Protein 8YP9 (pdb70)

Foldseek 3Di:
DAPQFQQVPWDAFPVGDTAGQEEAEQADQDDDVLLSLVLLLLLVVLSHQEYEEEVVRVCLLSQLVSVVVSCVVPVVDDNVSHAYEYEDEQQQLQLVSLVVRLVVSCVSNVHQAHAEYEHAELWHFHADPVGHFDADPVRATHGDVVCSVQVLNSVVSVVVCCVVVRYVFYAYEPADLVSLVNCVVNDPHRHREYEYADELLANVVVRCVSCVVPSHAYEHDCLQPDQLAFDVPRDGSQRDPLLCVLQVVVVAHSLLLSSLLVVVVPHHYHDYDSDSVCSSRNSRRDNDDPVSNVSSNVSSVVDDHGDPDFCCVRNVDGDPPDDPPD/DQLAPWDAWLVGDIDRQEEAELADPDDDPPLSLVLLLLLVVLPHQEYAEEVVRVCLLSNLVSVVVNCVVPVVDDNVSHAYEYEDEQQQLALVSLVVSLVVSCVSNVHQAHAEYEHAELWHFHADPVGHFDADPLQATHTPVVCSVQVLNSVVSVVVCCVVRNYVFYAYEPADPVRLVNCVVRDPDRHGEYEYADWLLANVVVRCVSCVVVRYAYAHECLLQVQFDPDGSVVDPQLCVLCVVVVAHSLLLSSLLVVVSPHHYHDYDSDSVCSNRNSVRDNDDPVSNVSSNCSSVVDHHDDRDFCCVRHVDGPPPD/DDADQDWDAFPVRDIAGQEEAEQADDVLDPCLSLVLLLLLVVLPHQEYEEEVVRVNLLSNLVSVVVNCVVPVVDDNVSHAYEYEDEQQQLALVSLVVRLVVSCVSNVHQAHAEYEHAELWHFHADPVGHFDADPLRATHTDPCCSVPVLSSVVSVVVCCVVVRYVFYAYEHAAPVRLVVCVVRDPDRHREYEYADELQCNVVVRCVSCVVVSHAYAHECLQPDPAAFPPPRHGSQPDPQLCVLCVVVVAHSLLLSSLLVVQSPHHYHDYDSDSVCSSRNSRRDPDDPVSNVSSNVSSVVDHHDDDDAVCPRHVDGPPDDPD

InterPro domains:
  IPR018170 Aldo/keto reductase, conserved site [PS00063] (269-284)
  IPR018170 Aldo/keto reductase, conserved site [PS00798] (46-63)
  IPR020471 Aldo-keto reductase [PIRSF000097] (6-311)
  IPR020471 Aldo-keto reductase [PR00069] (42-66)
  IPR020471 Aldo-keto reductase [PR00069] (103-121)
  IPR020471 Aldo-keto reductase [PR00069] (157-174)
  IPR020471 Aldo-keto reductase [PR00069] (191-220)
  IPR020471 Aldo-keto reductase [PR00069] (236-260)
  IPR020471 Aldo-keto reductase [PTHR11732] (9-295)
  IPR023210 NADP-dependent oxidoreductase domain [PF00248] (21-293)
  IPR036812 NAD(P)-dependent oxidoreductase domain superfamily [G3DSA:3.20.20.100] (2-318)
  IPR036812 NAD(P)-dependent oxidoreductase domain superfamily [SSF51430] (9-302)

Solvent-accessible surface area: 41257 Å² total; per-residue (Å²): 199,48,117,78,23,31,23,119,80,65,29,141,5,54,20,33,15,70,1,17,0,3,0,2,7,8,84,28,70,158,40,112,121,37,65,7,62,61,11,0,27,22,0,0,100,31,30,1,74,3,0,14,2,1,26,67,71,132,13,9,94,39,0,1,62,0,2,25,33,8,37,147,92,56,98,102,22,117,32,125,75,4,6,0,0,0,6,0,4,0,3,0,6,26,48,110,8,0,70,42,1,0,30,55,0,13,128,11,1,146,20,70,35,0,2,3,0,0,2,19,8,23,0,1,8,55,71,41,159,104,51,93,34,86,109,14,155,104,43,72,23,46,22,40,109,122,24,12,101,72,17,68,54,3,4,58,1,0,0,81,5,14,67,25,90,40,1,96,0,1,0,0,1,3,11,38,33,103,18,0,116,89,1,50,89,42,23,125,30,76,0,3,0,0,7,4,1,1,1,0,2,10,20,29,71,133,18,2,109,33,0,52,98,38,91,1,18,0,3,0,34,31,5,25,2,41,119,96,74,2,121,128,84,43,65,93,0,74,92,20,108,28,0,40,56,2,1,105,128,36,148,33,62,21,20,11,0,2,0,0,2,2,5,76,22,19,2,0,0,7,1,69,9,50,59,76,68,123,1,118,31,7,14,40,0,15,104,8,62,103,61,7,34,81,34,0,33,145,27,3,110,67,60,154,84,22,52,30,44,49,49,65,113,63,2,39,68,38,37,40,161,80,81,164,136,207,112,40,23,134,80,63,28,147,4,59,56,44,14,89,1,23,0,2,0,2,6,7,88,22,29,32,0,79,84,36,49,10,63,59,14,0,34,28,0,0,100,18,29,2,70,3,0,12,2,0,31,66,65,124,2,9,82,29,0,0,50,0,3,38,54,4,37,182,101,46,96,105,20,114,33,131,74,5,7,0,1,0,5,0,4,0,6,0,6,26,45,117,9,0,69,80,0,0,59,58,0,11,168,30,0,156,19,132,44,0,2,3,0,0,3,18,8,23,1,0,5,34,82,46,172,107,88,82,10,76,55,11,46,33,25,47,12,41,18,25,39,116,21,12,46,76,20,61,56,3,5,57,2,0,13,86,4,53,138,65,159,68,1,105,0,2,0,0,1,3,9,38,34,106,17,0,116,106,2,50,90,46,22,160,41,73,0,3,0,0,8,5,1,2,1,0,4,12,9,27,88,134,17,4,114,35,0,53,92,43,88,2,18,0,3,0,33,22,6,43,1,44,105,67,123,90,94,88,3,133,81,16,109,27,0,43,52,3,1,105,125,36,140,38,63,31,20,22,0,2,0,1,2,2,2,77,24,23,1,0,0,6,1,43,10,38,55,91,74,153,2,117,29,4,8,85,0,27,99,8,62,101,64,9,27,73,32,0,32,138,30,3,108,66,52,170,58,53,79,29,34,54,55,80,86,32,2,39,45,41,27,56,161,151,159,128,74,97,87,88,41,30,149,6,60,56,48,15,92,1,7,0,16,0,2,7,12,100,18,96,108,59,103,134,36,57,9,50,61,19,0,29,24,0,0,103,22,16,1,48,3,0,15,2,1,30,62,64,124,8,7,89,33,0,0,53,0,5,34,46,3,43,176,101,43,123,113,24,119,36,116,53,4,4,0,1,0,6,0,4,0,4,0,7,30,56,108,4,0,73,86,1,0,45,52,1,4,133,23,1,138,20,128,50,0,2,4,1,0,2,21,9,24,1,1,8,65,62,37,157,100,78,103,28,97,102,16,154,101,44,70,24,36,38,49,27,77,25,13,34,78,18,66,54,3,4,57,1,0,4,83,5,53,123,64,166,61,1,94,0,2,0,0,1,2,11,38,31,101,13,0,112,94,0,46,88,47,22,160,37,80,0,3,0,0,7,5,1,1,1,2,2,13,22,28,76,137,18,3,117,37,0,50,97,42,90,1,20,0,3,0,33,31,7,21,6,17,155,79,72,0,84,29,31,28,40,92,1,105,91,12,108,26,0,54,60,14,4,119,128,35,140,36,63,22,16,18,0,2,0,1,2,2,14,80,22,20,2,0,1,7,1,84,12,82,50,71,71,140,1,113,30,5,20,96,34,34,110,8,62,108,58,8,33,85,37,1,35,146,35,2,109,40,28,93,86,11,80,29,37,54,60,89,82,61,2,42,65,36,40,44,56,152,18,123

Radius of gyration: 33.3 Å; Cα contacts (8 Å, |Δi|>4): 1862; chains: 3; bounding box: 74×73×100 Å

Secondary structure (DSSP, 8-state):
--TT-GGG-EEE-TTS-EEESB-EE---SS--TTHHHHHHHHHHHHT--EEE--GGGT-HHHHHHHHHHHHHH-TT--GGG-EEEEEE-GGG-SHHHHHHHHHHHHHHHT-S-BSEEEES-S--B-B-TTSSBPB-TTSSB-B-HHHHH--HHHHHHHHHHHHTTSBS-EEEES--HHHHHHHHHH-SS--SEEEEE-BTTB--HHHHHHHHTTTPEEEEESTT--TT--TTT---GGG-HHHHHHHHHTT--HHHHHHHHHHHHTSEE--B-SSHHHHHHHT------HHHHHHHHHHHHTS----S---HHHHT--SS---S--/--TT-EEE-TTS-EEESB-EE-----SSTTHHHHHHHHHHHHT--EEE--GGGT-HHHHHHHHHHHHHH-TT--GGG-EEEEEE-GGG-SHHHHHHHHHHHHHHHT-S-BSEEEES-S--B-B-TTSPBPB-TTSSBPB-HHHHH--HHHHHHHHHHHHTTSBS-EEEES--HHHHHHHHHH-SSPPSEEEEE-BTTB--HHHHHHHHHTT-EEEEESTT-TT-----GGG-HHHHHHHHHTT--HHHHHHHHHHHTTSEE--B-SSHHHHHHHT------HHHHHHHHHHHHTS--------HHHHT--SS--/------EEE-TTS-EEESB-EE---S---TTHHHHHHHHHHHHT--EEE--GGGT-HHHHHHHHHHHHHH-TT--GGG-EEEEEE-GGG-SHHHHHHHHHHHHHHHT-S-BSEEEES-S--B-B-TTSSBPB-TTSSBPB-HHHHH--HHHHHHHHHHHHTTSBS-EEEES--HHHHHHHHHH-SS--SEEEEE-BTTB--HHHHHHHHHTT-EEEEESBTB-SS--TTT---GGG-HHHHHHHHHHT--HHHHHHHHHHHHTSEE--B-SSHHHHHHHT------HHHHHHHHHHHHTS--------HHHHT--TT----

Nearest PDB structures (foldseek):
  3mc5-assembly1_A  TM=9.283E-01  e=1.756E-33  Homo sapiens
  1eko-assembly1_A  TM=9.172E-01  e=5.859E-33  Sus scrofa
  4i5x-assembly1_A  TM=8.805E-01  e=1.207E-32  Homo sapiens
  1frb-assembly1_A  TM=8.893E-01  e=5.780E-32  Mus musculus
  5az0-assembly1_A  TM=8.354E-01  e=6.830E-31  Bombyx mori

Sequence (961 aa):
MMPATLANKTFKLNNGVEIPAVGFGTFAAEGQPGQTYAATKAALEAGYRHLDCAWFYQNEDEIGNAIADFLKENPSVKREDLFICTKVWNHMHAPEDVKWSLDNSLKALRLDYVDLFLVHWPIAAERTEDRQVKLGPDGKYVINHELTENPEPTWRAMEELYEAKKARAIGVSNWTIDGLKKLFAVAKVKPAVNQIEIHPYLPNEELVRFCLDNDVLPSAYSPLGSQDQVPTTGERVRDDPGLNAVANRSNMTLAQALLGWGVKRGYVVLPKSSTPSRIKSNIEVPDLSEADYQDLWKVANGRKPTRFVDMKDTFGYDLWKESQLETLANKTFKLNNGVEIPAVGFGTFAAEGQPGQTYAATKAALEAGYRHLDCAWFYQNEDEIGNAIADFLKENPSVKREDLFICTKVWNHMHAPEDVKWSLDNSLKALRLDYVDLFLVHWPIAAERTEDRQVKLGPDGKYVINHELTENPEPTWRAMEELYEAKKARAIGVSNWTIDGLKKLFAVAKVKPAVNQIEIHPYLPNEELVRFCLDNDVLPSAYSPLGSQDQGERVRDDPGLNAVANRSNMTLAQALLGWGVKRGYVVLPKSSTPSRIKSNIEVPDLSEADYQDLWKVANGRKPTRFVDMKDTFGYDLWKEATLANKTFKLNNGVEIPAVGFGTFAAEGQPGQTYAATKAALEAGYRHLDCAWFYQNEDEIGNAIADFLKENPSVKREDLFICTKVWNHMHAPEDVKWSLDNSLKALRLDYVDLFLVHWPIAAERTEDRQVKLGPDGKYVINHELTENPEPTWRAMEELYEAKKARAIGVSNWTIDGLKKLFAVAKVKPAVNQIEIHPYLPNEELVRFCLDNDVLPSAYSPLGSQDQVPTTGERVRDDPGLNAVANRSNMTLAQALLGWGVKRGYVVLPKSSTPSRIKSNIEVPDLSEADYQDLWKVANGRKPTRFVDMKDTFGYDLWKESQ

Structure (mmCIF, N/CA/C/O backbone):
data_8YP9
#
_entry.id   8YP9
#
_cell.length_a   64.617
_cell.length_b   111.449
_cell.length_c   171.840
_cell.angle_alpha   90.00
_cell.angle_beta   90.00
_cell.angle_gamma   90.00
#
_symmetry.space_group_name_H-M   'P 21 21 21'
#
loop_
_entity.id
_entity.type
_entity.pdbx_description
1 polymer 'NADP-dependent oxidoreductase domain-containing protein'
2 non-polymer 'NADP NICOTINAMIDE-ADENINE-DINUCLEOTIDE PHOSPHATE'
3 water water
#
loop_
_atom_site.group_PDB
_atom_site.id
_atom_site.type_symbol
_atom_site.label_atom_id
_atom_site.label_alt_id
_atom_site.label_comp_id
_atom_site.label_asym_id
_atom_site.label_entity_id
_atom_site.label_seq_id
_atom_site.pdbx_PDB_ins_code
_atom_site.Cartn_x
_atom_site.Cartn_y
_atom_site.Cartn_z
_atom_site.occupancy
_atom_site.B_iso_or_equiv
_atom_site.auth_seq_id
_atom_site.auth_comp_id
_atom_site.auth_asym_id
_atom_site.auth_atom_id
_atom_site.pdbx_PDB_model_num
ATOM 1 N N . MET A 1 1 ? 44.574 77.237 18.814 1.00 35.60 1 MET A N 1
ATOM 2 C CA . MET A 1 1 ? 44.192 75.994 19.468 1.00 35.05 1 MET A CA 1
ATOM 3 C C . MET A 1 1 ? 43.580 75.090 18.416 1.00 34.03 1 MET A C 1
ATOM 4 O O . MET A 1 1 ? 42.924 75.561 17.484 1.00 31.28 1 MET A O 1
ATOM 9 N N . MET A 1 2 ? 43.807 73.791 18.584 1.00 33.17 2 MET A N 1
ATOM 10 C CA . MET A 1 2 ? 43.301 72.756 17.680 1.00 33.62 2 MET A CA 1
ATOM 11 C C . MET A 1 2 ? 42.371 71.849 18.484 1.00 32.74 2 MET A C 1
ATOM 12 O O . MET A 1 2 ? 42.847 70.939 19.192 1.00 32.11 2 MET A O 1
ATOM 17 N N . PRO A 1 3 ? 41.050 72.057 18.436 1.00 32.53 3 PRO A N 1
ATOM 18 C CA . PRO A 1 3 ? 40.163 71.160 19.199 1.00 33.91 3 PRO A CA 1
ATOM 19 C C . PRO A 1 3 ? 40.410 69.691 18.882 1.00 34.19 3 PRO A C 1
ATOM 20 O O . PRO A 1 3 ? 40.410 68.850 19.790 1.00 36.38 3 PRO A O 1
ATOM 24 N N . ALA A 1 4 ? 40.675 69.369 17.621 1.00 34.77 4 ALA A N 1
ATOM 25 C CA . ALA A 1 4 ? 40.934 68.002 17.186 1.00 38.61 4 ALA A CA 1
ATOM 26 C C . ALA A 1 4 ? 42.392 67.552 17.422 1.00 36.02 4 ALA A C 1
ATOM 27 O O . ALA A 1 4 ? 42.835 66.540 16.857 1.00 38.06 4 ALA A O 1
ATOM 29 N N . THR A 1 5 ? 43.148 68.264 18.250 1.00 33.94 5 THR A N 1
ATOM 30 C CA . THR A 1 5 ? 44.551 67.925 18.418 1.00 30.25 5 THR A CA 1
ATOM 31 C C . THR A 1 5 ? 44.707 66.505 18.939 1.00 33.52 5 THR A C 1
ATOM 32 O O . THR A 1 5 ? 43.884 66.015 19.716 1.00 37.50 5 THR A O 1
ATOM 36 N N . LEU A 1 6 ? 45.780 65.844 18.515 1.00 28.06 6 LEU A N 1
ATOM 37 C CA . LEU A 1 6 ? 46.067 64.527 19.048 1.00 23.76 6 LEU A CA 1
ATOM 38 C C . LEU A 1 6 ? 46.809 64.600 20.360 1.00 24.48 6 LEU A C 1
ATOM 39 O O . LEU A 1 6 ? 47.184 63.553 20.898 1.00 24.37 6 LEU A O 1
ATOM 44 N N . ALA A 1 7 ? 47.023 65.809 20.892 1.00 25.60 7 ALA A N 1
ATOM 45 C CA . ALA A 1 7 ? 47.501 65.948 22.267 1.00 24.82 7 ALA A CA 1
ATOM 46 C C . ALA A 1 7 ? 46.577 65.280 23.278 1.00 27.61 7 ALA A C 1
ATOM 47 O O . ALA A 1 7 ? 46.995 65.068 24.423 1.00 27.91 7 ALA A O 1
ATOM 49 N N . ASN A 1 8 ? 45.340 64.948 22.903 1.00 22.99 8 ASN A N 1
ATOM 50 C CA . ASN A 1 8 ? 44.504 64.177 23.806 1.00 25.91 8 ASN A CA 1
ATOM 51 C C . ASN A 1 8 ? 44.677 62.675 23.642 1.00 28.38 8 ASN A C 1
ATOM 52 O O . ASN A 1 8 ? 43.998 61.916 24.340 1.00 33.97 8 ASN A O 1
ATOM 57 N N . LYS A 1 9 ? 45.543 62.222 22.740 1.00 25.12 9 LYS A N 1
ATOM 58 C CA . LYS A 1 9 ? 45.672 60.800 22.454 1.00 25.79 9 LYS A CA 1
ATOM 59 C C . LYS A 1 9 ? 46.714 60.142 23.355 1.00 23.27 9 LYS A C 1
ATOM 60 O O . LYS A 1 9 ? 47.758 60.726 23.654 1.00 19.91 9 LYS A O 1
ATOM 66 N N . THR A 1 10 ? 46.426 58.911 23.768 1.00 20.34 10 THR A N 1
ATOM 67 C CA . THR A 1 10 ? 47.369 58.099 24.509 1.00 22.10 10 THR A CA 1
ATOM 68 C C . THR A 1 10 ? 47.549 56.762 23.807 1.00 23.53 10 THR A C 1
ATOM 69 O O . THR A 1 10 ? 46.700 56.323 23.025 1.00 20.54 10 THR A O 1
ATOM 73 N N . PHE A 1 11 ? 48.687 56.131 24.085 1.00 19.99 11 PHE A N 1
ATOM 74 C CA . PHE A 1 11 ? 48.953 54.751 23.723 1.00 19.17 11 PHE A CA 1
ATOM 75 C C . PHE A 1 11 ? 48.950 53.908 24.997 1.00 24.28 11 PHE A C 1
ATOM 76 O O . PHE A 1 11 ? 49.157 54.419 26.103 1.00 27.60 11 PHE A O 1
ATOM 84 N N . LYS A 1 12 ? 48.723 52.608 24.851 1.00 23.85 12 LYS A N 1
ATOM 85 C CA . LYS A 1 12 ? 48.687 51.700 25.995 1.00 24.27 12 LYS A CA 1
ATOM 86 C C . LYS A 1 12 ? 49.942 50.834 25.957 1.00 24.45 12 LYS A C 1
ATOM 87 O O . LYS A 1 12 ? 50.116 50.036 25.029 1.00 24.86 12 LYS A O 1
ATOM 93 N N . LEU A 1 13 ? 50.815 51.000 26.956 1.00 23.03 13 LEU A N 1
ATOM 94 C CA . LEU A 1 13 ? 52.025 50.195 27.054 1.00 23.23 13 LEU A CA 1
ATOM 95 C C . LEU A 1 13 ? 51.673 48.754 27.407 1.00 24.52 13 LEU A C 1
ATOM 96 O O . LEU A 1 13 ? 50.591 48.457 27.910 1.00 27.27 13 LEU A O 1
ATOM 101 N N . ASN A 1 14 ? 52.613 47.849 27.136 1.00 26.22 14 ASN A N 1
ATOM 102 C CA . ASN A 1 14 ? 52.376 46.423 27.335 1.00 25.01 14 ASN A CA 1
ATOM 103 C C . ASN A 1 14 ? 52.095 46.048 28.782 1.00 25.71 14 ASN A C 1
ATOM 104 O O . ASN A 1 14 ? 51.825 44.872 29.044 1.00 28.50 14 ASN A O 1
ATOM 109 N N . ASN A 1 15 ? 52.194 46.982 29.729 1.00 25.77 15 ASN A N 1
ATOM 110 C CA . ASN A 1 15 ? 51.775 46.731 31.105 1.00 30.36 15 ASN A CA 1
ATOM 111 C C . ASN A 1 15 ? 50.519 47.514 31.466 1.00 29.01 15 ASN A C 1
ATOM 112 O O . ASN A 1 15 ? 50.197 47.647 32.648 1.00 24.80 15 ASN A O 1
ATOM 117 N N . GLY A 1 16 ? 49.821 48.062 30.480 1.00 27.04 16 GLY A N 1
ATOM 118 C CA . GLY A 1 16 ? 48.561 48.723 30.722 1.00 28.93 16 GLY A CA 1
ATOM 119 C C . GLY A 1 16 ? 48.650 50.207 30.993 1.00 28.35 16 GLY A C 1
ATOM 120 O O . GLY A 1 16 ? 47.629 50.894 30.901 1.00 32.17 16 GLY A O 1
ATOM 121 N N . VAL A 1 17 ? 49.836 50.725 31.302 1.00 24.14 17 VAL A N 1
ATOM 122 C CA . VAL A 1 17 ? 50.002 52.148 31.554 1.00 23.68 17 VAL A CA 1
ATOM 123 C C . VAL A 1 17 ? 49.766 52.932 30.274 1.00 25.74 17 VAL A C 1
ATOM 124 O O . VAL A 1 17 ? 50.170 52.517 29.179 1.00 24.76 17 VAL A O 1
ATOM 128 N N . GLU A 1 18 ? 49.108 54.073 30.410 1.00 27.08 18 GLU A N 1
ATOM 129 C CA . GLU A 1 18 ? 48.788 54.937 29.285 1.00 27.58 18 GLU A CA 1
ATOM 130 C C . GLU A 1 18 ? 49.829 56.034 29.195 1.00 24.03 18 GLU A C 1
ATOM 131 O O . GLU A 1 18 ? 50.139 56.675 30.203 1.00 23.89 18 GLU A O 1
ATOM 137 N N . ILE A 1 19 ? 50.348 56.275 27.999 1.00 20.98 19 ILE A N 1
ATOM 138 C CA . ILE A 1 19 ? 51.348 57.311 27.778 1.00 22.69 19 ILE A CA 1
ATOM 139 C C . ILE A 1 19 ? 50.784 58.310 26.776 1.00 18.62 19 ILE A C 1
ATOM 140 O O . ILE A 1 19 ? 50.293 57.903 25.723 1.00 21.08 19 ILE A O 1
ATOM 145 N N . PRO A 1 20 ? 50.787 59.607 27.079 1.00 18.45 20 PRO A N 1
ATOM 146 C CA . PRO A 1 20 ? 50.346 60.591 26.087 1.00 17.17 20 PRO A CA 1
ATOM 147 C C . PRO A 1 20 ? 51.173 60.489 24.818 1.00 20.61 20 PRO A C 1
ATOM 148 O O . PRO A 1 20 ? 52.398 60.347 24.862 1.00 20.06 20 PRO A O 1
ATOM 152 N N . ALA A 1 21 ? 50.490 60.613 23.677 1.00 18.96 21 ALA A N 1
ATOM 153 C CA . ALA A 1 21 ? 51.175 60.468 22.402 1.00 19.91 21 ALA A CA 1
ATOM 154 C C . ALA A 1 21 ? 52.170 61.593 22.148 1.00 16.91 21 ALA A C 1
ATOM 155 O O . ALA A 1 21 ? 53.133 61.391 21.404 1.00 15.48 21 ALA A O 1
ATOM 157 N N . VAL A 1 22 ? 51.952 62.785 22.706 1.00 17.10 22 VAL A N 1
ATOM 158 C CA . VAL A 1 22 ? 52.879 63.905 22.524 1.00 17.59 22 VAL A CA 1
ATOM 159 C C . VAL A 1 22 ? 53.500 64.223 23.872 1.00 20.80 22 VAL A C 1
ATOM 160 O O . VAL A 1 22 ? 52.781 64.434 24.857 1.00 21.00 22 VAL A O 1
ATOM 164 N N . GLY A 1 23 ? 54.829 64.249 23.921 1.00 17.81 23 GLY A N 1
ATOM 165 C CA . GLY A 1 23 ? 55.510 64.669 25.125 1.00 18.91 23 GLY A CA 1
ATOM 166 C C . GLY A 1 23 ? 56.411 65.854 24.853 1.00 19.71 23 GLY A C 1
ATOM 167 O O . GLY A 1 23 ? 56.802 66.094 23.704 1.00 19.46 23 GLY A O 1
ATOM 168 N N . PHE A 1 24 ? 56.770 66.595 25.893 1.00 16.07 24 PHE A N 1
ATOM 169 C CA . PHE A 1 24 ? 57.618 67.764 25.738 1.00 20.34 24 PHE A CA 1
ATOM 170 C C . PHE A 1 24 ? 59.057 67.398 26.083 1.00 20.50 24 PHE A C 1
ATOM 171 O O . PHE A 1 24 ? 59.333 66.939 27.196 1.00 20.2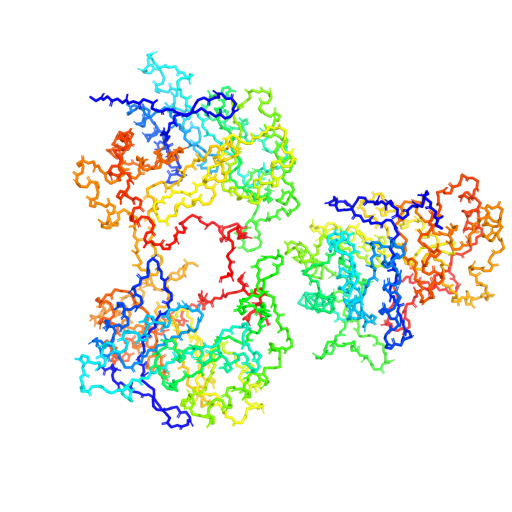6 24 PHE A O 1
ATOM 179 N N . GLY A 1 25 ? 59.965 67.585 25.127 1.00 21.93 25 GLY A N 1
ATOM 180 C CA . GLY A 1 25 ? 61.385 67.349 25.356 1.00 21.38 25 GLY A CA 1
ATOM 181 C C . GLY A 1 25 ? 62.010 68.489 26.134 1.00 23.94 25 GLY A C 1
ATOM 182 O O . GLY A 1 25 ? 61.919 69.640 25.710 1.00 24.63 25 GLY A O 1
ATOM 183 N N . THR A 1 26 ? 62.638 68.201 27.276 1.00 25.98 26 THR A N 1
ATOM 184 C CA . THR A 1 26 ? 63.155 69.241 28.161 1.00 25.45 26 THR A CA 1
ATOM 185 C C . THR A 1 26 ? 64.645 69.496 28.016 1.00 28.18 26 THR A C 1
ATOM 186 O O . THR A 1 26 ? 65.186 70.272 28.808 1.00 31.69 26 THR A O 1
ATOM 190 N N . PHE A 1 27 ? 65.325 68.878 27.044 1.00 29.23 27 PHE A N 1
ATOM 191 C CA . PHE A 1 27 ? 66.775 69.033 26.946 1.00 33.61 27 PHE A CA 1
ATOM 192 C C . PHE A 1 27 ? 67.146 70.476 26.608 1.00 41.95 27 PHE A C 1
ATOM 193 O O . PHE A 1 27 ? 66.624 71.072 25.659 1.00 42.30 27 PHE A O 1
ATOM 201 N N . ALA A 1 28 ? 68.072 71.028 27.386 1.00 45.38 28 ALA A N 1
ATOM 202 C CA . ALA A 1 28 ? 68.483 72.429 27.319 1.00 51.22 28 ALA A CA 1
ATOM 203 C C . ALA A 1 28 ? 70.005 72.520 27.310 1.00 60.76 28 ALA A C 1
ATOM 204 O O . ALA A 1 28 ? 70.623 73.225 28.113 1.00 63.69 28 ALA A O 1
ATOM 206 N N . ALA A 1 29 ? 70.631 71.776 26.397 1.00 59.89 29 ALA A N 1
ATOM 207 C CA . ALA A 1 29 ? 72.080 71.588 26.387 1.00 65.58 29 ALA A CA 1
ATOM 208 C C . ALA A 1 29 ? 72.848 72.905 26.456 1.00 71.89 29 ALA A C 1
ATOM 209 O O . ALA A 1 29 ? 74.065 72.899 26.681 1.00 75.06 29 ALA A O 1
ATOM 211 N N . GLU A 1 30 ? 72.165 74.043 26.257 1.00 72.36 30 GLU A N 1
ATOM 212 C CA . GLU A 1 30 ? 72.784 75.360 26.444 1.00 72.78 30 GLU A CA 1
ATOM 213 C C . GLU A 1 30 ? 71.918 76.243 27.354 1.00 73.12 30 GLU A C 1
ATOM 214 O O . GLU A 1 30 ? 71.111 77.053 26.871 1.00 69.26 30 GLU A O 1
ATOM 220 N N . GLY A 1 31 ? 72.105 76.080 28.674 1.00 72.38 31 GLY A N 1
ATOM 221 C CA . GLY A 1 31 ? 71.575 77.006 29.657 1.00 60.17 31 GLY A CA 1
ATOM 222 C C . GLY A 1 31 ? 70.136 77.401 29.408 1.00 64.64 31 GLY A C 1
ATOM 223 O O . GLY A 1 31 ? 69.376 76.681 28.738 1.00 64.90 31 GLY A O 1
ATOM 224 N N . GLN A 1 32 ? 69.748 78.538 29.973 1.00 61.71 32 GLN A N 1
ATOM 225 C CA . GLN A 1 32 ? 70.501 79.186 31.040 1.00 57.91 32 GLN A CA 1
ATOM 226 C C . GLN A 1 32 ? 69.878 78.705 32.354 1.00 52.82 32 GLN A C 1
ATOM 227 O O . GLN A 1 32 ? 68.920 77.919 32.339 1.00 51.99 32 GLN A O 1
ATOM 233 N N . PRO A 1 33 ? 70.401 79.174 33.481 1.00 55.97 33 PRO A N 1
ATOM 234 C CA . PRO A 1 33 ? 69.598 79.134 34.710 1.00 51.60 33 PRO A CA 1
ATOM 235 C C . PRO A 1 33 ? 68.206 79.725 34.483 1.00 48.03 33 PRO A C 1
ATOM 236 O O . PRO A 1 33 ? 68.083 80.891 34.097 1.00 46.36 33 PRO A O 1
ATOM 240 N N . GLY A 1 34 ? 67.149 78.938 34.697 1.00 43.17 34 GLY A N 1
ATOM 241 C CA . GLY A 1 34 ? 65.791 79.424 34.602 1.00 36.80 34 GLY A CA 1
ATOM 242 C C . GLY A 1 34 ? 65.082 79.115 33.300 1.00 38.13 34 GLY A C 1
ATOM 243 O O . GLY A 1 34 ? 63.845 79.193 33.255 1.00 32.91 34 GLY A O 1
ATOM 244 N N . GLN A 1 35 ? 65.821 78.746 32.248 1.00 39.35 35 GLN A N 1
ATOM 245 C CA . GLN A 1 35 ? 65.191 78.513 30.950 1.00 35.06 35 GLN A CA 1
ATOM 246 C C . GLN A 1 35 ? 64.373 77.228 30.933 1.00 29.28 35 GLN A C 1
ATOM 247 O O . GLN A 1 35 ? 63.330 77.154 30.269 1.00 25.77 35 GLN A O 1
ATOM 253 N N . THR A 1 36 ? 64.858 76.179 31.591 1.00 28.30 36 THR A N 1
ATOM 254 C CA . THR A 1 36 ? 64.083 74.946 31.652 1.00 27.36 36 THR A CA 1
ATOM 255 C C . THR A 1 36 ? 62.791 75.147 32.436 1.00 26.53 36 THR A C 1
ATOM 256 O O . THR A 1 36 ? 61.746 74.577 32.091 1.00 22.15 36 THR A O 1
ATOM 260 N N . TYR A 1 37 ? 62.844 75.940 33.504 1.00 25.66 37 TYR A N 1
ATOM 261 C CA . TYR A 1 37 ? 61.635 76.223 34.265 1.00 24.19 37 TYR A CA 1
ATOM 262 C C . TYR A 1 37 ? 60.592 76.900 33.393 1.00 23.43 37 TYR A C 1
ATOM 263 O O . TYR A 1 37 ? 59.432 76.483 33.353 1.00 21.11 37 TYR A O 1
ATOM 272 N N . ALA A 1 38 ? 60.985 77.968 32.704 1.00 23.94 38 ALA A N 1
ATOM 273 C CA . ALA A 1 38 ? 60.033 78.692 31.873 1.00 22.39 38 ALA A CA 1
ATOM 274 C C . ALA A 1 38 ? 59.469 77.795 30.778 1.00 23.28 38 ALA A C 1
ATOM 275 O O . ALA A 1 38 ? 58.252 77.784 30.533 1.00 25.02 38 ALA A O 1
ATOM 277 N N . ALA A 1 39 ? 60.329 77.015 30.119 1.00 20.27 39 ALA A N 1
ATOM 278 C CA . ALA A 1 39 ? 59.850 76.196 29.012 1.00 21.13 39 ALA A CA 1
ATOM 279 C C . ALA A 1 39 ? 58.892 75.124 29.505 1.00 21.30 39 ALA A C 1
ATOM 280 O O . ALA A 1 39 ? 57.845 74.880 28.890 1.00 19.71 39 ALA A O 1
ATOM 282 N N . THR A 1 40 ? 59.267 74.444 30.591 1.00 18.86 40 THR A N 1
ATOM 283 C CA . THR A 1 40 ? 58.423 73.397 31.150 1.00 19.17 40 THR A CA 1
ATOM 284 C C . THR A 1 40 ? 57.099 73.977 31.600 1.00 19.88 40 THR A C 1
ATOM 285 O O . THR A 1 40 ? 56.035 73.427 31.307 1.00 16.68 40 THR A O 1
ATOM 289 N N . LYS A 1 41 ? 57.149 75.108 32.296 1.00 21.23 41 LYS A N 1
ATOM 290 C CA . LYS A 1 41 ? 55.932 75.794 32.687 1.00 20.80 41 LYS A CA 1
ATOM 291 C C . LYS A 1 41 ? 55.070 76.095 31.469 1.00 21.44 41 LYS A C 1
ATOM 292 O O . LYS A 1 41 ? 53.866 75.826 31.472 1.00 19.54 41 LYS A O 1
ATOM 298 N N . ALA A 1 42 ? 55.683 76.624 30.402 1.00 20.15 42 ALA A N 1
ATOM 299 C CA . ALA A 1 42 ? 54.929 76.910 29.189 1.00 19.92 42 ALA A CA 1
ATOM 300 C C . ALA A 1 42 ? 54.301 75.645 28.621 1.00 19.66 42 ALA A C 1
ATOM 301 O O . ALA A 1 42 ? 53.152 75.666 28.173 1.00 19.45 42 ALA A O 1
ATOM 303 N N . ALA A 1 43 ? 55.042 74.537 28.598 1.00 17.74 43 ALA A N 1
ATOM 304 C CA . ALA A 1 43 ? 54.470 73.313 28.050 1.00 16.59 43 ALA A CA 1
ATOM 305 C C . ALA A 1 43 ? 53.264 72.860 28.864 1.00 19.14 43 ALA A C 1
ATOM 306 O O . ALA A 1 43 ? 52.222 72.493 28.301 1.00 20.00 43 ALA A O 1
ATOM 308 N N . LEU A 1 44 ? 53.382 72.887 30.197 1.00 16.43 44 LEU A N 1
ATOM 309 C CA . LEU A 1 44 ? 52.269 72.443 31.035 1.00 19.10 44 LEU A CA 1
ATOM 310 C C . LEU A 1 44 ? 51.042 73.309 30.799 1.00 19.32 44 LEU A C 1
ATOM 311 O O . LEU A 1 44 ? 49.939 72.792 30.605 1.00 19.45 44 LEU A O 1
ATOM 316 N N . GLU A 1 45 ? 51.229 74.627 30.752 1.00 18.48 45 GLU A N 1
ATOM 317 C CA . GLU A 1 45 ? 50.113 75.511 30.493 1.00 22.24 45 GLU A CA 1
ATOM 318 C C . GLU A 1 45 ? 49.525 75.286 29.106 1.00 22.74 45 GLU A C 1
ATOM 319 O O . GLU A 1 45 ? 48.308 75.415 28.928 1.00 21.54 45 GLU A O 1
ATOM 325 N N . ALA A 1 46 ? 50.348 74.916 28.128 1.00 19.75 46 ALA A N 1
ATOM 326 C CA . ALA A 1 46 ? 49.843 74.735 26.773 1.00 20.41 46 ALA A CA 1
ATOM 327 C C . ALA A 1 46 ? 49.057 73.444 26.596 1.00 20.13 46 ALA A C 1
ATOM 328 O O . ALA A 1 46 ? 48.469 73.241 25.534 1.00 21.86 46 ALA A O 1
ATOM 330 N N . GLY A 1 47 ? 49.038 72.564 27.591 1.00 21.11 47 GLY A N 1
ATOM 331 C CA . GLY A 1 47 ? 48.294 71.324 27.510 1.00 18.50 47 GLY A CA 1
ATOM 332 C C . GLY A 1 47 ? 49.151 70.081 27.442 1.00 19.87 47 GLY A C 1
ATOM 333 O O . GLY A 1 47 ? 48.605 68.974 27.344 1.00 18.63 47 GLY A O 1
ATOM 334 N N . TYR A 1 48 ? 50.474 70.208 27.469 1.00 19.21 48 TYR A N 1
ATOM 335 C CA . TYR A 1 48 ? 51.277 69.002 27.545 1.00 18.80 48 TYR A CA 1
ATOM 336 C C . TYR A 1 48 ? 51.020 68.323 28.883 1.00 18.84 48 TYR A C 1
ATOM 337 O O . TYR A 1 48 ? 50.936 68.980 29.930 1.00 16.06 48 TYR A O 1
ATOM 346 N N . ARG A 1 49 ? 50.902 66.999 28.842 1.00 18.92 49 ARG A N 1
ATOM 347 C CA . ARG A 1 49 ? 50.798 66.183 30.047 1.00 19.32 49 ARG A CA 1
ATOM 348 C C . ARG A 1 49 ? 51.887 65.117 30.093 1.00 19.03 49 ARG A C 1
ATOM 349 O O . ARG A 1 49 ? 51.784 64.167 30.861 1.00 21.11 49 ARG A O 1
ATOM 357 N N . HIS A 1 50 ? 52.915 65.238 29.265 1.00 19.00 50 HIS A N 1
ATOM 358 C CA . HIS A 1 50 ? 53.966 64.238 29.152 1.00 19.05 50 HIS A CA 1
ATOM 359 C C . HIS A 1 50 ? 55.254 65.038 29.114 1.00 20.93 50 HIS A C 1
ATOM 360 O O . HIS A 1 50 ? 55.406 65.913 28.261 1.00 21.83 50 HIS A O 1
ATOM 367 N N . LEU A 1 51 ? 56.141 64.812 30.068 1.00 18.71 51 LEU A N 1
ATOM 368 C CA . LEU A 1 51 ? 57.397 65.540 30.118 1.00 19.64 51 LEU A CA 1
ATOM 369 C C . LEU A 1 51 ? 58.514 64.523 30.072 1.00 19.58 51 LEU A C 1
ATOM 370 O O . LEU A 1 51 ? 58.502 63.559 30.843 1.00 18.96 51 LEU A O 1
ATOM 375 N N . ASP A 1 52 ? 59.454 64.727 29.152 1.00 20.68 52 ASP A N 1
ATOM 376 C CA . ASP A 1 52 ? 60.583 63.832 28.941 1.00 19.44 52 ASP A CA 1
ATOM 377 C C . ASP A 1 52 ? 61.839 64.489 29.494 1.00 18.08 52 ASP A C 1
ATOM 378 O O . ASP A 1 52 ? 62.175 65.609 29.099 1.00 19.61 52 ASP A O 1
ATOM 383 N N . CYS A 1 53 ? 62.525 63.804 30.410 1.00 18.36 53 CYS A N 1
ATOM 384 C CA . CYS A 1 53 ? 63.637 64.394 31.153 1.00 15.72 53 CYS A CA 1
ATOM 385 C C . CYS A 1 53 ? 64.770 63.388 31.251 1.00 18.90 53 CYS A C 1
ATOM 386 O O . CYS A 1 53 ? 64.623 62.218 30.888 1.00 19.26 53 CYS A O 1
ATOM 389 N N . ALA A 1 54 ? 65.912 63.848 31.761 1.00 17.40 54 ALA A N 1
ATOM 390 C CA . ALA A 1 54 ? 67.057 62.962 31.884 1.00 19.21 54 ALA A CA 1
ATOM 391 C C . ALA A 1 54 ? 68.039 63.535 32.881 1.00 20.18 54 ALA A C 1
ATOM 392 O O . ALA A 1 54 ? 68.275 64.745 32.913 1.00 19.73 54 ALA A O 1
ATOM 394 N N . TRP A 1 55 ? 68.632 62.644 33.669 1.00 20.33 55 TRP A N 1
ATOM 395 C CA . TRP A 1 55 ? 69.717 63.051 34.551 1.00 23.57 55 TRP A CA 1
ATOM 396 C C . TRP A 1 55 ? 70.793 63.793 33.775 1.00 21.74 55 TRP A C 1
ATOM 397 O O . TRP A 1 55 ? 71.338 64.785 34.258 1.00 24.31 55 TRP A O 1
ATOM 408 N N . PHE A 1 56 ? 71.054 63.365 32.535 1.00 23.46 56 PHE A N 1
ATOM 409 C CA . PHE A 1 56 ? 72.173 63.902 31.762 1.00 25.80 56 PHE A CA 1
ATOM 410 C C . PHE A 1 56 ? 72.080 65.413 31.584 1.00 25.40 56 PHE A C 1
ATOM 411 O O . PHE A 1 56 ? 73.104 66.105 31.571 1.00 27.55 56 PHE A O 1
ATOM 419 N N . TYR A 1 57 ? 70.878 65.948 31.424 1.00 22.22 57 TYR A N 1
ATOM 420 C CA . TYR A 1 57 ? 70.766 67.378 31.149 1.00 23.20 57 TYR A CA 1
ATOM 421 C C . TYR A 1 57 ? 70.825 68.238 32.401 1.00 23.92 57 TYR A C 1
ATOM 422 O O . TYR A 1 57 ? 70.854 69.468 32.289 1.00 24.38 57 TYR A O 1
ATOM 431 N N . GLN A 1 58 ? 70.876 67.635 33.586 1.00 23.85 58 GLN A N 1
ATOM 432 C CA . GLN A 1 58 ? 71.216 68.374 34.799 1.00 26.96 58 GLN A CA 1
ATOM 433 C C . GLN A 1 58 ? 70.263 69.549 35.030 1.00 24.42 58 GLN A C 1
ATOM 434 O O . GLN A 1 58 ? 70.661 70.595 35.557 1.00 22.63 58 GLN A O 1
ATOM 440 N N . ASN A 1 59 ? 68.992 69.396 34.638 1.00 20.75 59 ASN A N 1
ATOM 441 C CA . ASN A 1 59 ? 68.013 70.460 34.811 1.00 19.69 59 ASN A CA 1
ATOM 442 C C . ASN A 1 59 ? 66.719 69.950 35.445 1.00 21.33 59 ASN A C 1
ATOM 443 O O . ASN A 1 59 ? 65.690 70.640 35.391 1.00 21.44 59 ASN A O 1
ATOM 448 N N . GLU A 1 60 ? 66.728 68.744 36.002 1.00 18.59 60 GLU A N 1
ATOM 449 C CA . GLU A 1 60 ? 65.517 68.196 36.580 1.00 20.36 60 GLU A CA 1
ATOM 450 C C . GLU A 1 60 ? 65.042 69.019 37.763 1.00 22.65 60 GLU A C 1
ATOM 451 O O . GLU A 1 60 ? 63.861 68.974 38.096 1.00 20.58 60 GLU A O 1
ATOM 457 N N . ASP A 1 61 ? 65.944 69.751 38.417 1.00 24.01 61 ASP A N 1
ATOM 458 C CA . ASP A 1 61 ? 65.529 70.610 39.513 1.00 23.91 61 ASP A CA 1
ATOM 459 C C . ASP A 1 61 ? 64.583 71.693 39.022 1.00 24.21 61 ASP A C 1
ATOM 460 O O . ASP A 1 61 ? 63.543 71.951 39.644 1.00 23.62 61 ASP A O 1
ATOM 465 N N . GLU A 1 62 ? 64.907 72.319 37.888 1.00 22.11 62 GLU A N 1
ATOM 466 C CA . GLU A 1 62 ? 64.029 73.348 37.346 1.00 22.68 62 GLU A CA 1
ATOM 467 C C . GLU A 1 62 ? 62.699 72.749 36.909 1.00 22.23 62 GLU A C 1
ATOM 468 O O . GLU A 1 62 ? 61.639 73.364 37.075 1.00 21.12 62 GLU A O 1
ATOM 474 N N . ILE A 1 63 ? 62.737 71.543 36.354 1.00 21.14 63 ILE A N 1
ATOM 475 C CA . ILE A 1 63 ? 61.509 70.860 35.987 1.00 21.21 63 ILE A CA 1
ATOM 476 C C . ILE A 1 63 ? 60.641 70.636 37.222 1.00 23.06 63 ILE A C 1
ATOM 477 O O . ILE A 1 63 ? 59.431 70.920 37.207 1.00 21.28 63 ILE A O 1
ATOM 482 N N . GLY A 1 64 ? 61.258 70.180 38.329 1.00 21.30 64 GLY A N 1
ATOM 483 C CA . GLY A 1 64 ? 60.502 69.892 39.540 1.00 19.66 64 GLY A CA 1
ATOM 484 C C . GLY A 1 64 ? 59.741 71.101 40.041 1.00 22.05 64 GLY A C 1
ATOM 485 O O . GLY A 1 64 ? 58.553 71.011 40.372 1.00 21.48 64 GLY A O 1
ATOM 486 N N . ASN A 1 65 ? 60.410 72.256 40.080 1.00 21.88 65 ASN A N 1
ATOM 487 C CA . ASN A 1 65 ? 59.741 73.497 40.449 1.00 21.85 65 ASN A CA 1
ATOM 488 C C . ASN A 1 65 ? 58.618 73.838 39.476 1.00 25.81 65 ASN A C 1
ATOM 489 O O . ASN A 1 65 ? 57.547 74.296 39.896 1.00 26.44 65 ASN A O 1
ATOM 494 N N . ALA A 1 66 ? 58.845 73.638 38.172 1.00 21.93 66 ALA A N 1
ATOM 495 C CA . ALA A 1 66 ? 57.809 73.959 37.197 1.00 22.68 66 ALA A CA 1
ATOM 496 C C . ALA A 1 66 ? 56.566 73.110 37.420 1.00 20.10 66 ALA A C 1
ATOM 497 O O . ALA A 1 66 ? 55.447 73.623 37.396 1.00 20.19 66 ALA A O 1
ATOM 499 N N . ILE A 1 67 ? 56.742 71.810 37.648 1.00 20.90 67 ILE A N 1
ATOM 500 C CA . ILE A 1 67 ? 55.605 70.937 37.923 1.00 18.52 67 ILE A CA 1
ATOM 501 C C . ILE A 1 67 ? 54.906 71.371 39.205 1.00 23.40 67 ILE A C 1
ATOM 502 O O . ILE A 1 67 ? 53.672 71.500 39.260 1.00 21.29 67 ILE A O 1
ATOM 507 N N . ALA A 1 68 ? 55.697 71.610 40.259 1.00 22.76 68 ALA A N 1
ATOM 508 C CA . ALA A 1 68 ? 55.131 71.995 41.541 1.00 21.79 68 ALA A CA 1
ATOM 509 C C . ALA A 1 68 ? 54.397 73.320 41.441 1.00 22.96 68 ALA A C 1
ATOM 510 O O . ALA A 1 68 ? 53.313 73.475 42.007 1.00 23.62 68 ALA A O 1
ATOM 512 N N . ASP A 1 69 ? 54.979 74.300 40.747 1.00 24.32 69 ASP A N 1
ATOM 513 C CA . ASP A 1 69 ? 54.303 75.588 40.624 1.00 25.10 69 ASP A CA 1
ATOM 514 C C . ASP A 1 69 ? 53.035 75.451 39.789 1.00 24.67 69 ASP A C 1
ATOM 515 O O . ASP A 1 69 ? 51.992 76.012 40.143 1.00 24.42 69 ASP A O 1
ATOM 520 N N . PHE A 1 70 ? 53.097 74.683 38.693 1.00 22.05 70 PHE A N 1
ATOM 521 C CA . PHE A 1 70 ? 51.917 74.482 37.857 1.00 22.57 70 PHE A CA 1
ATOM 522 C C . PHE A 1 70 ? 50.796 73.839 38.653 1.00 20.89 70 PHE A C 1
ATOM 523 O O . PHE A 1 70 ? 49.640 74.260 38.568 1.00 22.32 70 PHE A O 1
ATOM 531 N N . LEU A 1 71 ? 51.124 72.814 39.439 1.00 21.42 71 LEU A N 1
ATOM 532 C CA . LEU A 1 71 ? 50.106 72.139 40.233 1.00 21.62 71 LEU A CA 1
ATOM 533 C C . LEU A 1 71 ? 49.536 73.060 41.306 1.00 25.64 71 LEU A C 1
ATOM 534 O O . LEU A 1 71 ? 48.319 73.063 41.550 1.00 24.47 71 LEU A O 1
ATOM 539 N N . LYS A 1 72 ? 50.386 73.866 41.947 1.00 23.62 72 LYS A N 1
ATOM 540 C CA . LYS A 1 72 ? 49.880 74.794 42.955 1.00 24.15 72 LYS A CA 1
ATOM 541 C C . LYS A 1 72 ? 48.932 75.812 42.333 1.00 24.62 72 LYS A C 1
ATOM 542 O O . LYS A 1 72 ? 47.904 76.159 42.927 1.00 25.71 72 LYS A O 1
ATOM 548 N N . GLU A 1 73 ? 49.256 76.292 41.128 1.00 24.76 73 GLU A N 1
ATOM 549 C CA . GLU A 1 73 ? 48.427 77.270 40.430 1.00 25.37 73 GLU A CA 1
ATOM 550 C C . GLU A 1 73 ? 47.147 76.682 39.853 1.00 23.98 73 GLU A C 1
ATOM 551 O O . GLU A 1 73 ? 46.216 77.435 39.564 1.00 25.08 73 GLU A O 1
ATOM 557 N N . ASN A 1 74 ? 47.069 75.375 39.662 1.00 23.00 74 ASN A N 1
ATOM 558 C CA . ASN A 1 74 ? 45.923 74.760 38.999 1.00 23.71 74 ASN A CA 1
ATOM 559 C C . ASN A 1 74 ? 45.443 73.591 39.843 1.00 24.02 74 ASN A C 1
ATOM 560 O O . ASN A 1 74 ? 45.708 72.421 39.525 1.00 22.40 74 ASN A O 1
ATOM 565 N N . PRO A 1 75 ? 44.699 73.877 40.912 1.00 24.08 75 PRO A N 1
ATOM 566 C CA . PRO A 1 75 ? 44.243 72.806 41.815 1.00 24.42 75 PRO A CA 1
ATOM 567 C C . PRO A 1 75 ? 43.456 71.699 41.127 1.00 26.47 75 PRO A C 1
ATOM 568 O O . PRO A 1 75 ? 43.415 70.580 41.661 1.00 25.44 75 PRO A O 1
ATOM 572 N N . SER A 1 76 ? 42.814 71.969 39.979 1.00 23.52 76 SER A N 1
ATOM 573 C CA . SER A 1 76 ? 42.068 70.916 39.302 1.00 23.10 76 SER A CA 1
ATOM 574 C C . SER A 1 76 ? 42.972 69.823 38.743 1.00 23.17 76 SER A C 1
ATOM 575 O O . SER A 1 76 ? 42.502 68.707 38.519 1.00 25.22 76 SER A O 1
ATOM 578 N N . VAL A 1 77 ? 44.243 70.105 38.490 1.00 23.99 77 VAL A N 1
ATOM 579 C CA . VAL A 1 77 ? 45.161 69.118 37.920 1.00 25.09 77 VAL A CA 1
ATOM 580 C C . VAL A 1 77 ? 45.910 68.416 39.044 1.00 25.12 77 VAL A C 1
ATOM 581 O O . VAL A 1 77 ? 46.318 69.054 40.020 1.00 25.44 77 VAL A O 1
ATOM 585 N N . LYS A 1 78 ? 46.076 67.098 38.923 1.00 24.18 78 LYS A N 1
ATOM 586 C CA . LYS A 1 78 ? 46.774 66.289 39.917 1.00 23.16 78 LYS A CA 1
ATOM 587 C C . LYS A 1 78 ? 48.065 65.728 39.326 1.00 26.44 78 LYS A C 1
ATOM 588 O O . LYS A 1 78 ? 48.114 65.377 38.145 1.00 24.35 78 LYS A O 1
ATOM 594 N N . ARG A 1 79 ? 49.102 65.601 40.160 1.00 22.41 79 ARG A N 1
ATOM 595 C CA . ARG A 1 79 ? 50.327 64.962 39.697 1.00 24.13 79 ARG A CA 1
ATOM 596 C C . ARG A 1 79 ? 50.029 63.694 38.913 1.00 21.76 79 ARG A C 1
ATOM 597 O O . ARG A 1 79 ? 50.737 63.370 37.959 1.00 21.86 79 ARG A O 1
ATOM 605 N N . GLU A 1 80 ? 48.989 62.961 39.297 1.00 21.98 80 GLU A N 1
ATOM 606 C CA . GLU A 1 80 ? 48.662 61.730 38.591 1.00 21.82 80 GLU A CA 1
ATOM 607 C C . GLU A 1 80 ? 48.221 61.977 37.163 1.00 22.81 80 GLU A C 1
ATOM 608 O O . GLU A 1 80 ? 48.118 61.016 36.393 1.00 23.57 80 GLU A O 1
ATOM 614 N N . ASP A 1 81 ? 47.891 63.223 36.812 1.00 20.45 81 ASP A N 1
ATOM 615 C CA . ASP A 1 81 ? 47.485 63.569 35.455 1.00 21.27 81 ASP A CA 1
ATOM 616 C C . ASP A 1 81 ? 48.666 63.748 34.521 1.00 21.50 81 ASP A C 1
ATOM 617 O O . ASP A 1 81 ? 48.465 63.840 33.304 1.00 21.37 81 ASP A O 1
ATOM 622 N N . LEU A 1 82 ? 49.872 63.822 35.075 1.00 20.00 82 LEU A N 1
ATOM 623 C CA . LEU A 1 82 ? 51.116 64.040 34.355 1.00 18.37 82 LEU A CA 1
ATOM 624 C C . LEU A 1 82 ? 51.824 62.715 34.131 1.00 19.26 82 LEU A C 1
ATOM 625 O O . LEU A 1 82 ? 51.719 61.791 34.938 1.00 20.61 82 LEU A O 1
ATOM 630 N N . PHE A 1 83 ? 52.528 62.625 33.007 1.00 18.29 83 PHE A N 1
ATOM 631 C CA . PHE A 1 83 ? 53.336 61.464 32.655 1.00 18.75 83 PHE A CA 1
ATOM 632 C C . PHE A 1 83 ? 54.785 61.938 32.634 1.00 17.32 83 PHE A C 1
ATOM 633 O O . PHE A 1 83 ? 55.185 62.678 31.726 1.00 18.30 83 PHE A O 1
ATOM 641 N N . ILE A 1 84 ? 55.568 61.549 33.640 1.00 19.04 84 ILE A N 1
ATOM 642 C CA . ILE A 1 84 ? 56.945 62.025 33.791 1.00 18.69 84 ILE A CA 1
ATOM 643 C C . ILE A 1 84 ? 57.912 60.889 33.487 1.00 18.46 84 ILE A C 1
ATOM 644 O O . ILE A 1 84 ? 57.844 59.814 34.102 1.00 17.68 84 ILE A O 1
ATOM 649 N N . CYS A 1 85 ? 58.838 61.144 32.571 1.00 20.30 85 CYS A N 1
ATOM 650 C CA . CYS A 1 85 ? 59.853 60.179 32.178 1.00 20.54 85 CYS A CA 1
ATOM 651 C C . CYS A 1 85 ? 61.233 60.740 32.489 1.00 22.44 85 CYS A C 1
ATOM 652 O O . CYS A 1 85 ? 61.514 61.906 32.187 1.00 23.71 85 CYS A O 1
ATOM 655 N N . THR A 1 86 ? 62.097 59.925 33.103 1.00 15.98 86 THR A N 1
ATOM 656 C CA . THR A 1 86 ? 63.511 60.277 33.196 1.00 17.21 86 THR A CA 1
ATOM 657 C C . THR A 1 86 ? 64.378 59.057 32.875 1.00 19.16 86 THR A C 1
ATOM 658 O O . THR A 1 86 ? 63.874 57.964 32.575 1.00 17.94 86 THR A O 1
ATOM 662 N N . LYS A 1 87 ? 65.701 59.268 32.912 1.00 14.34 87 LYS A N 1
ATOM 663 C CA . LYS A 1 87 ? 66.649 58.310 32.352 1.00 18.62 87 LYS A CA 1
ATOM 664 C C . LYS A 1 87 ? 67.953 58.322 33.143 1.00 18.45 87 LYS A C 1
ATOM 665 O O . LYS A 1 87 ? 68.381 59.363 33.644 1.00 20.33 87 LYS A O 1
ATOM 671 N N . VAL A 1 88 ? 68.621 57.163 33.179 1.00 17.06 88 VAL A N 1
ATOM 672 C CA . VAL A 1 88 ? 69.905 56.995 33.858 1.00 20.21 88 VAL A CA 1
ATOM 673 C C . VAL A 1 88 ? 71.017 56.994 32.813 1.00 19.77 88 VAL A C 1
ATOM 674 O O . VAL A 1 88 ? 70.897 56.351 31.759 1.00 18.92 88 VAL A O 1
ATOM 678 N N . TRP A 1 89 ? 72.095 57.726 33.090 1.00 19.75 89 TRP A N 1
ATOM 679 C CA . TRP A 1 89 ? 73.150 57.902 32.105 1.00 19.51 89 TRP A CA 1
ATOM 680 C C . TRP A 1 89 ? 74.145 56.739 32.149 1.00 19.15 89 TRP A C 1
ATOM 681 O O . TRP A 1 89 ? 74.095 55.872 33.023 1.00 20.48 89 TRP A O 1
ATOM 692 N N . ASN A 1 90 ? 75.087 56.756 31.198 1.00 20.47 90 ASN A N 1
ATOM 693 C CA . ASN A 1 90 ? 75.960 55.618 30.892 1.00 20.28 90 ASN A CA 1
ATOM 694 C C . ASN A 1 90 ? 76.933 55.265 32.026 1.00 21.79 90 ASN A C 1
ATOM 695 O O . ASN A 1 90 ? 77.344 54.102 32.152 1.00 20.26 90 ASN A O 1
ATOM 700 N N . HIS A 1 91 ? 77.357 56.244 32.825 1.00 21.33 91 HIS A N 1
ATOM 701 C CA . HIS A 1 91 ? 78.335 55.963 33.877 1.00 26.08 91 HIS A CA 1
ATOM 702 C C . HIS A 1 91 ? 77.682 55.414 35.142 1.00 26.45 91 HIS A C 1
ATOM 703 O O . HIS A 1 91 ? 78.376 55.263 36.157 1.00 25.42 91 HIS A O 1
ATOM 710 N N . MET A 1 92 ? 76.379 55.088 35.077 1.00 19.95 92 MET A N 1
ATOM 711 C CA . MET A 1 92 ? 75.574 54.708 36.233 1.00 20.40 92 MET A CA 1
ATOM 712 C C . MET A 1 92 ? 74.787 53.420 35.971 1.00 21.73 92 MET A C 1
ATOM 713 O O . MET A 1 92 ? 73.701 53.224 36.535 1.00 19.40 92 MET A O 1
ATOM 718 N N . HIS A 1 93 ? 75.330 52.528 35.126 1.00 20.08 93 HIS A N 1
ATOM 719 C CA . HIS A 1 93 ? 74.698 51.245 34.827 1.00 20.15 93 HIS A CA 1
ATOM 720 C C . HIS A 1 93 ? 74.934 50.175 35.883 1.00 24.73 93 HIS A C 1
ATOM 721 O O . HIS A 1 93 ? 74.260 49.141 35.834 1.00 26.86 93 HIS A O 1
ATOM 728 N N . ALA A 1 94 ? 75.854 50.381 36.824 1.00 24.00 94 ALA A N 1
ATOM 729 C CA . ALA A 1 94 ? 75.958 49.452 37.939 1.00 27.83 94 ALA A CA 1
ATOM 730 C C . ALA A 1 94 ? 74.644 49.446 38.725 1.00 27.25 94 ALA A C 1
ATOM 731 O O . ALA A 1 94 ? 74.017 50.504 38.897 1.00 24.39 94 ALA A O 1
ATOM 733 N N . PRO A 1 95 ? 74.204 48.281 39.222 1.00 27.61 95 PRO A N 1
ATOM 734 C CA . PRO A 1 95 ? 72.849 48.200 39.801 1.00 29.12 95 PRO A CA 1
ATOM 735 C C . PRO A 1 95 ? 72.599 49.204 40.907 1.00 25.73 95 PRO A C 1
ATOM 736 O O . PRO A 1 95 ? 71.550 49.855 40.920 1.00 25.21 95 PRO A O 1
ATOM 740 N N . GLU A 1 96 ? 73.541 49.382 41.818 1.00 24.11 96 GLU A N 1
ATOM 741 C CA . GLU A 1 96 ? 73.289 50.341 42.872 1.00 25.94 96 GLU A CA 1
ATOM 742 C C . GLU A 1 96 ? 73.271 51.768 42.322 1.00 25.47 96 GLU A C 1
ATOM 743 O O . GLU A 1 96 ? 72.518 52.616 42.825 1.00 23.72 96 GLU A O 1
ATOM 749 N N . ASP A 1 97 ? 74.036 52.036 41.256 1.00 23.30 97 ASP A N 1
ATOM 750 C CA . ASP A 1 97 ? 74.046 53.374 40.666 1.00 22.26 97 ASP A CA 1
ATOM 751 C C . ASP A 1 97 ? 72.762 53.663 39.896 1.00 25.49 97 ASP A C 1
ATOM 752 O O . ASP A 1 97 ? 72.352 54.827 39.793 1.00 25.09 97 ASP A O 1
ATOM 757 N N . VAL A 1 98 ? 72.132 52.631 39.326 1.00 24.63 98 VAL A N 1
ATOM 758 C CA . VAL A 1 98 ? 70.828 52.819 38.694 1.00 24.16 98 VAL A CA 1
ATOM 759 C C . VAL A 1 98 ? 69.818 53.300 39.731 1.00 23.52 98 VAL A C 1
ATOM 760 O O . VAL A 1 98 ? 69.095 54.278 39.513 1.00 20.85 98 VAL A O 1
ATOM 764 N N . LYS A 1 99 ? 69.783 52.645 40.895 1.00 21.95 99 LYS A N 1
ATOM 765 C CA . LYS A 1 99 ? 68.814 53.057 41.908 1.00 24.36 99 LYS A CA 1
ATOM 766 C C . LYS A 1 99 ? 69.151 54.437 42.451 1.00 24.91 99 LYS A C 1
ATOM 767 O O . LYS A 1 99 ? 68.252 55.268 42.655 1.00 26.48 99 LYS A O 1
ATOM 773 N N . TRP A 1 100 ? 70.442 54.716 42.641 1.00 22.44 100 TRP A N 1
ATOM 774 C CA . TRP A 1 100 ? 70.853 56.035 43.102 1.00 23.12 100 TRP A CA 1
ATOM 775 C C . TRP A 1 100 ? 70.405 57.117 42.129 1.00 23.20 100 TRP A C 1
ATOM 776 O O . TRP A 1 100 ? 70.000 58.208 42.543 1.00 23.64 100 TRP A O 1
ATOM 787 N N . SER A 1 101 ? 70.510 56.840 40.828 1.00 22.14 101 SER A N 1
ATOM 788 C CA . SER A 1 101 ? 70.182 57.827 39.807 1.00 25.06 101 SER A CA 1
ATOM 789 C C . SER A 1 101 ? 68.694 58.169 39.816 1.00 21.33 101 SER A C 1
ATOM 790 O O . SER A 1 101 ? 68.310 59.341 39.742 1.00 19.63 101 SER A O 1
ATOM 793 N N . LEU A 1 102 ? 67.839 57.156 39.895 1.00 21.95 102 LEU A N 1
ATOM 794 C CA . LEU A 1 102 ? 66.410 57.427 40.015 1.00 20.35 102 LEU A CA 1
ATOM 795 C C . LEU A 1 102 ? 66.105 58.168 41.316 1.00 22.02 102 LEU A C 1
ATOM 796 O O . LEU A 1 102 ? 65.374 59.163 41.326 1.00 22.49 102 LEU A O 1
ATOM 801 N N . ASP A 1 103 ? 66.688 57.721 42.429 1.00 23.36 103 ASP A N 1
ATOM 802 C CA . ASP A 1 103 ? 66.475 58.441 43.683 1.00 25.43 103 ASP A CA 1
ATOM 803 C C . ASP A 1 103 ? 66.856 59.916 43.542 1.00 23.44 103 ASP A C 1
ATOM 804 O O . ASP A 1 103 ? 66.116 60.806 43.972 1.00 23.07 103 ASP A O 1
ATOM 809 N N . ASN A 1 104 ? 67.993 60.189 42.907 1.00 22.04 104 ASN A N 1
ATOM 810 C CA . ASN A 1 104 ? 68.439 61.560 42.704 1.00 21.61 104 ASN A CA 1
ATOM 811 C C . ASN A 1 104 ? 67.474 62.329 41.809 1.00 21.33 104 ASN A C 1
ATOM 812 O O . ASN A 1 104 ? 67.101 63.467 42.109 1.00 20.05 104 ASN A O 1
ATOM 817 N N . SER A 1 105 ? 67.055 61.713 40.698 1.00 22.56 105 SER A N 1
ATOM 818 C CA . SER A 1 105 ? 66.092 62.361 39.805 1.00 25.23 105 SER A CA 1
ATOM 819 C C . SER A 1 105 ? 64.758 62.605 40.505 1.00 22.78 105 SER A C 1
ATOM 820 O O . SER A 1 105 ? 64.153 63.673 40.348 1.00 20.92 105 SER A O 1
ATOM 823 N N . LEU A 1 106 ? 64.290 61.627 41.286 1.00 21.95 106 LEU A N 1
ATOM 824 C CA . LEU A 1 106 ? 63.051 61.800 42.044 1.00 21.75 106 LEU A CA 1
ATOM 825 C C . LEU A 1 106 ? 63.146 62.972 43.011 1.00 22.94 106 LEU A C 1
ATOM 826 O O . LEU A 1 106 ? 62.182 63.727 43.191 1.00 22.90 106 LEU A O 1
ATOM 831 N N . LYS A 1 107 ? 64.295 63.120 43.667 1.00 21.48 107 LYS A N 1
ATOM 832 C CA . LYS A 1 107 ? 64.516 64.250 44.555 1.00 20.70 107 LYS A CA 1
ATOM 833 C C . LYS A 1 107 ? 64.434 65.583 43.810 1.00 20.89 107 LYS A C 1
ATOM 834 O O . LYS A 1 107 ? 63.743 66.506 44.248 1.00 22.86 107 LYS A O 1
ATOM 840 N N . ALA A 1 108 ? 65.159 65.721 42.696 1.00 22.58 108 ALA A N 1
ATOM 841 C CA . ALA A 1 108 ? 65.163 66.998 41.982 1.00 22.98 108 ALA A CA 1
ATOM 842 C C . ALA A 1 108 ? 63.787 67.329 41.418 1.00 23.30 108 ALA A C 1
ATOM 843 O O . ALA A 1 108 ? 63.371 68.496 41.422 1.00 21.48 108 ALA A O 1
ATOM 845 N N . LEU A 1 109 ? 63.084 66.322 40.891 1.00 20.04 109 LEU A N 1
ATOM 846 C CA . LEU A 1 109 ? 61.771 66.542 40.311 1.00 21.45 109 LEU A CA 1
ATOM 847 C C . LEU A 1 109 ? 60.727 66.790 41.376 1.00 21.94 109 LEU A C 1
ATOM 848 O O . LEU A 1 109 ? 59.625 67.247 41.048 1.00 22.46 109 LEU A O 1
ATOM 853 N N . ARG A 1 110 ? 61.053 66.508 42.636 1.00 21.44 110 ARG A N 1
ATOM 854 C CA . ARG A 1 110 ? 60.113 66.662 43.736 1.00 20.42 110 ARG A CA 1
ATOM 855 C C . ARG A 1 110 ? 58.944 65.690 43.563 1.00 20.88 110 ARG A C 1
ATOM 856 O O . ARG A 1 110 ? 57.788 66.034 43.784 1.00 22.61 110 ARG A O 1
ATOM 864 N N . LEU A 1 111 ? 59.245 64.463 43.151 1.00 19.73 111 LEU A N 1
ATOM 865 C CA . LEU A 1 111 ? 58.226 63.448 42.930 1.00 20.63 111 LEU A CA 1
ATOM 866 C C . LEU A 1 111 ? 58.515 62.218 43.782 1.00 23.42 111 LEU A C 1
ATOM 867 O O . LEU A 1 111 ? 59.643 62.002 44.241 1.00 23.20 111 LEU A O 1
ATOM 872 N N . ASP A 1 112 ? 57.471 61.414 43.998 1.00 22.13 112 ASP A N 1
ATOM 873 C CA . ASP A 1 112 ? 57.620 60.143 44.694 1.00 23.37 112 ASP A CA 1
ATOM 874 C C . ASP A 1 112 ? 57.859 58.986 43.747 1.00 25.29 112 ASP A C 1
ATOM 875 O O . ASP A 1 112 ? 58.339 57.931 44.186 1.00 24.22 112 ASP A O 1
ATOM 880 N N . TYR A 1 113 ? 57.490 59.148 42.479 1.00 21.48 113 TYR A N 1
ATOM 881 C CA . TYR A 1 113 ? 57.664 58.124 41.465 1.00 20.20 113 TYR A CA 1
ATOM 882 C C . TYR A 1 113 ? 57.708 58.827 40.115 1.00 20.74 113 TYR A C 1
ATOM 883 O O . TYR A 1 113 ? 57.323 59.996 39.988 1.00 19.48 113 TYR A O 1
ATOM 892 N N . VAL A 1 114 ? 58.209 58.113 39.115 1.00 16.63 114 VAL A N 1
ATOM 893 C CA . VAL A 1 114 ? 58.144 58.572 37.744 1.00 18.30 114 VAL A CA 1
ATOM 894 C C . VAL A 1 114 ? 57.262 57.607 36.982 1.00 19.04 114 VAL A C 1
ATOM 895 O O . VAL A 1 114 ? 57.100 56.435 37.341 1.00 18.98 114 VAL A O 1
ATOM 899 N N . ASP A 1 115 ? 56.690 58.118 35.898 1.00 19.91 115 ASP A N 1
ATOM 900 C CA . ASP A 1 115 ? 55.832 57.272 35.095 1.00 19.09 115 ASP A CA 1
ATOM 901 C C . ASP A 1 115 ? 56.636 56.384 34.161 1.00 17.51 115 ASP A C 1
ATOM 902 O O . ASP A 1 115 ? 56.237 55.245 33.904 1.00 19.97 115 ASP A O 1
ATOM 907 N N . LEU A 1 116 ? 57.788 56.845 33.691 1.00 15.30 116 LEU A N 1
ATOM 908 C CA . LEU A 1 116 ? 58.639 55.999 32.861 1.00 18.32 116 LEU A CA 1
ATOM 909 C C . LEU A 1 116 ? 60.107 56.215 33.212 1.00 16.62 116 LEU A C 1
ATOM 910 O O . LEU A 1 116 ? 60.573 57.358 33.291 1.00 14.62 116 LEU A O 1
ATOM 915 N N . PHE A 1 117 ? 60.843 55.121 33.397 1.00 18.72 117 PHE A N 1
ATOM 916 C CA . PHE A 1 117 ? 62.288 55.174 33.624 1.00 17.06 117 PHE A CA 1
ATOM 917 C C . PHE A 1 117 ? 63.011 54.409 32.521 1.00 18.33 117 PHE A C 1
ATOM 918 O O . PHE A 1 117 ? 62.680 53.245 32.247 1.00 19.14 117 PHE A O 1
ATOM 926 N N . LEU A 1 118 ? 63.997 55.063 31.895 1.00 16.16 118 LEU A N 1
ATOM 927 C CA . LEU A 1 118 ? 64.719 54.517 30.749 1.00 16.59 118 LEU A CA 1
ATOM 928 C C . LEU A 1 118 ? 66.220 54.428 31.008 1.00 17.67 118 LEU A C 1
ATOM 929 O O . LEU A 1 118 ? 66.823 55.331 31.604 1.00 16.62 118 LEU A O 1
ATOM 934 N N . VAL A 1 119 ? 66.821 53.342 30.529 1.00 16.74 119 VAL A N 1
ATOM 935 C CA . VAL A 1 119 ? 68.268 53.293 30.354 1.00 19.48 119 VAL A CA 1
ATOM 936 C C . VAL A 1 119 ? 68.599 54.128 29.122 1.00 18.50 119 VAL A C 1
ATOM 937 O O . VAL A 1 119 ? 68.073 53.889 28.029 1.00 18.43 119 VAL A O 1
ATOM 941 N N . HIS A 1 120 ? 69.427 55.147 29.303 1.00 17.12 120 HIS A N 1
ATOM 942 C CA . HIS A 1 120 ? 69.530 56.171 28.270 1.00 17.77 120 HIS A CA 1
ATOM 943 C C . HIS A 1 120 ? 70.276 55.669 27.025 1.00 20.11 120 HIS A C 1
ATOM 944 O O . HIS A 1 120 ? 69.920 56.034 25.895 1.00 20.45 120 HIS A O 1
ATOM 951 N N . TRP A 1 121 ? 71.316 54.856 27.208 1.00 18.84 121 TRP A N 1
ATOM 952 C CA . TRP A 1 121 ? 72.074 54.244 26.127 1.00 18.23 121 TRP A CA 1
ATOM 953 C C . TRP A 1 121 ? 72.435 52.819 26.517 1.00 21.31 121 TRP A C 1
ATOM 954 O O . TRP A 1 121 ? 72.654 52.540 27.703 1.00 20.45 121 TRP A O 1
ATOM 965 N N . PRO A 1 122 ? 72.560 51.896 25.529 1.00 21.95 122 PRO A N 1
ATOM 966 C CA . PRO A 1 122 ? 72.986 50.530 25.863 1.00 20.33 122 PRO A CA 1
ATOM 967 C C . PRO A 1 122 ? 74.485 50.451 26.032 1.00 24.40 122 PRO A C 1
ATOM 968 O O . PRO A 1 122 ? 75.101 49.468 25.608 1.00 27.36 122 PRO A O 1
ATOM 972 N N . ILE A 1 123 ? 75.066 51.460 26.687 1.00 25.02 123 ILE A N 1
ATOM 973 C CA . ILE A 1 123 ? 76.508 51.592 26.869 1.00 23.78 123 ILE A CA 1
ATOM 974 C C . ILE A 1 123 ? 76.777 51.886 28.333 1.00 24.28 123 ILE A C 1
ATOM 975 O O . ILE A 1 123 ? 76.283 52.886 28.870 1.00 25.27 123 ILE A O 1
ATOM 980 N N . ALA A 1 124 ? 77.565 51.028 28.967 1.00 25.53 124 ALA A N 1
ATOM 981 C CA . ALA A 1 124 ? 77.993 51.197 30.348 1.00 26.17 124 ALA A CA 1
ATOM 982 C C . ALA A 1 124 ? 79.419 51.734 30.380 1.00 27.89 124 ALA A C 1
ATOM 983 O O . ALA A 1 124 ? 80.311 51.173 29.735 1.00 26.17 124 ALA A O 1
ATOM 985 N N . ALA A 1 125 ? 79.625 52.807 31.144 1.00 29.24 125 ALA A N 1
ATOM 986 C CA . ALA A 1 125 ? 80.912 53.480 31.278 1.00 30.02 125 ALA A CA 1
ATOM 987 C C . ALA A 1 125 ? 81.260 53.643 32.754 1.00 28.60 125 ALA A C 1
ATOM 988 O O . ALA A 1 125 ? 80.386 53.617 33.625 1.00 28.59 125 ALA A O 1
ATOM 990 N N . GLU A 1 126 ? 82.553 53.826 33.026 1.00 32.99 126 GLU A N 1
ATOM 991 C CA . GLU A 1 126 ? 83.038 53.992 34.394 1.00 30.38 126 GLU A CA 1
ATOM 992 C C . GLU A 1 126 ? 82.676 55.361 34.957 1.00 28.44 126 GLU A C 1
ATOM 993 O O . GLU A 1 126 ? 82.538 56.347 34.231 1.00 25.62 126 GLU A O 1
ATOM 999 N N . ARG A 1 127 ? 82.574 55.431 36.275 1.00 30.59 127 ARG A N 1
ATOM 1000 C CA . ARG A 1 127 ? 82.258 56.685 36.939 1.00 31.37 127 ARG A CA 1
ATOM 1001 C C . ARG A 1 127 ? 83.340 57.065 37.947 1.00 31.45 127 ARG A C 1
ATOM 1002 O O . ARG A 1 127 ? 84.112 56.223 38.414 1.00 27.44 127 ARG A O 1
ATOM 1010 N N . THR A 1 128 ? 83.391 58.359 38.265 1.00 31.17 128 THR A N 1
ATOM 1011 C CA . THR A 1 128 ? 84.260 58.869 39.315 1.00 33.35 128 THR A CA 1
ATOM 1012 C C . THR A 1 128 ? 83.650 58.630 40.690 1.00 39.43 128 THR A C 1
ATOM 1013 O O . THR A 1 128 ? 82.471 58.277 40.840 1.00 34.94 128 THR A O 1
ATOM 1017 N N . GLU A 1 129 ? 84.471 58.880 41.710 1.00 39.94 129 GLU A N 1
ATOM 1018 C CA . GLU A 1 129 ? 84.005 58.738 43.080 1.00 40.47 129 GLU A CA 1
ATOM 1019 C C . GLU A 1 129 ? 82.765 59.578 43.323 1.00 41.19 129 GLU A C 1
ATOM 1020 O O . GLU A 1 129 ? 81.839 59.134 44.011 1.00 41.26 129 GLU A O 1
ATOM 1026 N N . ASP A 1 130 ? 82.722 60.789 42.753 1.00 38.46 130 ASP A N 1
ATOM 1027 C CA . ASP A 1 130 ? 81.594 61.697 42.918 1.00 38.04 130 ASP A CA 1
ATOM 1028 C C . ASP A 1 130 ? 80.534 61.529 41.838 1.00 36.03 130 ASP A C 1
ATOM 1029 O O . ASP A 1 130 ? 79.751 62.455 41.589 1.00 39.64 130 ASP A O 1
ATOM 1034 N N . ARG A 1 131 ? 80.460 60.363 41.210 1.00 34.62 131 ARG A N 1
ATOM 1035 C CA . ARG A 1 131 ? 79.327 60.038 40.347 1.00 33.82 131 ARG A CA 1
ATOM 1036 C C . ARG A 1 131 ? 79.238 60.982 39.145 1.00 34.90 131 ARG A C 1
ATOM 1037 O O . ARG A 1 131 ? 78.161 61.465 38.789 1.00 35.38 131 ARG A O 1
ATOM 1045 N N . GLN A 1 132 ? 80.386 61.254 38.528 1.00 34.93 132 GLN A N 1
ATOM 1046 C CA . GLN A 1 132 ? 80.500 61.912 37.232 1.00 34.01 132 GLN A CA 1
ATOM 1047 C C . GLN A 1 132 ? 81.065 60.933 36.199 1.00 32.17 132 GLN A C 1
ATOM 1048 O O . GLN A 1 132 ? 81.481 59.820 36.525 1.00 30.49 132 GLN A O 1
ATOM 1054 N N . VAL A 1 133 ? 81.056 61.336 34.927 1.00 30.53 133 VAL A N 1
ATOM 1055 C CA . VAL A 1 133 ? 81.611 60.475 33.885 1.00 28.77 133 VAL A CA 1
ATOM 1056 C C . VAL A 1 133 ? 83.137 60.499 33.967 1.00 30.46 133 VAL A C 1
ATOM 1057 O O . VAL A 1 133 ? 83.770 61.555 33.830 1.00 26.91 133 VAL A O 1
ATOM 1061 N N . LYS A 1 134 ? 83.739 59.333 34.185 1.00 28.11 134 LYS A N 1
ATOM 1062 C CA . LYS A 1 134 ? 85.193 59.231 34.190 1.00 28.84 134 LYS A CA 1
ATOM 1063 C C . LYS A 1 134 ? 85.751 59.299 32.769 1.00 31.39 134 LYS A C 1
ATOM 1064 O O . LYS A 1 134 ? 85.319 58.553 31.887 1.00 31.84 134 LYS A O 1
ATOM 1070 N N . LEU A 1 135 ? 86.725 60.177 32.550 1.00 29.68 135 LEU A N 1
ATOM 1071 C CA . LEU A 1 135 ? 87.346 60.333 31.245 1.00 30.32 135 LEU A CA 1
ATOM 1072 C C . LEU A 1 135 ? 88.669 59.589 31.190 1.00 32.81 135 LEU A C 1
ATOM 1073 O O . LEU A 1 135 ? 89.481 59.685 32.110 1.00 33.33 135 LEU A O 1
ATOM 1078 N N . GLY A 1 136 ? 88.883 58.859 30.097 1.00 34.48 136 GLY A N 1
ATOM 1079 C CA . GLY A 1 136 ? 90.129 58.169 29.875 1.00 33.04 136 GLY A CA 1
ATOM 1080 C C . GLY A 1 136 ? 91.205 59.100 29.369 1.00 33.30 136 GLY A C 1
ATOM 1081 O O . GLY A 1 136 ? 91.017 60.311 29.238 1.00 35.58 136 GLY A O 1
ATOM 1082 N N . PRO A 1 137 ? 92.374 58.522 29.080 1.00 33.96 137 PRO A N 1
ATOM 1083 C CA . PRO A 1 137 ? 93.532 59.340 28.660 1.00 35.50 137 PRO A CA 1
ATOM 1084 C C . PRO A 1 137 ? 93.347 60.073 27.341 1.00 35.84 137 PRO A C 1
ATOM 1085 O O . PRO A 1 137 ? 94.074 61.046 27.090 1.00 36.41 137 PRO A O 1
ATOM 1089 N N . ASP A 1 138 ? 92.453 59.598 26.470 1.00 36.17 138 ASP A N 1
ATOM 1090 C CA . ASP A 1 138 ? 92.079 60.253 25.221 1.00 33.66 138 ASP A CA 1
ATOM 1091 C C . ASP A 1 138 ? 90.927 61.225 25.412 1.00 37.17 138 ASP A C 1
ATOM 1092 O O . ASP A 1 138 ? 90.458 61.816 24.432 1.00 38.88 138 ASP A O 1
ATOM 1097 N N . GLY A 1 139 ? 90.437 61.363 26.642 1.00 35.70 139 GLY A N 1
ATOM 1098 C CA . GLY A 1 139 ? 89.319 62.220 26.937 1.00 32.31 139 GLY A CA 1
ATOM 1099 C C . GLY A 1 139 ? 87.956 61.638 26.643 1.00 33.30 139 GLY A C 1
ATOM 1100 O O . GLY A 1 139 ? 86.982 62.389 26.642 1.00 28.15 139 GLY A O 1
ATOM 1101 N N . LYS A 1 140 ? 87.846 60.337 26.404 1.00 32.64 140 LYS A N 1
ATOM 1102 C CA . LYS A 1 140 ? 86.581 59.715 26.055 1.00 31.65 140 LYS A CA 1
ATOM 1103 C C . LYS A 1 140 ? 86.059 58.892 27.230 1.00 34.41 140 LYS A C 1
ATOM 1104 O O . LYS A 1 140 ? 86.771 58.647 28.208 1.00 33.01 140 LYS A O 1
ATOM 1110 N N . TYR A 1 141 ? 84.795 58.471 27.143 1.00 28.52 141 TYR A N 1
ATOM 1111 C CA . TYR A 1 141 ? 84.279 57.578 28.166 1.00 29.53 141 TYR A CA 1
ATOM 1112 C C . TYR A 1 141 ? 85.173 56.344 28.274 1.00 32.94 141 TYR A C 1
ATOM 1113 O O . TYR A 1 141 ? 85.779 55.896 27.297 1.00 34.90 141 TYR A O 1
ATOM 1122 N N . VAL A 1 142 ? 85.275 55.813 29.487 1.00 32.78 142 VAL A N 1
ATOM 1123 C CA . VAL A 1 142 ? 85.965 54.557 29.762 1.00 31.36 142 VAL A CA 1
ATOM 1124 C C . VAL A 1 142 ? 84.903 53.463 29.785 1.00 31.84 142 VAL A C 1
ATOM 1125 O O . VAL A 1 142 ? 84.051 53.433 30.684 1.00 32.05 142 VAL A O 1
ATOM 1129 N N . ILE A 1 143 ? 84.938 52.560 28.809 1.00 28.64 143 ILE A N 1
ATOM 1130 C CA . ILE A 1 143 ? 83.827 51.635 28.615 1.00 30.47 143 ILE A CA 1
ATOM 1131 C C . ILE A 1 143 ? 84.018 50.416 29.505 1.00 32.15 143 ILE A C 1
ATOM 1132 O O . ILE A 1 143 ? 85.117 49.853 29.582 1.00 34.43 143 ILE A O 1
ATOM 1137 N N . ASN A 1 144 ? 82.952 50.031 30.212 1.00 31.64 144 ASN A N 1
ATOM 1138 C CA . ASN A 1 144 ? 82.890 48.775 30.958 1.00 30.92 144 ASN A CA 1
ATOM 1139 C C . ASN A 1 144 ? 82.318 47.742 30.008 1.00 33.28 144 ASN A C 1
ATOM 1140 O O . ASN A 1 144 ? 81.108 47.698 29.774 1.00 34.73 144 ASN A O 1
ATOM 1145 N N . HIS A 1 145 ? 83.181 46.899 29.461 1.00 31.56 145 HIS A N 1
ATOM 1146 C CA . HIS A 1 145 ? 82.724 46.010 28.406 1.00 35.89 145 HIS A CA 1
ATOM 1147 C C . HIS A 1 145 ? 81.864 44.879 28.949 1.00 37.15 145 HIS A C 1
ATOM 1148 O O . HIS A 1 145 ? 80.956 44.409 28.252 1.00 36.32 145 HIS A O 1
ATOM 1155 N N . GLU A 1 146 ? 82.120 44.439 30.184 1.00 36.66 146 GLU A N 1
ATOM 1156 C CA . GLU A 1 146 ? 81.306 43.372 30.757 1.00 36.33 146 GLU A CA 1
ATOM 1157 C C . GLU A 1 146 ? 79.861 43.821 30.907 1.00 36.76 146 GLU A C 1
ATOM 1158 O O . GLU A 1 146 ? 78.932 43.127 30.476 1.00 35.77 146 GLU A O 1
ATOM 1164 N N . LEU A 1 147 ? 79.661 44.999 31.502 1.00 33.81 147 LEU A N 1
ATOM 1165 C CA . LEU A 1 147 ? 78.322 45.522 31.722 1.00 32.98 147 LEU A CA 1
ATOM 1166 C C . LEU A 1 147 ? 77.674 45.987 30.418 1.00 34.01 147 LEU A C 1
ATOM 1167 O O . LEU A 1 147 ? 76.442 46.027 30.329 1.00 33.73 147 LEU A O 1
ATOM 1172 N N . THR A 1 148 ? 78.474 46.355 29.403 1.00 32.82 148 THR A N 1
ATOM 1173 C CA . THR A 1 148 ? 77.895 46.774 28.125 1.00 31.43 148 THR A CA 1
ATOM 1174 C C . THR A 1 148 ? 77.390 45.586 27.330 1.00 33.92 148 THR A C 1
ATOM 1175 O O . THR A 1 148 ? 76.336 45.662 26.692 1.00 37.20 148 THR A O 1
ATOM 1179 N N . GLU A 1 149 ? 78.157 44.501 27.309 1.00 35.12 149 GLU A N 1
ATOM 1180 C CA . GLU A 1 149 ? 77.788 43.330 26.532 1.00 38.10 149 GLU A CA 1
ATOM 1181 C C . GLU A 1 149 ? 76.780 42.447 27.247 1.00 38.17 149 GLU A C 1
ATOM 1182 O O . GLU A 1 149 ? 76.083 41.665 26.592 1.00 40.62 149 GLU A O 1
ATOM 1188 N N . ASN A 1 150 ? 76.709 42.526 28.566 1.00 35.63 150 ASN A N 1
ATOM 1189 C CA . ASN A 1 150 ? 75.784 41.721 29.353 1.00 35.98 150 ASN A CA 1
ATOM 1190 C C . ASN A 1 150 ? 75.073 42.673 30.292 1.00 35.24 150 ASN A C 1
ATOM 1191 O O . ASN A 1 150 ? 75.459 42.821 31.460 1.00 33.95 150 ASN A O 1
ATOM 1196 N N . PRO A 1 151 ? 74.038 43.357 29.802 1.00 31.73 151 PRO A N 1
ATOM 1197 C CA . PRO A 1 151 ? 73.376 44.392 30.599 1.00 31.36 151 PRO A CA 1
ATOM 1198 C C . PRO A 1 151 ? 72.414 43.846 31.641 1.00 28.66 151 PRO A C 1
ATOM 1199 O O . PRO A 1 151 ? 71.768 44.640 32.333 1.00 26.57 151 PRO A O 1
ATOM 1203 N N . GLU A 1 152 ? 72.331 42.526 31.793 1.00 26.93 152 GLU A N 1
ATOM 1204 C CA . GLU A 1 152 ? 71.364 41.940 32.716 1.00 28.98 152 GLU A CA 1
ATOM 1205 C C . GLU A 1 152 ? 71.389 42.585 34.091 1.00 29.14 152 GLU A C 1
ATOM 1206 O O . GLU A 1 152 ? 70.319 42.993 34.574 1.00 28.30 152 GLU A O 1
ATOM 1212 N N . PRO A 1 153 ? 72.543 42.753 34.747 1.00 27.53 153 PRO A N 1
ATOM 1213 C CA . PRO A 1 153 ? 72.533 43.391 36.073 1.00 27.65 153 PRO A CA 1
ATOM 1214 C C . PRO A 1 153 ? 71.859 44.747 36.066 1.00 27.17 153 PRO A C 1
ATOM 1215 O O . PRO A 1 153 ? 71.090 45.063 36.989 1.00 25.88 153 PRO A O 1
ATOM 1219 N N . THR A 1 154 ? 72.129 45.551 35.029 1.00 25.04 154 THR A N 1
ATOM 1220 C CA . THR A 1 154 ? 71.506 46.865 34.901 1.00 24.22 154 THR A CA 1
ATOM 1221 C C . THR A 1 154 ? 69.995 46.741 34.750 1.00 25.46 154 THR A C 1
ATOM 1222 O O . THR A 1 154 ? 69.237 47.528 35.330 1.00 26.49 154 THR A O 1
ATOM 1226 N N . TRP A 1 155 ? 69.529 45.765 33.970 1.00 24.69 155 TRP A N 1
ATOM 1227 C CA . TRP A 1 155 ? 68.086 45.644 33.776 1.00 25.19 155 TRP A CA 1
ATOM 1228 C C . TRP A 1 155 ? 67.393 45.116 35.033 1.00 26.00 155 TRP A C 1
ATOM 1229 O O . TRP A 1 155 ? 66.306 45.593 35.391 1.00 23.94 155 TRP A O 1
ATOM 1240 N N . ARG A 1 156 ? 68.016 44.148 35.727 1.00 28.03 156 ARG A N 1
ATOM 1241 C CA . ARG A 1 156 ? 67.479 43.687 37.008 1.00 28.63 156 ARG A CA 1
ATOM 1242 C C . ARG A 1 156 ? 67.220 44.864 37.924 1.00 26.17 156 ARG A C 1
ATOM 1243 O O . ARG A 1 156 ? 66.191 44.924 38.602 1.00 27.04 156 ARG A O 1
ATOM 1251 N N . ALA A 1 157 ? 68.155 45.815 37.956 1.00 26.13 157 ALA A N 1
ATOM 1252 C CA . ALA A 1 157 ? 67.986 46.990 38.801 1.00 25.30 157 ALA A CA 1
ATOM 1253 C C . ALA A 1 157 ? 66.765 47.810 38.377 1.00 25.28 157 ALA A C 1
ATOM 1254 O O . ALA A 1 157 ? 66.009 48.297 39.225 1.00 25.22 157 ALA A O 1
ATOM 1256 N N . MET A 1 158 ? 66.556 47.984 37.071 1.00 19.56 158 MET A N 1
ATOM 1257 C CA . MET A 1 158 ? 65.329 48.628 36.617 1.00 18.81 158 MET A CA 1
ATOM 1258 C C . MET A 1 158 ? 64.101 47.800 37.007 1.00 19.37 158 MET A C 1
ATOM 1259 O O . MET A 1 158 ? 63.076 48.352 37.437 1.00 19.02 158 MET A O 1
ATOM 1264 N N . GLU A 1 159 ? 64.184 46.472 36.883 1.00 23.66 159 GLU A N 1
ATOM 1265 C CA . GLU A 1 159 ? 63.046 45.650 37.272 1.00 23.51 159 GLU A CA 1
ATOM 1266 C C . GLU A 1 159 ? 62.708 45.844 38.746 1.00 27.20 159 GLU A C 1
ATOM 1267 O O . GLU A 1 159 ? 61.531 45.956 39.116 1.00 24.07 159 GLU A O 1
ATOM 1273 N N . GLU A 1 160 ? 63.726 45.906 39.602 1.00 25.68 160 GLU A N 1
ATOM 1274 C CA . GLU A 1 160 ? 63.455 46.091 41.022 1.00 28.08 160 GLU A CA 1
ATOM 1275 C C . GLU A 1 160 ? 62.853 47.460 41.302 1.00 24.00 160 GLU A C 1
ATOM 1276 O O . GLU A 1 160 ? 61.972 47.590 42.157 1.00 25.21 160 GLU A O 1
ATOM 1282 N N . LEU A 1 161 ? 63.315 48.499 40.611 1.00 21.59 161 LEU A N 1
ATOM 1283 C CA . LEU A 1 161 ? 62.706 49.802 40.832 1.00 23.54 161 LEU A CA 1
ATOM 1284 C C . LEU A 1 161 ? 61.237 49.777 40.436 1.00 23.97 161 LEU A C 1
ATOM 1285 O O . LEU A 1 161 ? 60.392 50.378 41.109 1.00 23.42 161 LEU A O 1
ATOM 1290 N N . TYR A 1 162 ? 60.929 49.078 39.338 1.00 24.91 162 TYR A N 1
ATOM 1291 C CA . TYR A 1 162 ? 59.566 48.945 38.833 1.00 22.88 162 TYR A CA 1
ATOM 1292 C C . TYR A 1 162 ? 58.686 48.203 39.832 1.00 24.68 162 TYR A C 1
ATOM 1293 O O . TYR A 1 162 ? 57.570 48.633 40.151 1.00 26.68 162 TYR A O 1
ATOM 1302 N N . GLU A 1 163 ? 59.188 47.097 40.363 1.00 24.62 163 GLU A N 1
ATOM 1303 C CA . GLU A 1 163 ? 58.442 46.389 41.389 1.00 30.34 163 GLU A CA 1
ATOM 1304 C C . GLU A 1 163 ? 58.332 47.194 42.681 1.00 30.25 163 GLU A C 1
ATOM 1305 O O . GLU A 1 163 ? 57.318 47.083 43.385 1.00 31.93 163 GLU A O 1
ATOM 1311 N N . ALA A 1 164 ? 59.324 48.043 42.988 1.00 26.00 164 ALA A N 1
ATOM 1312 C CA . ALA A 1 164 ? 59.202 48.972 44.117 1.00 24.53 164 ALA A CA 1
ATOM 1313 C C . ALA A 1 164 ? 58.226 50.114 43.856 1.00 25.54 164 ALA A C 1
ATOM 1314 O O . ALA A 1 164 ? 58.082 50.978 44.726 1.00 26.76 164 ALA A O 1
ATOM 1316 N N . LYS A 1 165 ? 57.579 50.154 42.689 1.00 25.55 165 LYS A N 1
ATOM 1317 C CA . LYS A 1 165 ? 56.640 51.206 42.304 1.00 22.95 165 LYS A CA 1
ATOM 1318 C C . LYS A 1 165 ? 57.285 52.577 42.249 1.00 20.36 165 LYS A C 1
ATOM 1319 O O . LYS A 1 165 ? 56.591 53.595 42.338 1.00 23.67 165 LYS A O 1
ATOM 1325 N N . LYS A 1 166 ? 58.602 52.642 42.089 1.00 21.24 166 LYS A N 1
ATOM 1326 C CA . LYS A 1 166 ? 59.245 53.928 41.877 1.00 18.54 166 LYS A CA 1
ATOM 1327 C C . LYS A 1 166 ? 59.180 54.345 40.417 1.00 19.99 166 LYS A C 1
ATOM 1328 O O . LYS A 1 166 ? 59.321 55.533 40.106 1.00 19.09 166 LYS A O 1
ATOM 1334 N N . ALA A 1 167 ? 58.967 53.387 39.522 1.00 19.17 167 ALA A N 1
ATOM 1335 C CA . ALA A 1 167 ? 58.684 53.637 38.122 1.00 20.12 167 ALA A CA 1
ATOM 1336 C C . ALA A 1 167 ? 57.438 52.846 37.749 1.00 19.08 167 ALA A C 1
ATOM 1337 O O . ALA A 1 167 ? 57.340 51.659 38.068 1.00 20.59 167 ALA A O 1
ATOM 1339 N N . ARG A 1 168 ? 56.478 53.498 37.098 1.00 18.12 168 ARG A N 1
ATOM 1340 C CA . ARG A 1 168 ? 55.279 52.782 36.663 1.00 20.26 168 ARG A CA 1
ATOM 1341 C C . ARG A 1 168 ? 55.525 51.944 35.413 1.00 22.95 168 ARG A C 1
ATOM 1342 O O . ARG A 1 168 ? 54.721 51.059 35.102 1.00 24.76 168 ARG A O 1
ATOM 1350 N N . ALA A 1 169 ? 56.621 52.199 34.708 1.00 18.39 169 ALA A N 1
ATOM 1351 C CA . ALA A 1 169 ? 57.024 51.419 33.558 1.00 20.15 169 ALA A CA 1
ATOM 1352 C C . ALA A 1 169 ? 58.519 51.630 33.381 1.00 22.10 169 ALA A C 1
ATOM 1353 O O . ALA A 1 169 ? 59.045 52.705 33.697 1.00 19.96 169 ALA A O 1
ATOM 1355 N N . ILE A 1 170 ? 59.199 50.600 32.873 1.00 18.47 170 ILE A N 1
ATOM 1356 C CA . ILE A 1 170 ? 60.617 50.711 32.563 1.00 20.85 170 ILE A CA 1
ATOM 1357 C C . ILE A 1 170 ? 60.832 50.471 31.068 1.00 22.02 170 ILE A C 1
ATOM 1358 O O . ILE A 1 170 ? 60.103 49.705 30.426 1.00 19.57 170 ILE A O 1
ATOM 1363 N N . GLY A 1 171 ? 61.825 51.169 30.509 1.00 20.65 171 GLY A N 1
ATOM 1364 C CA . GLY A 1 171 ? 62.150 51.048 29.101 1.00 18.03 171 GLY A CA 1
ATOM 1365 C C . GLY A 1 171 ? 63.602 51.323 28.757 1.00 21.29 171 GLY A C 1
ATOM 1366 O O . GLY A 1 171 ? 64.455 51.424 29.643 1.00 19.99 171 GLY A O 1
ATOM 1367 N N . VAL A 1 172 ? 63.892 51.453 27.461 1.00 21.01 172 VAL A N 1
ATOM 1368 C CA . VAL A 1 172 ? 65.240 51.668 26.966 1.00 20.04 172 VAL A CA 1
ATOM 1369 C C . VAL A 1 172 ? 65.214 52.811 25.958 1.00 20.91 172 VAL A C 1
ATOM 1370 O O . VAL A 1 172 ? 64.155 53.251 25.502 1.00 20.92 172 VAL A O 1
ATOM 1374 N N . SER A 1 173 ? 66.412 53.314 25.650 1.00 19.26 173 SER A N 1
ATOM 1375 C CA . SER A 1 173 ? 66.634 54.366 24.669 1.00 19.65 173 SER A CA 1
ATOM 1376 C C . SER A 1 173 ? 67.846 53.985 23.823 1.00 23.27 173 SER A C 1
ATOM 1377 O O . SER A 1 173 ? 68.837 53.460 24.351 1.00 23.66 173 SER A O 1
ATOM 1380 N N . ASN A 1 174 ? 67.750 54.212 22.509 1.00 19.25 174 ASN A N 1
ATOM 1381 C CA . ASN A 1 174 ? 68.826 53.931 21.554 1.00 21.73 174 ASN A CA 1
ATOM 1382 C C . ASN A 1 174 ? 69.176 52.448 21.484 1.00 22.50 174 ASN A C 1
ATOM 1383 O O . ASN A 1 174 ? 70.274 52.093 21.034 1.00 21.01 174 ASN A O 1
ATOM 1388 N N . TRP A 1 175 ? 68.264 51.573 21.905 1.00 20.47 175 TRP A N 1
ATOM 1389 C CA . TRP A 1 175 ? 68.479 50.139 21.769 1.00 22.86 175 TRP A CA 1
ATOM 1390 C C . TRP A 1 175 ? 68.291 49.718 20.317 1.00 25.74 175 TRP A C 1
ATOM 1391 O O . TRP A 1 175 ? 67.441 50.262 19.608 1.00 25.64 175 TRP A O 1
ATOM 1402 N N . THR A 1 176 ? 69.089 48.747 19.882 1.00 24.30 176 THR A N 1
ATOM 1403 C CA . THR A 1 176 ? 69.009 48.185 18.544 1.00 25.58 176 THR A CA 1
ATOM 1404 C C . THR A 1 176 ? 68.118 46.949 18.527 1.00 26.99 176 THR A C 1
ATOM 1405 O O . THR A 1 176 ? 67.715 46.430 19.565 1.00 27.99 176 THR A O 1
ATOM 1409 N N . ILE A 1 177 ? 67.827 46.456 17.320 1.00 29.73 177 ILE A N 1
ATOM 1410 C CA . ILE A 1 177 ? 67.036 45.232 17.205 1.00 29.03 177 ILE A CA 1
ATOM 1411 C C . ILE A 1 177 ? 67.734 44.081 17.914 1.00 31.78 177 ILE A C 1
ATOM 1412 O O . ILE A 1 177 ? 67.130 43.356 18.715 1.00 30.42 177 ILE A O 1
ATOM 1417 N N . ASP A 1 178 ? 69.017 43.880 17.615 1.00 33.57 178 ASP A N 1
ATOM 1418 C CA . ASP A 1 178 ? 69.733 42.793 18.266 1.00 31.24 178 ASP A CA 1
ATOM 1419 C C . ASP A 1 178 ? 69.830 43.038 19.763 1.00 30.56 178 ASP A C 1
ATOM 1420 O O . ASP A 1 178 ? 69.775 42.096 20.562 1.00 31.71 178 ASP A O 1
ATOM 1425 N N . GLY A 1 179 ? 69.984 44.301 20.163 1.00 27.49 179 GLY A N 1
ATOM 1426 C CA . GLY A 1 179 ? 70.016 44.604 21.579 1.00 26.88 179 GLY A CA 1
ATOM 1427 C C . GLY A 1 179 ? 68.726 44.205 22.267 1.00 30.26 179 GLY A C 1
ATOM 1428 O O . GLY A 1 179 ? 68.740 43.631 23.362 1.00 30.84 179 GLY A O 1
ATOM 1429 N N . LEU A 1 180 ? 67.594 44.494 21.625 1.00 26.72 180 LEU A N 1
ATOM 1430 C CA . LEU A 1 180 ? 66.313 44.083 22.172 1.00 28.21 180 LEU A CA 1
ATOM 1431 C C . LEU A 1 180 ? 66.227 42.567 22.261 1.00 29.77 180 LEU A C 1
ATOM 1432 O O . LEU A 1 180 ? 65.766 42.021 23.271 1.00 30.69 180 LEU A O 1
ATOM 1437 N N . LYS A 1 181 ? 66.690 41.860 21.229 1.00 29.80 181 LYS A N 1
ATOM 1438 C CA . LYS A 1 181 ? 66.600 40.405 21.281 1.00 30.42 181 LYS A CA 1
ATOM 1439 C C . LYS A 1 181 ? 67.373 39.871 22.474 1.00 29.50 181 LYS A C 1
ATOM 1440 O O . LYS A 1 181 ? 66.866 39.040 23.233 1.00 30.41 181 LYS A O 1
ATOM 1446 N N . LYS A 1 182 ? 68.576 40.398 22.689 1.00 30.74 182 LYS A N 1
ATOM 1447 C CA . LYS A 1 182 ? 69.383 40.011 23.835 1.00 32.22 182 LYS A CA 1
ATOM 1448 C C . LYS A 1 182 ? 68.681 40.353 25.148 1.00 30.50 182 LYS A C 1
ATOM 1449 O O . LYS A 1 182 ? 68.714 39.568 26.103 1.00 30.36 182 LYS A O 1
ATOM 1455 N N . LEU A 1 183 ? 68.042 41.520 25.227 1.00 28.54 183 LEU A N 1
ATOM 1456 C CA . LEU A 1 183 ? 67.383 41.861 26.480 1.00 28.61 183 LEU A CA 1
ATOM 1457 C C . LEU A 1 183 ? 66.184 40.961 26.732 1.00 31.86 183 LEU A C 1
ATOM 1458 O O . LEU A 1 183 ? 66.015 40.448 27.843 1.00 32.12 183 LEU A O 1
ATOM 1463 N N . PHE A 1 184 ? 65.367 40.717 25.702 1.00 33.07 184 PHE A N 1
ATOM 1464 C CA . PHE A 1 184 ? 64.194 39.865 25.876 1.00 30.98 184 PHE A CA 1
ATOM 1465 C C . PHE A 1 184 ? 64.574 38.538 26.515 1.00 32.17 184 PHE A C 1
ATOM 1466 O O . PHE A 1 184 ? 63.791 37.955 27.269 1.00 35.18 184 PHE A O 1
ATOM 1474 N N . ALA A 1 185 ? 65.767 38.030 26.208 1.00 33.73 185 ALA A N 1
ATOM 1475 C CA . ALA A 1 185 ? 66.140 36.708 26.705 1.00 34.89 185 ALA A CA 1
ATOM 1476 C C . ALA A 1 185 ? 66.365 36.729 28.207 1.00 34.47 185 ALA A C 1
ATOM 1477 O O . ALA A 1 185 ? 65.964 35.797 28.911 1.00 38.15 185 ALA A O 1
ATOM 1479 N N . VAL A 1 186 ? 66.991 37.791 28.719 1.00 33.40 186 VAL A N 1
ATOM 1480 C CA . VAL A 1 186 ? 67.309 37.873 30.137 1.00 34.93 186 VAL A CA 1
ATOM 1481 C C . VAL A 1 186 ? 66.275 38.665 30.934 1.00 36.33 186 VAL A C 1
ATOM 1482 O O . VAL A 1 186 ? 66.392 38.740 32.160 1.00 40.94 186 VAL A O 1
ATOM 1486 N N . ALA A 1 187 ? 65.268 39.247 30.292 1.00 32.41 187 ALA A N 1
ATOM 1487 C CA . ALA A 1 187 ? 64.355 40.137 30.998 1.00 33.72 187 ALA A CA 1
ATOM 1488 C C . ALA A 1 187 ? 63.169 39.372 31.570 1.00 35.31 187 ALA A C 1
ATOM 1489 O O . ALA A 1 187 ? 62.583 38.510 30.904 1.00 35.44 187 ALA A O 1
ATOM 1491 N N . LYS A 1 188 ? 62.824 39.693 32.818 1.00 32.61 188 LYS A N 1
ATOM 1492 C CA . LYS A 1 188 ? 61.558 39.267 33.410 1.00 33.18 188 LYS A CA 1
ATOM 1493 C C . LYS A 1 188 ? 60.433 40.248 33.088 1.00 28.59 188 LYS A C 1
ATOM 1494 O O . LYS A 1 188 ? 59.307 39.838 32.820 1.00 28.75 188 LYS A O 1
ATOM 1500 N N . VAL A 1 189 ? 60.734 41.538 33.082 1.00 30.82 189 VAL A N 1
ATOM 1501 C CA . VAL A 1 189 ? 59.824 42.586 32.651 1.00 28.61 189 VAL A CA 1
ATOM 1502 C C . VAL A 1 189 ? 60.328 43.081 31.303 1.00 27.37 189 VAL A C 1
ATOM 1503 O O . VAL A 1 189 ? 61.415 43.666 31.217 1.00 24.22 189 VAL A O 1
ATOM 1507 N N . LYS A 1 190 ? 59.535 42.873 30.256 1.00 26.13 190 LYS A N 1
ATOM 1508 C CA . LYS A 1 190 ? 59.912 43.353 28.934 1.00 24.93 190 LYS A CA 1
ATOM 1509 C C . LYS A 1 190 ? 59.925 44.883 28.914 1.00 24.41 190 LYS A C 1
ATOM 1510 O O . LYS A 1 190 ? 59.028 45.515 29.472 1.00 25.17 190 LYS A O 1
ATOM 1516 N N . PRO A 1 191 ? 60.919 45.513 28.286 1.00 22.10 191 PRO A N 1
ATOM 1517 C CA . PRO A 1 191 ? 60.893 46.975 28.202 1.00 22.61 191 PRO A CA 1
ATOM 1518 C C . PRO A 1 191 ? 59.605 47.424 27.539 1.00 23.56 191 PRO A C 1
ATOM 1519 O O . PRO A 1 191 ? 59.115 46.795 26.599 1.00 25.25 191 PRO A O 1
ATOM 1523 N N . ALA A 1 192 ? 59.034 48.493 28.067 1.00 22.82 192 ALA A N 1
ATOM 1524 C CA . ALA A 1 192 ? 57.763 48.981 27.561 1.00 23.91 192 ALA A CA 1
ATOM 1525 C C . ALA A 1 192 ? 57.947 49.984 26.440 1.00 24.42 192 ALA A C 1
ATOM 1526 O O . ALA A 1 192 ? 57.031 50.175 25.633 1.00 21.03 192 ALA A O 1
ATOM 1528 N N . VAL A 1 193 ? 59.112 50.617 26.376 1.00 21.48 193 VAL A N 1
ATOM 1529 C CA . VAL A 1 193 ? 59.367 51.692 25.436 1.00 20.90 193 VAL A CA 1
ATOM 1530 C C . VAL A 1 193 ? 60.813 51.605 24.989 1.00 20.75 193 VAL A C 1
ATOM 1531 O O . VAL A 1 193 ? 61.697 51.258 25.777 1.00 22.90 193 VAL A O 1
ATOM 1535 N N . ASN A 1 194 ? 61.046 51.891 23.715 1.00 22.10 194 ASN A N 1
ATOM 1536 C CA . ASN A 1 194 ? 62.379 52.129 23.171 1.00 21.59 194 ASN A CA 1
ATOM 1537 C C . ASN A 1 194 ? 62.341 53.538 22.606 1.00 21.30 194 ASN A C 1
ATOM 1538 O O . ASN A 1 194 ? 61.694 53.777 21.581 1.00 21.35 194 ASN A O 1
ATOM 1543 N N . GLN A 1 195 ? 62.989 54.476 23.285 1.00 17.74 195 GLN A N 1
ATOM 1544 C CA . GLN A 1 195 ? 63.053 55.842 22.797 1.00 18.11 195 GLN A CA 1
ATOM 1545 C C . GLN A 1 195 ? 64.257 55.975 21.860 1.00 23.55 195 GLN A C 1
ATOM 1546 O O . GLN A 1 195 ? 65.405 55.779 22.282 1.00 21.69 195 GLN A O 1
ATOM 1552 N N . ILE A 1 196 ? 63.993 56.310 20.591 1.00 20.58 196 ILE A N 1
ATOM 1553 C CA . ILE A 1 196 ? 65.016 56.370 19.550 1.00 21.48 196 ILE A CA 1
ATOM 1554 C C . ILE A 1 196 ? 64.788 57.610 18.701 1.00 20.52 196 ILE A C 1
ATOM 1555 O O . ILE A 1 196 ? 63.736 58.252 18.764 1.00 20.87 196 ILE A O 1
ATOM 1560 N N . GLU A 1 197 ? 65.798 57.933 17.894 1.00 20.24 197 GLU A N 1
ATOM 1561 C CA . GLU A 1 197 ? 65.695 59.011 16.919 1.00 20.33 197 GLU A CA 1
ATOM 1562 C C . GLU A 1 197 ? 64.771 58.564 15.787 1.00 19.47 197 GLU A C 1
ATOM 1563 O O . GLU A 1 197 ? 65.011 57.523 15.165 1.00 19.38 197 GLU A O 1
ATOM 1569 N N . ILE A 1 198 ? 63.698 59.317 15.537 1.00 17.45 198 ILE A N 1
ATOM 1570 C CA . ILE A 1 198 ? 62.789 58.997 14.431 1.00 20.08 198 ILE A CA 1
ATOM 1571 C C . ILE A 1 198 ? 62.221 60.284 13.846 1.00 19.83 198 ILE A C 1
ATOM 1572 O O . ILE A 1 198 ? 61.628 61.094 14.567 1.00 20.93 198 ILE A O 1
ATOM 1577 N N . HIS A 1 199 ? 62.397 60.469 12.537 1.00 19.68 199 HIS A N 1
ATOM 1578 C CA . HIS A 1 199 ? 61.913 61.603 11.748 1.00 21.75 199 HIS A CA 1
ATOM 1579 C C . HIS A 1 199 ? 62.008 61.262 10.257 1.00 20.53 199 HIS A C 1
ATOM 1580 O O . HIS A 1 199 ? 62.502 60.185 9.904 1.00 21.36 199 HIS A O 1
ATOM 1587 N N . PRO A 1 200 ? 61.537 62.127 9.355 1.00 21.78 200 PRO A N 1
ATOM 1588 C CA . PRO A 1 200 ? 61.593 61.798 7.913 1.00 20.88 200 PRO A CA 1
ATOM 1589 C C . PRO A 1 200 ? 63.003 61.566 7.362 1.00 21.86 200 PRO A C 1
ATOM 1590 O O . PRO A 1 200 ? 63.173 60.806 6.399 1.00 21.84 200 PRO A O 1
ATOM 1594 N N . TYR A 1 201 ? 64.020 62.205 7.915 1.00 23.94 201 TYR A N 1
ATOM 1595 C CA . TYR A 1 201 ? 65.367 61.899 7.444 1.00 25.75 201 TYR A CA 1
ATOM 1596 C C . TYR A 1 201 ? 65.943 60.648 8.093 1.00 23.92 201 TYR A C 1
ATOM 1597 O O . TYR A 1 201 ? 66.998 60.174 7.668 1.00 23.62 201 TYR A O 1
ATOM 1606 N N . LEU A 1 202 ? 65.279 60.086 9.095 1.00 23.00 202 LEU A N 1
ATOM 1607 C CA . LEU A 1 202 ? 65.720 58.830 9.704 1.00 25.42 202 LEU A CA 1
ATOM 1608 C C . LEU A 1 202 ? 64.489 58.025 10.090 1.00 22.76 202 LEU A C 1
ATOM 1609 O O . LEU A 1 202 ? 64.162 57.880 11.272 1.00 23.13 202 LEU A O 1
ATOM 1614 N N . PRO A 1 203 ? 63.784 57.465 9.100 1.00 24.34 203 PRO A N 1
ATOM 1615 C CA . PRO A 1 203 ? 62.489 56.819 9.400 1.00 25.82 203 PRO A CA 1
ATOM 1616 C C . PRO A 1 203 ? 62.609 55.651 10.361 1.00 24.45 203 PRO A C 1
ATOM 1617 O O . PRO A 1 203 ? 61.625 55.310 11.035 1.00 21.47 203 PRO A O 1
ATOM 1621 N N . ASN A 1 204 ? 63.777 55.006 10.414 1.00 23.70 204 ASN A N 1
ATOM 1622 C CA . ASN A 1 204 ? 64.031 53.948 11.381 1.00 23.10 204 ASN A CA 1
ATOM 1623 C C . ASN A 1 204 ? 62.947 52.871 11.308 1.00 27.73 204 ASN A C 1
ATOM 1624 O O . ASN A 1 204 ? 62.529 52.306 12.325 1.00 27.04 204 ASN A O 1
ATOM 1629 N N . GLU A 1 205 ? 62.492 52.576 10.084 1.00 26.27 205 GLU A N 1
ATOM 1630 C CA . GLU A 1 205 ? 61.282 51.779 9.922 1.00 26.67 205 GLU A CA 1
ATOM 1631 C C . GLU A 1 205 ? 61.485 50.339 10.388 1.00 26.98 205 GLU A C 1
ATOM 1632 O O . GLU A 1 205 ? 60.614 49.768 11.050 1.00 28.76 205 GLU A O 1
ATOM 1638 N N . GLU A 1 206 ? 62.623 49.733 10.066 1.00 28.46 206 GLU A N 1
ATOM 1639 C CA . GLU A 1 206 ? 62.834 48.346 10.468 1.00 31.31 206 GLU A CA 1
ATOM 1640 C C . GLU A 1 206 ? 62.831 48.188 11.995 1.00 31.67 206 GLU A C 1
ATOM 1641 O O . GLU A 1 206 ? 62.295 47.206 12.525 1.00 29.72 206 GLU A O 1
ATOM 1647 N N . LEU A 1 207 ? 63.439 49.130 12.720 1.00 27.05 207 LEU A N 1
ATOM 1648 C CA . LEU A 1 207 ? 63.383 49.070 14.177 1.00 27.75 207 LEU A CA 1
ATOM 1649 C C . LEU A 1 207 ? 61.990 49.411 14.689 1.00 27.52 207 LEU A C 1
ATOM 1650 O O . LEU A 1 207 ? 61.488 48.764 15.615 1.00 28.10 207 LEU A O 1
ATOM 1655 N N . VAL A 1 208 ? 61.341 50.413 14.094 1.00 26.65 208 VAL A N 1
ATOM 1656 C CA . VAL A 1 208 ? 59.991 50.763 14.525 1.00 27.28 208 VAL A CA 1
ATOM 1657 C C . VAL A 1 208 ? 59.059 49.578 14.353 1.00 28.90 208 VAL A C 1
ATOM 1658 O O . VAL A 1 208 ? 58.244 49.280 15.231 1.00 28.97 208 VAL A O 1
ATOM 1662 N N . ARG A 1 209 ? 59.162 48.896 13.209 1.00 29.66 209 ARG A N 1
ATOM 1663 C CA . ARG A 1 209 ? 58.365 47.706 12.949 1.00 31.81 209 ARG A CA 1
ATOM 1664 C C . ARG A 1 209 ? 58.665 46.607 13.960 1.00 31.90 209 ARG A C 1
ATOM 1665 O O . ARG A 1 209 ? 57.754 45.938 14.465 1.00 30.77 209 ARG A O 1
ATOM 1673 N N . PHE A 1 210 ? 59.945 46.376 14.236 1.00 30.51 210 PHE A N 1
ATOM 1674 C CA . PHE A 1 210 ? 60.292 45.286 15.135 1.00 30.68 210 PHE A CA 1
ATOM 1675 C C . PHE A 1 210 ? 59.754 45.554 16.532 1.00 28.48 210 PHE A C 1
ATOM 1676 O O . PHE A 1 210 ? 59.317 44.629 17.221 1.00 28.22 210 PHE A O 1
ATOM 1684 N N . CYS A 1 211 ? 59.809 46.811 16.978 1.00 27.17 211 CYS A N 1
ATOM 1685 C CA . CYS A 1 211 ? 59.276 47.146 18.292 1.00 26.98 211 CYS A CA 1
ATOM 1686 C C . CYS A 1 211 ? 57.772 46.908 18.341 1.00 29.57 211 CYS A C 1
ATOM 1687 O O . CYS A 1 211 ? 57.279 46.168 19.203 1.00 26.41 211 CYS A O 1
ATOM 1690 N N . LEU A 1 212 ? 57.033 47.493 17.384 1.00 28.50 212 LEU A N 1
ATOM 1691 C CA . LEU A 1 212 ? 55.580 47.320 17.348 1.00 30.41 212 LEU A CA 1
ATOM 1692 C C . LEU A 1 212 ? 55.194 45.847 17.321 1.00 30.95 212 LEU A C 1
ATOM 1693 O O . LEU A 1 212 ? 54.311 45.420 18.080 1.00 31.56 212 LEU A O 1
ATOM 1698 N N . ASP A 1 213 ? 55.863 45.048 16.475 1.00 28.40 213 ASP A N 1
ATOM 1699 C CA . ASP A 1 213 ? 55.647 43.604 16.408 1.00 31.17 213 ASP A CA 1
ATOM 1700 C C . ASP A 1 213 ? 56.072 42.885 17.683 1.00 32.81 213 ASP A C 1
ATOM 1701 O O . ASP A 1 213 ? 55.899 41.666 17.786 1.00 37.71 213 ASP A O 1
ATOM 1706 N N . ASN A 1 214 ? 56.631 43.584 18.660 1.00 32.09 214 ASN A N 1
ATOM 1707 C CA . ASN A 1 214 ? 57.105 42.899 19.851 1.00 31.67 214 ASN A CA 1
ATOM 1708 C C . ASN A 1 214 ? 56.622 43.553 21.130 1.00 30.18 214 ASN A C 1
ATOM 1709 O O . ASN A 1 214 ? 57.195 43.307 22.190 1.00 32.53 214 ASN A O 1
ATOM 1714 N N . ASP A 1 215 ? 55.581 44.371 21.073 1.00 30.46 215 ASP A N 1
ATOM 1715 C CA . ASP A 1 215 ? 54.979 44.889 22.291 1.00 33.43 215 ASP A CA 1
ATOM 1716 C C . ASP A 1 215 ? 55.819 45.955 22.967 1.00 32.14 215 ASP A C 1
ATOM 1717 O O . ASP A 1 215 ? 55.529 46.326 24.120 1.00 30.55 215 ASP A O 1
ATOM 1722 N N . VAL A 1 216 ? 56.865 46.431 22.302 1.00 29.81 216 VAL A N 1
ATOM 1723 C CA . VAL A 1 216 ? 57.641 47.588 22.728 1.00 24.20 216 VAL A CA 1
ATOM 1724 C C . VAL A 1 216 ? 57.149 48.778 21.922 1.00 24.72 216 VAL A C 1
ATOM 1725 O O . VAL A 1 216 ? 57.105 48.722 20.685 1.00 27.26 216 VAL A O 1
ATOM 1729 N N . LEU A 1 217 ? 56.754 49.842 22.604 1.00 22.27 217 LEU A N 1
ATOM 1730 C CA . LEU A 1 217 ? 56.301 51.048 21.916 1.00 21.73 217 LEU A CA 1
ATOM 1731 C C . LEU A 1 217 ? 57.475 51.991 21.664 1.00 23.74 217 LEU A C 1
ATOM 1732 O O . LEU A 1 217 ? 58.131 52.410 22.632 1.00 21.76 217 LEU A O 1
ATOM 1737 N N . PRO A 1 218 ? 57.775 52.361 20.411 1.00 22.73 218 PRO A N 1
ATOM 1738 C CA . PRO A 1 218 ? 58.785 53.406 20.184 1.00 20.59 218 PRO A CA 1
ATOM 1739 C C . PRO A 1 218 ? 58.295 54.761 20.677 1.00 18.25 218 PRO A C 1
ATOM 1740 O O . PRO A 1 218 ? 57.097 55.045 20.693 1.00 19.51 218 PRO A O 1
ATOM 1744 N N . SER A 1 219 ? 59.237 55.602 21.095 1.00 16.67 219 SER A N 1
ATOM 1745 C CA . SER A 1 219 ? 59.016 57.042 21.138 1.00 17.80 219 SER A CA 1
ATOM 1746 C C . SER A 1 219 ? 60.170 57.745 20.447 1.00 19.11 219 SER A C 1
ATOM 1747 O O . SER A 1 219 ? 61.330 57.306 20.507 1.00 18.42 219 SER A O 1
ATOM 1750 N N . ALA A 1 220 ? 59.828 58.843 19.795 1.00 18.63 220 ALA A N 1
ATOM 1751 C CA . ALA A 1 220 ? 60.720 59.523 18.878 1.00 18.80 220 ALA A CA 1
ATOM 1752 C C . ALA A 1 220 ? 61.316 60.711 19.600 1.00 19.43 220 ALA A C 1
ATOM 1753 O O . ALA A 1 220 ? 60.588 61.642 19.967 1.00 17.89 220 ALA A O 1
ATOM 1755 N N . TYR A 1 221 ? 62.629 60.681 19.808 1.00 19.14 221 TYR A N 1
ATOM 1756 C CA . TYR A 1 221 ? 63.280 61.952 20.042 1.00 19.93 221 TYR A CA 1
ATOM 1757 C C . TYR A 1 221 ? 63.719 62.528 18.704 1.00 20.81 221 TYR A C 1
ATOM 1758 O O . TYR A 1 221 ? 63.686 61.854 17.672 1.00 21.00 221 TYR A O 1
ATOM 1767 N N . SER A 1 222 ? 64.035 63.817 18.720 1.00 21.36 222 SER A N 1
ATOM 1768 C CA . SER A 1 222 ? 64.276 64.600 17.512 1.00 23.41 222 SER A CA 1
ATOM 1769 C C . SER A 1 222 ? 63.224 64.357 16.421 1.00 23.30 222 SER A C 1
ATOM 1770 O O . SER A 1 222 ? 63.566 64.204 15.249 1.00 22.51 222 SER A O 1
ATOM 1773 N N . PRO A 1 223 ? 61.932 64.342 16.778 1.00 25.08 223 PRO A N 1
ATOM 1774 C CA . PRO A 1 223 ? 60.893 64.109 15.748 1.00 19.84 223 PRO A CA 1
ATOM 1775 C C . PRO A 1 223 ? 60.855 65.177 14.665 1.00 21.94 223 PRO A C 1
ATOM 1776 O O . PRO A 1 223 ? 60.405 64.901 13.544 1.00 20.43 223 PRO A O 1
ATOM 1780 N N . LEU A 1 224 ? 61.283 66.398 14.966 1.00 22.65 224 LEU A N 1
ATOM 1781 C CA . LEU A 1 224 ? 61.389 67.426 13.938 1.00 25.43 224 LEU A CA 1
ATOM 1782 C C . LEU A 1 224 ? 62.699 67.361 13.169 1.00 27.17 224 LEU A C 1
ATOM 1783 O O . LEU A 1 224 ? 62.994 68.287 12.403 1.00 30.16 224 LEU A O 1
ATOM 1788 N N . GLY A 1 225 ? 63.540 66.364 13.430 1.00 25.50 225 GLY A N 1
ATOM 1789 C CA . GLY A 1 225 ? 64.882 66.373 12.860 1.00 31.58 225 GLY A CA 1
ATOM 1790 C C . GLY A 1 225 ? 65.532 67.552 13.546 1.00 38.40 225 GLY A C 1
ATOM 1791 O O . GLY A 1 225 ? 64.828 68.514 13.862 1.00 49.08 225 GLY A O 1
ATOM 1792 N N . SER A 1 226 ? 66.812 67.588 13.787 1.00 39.26 226 SER A N 1
ATOM 1793 C CA . SER A 1 226 ? 67.147 68.850 14.426 1.00 49.82 226 SER A CA 1
ATOM 1794 C C . SER A 1 226 ? 67.432 69.888 13.339 1.00 57.40 226 SER A C 1
ATOM 1795 O O . SER A 1 226 ? 67.542 69.565 12.148 1.00 51.72 226 SER A O 1
ATOM 1798 N N . GLN A 1 227 ? 67.535 71.152 13.759 1.00 59.33 227 GLN A N 1
ATOM 1799 C CA . GLN A 1 227 ? 68.050 72.187 12.878 1.00 58.20 227 GLN A CA 1
ATOM 1800 C C . GLN A 1 227 ? 69.540 72.025 12.660 1.00 62.98 227 GLN A C 1
ATOM 1801 O O . GLN A 1 227 ? 70.200 72.936 12.143 1.00 65.72 227 GLN A O 1
ATOM 1807 N N . ASP A 1 228 ? 70.054 70.844 13.019 1.00 63.08 228 ASP A N 1
ATOM 1808 C CA . ASP A 1 228 ? 71.473 70.514 12.989 1.00 65.07 228 ASP A CA 1
ATOM 1809 C C . ASP A 1 228 ? 72.061 70.512 11.575 1.00 63.28 228 ASP A C 1
ATOM 1810 O O . ASP A 1 228 ? 73.289 70.539 11.442 1.00 72.24 228 ASP A O 1
ATOM 1815 N N . GLN A 1 229 ? 71.240 70.528 10.516 1.00 60.60 229 GLN A N 1
ATOM 1816 C CA . GLN A 1 229 ? 71.829 70.751 9.190 1.00 62.81 229 GLN A CA 1
ATOM 1817 C C . GLN A 1 229 ? 72.730 69.645 8.637 1.00 57.36 229 GLN A C 1
ATOM 1818 O O . GLN A 1 229 ? 73.934 69.668 8.887 1.00 66.19 229 GLN A O 1
ATOM 1824 N N . VAL A 1 230 ? 72.156 68.652 7.957 1.00 56.81 230 VAL A N 1
ATOM 1825 C CA . VAL A 1 230 ? 72.820 67.438 7.461 1.00 51.09 230 VAL A CA 1
ATOM 1826 C C . VAL A 1 230 ? 74.278 67.698 7.083 1.00 60.03 230 VAL A C 1
ATOM 1827 O O . VAL A 1 230 ? 74.560 68.558 6.231 1.00 54.05 230 VAL A O 1
ATOM 1831 N N . PRO A 1 231 ? 75.232 66.958 7.676 1.00 57.34 231 PRO A N 1
ATOM 1832 C CA . PRO A 1 231 ? 76.646 67.374 7.578 1.00 55.84 231 PRO A CA 1
ATOM 1833 C C . PRO A 1 231 ? 77.282 67.118 6.223 1.00 57.58 231 PRO A C 1
ATOM 1834 O O . PRO A 1 231 ? 78.124 67.916 5.785 1.00 56.05 231 PRO A O 1
ATOM 1838 N N . THR A 1 232 ? 76.923 66.024 5.542 1.00 58.98 232 THR A N 1
ATOM 1839 C CA . THR A 1 232 ? 77.517 65.741 4.235 1.00 55.80 232 THR A CA 1
ATOM 1840 C C . THR A 1 232 ? 76.851 66.492 3.099 1.00 53.03 232 THR A C 1
ATOM 1841 O O . THR A 1 232 ? 77.376 66.476 1.989 1.00 55.17 232 THR A O 1
ATOM 1845 N N . THR A 1 233 ? 75.706 67.117 3.324 1.00 55.21 233 THR A N 1
ATOM 1846 C CA . THR A 1 233 ? 75.014 67.823 2.254 1.00 59.65 233 THR A CA 1
ATOM 1847 C C . THR A 1 233 ? 74.655 69.264 2.593 1.00 60.47 233 THR A C 1
ATOM 1848 O O . THR A 1 233 ? 74.414 70.045 1.666 1.00 61.83 233 THR A 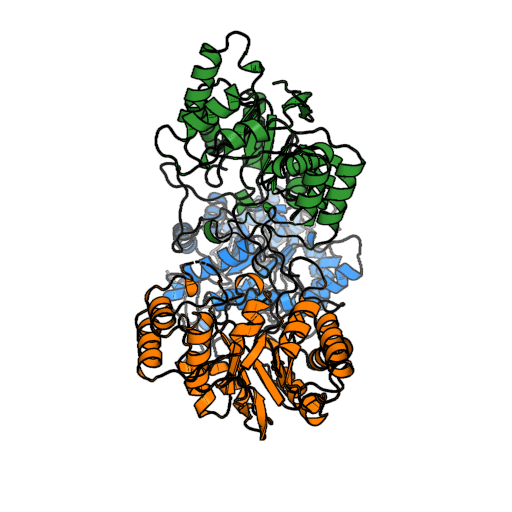O 1
ATOM 1852 N N . GLY A 1 234 ? 74.629 69.647 3.868 1.00 60.18 234 GLY A N 1
ATOM 1853 C CA . GLY A 1 234 ? 74.244 70.999 4.249 1.00 58.52 234 GLY A CA 1
ATOM 1854 C C . GLY A 1 234 ? 72.801 71.340 3.945 1.00 58.77 234 GLY A C 1
ATOM 1855 O O . GLY A 1 234 ? 72.521 72.424 3.421 1.00 65.47 234 GLY A O 1
ATOM 1856 N N . GLU A 1 235 ? 71.876 70.435 4.248 1.00 55.56 235 GLU A N 1
ATOM 1857 C CA . GLU A 1 235 ? 70.450 70.690 4.092 1.00 56.81 235 GLU A CA 1
ATOM 1858 C C . GLU A 1 235 ? 69.748 70.466 5.419 1.00 55.45 235 GLU A C 1
ATOM 1859 O O . GLU A 1 235 ? 70.138 69.585 6.192 1.00 54.88 235 GLU A O 1
ATOM 1865 N N . ARG A 1 236 ? 68.714 71.260 5.683 1.00 48.55 236 ARG A N 1
ATOM 1866 C CA . ARG A 1 236 ? 67.966 71.135 6.926 1.00 50.20 236 ARG A CA 1
ATOM 1867 C C . ARG A 1 236 ? 66.633 70.441 6.674 1.00 44.25 236 ARG A C 1
ATOM 1868 O O . ARG A 1 236 ? 65.970 70.692 5.659 1.00 42.33 236 ARG A O 1
ATOM 1876 N N . VAL A 1 237 ? 66.230 69.593 7.624 1.00 38.14 237 VAL A N 1
ATOM 1877 C CA . VAL A 1 237 ? 64.936 68.932 7.521 1.00 36.01 237 VAL A CA 1
ATOM 1878 C C . VAL A 1 237 ? 63.830 69.963 7.339 1.00 39.49 237 VAL A C 1
ATOM 1879 O O . VAL A 1 237 ? 62.926 69.788 6.518 1.00 30.55 237 VAL A O 1
ATOM 1883 N N . ARG A 1 238 ? 63.900 71.063 8.075 1.00 39.54 238 ARG A N 1
ATOM 1884 C CA . ARG A 1 238 ? 62.840 72.053 8.028 1.00 40.06 238 ARG A CA 1
ATOM 1885 C C . ARG A 1 238 ? 62.923 72.946 6.795 1.00 37.58 238 ARG A C 1
ATOM 1886 O O . ARG A 1 238 ? 62.028 73.772 6.581 1.00 36.83 238 ARG A O 1
ATOM 1894 N N . ASP A 1 239 ? 63.956 72.797 5.975 1.00 37.45 239 ASP A N 1
ATOM 1895 C CA . ASP A 1 239 ? 64.005 73.442 4.669 1.00 38.70 239 ASP A CA 1
ATOM 1896 C C . ASP A 1 239 ? 63.560 72.529 3.528 1.00 30.73 239 ASP A C 1
ATOM 1897 O O . ASP A 1 239 ? 63.514 72.974 2.382 1.00 30.20 239 ASP A O 1
ATOM 1902 N N . ASP A 1 240 ? 63.230 71.281 3.809 1.00 28.24 240 ASP A N 1
ATOM 1903 C CA . ASP A 1 240 ? 62.969 70.322 2.758 1.00 28.29 240 ASP A CA 1
ATOM 1904 C C . ASP A 1 240 ? 61.719 70.719 1.976 1.00 27.69 240 ASP A C 1
ATOM 1905 O O . ASP A 1 240 ? 60.635 70.862 2.578 1.00 24.93 240 ASP A O 1
ATOM 1910 N N . PRO A 1 241 ? 61.820 70.921 0.653 1.00 28.13 241 PRO A N 1
ATOM 1911 C CA . PRO A 1 241 ? 60.649 71.410 -0.099 1.00 26.98 241 PRO A CA 1
ATOM 1912 C C . PRO A 1 241 ? 59.477 70.442 -0.092 1.00 25.05 241 PRO A C 1
ATOM 1913 O O . PRO A 1 241 ? 58.324 70.860 0.100 1.00 23.31 241 PRO A O 1
ATOM 1917 N N . GLY A 1 242 ? 59.744 69.145 -0.257 1.00 25.41 242 GLY A N 1
ATOM 1918 C CA . GLY A 1 242 ? 58.667 68.171 -0.205 1.00 23.77 242 GLY A CA 1
ATOM 1919 C C . GLY A 1 242 ? 57.909 68.213 1.110 1.00 21.75 242 GLY A C 1
ATOM 1920 O O . GLY A 1 242 ? 56.676 68.229 1.125 1.00 20.67 242 GLY A O 1
ATOM 1921 N N . LEU A 1 243 ? 58.636 68.237 2.238 1.00 21.95 243 LEU A N 1
ATOM 1922 C CA . LEU A 1 243 ? 57.971 68.350 3.535 1.00 20.20 243 LEU A CA 1
ATOM 1923 C C . LEU A 1 243 ? 57.201 69.654 3.638 1.00 20.18 243 LEU A C 1
ATOM 1924 O O . LEU A 1 243 ? 56.045 69.664 4.075 1.00 18.07 243 LEU A O 1
ATOM 1929 N N . ASN A 1 244 ? 57.797 70.764 3.196 1.00 20.47 244 ASN A N 1
ATOM 1930 C CA . ASN A 1 244 ? 57.075 72.026 3.317 1.00 19.66 244 ASN A CA 1
ATOM 1931 C C . ASN A 1 244 ? 55.838 72.057 2.425 1.00 21.03 244 ASN A C 1
ATOM 1932 O O . ASN A 1 244 ? 54.857 72.724 2.768 1.00 19.19 244 ASN A O 1
ATOM 1937 N N . ALA A 1 245 ? 55.855 71.341 1.293 1.00 20.03 245 ALA A N 1
ATOM 1938 C CA . ALA A 1 245 ? 54.722 71.402 0.376 1.00 18.61 245 ALA A CA 1
ATOM 1939 C C . ALA A 1 245 ? 53.487 70.783 1.004 1.00 20.09 245 ALA A C 1
ATOM 1940 O O . ALA A 1 245 ? 52.402 71.368 0.953 1.00 19.65 245 ALA A O 1
ATOM 1942 N N . VAL A 1 246 ? 53.649 69.616 1.642 1.00 22.24 246 VAL A N 1
ATOM 1943 C CA . VAL A 1 246 ? 52.552 68.978 2.370 1.00 17.94 246 VAL A CA 1
ATOM 1944 C C . VAL A 1 246 ? 52.005 69.900 3.456 1.00 19.22 246 VAL A C 1
ATOM 1945 O O . VAL A 1 246 ? 50.789 70.007 3.635 1.00 19.71 246 VAL A O 1
ATOM 1949 N N . ALA A 1 247 ? 52.885 70.546 4.232 1.00 19.62 247 ALA A N 1
ATOM 1950 C CA . ALA A 1 247 ? 52.388 71.422 5.298 1.00 17.65 247 ALA A CA 1
ATOM 1951 C C . ALA A 1 247 ? 51.639 72.611 4.712 1.00 19.88 247 ALA A C 1
ATOM 1952 O O . ALA A 1 247 ? 50.528 72.938 5.144 1.00 19.47 247 ALA A O 1
ATOM 1954 N N . ASN A 1 248 ? 52.230 73.263 3.708 1.00 19.69 248 ASN A N 1
ATOM 1955 C CA . ASN A 1 248 ? 51.609 74.450 3.129 1.00 20.07 248 ASN A CA 1
ATOM 1956 C C . ASN A 1 248 ? 50.267 74.132 2.479 1.00 21.37 248 ASN A C 1
ATOM 1957 O O . ASN A 1 248 ? 49.299 74.882 2.646 1.00 21.32 248 ASN A O 1
ATOM 1962 N N . ARG A 1 249 ? 50.174 73.022 1.753 1.00 20.06 249 ARG A N 1
ATOM 1963 C CA . ARG A 1 249 ? 48.913 72.755 1.080 1.00 22.20 249 ARG A CA 1
ATOM 1964 C C . ARG A 1 249 ? 47.780 72.518 2.074 1.00 21.04 249 ARG A C 1
ATOM 1965 O O . ARG A 1 249 ? 46.617 72.659 1.699 1.00 20.51 249 ARG A O 1
ATOM 1973 N N . SER A 1 250 ? 48.088 72.220 3.341 1.00 20.65 250 SER A N 1
ATOM 1974 C CA . SER A 1 250 ? 47.078 71.896 4.347 1.00 19.66 250 SER A CA 1
ATOM 1975 C C . SER A 1 250 ? 46.989 72.921 5.467 1.00 20.72 250 SER A C 1
ATOM 1976 O O . SER A 1 250 ? 46.419 72.619 6.520 1.00 21.03 250 SER A O 1
ATOM 1979 N N . ASN A 1 251 ? 47.579 74.097 5.296 1.00 20.22 251 ASN A N 1
ATOM 1980 C CA . ASN A 1 251 ? 47.468 75.167 6.282 1.00 22.35 251 ASN A CA 1
ATOM 1981 C C . ASN A 1 251 ? 47.820 74.675 7.696 1.00 19.82 251 ASN A C 1
ATOM 1982 O O . ASN A 1 251 ? 47.079 74.870 8.660 1.00 22.66 251 ASN A O 1
ATOM 1987 N N . MET A 1 252 ? 48.983 74.034 7.806 1.00 16.62 252 MET A N 1
ATOM 1988 C CA . MET A 1 252 ? 49.569 73.567 9.062 1.00 16.93 252 MET A CA 1
ATOM 1989 C C . MET A 1 252 ? 51.066 73.889 9.037 1.00 16.48 252 MET A C 1
ATOM 1990 O O . MET A 1 252 ? 51.633 74.185 7.978 1.00 19.02 252 MET A O 1
ATOM 1995 N N . THR A 1 253 ? 51.699 73.947 10.202 1.00 17.83 253 THR A N 1
ATOM 1996 C CA . THR A 1 253 ? 53.138 74.190 10.177 1.00 16.95 253 THR A CA 1
ATOM 1997 C C . THR A 1 253 ? 53.892 72.932 9.781 1.00 15.64 253 THR A C 1
ATOM 1998 O O . THR A 1 253 ? 53.376 71.812 9.880 1.00 13.29 253 THR A O 1
ATOM 2002 N N . LEU A 1 254 ? 55.159 73.132 9.380 1.00 17.43 254 LEU A N 1
ATOM 2003 C CA . LEU A 1 254 ? 56.028 72.010 9.034 1.00 16.30 254 LEU A CA 1
ATOM 2004 C C . LEU A 1 254 ? 56.179 71.069 10.218 1.00 15.75 254 LEU A C 1
ATOM 2005 O O . LEU A 1 254 ? 56.003 69.851 10.088 1.00 15.79 254 LEU A O 1
ATOM 2010 N N . ALA A 1 255 ? 56.463 71.633 11.395 1.00 15.52 255 ALA A N 1
ATOM 2011 C CA . ALA A 1 255 ? 56.574 70.852 12.630 1.00 17.26 255 ALA A CA 1
ATOM 2012 C C . ALA A 1 255 ? 55.311 70.036 12.917 1.00 14.83 255 ALA A C 1
ATOM 2013 O O . ALA A 1 255 ? 55.387 68.846 13.246 1.00 14.79 255 ALA A O 1
ATOM 2015 N N . GLN A 1 256 ? 54.136 70.647 12.778 1.00 15.07 256 GLN A N 1
ATOM 2016 C CA . GLN A 1 256 ? 52.907 69.896 13.027 1.00 16.74 256 GLN A CA 1
ATOM 2017 C C . GLN A 1 256 ? 52.762 68.733 12.053 1.00 15.56 256 GLN A C 1
ATOM 2018 O O . GLN A 1 256 ? 52.354 67.633 12.441 1.00 16.35 256 GLN A O 1
ATOM 2024 N N . ALA A 1 257 ? 53.108 68.946 10.785 1.00 15.90 257 ALA A N 1
ATOM 2025 C CA . ALA A 1 257 ? 53.049 67.839 9.831 1.00 16.35 257 ALA A CA 1
ATOM 2026 C C . ALA A 1 257 ? 54.011 66.715 10.227 1.00 16.15 257 ALA A C 1
ATOM 2027 O O . ALA A 1 257 ? 53.644 65.532 10.180 1.00 16.41 257 ALA A O 1
ATOM 2029 N N . LEU A 1 258 ? 55.236 67.063 10.656 1.00 16.37 258 LEU A N 1
ATOM 2030 C CA . LEU A 1 258 ? 56.183 66.034 11.081 1.00 15.68 258 LEU A CA 1
ATOM 2031 C C . LEU A 1 258 ? 55.698 65.316 12.333 1.00 16.49 258 LEU A C 1
ATOM 2032 O O . LEU A 1 258 ? 55.807 64.088 12.432 1.00 16.33 258 LEU A O 1
ATOM 2037 N N . LEU A 1 259 ? 55.166 66.054 13.308 1.00 16.09 259 LEU A N 1
ATOM 2038 C CA . LEU A 1 259 ? 54.661 65.383 14.502 1.00 15.55 259 LEU A CA 1
ATOM 2039 C C . LEU A 1 259 ? 53.441 64.520 14.170 1.00 17.36 259 LEU A C 1
ATOM 2040 O O . LEU A 1 259 ? 53.299 63.406 14.696 1.00 17.51 259 LEU A O 1
ATOM 2045 N N . GLY A 1 260 ? 52.550 65.014 13.298 1.00 17.00 260 GLY A N 1
ATOM 2046 C CA . GLY A 1 260 ? 51.392 64.220 12.913 1.00 16.22 260 GLY A CA 1
ATOM 2047 C C . GLY A 1 260 ? 51.781 62.955 12.172 1.00 16.64 260 GLY A C 1
ATOM 2048 O O . GLY A 1 260 ? 51.142 61.910 12.317 1.00 17.59 260 GLY A O 1
ATOM 2049 N N . TRP A 1 261 ? 52.833 63.037 11.360 1.00 17.04 261 TRP A N 1
ATOM 2050 C CA . TRP A 1 261 ? 53.356 61.854 10.686 1.00 19.64 261 TRP A CA 1
ATOM 2051 C C . TRP A 1 261 ? 53.786 60.798 11.701 1.00 17.91 261 TRP A C 1
ATOM 2052 O O . TRP A 1 261 ? 53.450 59.615 11.570 1.00 18.47 261 TRP A O 1
ATOM 2063 N N . GLY A 1 262 ? 54.510 61.215 12.741 1.00 17.97 262 GLY A N 1
ATOM 2064 C CA . GLY A 1 262 ? 55.000 60.249 13.709 1.00 18.30 262 GLY A CA 1
ATOM 2065 C C . GLY A 1 262 ? 53.883 59.550 14.465 1.00 18.49 262 GLY A C 1
ATOM 2066 O O . GLY A 1 262 ? 53.858 58.316 14.565 1.00 16.98 262 GLY A O 1
ATOM 2067 N N . VAL A 1 263 ? 52.938 60.325 15.004 1.00 16.62 263 VAL A N 1
ATOM 2068 C CA . VAL A 1 263 ? 51.845 59.693 15.736 1.00 19.99 263 VAL A CA 1
ATOM 2069 C C . VAL A 1 263 ? 51.051 58.782 14.810 1.00 21.56 263 VAL A C 1
ATOM 2070 O O . VAL A 1 263 ? 50.625 57.691 15.207 1.00 22.05 263 VAL A O 1
ATOM 2074 N N . LYS A 1 264 ? 50.860 59.197 13.556 1.00 20.76 264 LYS A N 1
ATOM 2075 C CA . LYS A 1 264 ? 50.119 58.355 12.628 1.00 19.60 264 LYS A CA 1
ATOM 2076 C C . LYS A 1 264 ? 50.830 57.025 12.393 1.00 21.40 264 LYS A C 1
ATOM 2077 O O . LYS A 1 264 ? 50.178 55.991 12.213 1.00 21.82 264 LYS A O 1
ATOM 2083 N N . ARG A 1 265 ? 52.166 57.019 12.391 1.00 21.30 265 ARG A N 1
ATOM 2084 C CA . ARG A 1 265 ? 52.847 55.731 12.276 1.00 20.82 265 ARG A CA 1
ATOM 2085 C C . ARG A 1 265 ? 52.583 54.834 13.484 1.00 23.91 265 ARG A C 1
ATOM 2086 O O . ARG A 1 265 ? 52.823 53.620 13.406 1.00 23.45 265 ARG A O 1
ATOM 2094 N N . GLY A 1 266 ? 52.125 55.416 14.602 1.00 22.00 266 GLY A N 1
ATOM 2095 C CA . GLY A 1 266 ? 51.813 54.698 15.825 1.00 18.96 266 GLY A CA 1
ATOM 2096 C C . GLY A 1 266 ? 52.812 54.777 16.972 1.00 20.49 266 GLY A C 1
ATOM 2097 O O . GLY A 1 266 ? 52.940 53.787 17.702 1.00 22.50 266 GLY A O 1
ATOM 2098 N N . TYR A 1 267 ? 53.512 55.906 17.167 1.00 17.53 267 TYR A N 1
ATOM 2099 C CA . TYR A 1 267 ? 54.488 56.036 18.256 1.00 19.68 267 TYR A CA 1
ATOM 2100 C C . TYR A 1 267 ? 54.449 57.443 18.835 1.00 18.39 267 TYR A C 1
ATOM 2101 O O . TYR A 1 267 ? 53.856 58.367 18.271 1.00 18.06 267 TYR A O 1
ATOM 2110 N N . VAL A 1 268 ? 55.084 57.569 20.002 1.00 18.81 268 VAL A N 1
ATOM 2111 C CA . VAL A 1 268 ? 55.129 58.819 20.740 1.00 17.71 268 VAL A CA 1
ATOM 2112 C C . VAL A 1 268 ? 56.114 59.757 20.072 1.00 18.36 268 VAL A C 1
ATOM 2113 O O . VAL A 1 268 ? 57.100 59.330 19.460 1.00 18.43 268 VAL A O 1
ATOM 2117 N N . VAL A 1 269 ? 55.866 61.050 20.196 1.00 18.16 269 VAL A N 1
ATOM 2118 C CA . VAL A 1 269 ? 56.742 62.046 19.598 1.00 19.63 269 VAL A CA 1
ATOM 2119 C C . VAL A 1 269 ? 57.104 63.043 20.682 1.00 17.82 269 VAL A C 1
ATOM 2120 O O . VAL A 1 269 ? 56.248 63.431 21.476 1.00 16.45 269 VAL A O 1
ATOM 2124 N N . LEU A 1 270 ? 58.362 63.454 20.730 1.00 15.39 270 LEU A N 1
ATOM 2125 C CA . LEU A 1 270 ? 58.856 64.274 21.832 1.00 17.86 270 LEU A CA 1
ATOM 2126 C C . LEU A 1 270 ? 59.506 65.535 21.291 1.00 18.18 270 LEU A C 1
ATOM 2127 O O . LEU A 1 270 ? 60.729 65.702 21.366 1.00 19.34 270 LEU A O 1
ATOM 2132 N N . PRO A 1 271 ? 58.716 66.453 20.746 1.00 18.32 271 PRO A N 1
ATOM 2133 C CA . PRO A 1 271 ? 59.291 67.723 20.284 1.00 20.07 271 PRO A CA 1
ATOM 2134 C C . PRO A 1 271 ? 59.859 68.531 21.441 1.00 21.13 271 PRO A C 1
ATOM 2135 O O . PRO A 1 271 ? 59.234 68.661 22.496 1.00 18.99 271 PRO A O 1
ATOM 2139 N N . LYS A 1 272 ? 61.021 69.133 21.209 1.00 21.46 272 LYS A N 1
ATOM 2140 C CA . LYS A 1 272 ? 61.652 70.051 22.150 1.00 22.25 272 LYS A CA 1
ATOM 2141 C C . LYS A 1 272 ? 61.638 71.477 21.607 1.00 25.25 272 LYS A C 1
ATOM 2142 O O . LYS A 1 272 ? 61.911 71.700 20.425 1.00 24.61 272 LYS A O 1
ATOM 2148 N N . SER A 1 273 ? 61.329 72.445 22.473 1.00 24.15 273 SER A N 1
ATOM 2149 C CA . SER A 1 273 ? 61.614 73.840 22.155 1.00 23.04 273 SER A CA 1
ATOM 2150 C C . SER A 1 273 ? 61.807 74.639 23.438 1.00 25.08 273 SER A C 1
ATOM 2151 O O . SER A 1 273 ? 61.350 74.247 24.513 1.00 23.30 273 SER A O 1
ATOM 2154 N N . SER A 1 274 ? 62.519 75.754 23.309 1.00 27.26 274 SER A N 1
ATOM 2155 C CA . SER A 1 274 ? 62.682 76.742 24.371 1.00 27.83 274 SER A CA 1
ATOM 2156 C C . SER A 1 274 ? 61.823 77.964 24.135 1.00 26.12 274 SER A C 1
ATOM 2157 O O . SER A 1 274 ? 61.750 78.837 25.008 1.00 26.68 274 SER A O 1
ATOM 2160 N N . THR A 1 275 ? 61.249 78.064 22.942 1.00 21.89 275 THR A N 1
ATOM 2161 C CA . THR A 1 275 ? 60.540 79.239 22.490 1.00 24.05 275 THR A CA 1
ATOM 2162 C C . THR A 1 275 ? 59.059 79.063 22.791 1.00 23.23 275 THR A C 1
ATOM 2163 O O . THR A 1 275 ? 58.459 78.082 22.324 1.00 21.34 275 THR A O 1
ATOM 2167 N N . PRO A 1 276 ? 58.444 79.956 23.579 1.00 22.86 276 PRO A N 1
ATOM 2168 C CA . PRO A 1 276 ? 57.000 79.816 23.877 1.00 21.92 276 PRO A CA 1
ATOM 2169 C C . PRO A 1 276 ? 56.139 79.592 22.647 1.00 21.28 276 PRO A C 1
ATOM 2170 O O . PRO A 1 276 ? 55.353 78.641 22.610 1.00 18.97 276 PRO A O 1
ATOM 2174 N N . SER A 1 277 ? 56.294 80.433 21.618 1.00 22.90 277 SER A N 1
ATOM 2175 C CA . SER A 1 277 ? 55.488 80.281 20.411 1.00 21.18 277 SER A CA 1
ATOM 2176 C C . SER A 1 277 ? 55.574 78.860 19.871 1.00 20.03 277 SER A C 1
ATOM 2177 O O . SER A 1 277 ? 54.561 78.286 19.463 1.00 19.24 277 SER A O 1
ATOM 2180 N N . ARG A 1 278 ? 56.763 78.253 19.910 1.00 20.60 278 ARG A N 1
ATOM 2181 C CA . ARG A 1 278 ? 56.902 76.902 19.373 1.00 21.53 278 ARG A CA 1
ATOM 2182 C C . ARG A 1 278 ? 56.388 75.855 20.341 1.00 18.05 278 ARG A C 1
ATOM 2183 O O . ARG A 1 278 ? 55.773 74.869 19.920 1.00 17.48 278 ARG A O 1
ATOM 2191 N N . ILE A 1 279 ? 56.618 76.046 21.636 1.00 19.09 279 ILE A N 1
ATOM 2192 C CA . ILE A 1 279 ? 56.026 75.138 22.611 1.00 19.17 279 ILE A CA 1
ATOM 2193 C C . ILE A 1 279 ? 54.514 75.049 22.395 1.00 17.79 279 ILE A C 1
ATOM 2194 O O . ILE A 1 279 ? 53.964 73.956 22.221 1.00 16.56 279 ILE A O 1
ATOM 2199 N N . LYS A 1 280 ? 53.835 76.205 22.331 1.00 17.30 280 LYS A N 1
ATOM 2200 C CA . LYS A 1 280 ? 52.384 76.231 22.119 1.00 18.17 280 LYS A CA 1
ATOM 2201 C C . LYS A 1 280 ? 51.996 75.554 20.816 1.00 21.77 280 LYS A C 1
ATOM 2202 O O . LYS A 1 280 ? 51.027 74.788 20.764 1.00 21.55 280 LYS A O 1
ATOM 2208 N N . SER A 1 281 ? 52.707 75.881 19.732 1.00 19.36 281 SER A N 1
ATOM 2209 C CA . SER A 1 281 ? 52.295 75.412 18.413 1.00 19.32 281 SER A CA 1
ATOM 2210 C C . SER A 1 281 ? 52.432 73.900 18.287 1.00 18.62 281 SER A C 1
ATOM 2211 O O . SER A 1 281 ? 51.567 73.237 17.695 1.00 18.81 281 SER A O 1
ATOM 2214 N N . ASN A 1 282 ? 53.494 73.339 18.867 1.00 17.44 282 ASN A N 1
ATOM 2215 C CA . ASN A 1 282 ? 53.800 71.921 18.725 1.00 19.05 282 ASN A CA 1
ATOM 2216 C C . ASN A 1 282 ? 52.824 71.025 19.474 1.00 19.76 282 ASN A C 1
ATOM 2217 O O . ASN A 1 282 ? 52.861 69.814 19.275 1.00 23.48 282 ASN A O 1
ATOM 2222 N N . ILE A 1 283 ? 52.004 71.557 20.385 1.00 18.63 283 ILE A N 1
ATOM 2223 C CA . ILE A 1 283 ? 51.016 70.692 21.037 1.00 21.66 283 ILE A CA 1
ATOM 2224 C C . ILE A 1 283 ? 49.806 70.478 20.136 1.00 22.37 283 ILE A C 1
ATOM 2225 O O . ILE A 1 283 ? 48.981 69.599 20.407 1.00 21.75 283 ILE A O 1
ATOM 2230 N N . GLU A 1 284 ? 49.712 71.226 19.036 1.00 21.93 284 GLU A N 1
ATOM 2231 C CA . GLU A 1 284 ? 48.577 71.162 18.112 1.00 22.43 284 GLU A CA 1
ATOM 2232 C C . GLU A 1 284 ? 48.930 70.184 16.994 1.00 22.79 284 GLU A C 1
ATOM 2233 O O . GLU A 1 284 ? 49.340 70.569 15.897 1.00 23.92 284 GLU A O 1
ATOM 2239 N N . VAL A 1 285 ? 48.777 68.896 17.276 1.00 21.27 285 VAL A N 1
ATOM 2240 C CA . VAL A 1 285 ? 49.189 67.838 16.354 1.00 23.04 285 VAL A CA 1
ATOM 2241 C C . VAL A 1 285 ? 47.983 67.397 15.539 1.00 24.13 285 VAL A C 1
ATOM 2242 O O . VAL A 1 285 ? 47.024 66.857 16.112 1.00 25.89 285 VAL A O 1
ATOM 2246 N N . PRO A 1 286 ? 47.989 67.562 14.220 1.00 23.92 286 PRO A N 1
ATOM 2247 C CA . PRO A 1 286 ? 46.822 67.191 13.419 1.00 22.96 286 PRO A CA 1
ATOM 2248 C C . PRO A 1 286 ? 46.762 65.694 13.138 1.00 24.74 286 PRO A C 1
ATOM 2249 O O . PRO A 1 286 ? 47.758 64.972 13.203 1.00 22.87 286 PRO A O 1
ATOM 2253 N N . ASP A 1 287 ? 45.546 65.232 12.853 1.00 23.88 287 ASP A N 1
ATOM 2254 C CA . ASP A 1 287 ? 45.306 63.876 12.362 1.00 24.84 287 ASP A CA 1
ATOM 2255 C C . ASP A 1 287 ? 45.405 63.925 10.843 1.00 21.85 287 ASP A C 1
ATOM 2256 O O . ASP A 1 287 ? 44.484 64.387 10.171 1.00 21.65 287 ASP A O 1
ATOM 2261 N N . LEU A 1 288 ? 46.519 63.450 10.292 1.00 23.35 288 LEU A N 1
ATOM 2262 C CA . LEU A 1 288 ? 46.846 63.732 8.896 1.00 20.86 288 LEU A CA 1
ATOM 2263 C C . LEU A 1 288 ? 45.916 63.002 7.945 1.00 22.00 288 LEU A C 1
ATOM 2264 O O . LEU A 1 288 ? 45.554 61.847 8.174 1.00 23.36 288 LEU A O 1
ATOM 2269 N N . SER A 1 289 ? 45.568 63.664 6.844 1.00 20.88 289 SER A N 1
ATOM 2270 C CA . SER A 1 289 ? 44.889 62.963 5.767 1.00 22.88 289 SER A CA 1
ATOM 2271 C C . SER A 1 289 ? 45.799 61.896 5.166 1.00 24.88 289 SER A C 1
ATOM 2272 O O . SER A 1 289 ? 47.023 61.891 5.356 1.00 25.79 289 SER A O 1
ATOM 2275 N N . GLU A 1 290 ? 45.171 60.985 4.424 1.00 24.98 290 GLU A N 1
ATOM 2276 C CA . GLU A 1 290 ? 45.895 59.908 3.751 1.00 28.71 290 GLU A CA 1
ATOM 2277 C C . GLU A 1 290 ? 46.891 60.445 2.717 1.00 27.46 290 GLU A C 1
ATOM 2278 O O . GLU A 1 290 ? 48.002 59.915 2.582 1.00 27.14 290 GLU A O 1
ATOM 2284 N N . ALA A 1 291 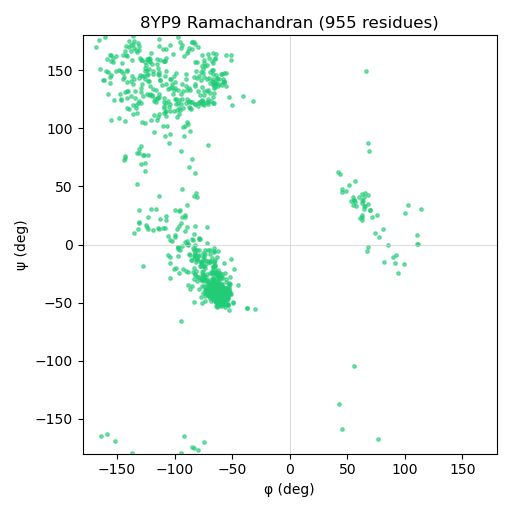? 46.506 61.482 1.964 1.00 25.27 291 ALA A N 1
ATOM 2285 C CA . ALA A 1 291 ? 47.412 62.045 0.965 1.00 26.54 291 ALA A CA 1
ATOM 2286 C C . ALA A 1 291 ? 48.616 62.714 1.619 1.00 27.92 291 ALA A C 1
ATOM 2287 O O . ALA A 1 291 ? 49.750 62.559 1.146 1.00 27.51 291 ALA A O 1
ATOM 2289 N N . ASP A 1 292 ? 48.390 63.479 2.693 1.00 25.23 292 ASP A N 1
ATOM 2290 C CA . ASP A 1 292 ? 49.498 64.129 3.387 1.00 24.11 292 ASP A CA 1
ATOM 2291 C C . ASP A 1 292 ? 50.448 63.093 3.972 1.00 24.94 292 ASP A C 1
ATOM 2292 O O . ASP A 1 292 ? 51.675 63.192 3.831 1.00 25.32 292 ASP A O 1
ATOM 2297 N N . TYR A 1 293 ? 49.887 62.080 4.622 1.00 22.23 293 TYR A N 1
ATOM 2298 C CA . TYR A 1 293 ? 50.697 61.040 5.232 1.00 25.11 293 TYR A CA 1
ATOM 2299 C C . TYR A 1 293 ? 51.578 60.359 4.188 1.00 27.47 293 TYR A C 1
ATOM 2300 O O . TYR A 1 293 ? 52.788 60.165 4.395 1.00 23.01 293 TYR A O 1
ATOM 2309 N N . GLN A 1 294 ? 50.975 59.984 3.055 1.00 27.68 294 GLN A N 1
ATOM 2310 C CA . GLN A 1 294 ? 51.713 59.279 2.011 1.00 29.41 294 GLN A CA 1
ATOM 2311 C C . GLN A 1 294 ? 52.794 60.159 1.403 1.00 27.69 294 GLN A C 1
ATOM 2312 O O . GLN A 1 294 ? 53.909 59.693 1.152 1.00 25.30 294 GLN A O 1
ATOM 2318 N N . ASP A 1 295 ? 52.488 61.436 1.165 1.00 27.20 295 ASP A N 1
ATOM 2319 C CA . ASP A 1 295 ? 53.471 62.309 0.538 1.00 28.03 295 ASP A CA 1
ATOM 2320 C C . ASP A 1 295 ? 54.659 62.566 1.464 1.00 27.66 295 ASP A C 1
ATOM 2321 O O . ASP A 1 295 ? 55.803 62.645 0.998 1.00 22.66 295 ASP A O 1
ATOM 2326 N N . LEU A 1 296 ? 54.429 62.676 2.780 1.00 25.13 296 LEU A N 1
ATOM 2327 C CA . LEU A 1 296 ? 55.582 62.777 3.673 1.00 22.96 296 LEU A CA 1
ATOM 2328 C C . LEU A 1 296 ? 56.422 61.516 3.583 1.00 23.72 296 LEU A C 1
ATOM 2329 O O . LEU A 1 296 ? 57.654 61.579 3.512 1.00 22.90 296 LEU A O 1
ATOM 2334 N N . TRP A 1 297 ? 55.766 60.360 3.530 1.00 23.74 297 TRP A N 1
ATOM 2335 C CA . TRP A 1 297 ? 56.501 59.116 3.358 1.00 24.25 297 TRP A CA 1
ATOM 2336 C C . TRP A 1 297 ? 57.325 59.131 2.078 1.00 27.11 297 TRP A C 1
ATOM 2337 O O . TRP A 1 297 ? 58.449 58.618 2.059 1.00 26.28 297 TRP A O 1
ATOM 2348 N N . LYS A 1 298 ? 56.791 59.732 1.004 1.00 26.69 298 LYS A N 1
ATOM 2349 C CA . LYS A 1 298 ? 57.543 59.831 -0.245 1.00 25.25 298 LYS A CA 1
ATOM 2350 C C . LYS A 1 298 ? 58.850 60.569 -0.036 1.00 26.14 298 LYS A C 1
ATOM 2351 O O . LYS A 1 298 ? 59.890 60.160 -0.563 1.00 27.28 298 LYS A O 1
ATOM 2357 N N . VAL A 1 299 ? 58.824 61.666 0.721 1.00 26.10 299 VAL A N 1
ATOM 2358 C CA . VAL A 1 299 ? 60.074 62.353 1.025 1.00 26.78 299 VAL A CA 1
ATOM 2359 C C . VAL A 1 299 ? 61.007 61.420 1.779 1.00 26.53 299 VAL A C 1
ATOM 2360 O O . VAL A 1 299 ? 62.147 61.192 1.370 1.00 27.25 299 VAL A O 1
ATOM 2364 N N . ALA A 1 300 ? 60.513 60.810 2.852 1.00 25.15 300 ALA A N 1
ATOM 2365 C CA . ALA A 1 300 ? 61.377 59.934 3.630 1.00 24.59 300 ALA A CA 1
ATOM 2366 C C . ALA A 1 300 ? 61.946 58.818 2.769 1.00 26.51 300 ALA A C 1
ATOM 2367 O O . ALA A 1 300 ? 63.130 58.492 2.878 1.00 29.57 300 ALA A O 1
ATOM 2369 N N . ASN A 1 301 ? 61.132 58.228 1.896 1.00 25.72 301 ASN A N 1
ATOM 2370 C CA . ASN A 1 301 ? 61.604 57.091 1.115 1.00 26.26 301 ASN A CA 1
ATOM 2371 C C . ASN A 1 301 ? 62.476 57.490 -0.068 1.00 29.10 301 ASN A C 1
ATOM 2372 O O . ASN A 1 301 ? 63.059 56.610 -0.709 1.00 28.82 301 ASN A O 1
ATOM 2377 N N . GLY A 1 302 ? 62.571 58.777 -0.388 1.00 29.97 302 GLY A N 1
ATOM 2378 C CA . GLY A 1 302 ? 63.301 59.188 -1.569 1.00 29.71 302 GLY A CA 1
ATOM 2379 C C . GLY A 1 302 ? 64.734 59.602 -1.284 1.00 37.18 302 GLY A C 1
ATOM 2380 O O . GLY A 1 302 ? 65.375 60.245 -2.126 1.00 37.12 302 GLY A O 1
ATOM 2381 N N . ARG A 1 303 ? 65.258 59.241 -0.111 1.00 35.12 303 ARG A N 1
ATOM 2382 C CA . ARG A 1 303 ? 66.586 59.698 0.266 1.00 33.01 303 ARG A CA 1
ATOM 2383 C C . ARG A 1 303 ? 67.270 58.690 1.181 1.00 36.51 303 ARG A C 1
ATOM 2384 O O . ARG A 1 303 ? 66.633 57.820 1.785 1.00 35.96 303 ARG A O 1
ATOM 2392 N N . LYS A 1 304 ? 68.591 58.844 1.270 1.00 38.10 304 LYS A N 1
ATOM 2393 C CA . LYS A 1 304 ? 69.480 58.081 2.142 1.00 39.18 304 LYS A CA 1
ATOM 2394 C C . LYS A 1 304 ? 69.324 58.542 3.591 1.00 34.21 304 LYS A C 1
ATOM 2395 O O . LYS A 1 304 ? 69.338 59.746 3.856 1.00 34.85 304 LYS A O 1
ATOM 2401 N N . PRO A 1 305 ? 69.176 57.620 4.546 1.00 35.53 305 PRO A N 1
ATOM 2402 C CA . PRO A 1 305 ? 68.964 58.015 5.951 1.00 33.69 305 PRO A CA 1
ATOM 2403 C C . PRO A 1 305 ? 70.149 58.768 6.534 1.00 36.02 305 PRO A C 1
ATOM 2404 O O . PRO A 1 305 ? 71.310 58.474 6.239 1.00 36.22 305 PRO A O 1
ATOM 2408 N N . THR A 1 306 ? 69.851 59.723 7.414 1.00 30.93 306 THR A N 1
ATOM 2409 C CA . THR A 1 306 ? 70.904 60.523 8.036 1.00 31.44 306 THR A CA 1
ATOM 2410 C C . THR A 1 306 ? 70.595 60.655 9.527 1.00 31.75 306 THR A C 1
ATOM 2411 O O . THR A 1 306 ? 69.616 61.304 9.914 1.00 30.45 306 THR A O 1
ATOM 2415 N N . ARG A 1 307 ? 71.442 60.033 10.350 1.00 30.29 307 ARG A N 1
ATOM 2416 C CA . ARG A 1 307 ? 71.321 60.020 11.803 1.00 26.74 307 ARG A CA 1
ATOM 2417 C C . ARG A 1 307 ? 71.994 61.262 12.367 1.00 24.34 307 ARG A C 1
ATOM 2418 O O . ARG A 1 307 ? 73.199 61.426 12.217 1.00 27.09 307 ARG A O 1
ATOM 2426 N N . PHE A 1 308 ? 71.224 62.133 13.012 1.00 27.70 308 PHE A N 1
ATOM 2427 C CA . PHE A 1 308 ? 71.799 63.344 13.590 1.00 28.87 308 PHE A CA 1
ATOM 2428 C C . PHE A 1 308 ? 72.432 63.135 14.962 1.00 27.53 308 PHE A C 1
ATOM 2429 O O . PHE A 1 308 ? 73.306 63.917 15.339 1.00 28.00 308 PHE A O 1
ATOM 2437 N N . VAL A 1 309 ? 72.013 62.134 15.737 1.00 24.65 309 VAL A N 1
ATOM 2438 C CA . VAL A 1 309 ? 72.512 61.954 17.102 1.00 26.07 309 VAL A CA 1
ATOM 2439 C C . VAL A 1 309 ? 73.382 60.703 17.127 1.00 27.77 309 VAL A C 1
ATOM 2440 O O . VAL A 1 309 ? 72.880 59.572 17.192 1.00 26.40 309 VAL A O 1
ATOM 2444 N N . ASP A 1 310 ? 74.698 60.905 17.118 1.00 28.99 310 ASP A N 1
ATOM 2445 C CA . ASP A 1 310 ? 75.658 59.811 17.191 1.00 29.14 310 ASP A CA 1
ATOM 2446 C C . ASP A 1 310 ? 76.831 60.298 18.040 1.00 31.65 310 ASP A C 1
ATOM 2447 O O . ASP A 1 310 ? 77.620 61.134 17.590 1.00 33.44 310 ASP A O 1
ATOM 2452 N N . MET A 1 311 ? 76.936 59.807 19.275 1.00 30.76 311 MET A N 1
ATOM 2453 C CA . MET A 1 311 ? 77.921 60.316 20.223 1.00 30.74 311 MET A CA 1
ATOM 2454 C C . MET A 1 311 ? 79.203 59.485 20.217 1.00 31.16 311 MET A C 1
ATOM 2455 O O . MET A 1 311 ? 80.028 59.614 21.125 1.00 32.07 311 MET A O 1
ATOM 2460 N N . LYS A 1 312 ? 79.408 58.707 19.155 1.00 30.47 312 LYS A N 1
ATOM 2461 C CA . LYS A 1 312 ? 80.629 57.966 18.869 1.00 32.26 312 LYS A CA 1
ATOM 2462 C C . LYS A 1 312 ? 81.872 58.652 19.407 1.00 34.20 312 LYS A C 1
ATOM 2463 O O . LYS A 1 312 ? 82.639 58.063 20.176 1.00 35.66 312 LYS A O 1
ATOM 2469 N N . ASP A 1 313 ? 82.080 59.906 19.020 1.00 35.41 313 ASP A N 1
ATOM 2470 C CA . ASP A 1 313 ? 83.355 60.536 19.330 1.00 36.86 313 ASP A CA 1
ATOM 2471 C C . ASP A 1 313 ? 83.480 60.866 20.809 1.00 34.28 313 ASP A C 1
ATOM 2472 O O . ASP A 1 313 ? 84.592 60.919 21.339 1.00 35.34 313 ASP A O 1
ATOM 2477 N N . THR A 1 314 ? 82.362 61.098 21.485 1.00 33.96 314 THR A N 1
ATOM 2478 C CA . THR A 1 314 ? 82.382 61.358 22.915 1.00 30.24 314 THR A CA 1
ATOM 2479 C C . THR A 1 314 ? 82.572 60.064 23.691 1.00 30.17 314 THR A C 1
ATOM 2480 O O . THR A 1 314 ? 83.393 59.984 24.610 1.00 33.04 314 THR A O 1
ATOM 2484 N N . PHE A 1 315 ? 81.834 59.030 23.307 1.00 31.79 315 PHE A N 1
ATOM 2485 C CA . PHE A 1 315 ? 81.842 57.791 24.066 1.00 28.57 315 PHE A CA 1
ATOM 2486 C C . PHE A 1 315 ? 83.120 57.003 23.841 1.00 30.49 315 PHE A C 1
ATOM 2487 O O . PHE A 1 315 ? 83.510 56.203 24.703 1.00 27.99 315 PHE A O 1
ATOM 2495 N N . GLY A 1 316 ? 83.771 57.182 22.695 1.00 31.56 316 GLY A N 1
ATOM 2496 C CA . GLY A 1 316 ? 84.790 56.211 22.335 1.00 28.83 316 GLY A CA 1
ATOM 2497 C C . GLY A 1 316 ? 84.189 54.828 22.208 1.00 29.95 316 GLY A C 1
ATOM 2498 O O . GLY A 1 316 ? 84.783 53.841 22.662 1.00 30.65 316 GLY A O 1
ATOM 2499 N N . TYR A 1 317 ? 82.998 54.747 21.614 1.00 32.58 317 TYR A N 1
ATOM 2500 C CA . TYR A 1 317 ? 82.257 53.505 21.422 1.00 31.93 317 TYR A CA 1
ATOM 2501 C C . TYR A 1 317 ? 81.275 53.712 20.278 1.00 28.75 317 TYR A C 1
ATOM 2502 O O . TYR A 1 317 ? 80.519 54.682 20.290 1.00 25.53 317 TYR A O 1
ATOM 2511 N N . ASP A 1 318 ? 81.274 52.794 19.314 1.00 31.39 318 ASP A N 1
ATOM 2512 C CA . ASP A 1 318 ? 80.525 52.938 18.063 1.00 32.23 318 ASP A CA 1
ATOM 2513 C C . ASP A 1 318 ? 79.338 51.967 18.080 1.00 32.63 318 ASP A C 1
ATOM 2514 O O . ASP A 1 318 ? 79.463 50.805 17.688 1.00 30.85 318 ASP A O 1
ATOM 2519 N N . LEU A 1 319 ? 78.175 52.460 18.531 1.00 28.89 319 LEU A N 1
ATOM 2520 C CA . LEU A 1 319 ? 76.993 51.609 18.614 1.00 28.05 319 LEU A CA 1
ATOM 2521 C C . LEU A 1 319 ? 76.480 51.218 17.228 1.00 28.92 319 LEU A C 1
ATOM 2522 O O . LEU A 1 319 ? 76.209 50.041 16.962 1.00 29.24 319 LEU A O 1
ATOM 2527 N N . TRP A 1 320 ? 76.332 52.179 16.326 1.00 28.78 320 TRP A N 1
ATOM 2528 C CA . TRP A 1 320 ? 75.627 51.898 15.084 1.00 31.16 320 TRP A CA 1
ATOM 2529 C C . TRP A 1 320 ? 76.536 51.519 13.914 1.00 36.95 320 TRP A C 1
ATOM 2530 O O . TRP A 1 320 ? 76.017 51.142 12.858 1.00 36.46 320 TRP A O 1
ATOM 2541 N N . LYS A 1 321 ? 77.860 51.571 14.080 1.00 39.49 321 LYS A N 1
ATOM 2542 C CA . LYS A 1 321 ? 78.829 51.149 13.055 1.00 37.40 321 LYS A CA 1
ATOM 2543 C C . LYS A 1 321 ? 78.423 51.650 11.666 1.00 40.72 321 LYS A C 1
ATOM 2544 O O . LYS A 1 321 ? 78.170 50.880 10.739 1.00 43.49 321 LYS A O 1
ATOM 2550 N N . GLU A 1 322 ? 78.344 52.973 11.542 1.00 44.21 322 GLU A N 1
ATOM 2551 C CA . GLU A 1 322 ? 78.023 53.637 10.283 1.00 42.04 322 GLU A CA 1
ATOM 2552 C C . GLU A 1 322 ? 79.234 54.416 9.779 1.00 45.81 322 GLU A C 1
ATOM 2553 O O . GLU A 1 322 ? 79.981 55.006 10.569 1.00 49.10 322 GLU A O 1
ATOM 2559 N N . SER A 1 323 ? 79.435 54.400 8.465 1.00 43.66 323 SER A N 1
ATOM 2560 C CA . SER A 1 323 ? 80.636 54.956 7.859 1.00 43.48 323 SER A CA 1
ATOM 2561 C C . SER A 1 323 ? 80.261 55.779 6.632 1.00 48.02 323 SER A C 1
ATOM 2562 O O . SER A 1 323 ? 79.104 55.802 6.194 1.00 51.23 323 SER A O 1
ATOM 2565 N N . GLN A 1 324 ? 81.264 56.472 6.086 1.00 46.22 324 GLN A N 1
ATOM 2566 C CA . GLN A 1 324 ? 81.065 57.246 4.863 1.00 43.79 324 GLN A CA 1
ATOM 2567 C C . GLN A 1 324 ? 80.692 56.333 3.698 1.00 48.20 324 GLN A C 1
ATOM 2568 O O . GLN A 1 324 ? 79.699 56.566 2.988 1.00 45.78 324 GLN A O 1
ATOM 2574 N N . LEU A 1 325 ? 81.483 55.278 3.494 1.00 48.05 325 LEU A N 1
ATOM 2575 C CA . LEU A 1 325 ? 81.275 54.300 2.435 1.00 47.82 325 LEU A CA 1
ATOM 2576 C C . LEU A 1 325 ? 80.426 53.138 2.959 1.00 53.17 325 LEU A C 1
ATOM 2577 O O . LEU A 1 325 ? 79.767 53.235 4.003 1.00 52.68 325 LEU A O 1
ATOM 2582 N N . GLU A 1 326 ? 80.417 52.028 2.218 1.00 56.15 326 GLU A N 1
ATOM 2583 C CA . GLU A 1 326 ? 79.906 50.762 2.749 1.00 62.43 326 GLU A CA 1
ATOM 2584 C C . GLU A 1 326 ? 78.378 50.741 2.776 1.00 57.29 326 GLU A C 1
ATOM 2585 O O . GLU A 1 326 ? 77.728 51.787 2.725 1.00 60.96 326 GLU A O 1
ATOM 2591 N N . THR B 1 5 ? 81.137 39.094 90.742 1.00 41.88 5 THR B N 1
ATOM 2592 C CA . THR B 1 5 ? 80.098 39.666 89.876 1.00 42.25 5 THR B CA 1
ATOM 2593 C C . THR B 1 5 ? 80.512 41.050 89.352 1.00 39.56 5 THR B C 1
ATOM 2594 O O . THR B 1 5 ? 81.116 41.857 90.061 1.00 42.24 5 THR B O 1
ATOM 2598 N N . LEU B 1 6 ? 80.176 41.332 88.098 1.00 37.77 6 LEU B N 1
ATOM 2599 C CA . LEU B 1 6 ? 80.546 42.595 87.477 1.00 38.35 6 LEU B CA 1
ATOM 2600 C C . LEU B 1 6 ? 79.350 43.531 87.305 1.00 41.76 6 LEU B C 1
ATOM 2601 O O . LEU B 1 6 ? 79.381 44.426 86.454 1.00 39.11 6 LEU B O 1
ATOM 2606 N N . ALA B 1 7 ? 78.301 43.354 88.128 1.00 39.22 7 ALA B N 1
ATOM 2607 C CA . ALA B 1 7 ? 77.121 44.219 88.048 1.00 37.59 7 ALA B CA 1
ATOM 2608 C C . ALA B 1 7 ? 77.477 45.700 88.175 1.00 44.39 7 ALA B C 1
ATOM 2609 O O . ALA B 1 7 ? 76.804 46.553 87.574 1.00 43.24 7 ALA B O 1
ATOM 2611 N N . ASN B 1 8 ? 78.520 46.027 88.949 1.00 42.02 8 ASN B N 1
ATOM 2612 C CA . ASN B 1 8 ? 78.919 47.404 89.211 1.00 37.05 8 ASN B CA 1
ATOM 2613 C C . ASN B 1 8 ? 80.152 47.847 88.428 1.00 36.98 8 ASN B C 1
ATOM 2614 O O . ASN B 1 8 ? 80.595 48.989 88.588 1.00 36.64 8 ASN B O 1
ATOM 2619 N N . LYS B 1 9 ? 80.678 46.996 87.551 1.00 34.67 9 LYS B N 1
ATOM 2620 C CA . LYS B 1 9 ? 81.828 47.371 86.740 1.00 35.07 9 LYS B CA 1
ATOM 2621 C C . LYS B 1 9 ? 81.496 48.541 85.820 1.00 33.11 9 LYS B C 1
ATOM 2622 O O . LYS B 1 9 ? 80.388 48.636 85.284 1.00 31.69 9 LYS B O 1
ATOM 2628 N N . THR B 1 10 ? 82.467 49.435 85.628 1.00 30.75 10 THR B N 1
ATOM 2629 C CA . THR B 1 10 ? 82.326 50.542 84.689 1.00 28.26 10 THR B CA 1
ATOM 2630 C C . THR B 1 10 ? 83.535 50.574 83.763 1.00 31.72 10 THR B C 1
ATOM 2631 O O . THR B 1 10 ? 84.585 50.002 84.064 1.00 31.53 10 THR B O 1
ATOM 2635 N N . PHE B 1 11 ? 83.352 51.226 82.612 1.00 30.15 11 PHE B N 1
ATOM 2636 C CA . PHE B 1 11 ? 84.392 51.572 81.653 1.00 25.58 11 PHE B CA 1
ATOM 2637 C C . PHE B 1 11 ? 84.560 53.083 81.621 1.00 26.70 11 PHE B C 1
ATOM 2638 O O . PHE B 1 11 ? 83.653 53.841 81.980 1.00 26.34 11 PHE B O 1
ATOM 2646 N N . LYS B 1 12 ? 85.716 53.525 81.146 1.00 24.93 12 LYS B N 1
ATOM 2647 C CA . LYS B 1 12 ? 86.012 54.946 81.081 1.00 28.66 12 LYS B CA 1
ATOM 2648 C C . LYS B 1 12 ? 86.009 55.362 79.616 1.00 26.96 12 LYS B C 1
ATOM 2649 O O . LYS B 1 12 ? 86.812 54.863 78.817 1.00 27.17 12 LYS B O 1
ATOM 2655 N N . LEU B 1 13 ? 85.094 56.258 79.263 1.00 25.68 13 LEU B N 1
ATOM 2656 C CA . LEU B 1 13 ? 85.024 56.743 77.899 1.00 24.33 13 LEU B CA 1
ATOM 2657 C C . LEU B 1 13 ? 86.215 57.644 77.602 1.00 25.34 13 LEU B C 1
ATOM 2658 O O . LEU B 1 13 ? 86.895 58.130 78.510 1.00 25.19 13 LEU B O 1
ATOM 2663 N N . ASN B 1 14 ? 86.451 57.878 76.306 1.00 24.80 14 ASN B N 1
ATOM 2664 C CA . ASN B 1 14 ? 87.628 58.596 75.839 1.00 22.62 14 ASN B CA 1
ATOM 2665 C C . ASN B 1 14 ? 87.649 60.058 76.269 1.00 25.09 14 ASN B C 1
ATOM 2666 O O . ASN B 1 14 ? 88.648 60.741 76.018 1.00 25.54 14 ASN B O 1
ATOM 2671 N N . ASN B 1 15 ? 86.588 60.558 76.904 1.00 25.57 15 ASN B N 1
ATOM 2672 C CA . ASN B 1 15 ? 86.575 61.903 77.464 1.00 24.89 15 ASN B CA 1
ATOM 2673 C C . ASN B 1 15 ? 86.493 61.889 78.986 1.00 25.56 15 ASN B C 1
ATOM 2674 O O . ASN B 1 15 ? 86.213 62.929 79.591 1.00 27.80 15 ASN B O 1
ATOM 2679 N N . GLY B 1 16 ? 86.711 60.737 79.622 1.00 23.81 16 GLY B N 1
ATOM 2680 C CA . GLY B 1 16 ? 86.692 60.652 81.068 1.00 24.28 16 GLY B CA 1
ATOM 2681 C C . GLY B 1 16 ? 85.360 60.289 81.690 1.00 27.35 16 GLY B C 1
ATOM 2682 O O . GLY B 1 16 ? 85.315 60.023 82.894 1.00 27.92 16 GLY B O 1
ATOM 2683 N N . VAL B 1 17 ? 84.276 60.253 80.919 1.00 25.37 17 VAL B N 1
ATOM 2684 C CA . VAL B 1 17 ? 82.989 59.861 81.476 1.00 26.03 17 VAL B CA 1
ATOM 2685 C C . VAL B 1 17 ? 82.999 58.360 81.751 1.00 26.61 17 VAL B C 1
ATOM 2686 O O . VAL B 1 17 ? 83.411 57.555 80.905 1.00 26.83 17 VAL B O 1
ATOM 2690 N N . GLU B 1 18 ? 82.564 57.975 82.945 1.00 28.01 18 GLU B N 1
ATOM 2691 C CA . GLU B 1 18 ? 82.441 56.569 83.292 1.00 28.79 18 GLU B CA 1
ATOM 2692 C C . GLU B 1 18 ? 81.058 56.040 82.923 1.00 28.39 18 GLU B C 1
ATOM 2693 O O . GLU B 1 18 ? 80.037 56.653 83.249 1.00 30.91 18 GLU B O 1
ATOM 2699 N N . ILE B 1 19 ? 81.024 54.878 82.276 1.00 26.36 19 ILE B N 1
ATOM 2700 C CA . ILE B 1 19 ? 79.761 54.251 81.886 1.00 26.39 19 ILE B CA 1
ATOM 2701 C C . ILE B 1 19 ? 79.632 52.859 82.500 1.00 25.25 19 ILE B C 1
ATOM 2702 O O . ILE B 1 19 ? 80.556 52.040 82.372 1.00 26.68 19 ILE B O 1
ATOM 2707 N N . PRO B 1 20 ? 78.515 52.540 83.164 1.00 26.49 20 PRO B N 1
ATOM 2708 C CA . PRO B 1 20 ? 78.339 51.176 83.684 1.00 25.58 20 PRO B CA 1
ATOM 2709 C C . PRO B 1 20 ? 78.393 50.135 82.573 1.00 22.92 20 PRO B C 1
ATOM 2710 O O . PRO B 1 20 ? 77.803 50.300 81.503 1.00 21.82 20 PRO B O 1
ATOM 2714 N N . ALA B 1 21 ? 79.087 49.037 82.859 1.00 23.16 21 ALA B N 1
ATOM 2715 C CA . ALA B 1 21 ? 79.219 47.942 81.911 1.00 21.00 21 ALA B CA 1
ATOM 2716 C C . ALA B 1 21 ? 77.896 47.259 81.607 1.00 21.86 21 ALA B C 1
ATOM 2717 O O . ALA B 1 21 ? 77.767 46.633 80.552 1.00 22.39 21 ALA B O 1
ATOM 2719 N N . VAL B 1 22 ? 76.925 47.313 82.512 1.00 22.20 22 VAL B N 1
ATOM 2720 C CA . VAL B 1 22 ? 75.634 46.694 82.266 1.00 23.19 22 VAL B CA 1
ATOM 2721 C C . VAL B 1 22 ? 74.592 47.786 82.266 1.00 23.15 22 VAL B C 1
ATOM 2722 O O . VAL B 1 22 ? 74.485 48.549 83.236 1.00 25.07 22 VAL B O 1
ATOM 2726 N N . GLY B 1 23 ? 73.819 47.853 81.184 1.00 23.70 23 GLY B N 1
ATOM 2727 C CA . GLY B 1 23 ? 72.721 48.789 81.073 1.00 23.96 23 GLY B CA 1
ATOM 2728 C C . GLY B 1 23 ? 71.403 48.095 80.818 1.00 25.33 23 GLY B C 1
ATOM 2729 O O . GLY B 1 23 ? 71.382 46.946 80.371 1.00 26.11 23 GLY B O 1
ATOM 2730 N N . PHE B 1 24 ? 70.293 48.772 81.089 1.00 25.79 24 PHE B N 1
ATOM 2731 C CA . PHE B 1 24 ? 68.982 48.214 80.811 1.00 27.27 24 PHE B CA 1
ATOM 2732 C C . PHE B 1 24 ? 68.485 48.738 79.466 1.00 27.86 24 PHE B C 1
ATOM 2733 O O . PHE B 1 24 ? 68.379 49.953 79.272 1.00 27.43 24 PHE B O 1
ATOM 2741 N N . GLY B 1 25 ? 68.192 47.824 78.544 1.00 29.00 25 GLY B N 1
ATOM 2742 C CA . GLY B 1 25 ? 67.576 48.191 77.283 1.00 30.00 25 GLY B CA 1
ATOM 2743 C C . GLY B 1 25 ? 66.078 48.409 77.412 1.00 31.40 25 GLY B C 1
ATOM 2744 O O . GLY B 1 25 ? 65.343 47.491 77.777 1.00 32.58 25 GLY B O 1
ATOM 2745 N N . THR B 1 26 ? 65.604 49.616 77.104 1.00 33.07 26 THR B N 1
ATOM 2746 C CA . THR B 1 26 ? 64.206 49.974 77.308 1.00 33.98 26 THR B CA 1
ATOM 2747 C C . THR B 1 26 ? 63.340 49.759 76.083 1.00 37.68 26 THR B C 1
ATOM 2748 O O . THR B 1 26 ? 62.129 49.969 76.167 1.00 44.72 26 THR B O 1
ATOM 2752 N N . PHE B 1 27 ? 63.912 49.305 74.972 1.00 41.28 27 PHE B N 1
ATOM 2753 C CA . PHE B 1 27 ? 63.221 49.336 73.680 1.00 44.58 27 PHE B CA 1
ATOM 2754 C C . PHE B 1 27 ? 61.854 48.630 73.715 1.00 50.76 27 PHE B C 1
ATOM 2755 O O . PHE B 1 27 ? 61.565 47.805 74.590 1.00 54.32 27 PHE B O 1
ATOM 2763 N N . ALA B 1 28 ? 61.034 48.937 72.690 1.00 55.05 28 ALA B N 1
ATOM 2764 C CA . ALA B 1 28 ? 59.799 48.230 72.345 1.00 63.22 28 ALA B CA 1
ATOM 2765 C C . ALA B 1 28 ? 58.629 48.363 73.311 1.00 71.96 28 ALA B C 1
ATOM 2766 O O . ALA B 1 28 ? 58.429 47.489 74.160 1.00 78.92 28 ALA B O 1
ATOM 2768 N N . ALA B 1 29 ? 57.887 49.469 73.238 1.00 71.10 29 ALA B N 1
ATOM 2769 C CA . ALA B 1 29 ? 56.625 49.532 73.974 1.00 70.82 29 ALA B CA 1
ATOM 2770 C C . ALA B 1 29 ? 55.551 48.626 73.366 1.00 72.98 29 ALA B C 1
ATOM 2771 O O . ALA B 1 29 ? 54.710 49.075 72.579 1.00 70.54 29 ALA B O 1
ATOM 2773 N N . GLU B 1 30 ? 55.556 47.352 73.752 1.00 73.36 30 GLU B N 1
ATOM 2774 C CA . GLU B 1 30 ? 54.660 46.346 73.190 1.00 75.62 30 GLU B CA 1
ATOM 2775 C C . GLU B 1 30 ? 53.236 46.507 73.717 1.00 75.45 30 GLU B C 1
ATOM 2776 O O . GLU B 1 30 ? 52.868 47.504 74.348 1.00 70.76 30 GLU B O 1
ATOM 2782 N N . GLY B 1 31 ? 52.410 45.504 73.414 1.00 72.72 31 GLY B N 1
ATOM 2783 C CA . GLY B 1 31 ? 51.318 45.132 74.282 1.00 63.24 31 GLY B CA 1
ATOM 2784 C C . GLY B 1 31 ? 50.384 46.279 74.572 1.00 59.29 31 GLY B C 1
ATOM 2785 O O . GLY B 1 31 ? 49.550 46.641 73.733 1.00 61.55 31 GLY B O 1
ATOM 2786 N N . GLN B 1 32 ? 50.506 46.813 75.783 1.00 62.63 32 GLN B N 1
ATOM 2787 C CA . GLN B 1 32 ? 49.753 47.973 76.233 1.00 66.50 32 GLN B CA 1
ATOM 2788 C C . GLN B 1 32 ? 50.704 48.989 76.843 1.00 62.85 32 GLN B C 1
ATOM 2789 O O . GLN B 1 32 ? 51.856 48.673 77.171 1.00 64.53 32 GLN B O 1
ATOM 2795 N N . PRO B 1 33 ? 50.279 50.226 76.947 1.00 61.95 33 PRO B N 1
ATOM 2796 C CA . PRO B 1 33 ? 50.999 51.210 77.736 1.00 61.55 33 PRO B CA 1
ATOM 2797 C C . PRO B 1 33 ? 51.285 50.689 79.145 1.00 55.04 33 PRO B C 1
ATOM 2798 O O . PRO B 1 33 ? 50.660 49.709 79.578 1.00 55.66 33 PRO B O 1
ATOM 2802 N N . GLY B 1 34 ? 52.220 51.344 79.822 1.00 48.68 34 GLY B N 1
ATOM 2803 C CA . GLY B 1 34 ? 52.575 51.047 81.193 1.00 47.46 34 GLY B CA 1
ATOM 2804 C C . GLY B 1 34 ? 53.734 50.088 81.364 1.00 45.84 34 GLY B C 1
ATOM 2805 O O . GLY B 1 34 ? 54.412 50.129 82.399 1.00 44.25 34 GLY B O 1
ATOM 2806 N N . GLN B 1 35 ? 53.990 49.239 80.367 1.00 43.23 35 GLN B N 1
ATOM 2807 C CA . GLN B 1 35 ? 55.005 48.207 80.519 1.00 39.67 35 GLN B CA 1
ATOM 2808 C C . GLN B 1 35 ? 56.415 48.787 80.549 1.00 33.20 35 GLN B C 1
ATOM 2809 O O . GLN B 1 35 ? 57.275 48.249 81.248 1.00 29.99 35 GLN B O 1
ATOM 2815 N N . THR B 1 36 ? 56.681 49.866 79.808 1.00 33.44 36 THR B N 1
ATOM 2816 C CA . THR B 1 36 ? 57.996 50.500 79.891 1.00 30.11 36 THR B CA 1
ATOM 2817 C C . THR B 1 36 ? 58.212 51.113 81.273 1.00 29.49 36 THR B C 1
ATOM 2818 O O . THR B 1 36 ? 59.275 50.938 81.885 1.00 24.65 36 THR B O 1
ATOM 2822 N N . TYR B 1 37 ? 57.195 51.787 81.808 1.00 31.33 37 TYR B N 1
ATOM 2823 C CA . TYR B 1 37 ? 57.276 52.262 83.186 1.00 29.42 37 TYR B CA 1
ATOM 2824 C C . TYR B 1 37 ? 57.558 51.106 84.144 1.00 29.67 37 TYR B C 1
ATOM 2825 O O . TYR B 1 37 ? 58.502 51.153 84.946 1.00 26.84 37 TYR B O 1
ATOM 2834 N N . ALA B 1 38 ? 56.773 50.037 84.050 1.00 29.73 38 ALA B N 1
ATOM 2835 C CA . ALA B 1 38 ? 56.984 48.906 84.945 1.00 26.70 38 ALA B CA 1
ATOM 2836 C C . ALA B 1 38 ? 58.404 48.337 84.807 1.00 27.42 38 ALA B C 1
ATOM 2837 O O . ALA B 1 38 ? 59.078 48.069 85.812 1.00 24.87 38 ALA B O 1
ATOM 2839 N N . ALA B 1 39 ? 58.887 48.153 83.573 1.00 25.81 39 ALA B N 1
ATOM 2840 C CA . ALA B 1 39 ? 60.203 47.536 83.403 1.00 26.68 39 ALA B CA 1
ATOM 2841 C C . ALA B 1 39 ? 61.297 48.436 83.956 1.00 25.02 39 ALA B C 1
ATOM 2842 O O . ALA B 1 39 ? 62.187 47.981 84.682 1.00 24.89 39 ALA B O 1
ATOM 2844 N N . THR B 1 40 ? 61.257 49.716 83.597 1.00 26.21 40 THR B N 1
ATOM 2845 C CA . THR B 1 40 ? 62.330 50.620 83.975 1.00 23.78 40 THR B CA 1
ATOM 2846 C C . THR B 1 40 ? 62.406 50.743 85.483 1.00 28.27 40 THR B C 1
ATOM 2847 O O . THR B 1 40 ? 63.492 50.682 86.076 1.00 27.08 40 THR B O 1
ATOM 2851 N N . LYS B 1 41 ? 61.249 50.912 86.118 1.00 28.33 41 LYS B N 1
ATOM 2852 C CA . LYS B 1 41 ? 61.199 50.944 87.570 1.00 25.89 41 LYS B CA 1
ATOM 2853 C C . LYS B 1 41 ? 61.786 49.662 88.145 1.00 27.33 41 LYS B C 1
ATOM 2854 O O . LYS B 1 41 ? 62.665 49.695 89.019 1.00 25.71 41 LYS B O 1
ATOM 2860 N N . ALA B 1 42 ? 61.348 48.515 87.627 1.00 23.79 42 ALA B N 1
ATOM 2861 C CA . ALA B 1 42 ? 61.889 47.262 88.124 1.00 23.55 42 ALA B CA 1
ATOM 2862 C C . ALA B 1 42 ? 63.401 47.219 87.937 1.00 26.20 42 ALA B C 1
ATOM 2863 O O . ALA B 1 42 ? 64.128 46.761 88.828 1.00 23.93 42 ALA B O 1
ATOM 2865 N N . ALA B 1 43 ? 63.893 47.703 86.787 1.00 23.60 43 ALA B N 1
ATOM 2866 C CA . ALA B 1 43 ? 65.328 47.664 86.511 1.00 23.62 43 ALA B CA 1
ATOM 2867 C C . ALA B 1 43 ? 66.099 48.517 87.510 1.00 24.74 43 ALA B C 1
ATOM 2868 O O . ALA B 1 43 ? 67.124 48.082 88.055 1.00 22.29 43 ALA B O 1
ATOM 2870 N N . LEU B 1 44 ? 65.617 49.744 87.755 1.00 23.31 44 LEU B N 1
ATOM 2871 C CA . LEU B 1 44 ? 66.258 50.628 88.725 1.00 25.16 44 LEU B CA 1
ATOM 2872 C C . LEU B 1 44 ? 66.277 49.997 90.110 1.00 25.45 44 LEU B C 1
ATOM 2873 O O . LEU B 1 44 ? 67.305 50.018 90.800 1.00 26.01 44 LEU B O 1
ATOM 2878 N N . GLU B 1 45 ? 65.145 49.434 90.532 1.00 25.38 45 GLU B N 1
ATOM 2879 C CA . GLU B 1 45 ? 65.065 48.776 91.829 1.00 26.52 45 GLU B CA 1
ATOM 2880 C C . GLU B 1 45 ? 65.953 47.546 91.886 1.00 25.50 45 GLU B C 1
ATOM 2881 O O . GLU B 1 45 ? 66.500 47.230 92.946 1.00 27.19 45 GLU B O 1
ATOM 2887 N N . ALA B 1 46 ? 66.125 46.852 90.761 1.00 25.95 46 ALA B N 1
ATOM 2888 C CA . ALA B 1 46 ? 67.048 45.729 90.732 1.00 29.02 46 ALA B CA 1
ATOM 2889 C C . ALA B 1 46 ? 68.498 46.166 90.839 1.00 26.49 46 ALA B C 1
ATOM 2890 O O . ALA B 1 46 ? 69.357 45.311 91.045 1.00 28.84 46 ALA B O 1
ATOM 2892 N N . GLY B 1 47 ? 68.795 47.454 90.665 1.00 24.95 47 GLY B N 1
ATOM 2893 C CA . GLY B 1 47 ? 70.148 47.953 90.771 1.00 23.92 47 GLY B CA 1
ATOM 2894 C C . GLY B 1 47 ? 70.793 48.408 89.475 1.00 26.14 47 GLY B C 1
ATOM 2895 O O . GLY B 1 47 ? 71.961 48.819 89.514 1.00 24.29 47 GLY B O 1
ATOM 2896 N N . TYR B 1 48 ? 70.109 48.346 88.326 1.00 24.22 48 TYR B N 1
ATOM 2897 C CA . TYR B 1 48 ? 70.691 48.931 87.118 1.00 22.21 48 TYR B CA 1
ATOM 2898 C C . TYR B 1 48 ? 70.859 50.424 87.341 1.00 23.44 48 TYR B C 1
ATOM 2899 O O . TYR B 1 48 ? 69.966 51.085 87.877 1.00 24.70 48 TYR B O 1
ATOM 2908 N N . ARG B 1 49 ? 72.005 50.962 86.941 1.00 22.64 49 ARG B N 1
ATOM 2909 C CA . ARG B 1 49 ? 72.238 52.399 87.029 1.00 25.52 49 ARG B CA 1
ATOM 2910 C C . ARG B 1 49 ? 72.483 52.987 85.644 1.00 25.30 49 ARG B C 1
ATOM 2911 O O . ARG B 1 49 ? 72.906 54.144 85.511 1.00 24.18 49 ARG B O 1
ATOM 2919 N N . HIS B 1 50 ? 72.197 52.213 84.613 1.00 22.20 50 HIS B N 1
ATOM 2920 C CA . HIS B 1 50 ? 72.408 52.615 83.239 1.00 22.66 50 HIS B CA 1
ATOM 2921 C C . HIS B 1 50 ? 71.139 52.265 82.464 1.00 21.90 50 HIS B C 1
ATOM 2922 O O . HIS B 1 50 ? 70.755 51.091 82.403 1.00 21.19 50 HIS B O 1
ATOM 2929 N N . LEU B 1 51 ? 70.470 53.282 81.908 1.00 19.16 51 LEU B N 1
ATOM 2930 C CA . LEU B 1 51 ? 69.260 53.102 81.110 1.00 21.19 51 LEU B CA 1
ATOM 2931 C C . LEU B 1 51 ? 69.512 53.526 79.669 1.00 22.53 51 LEU B C 1
ATOM 2932 O O . LEU B 1 51 ? 69.936 54.657 79.405 1.00 22.61 51 LEU B O 1
ATOM 2937 N N . ASP B 1 52 ? 69.226 52.627 78.742 1.00 23.00 52 ASP B N 1
ATOM 2938 C CA . ASP B 1 52 ? 69.409 52.861 77.318 1.00 22.09 52 ASP B CA 1
ATOM 2939 C C . ASP B 1 52 ? 68.046 53.091 76.676 1.00 23.68 52 ASP B C 1
ATOM 2940 O O . ASP B 1 52 ? 67.189 52.200 76.697 1.00 25.38 52 ASP B O 1
ATOM 2945 N N . CYS B 1 53 ? 67.853 54.277 76.097 1.00 22.88 53 CYS B N 1
ATOM 2946 C CA . CYS B 1 53 ? 66.564 54.721 75.574 1.00 23.23 53 CYS B CA 1
ATOM 2947 C C . CYS B 1 53 ? 66.737 55.252 74.155 1.00 23.61 53 CYS B C 1
ATOM 2948 O O . CYS B 1 53 ? 67.856 55.440 73.671 1.00 22.45 53 CYS B O 1
ATOM 2951 N N . ALA B 1 54 ? 65.614 55.518 73.486 1.00 26.53 54 ALA B N 1
ATOM 2952 C CA . ALA B 1 54 ? 65.656 56.083 72.142 1.00 25.27 54 ALA B CA 1
ATOM 2953 C C . ALA B 1 54 ? 64.360 56.824 71.846 1.00 27.65 54 ALA B C 1
ATOM 2954 O O . ALA B 1 54 ? 63.266 56.345 72.160 1.00 23.90 54 ALA B O 1
ATOM 2956 N N . TRP B 1 55 ? 64.504 57.980 71.201 1.00 27.27 55 TRP B N 1
ATOM 2957 C CA . TRP B 1 55 ? 63.348 58.707 70.710 1.00 24.68 55 TRP B CA 1
ATOM 2958 C C . TRP B 1 55 ? 62.466 57.809 69.852 1.00 27.71 55 TRP B C 1
ATOM 2959 O O . TRP B 1 55 ? 61.235 57.943 69.862 1.00 27.04 55 TRP B O 1
ATOM 2970 N N . PHE B 1 56 ? 63.071 56.865 69.129 1.00 26.81 56 PHE B N 1
ATOM 2971 C CA . PHE B 1 56 ? 62.304 56.092 68.159 1.00 27.04 56 PHE B CA 1
ATOM 2972 C C . PHE B 1 56 ? 61.184 55.302 68.830 1.00 27.85 56 PHE B C 1
ATOM 2973 O O . PHE B 1 56 ? 60.100 55.150 68.265 1.00 26.87 56 PHE B O 1
ATOM 2981 N N . TYR B 1 57 ? 61.420 54.791 70.029 1.00 29.14 57 TYR B N 1
ATOM 2982 C CA . TYR B 1 57 ? 60.442 53.904 70.636 1.00 28.26 57 TYR B CA 1
ATOM 2983 C C . TYR B 1 57 ? 59.285 54.649 71.277 1.00 28.32 57 TYR B C 1
ATOM 2984 O O . TYR B 1 57 ? 58.344 54.004 71.745 1.00 25.55 57 TYR B O 1
ATOM 2993 N N . GLN B 1 58 ? 59.330 55.979 71.303 1.00 29.14 58 GLN B N 1
ATOM 2994 C CA . GLN B 1 58 ? 58.196 56.798 71.729 1.00 30.24 58 GLN B CA 1
ATOM 2995 C C . GLN B 1 58 ? 57.697 56.420 73.116 1.00 28.76 58 GLN B C 1
ATOM 2996 O O . GLN B 1 58 ? 56.496 56.482 73.381 1.00 31.78 58 GLN B O 1
ATOM 3002 N N . ASN B 1 59 ? 58.603 56.019 74.005 1.00 28.94 59 ASN B N 1
ATOM 3003 C CA . ASN B 1 59 ? 58.246 55.598 75.353 1.00 27.13 59 ASN B CA 1
ATOM 3004 C C . ASN B 1 59 ? 59.108 56.289 76.407 1.00 27.17 59 ASN B C 1
ATOM 3005 O O . ASN B 1 59 ? 59.188 55.815 77.547 1.00 27.11 59 ASN B O 1
ATOM 3010 N N . GLU B 1 60 ? 59.743 57.409 76.057 1.00 25.63 60 GLU B N 1
ATOM 3011 C CA . GLU B 1 60 ? 60.595 58.103 77.012 1.00 27.23 60 GLU B CA 1
ATOM 3012 C C . GLU B 1 60 ? 59.796 58.844 78.076 1.00 28.54 60 GLU B C 1
ATOM 3013 O O . GLU B 1 60 ? 60.348 59.177 79.130 1.00 28.28 60 GLU B O 1
ATOM 3019 N N . ASP B 1 61 ? 58.513 59.111 77.850 1.00 27.63 61 ASP B N 1
ATOM 3020 C CA . ASP B 1 61 ? 57.745 59.712 78.936 1.00 31.14 61 ASP B CA 1
ATOM 3021 C C . ASP B 1 61 ? 57.537 58.721 80.085 1.00 30.19 61 ASP B C 1
ATOM 3022 O O . ASP B 1 61 ? 57.645 59.096 81.262 1.00 28.98 61 ASP B O 1
ATOM 3027 N N . GLU B 1 62 ? 57.252 57.451 79.762 1.00 28.31 62 GLU B N 1
ATOM 3028 C CA . GLU B 1 62 ? 57.143 56.416 80.790 1.00 27.81 62 GLU B CA 1
ATOM 3029 C C . GLU B 1 62 ? 58.473 56.203 81.501 1.00 29.57 62 GLU B C 1
ATOM 3030 O O . GLU B 1 62 ? 58.503 55.964 82.716 1.00 28.52 62 GLU B O 1
ATOM 3036 N N . ILE B 1 63 ? 59.579 56.234 80.747 1.00 24.10 63 ILE B N 1
ATOM 3037 C CA . ILE B 1 63 ? 60.898 56.107 81.354 1.00 27.85 63 ILE B CA 1
ATOM 3038 C C . ILE B 1 63 ? 61.128 57.242 82.345 1.00 27.50 63 ILE B C 1
ATOM 3039 O O . ILE B 1 63 ? 61.569 57.010 83.477 1.00 26.23 63 ILE B O 1
ATOM 3044 N N . GLY B 1 64 ? 60.789 58.475 81.951 1.00 25.47 64 GLY B N 1
ATOM 3045 C CA . GLY B 1 64 ? 60.982 59.609 82.835 1.00 25.85 64 GLY B CA 1
ATOM 3046 C C . GLY B 1 64 ? 60.207 59.479 84.134 1.00 28.97 64 GLY B C 1
ATOM 3047 O O . GLY B 1 64 ? 60.745 59.734 85.214 1.00 29.87 64 GLY B O 1
ATOM 3048 N N . ASN B 1 65 ? 58.938 59.062 84.046 1.00 27.38 65 ASN B N 1
ATOM 3049 C CA . ASN B 1 65 ? 58.129 58.825 85.240 1.00 30.06 65 ASN B CA 1
ATOM 3050 C C . ASN B 1 65 ? 58.745 57.752 86.128 1.00 28.62 65 ASN B C 1
ATOM 3051 O O . ASN B 1 65 ? 58.750 57.877 87.356 1.00 29.48 65 ASN B O 1
ATOM 3056 N N . ALA B 1 66 ? 59.232 56.667 85.529 1.00 27.06 66 ALA B N 1
ATOM 3057 C CA . ALA B 1 66 ? 59.898 55.646 86.321 1.00 26.77 66 ALA B CA 1
ATOM 3058 C C . ALA B 1 66 ? 61.103 56.228 87.055 1.00 30.03 66 ALA B C 1
ATOM 3059 O O . ALA B 1 66 ? 61.259 56.027 88.265 1.00 30.68 66 ALA B O 1
ATOM 3061 N N . ILE B 1 67 ? 61.952 56.983 86.354 1.00 26.08 67 ILE B N 1
ATOM 3062 C CA . ILE B 1 67 ? 63.117 57.560 87.024 1.00 28.66 67 ILE B CA 1
ATOM 3063 C C . ILE B 1 67 ? 62.672 58.480 88.152 1.00 28.26 67 ILE B C 1
ATOM 3064 O O . ILE B 1 67 ? 63.186 58.416 89.275 1.00 28.48 67 ILE B O 1
ATOM 3069 N N . ALA B 1 68 ? 61.715 59.360 87.865 1.00 25.86 68 ALA B N 1
ATOM 3070 C CA . ALA B 1 68 ? 61.291 60.311 88.878 1.00 28.66 68 ALA B CA 1
ATOM 3071 C C . ALA B 1 68 ? 60.746 59.576 90.095 1.00 30.81 68 ALA B C 1
ATOM 3072 O O . ALA B 1 68 ? 61.095 59.888 91.243 1.00 31.31 68 ALA B O 1
ATOM 3074 N N . ASP B 1 69 ? 59.923 58.559 89.859 1.00 29.41 69 ASP B N 1
ATOM 3075 C CA . ASP B 1 69 ? 59.332 57.832 90.973 1.00 32.86 69 ASP B CA 1
ATOM 3076 C C . ASP B 1 69 ? 60.380 57.069 91.759 1.00 32.88 69 ASP B C 1
ATOM 3077 O O . ASP B 1 69 ? 60.314 57.003 92.991 1.00 32.08 69 ASP B O 1
ATOM 3082 N N . PHE B 1 70 ? 61.332 56.455 91.061 1.00 30.74 70 PHE B N 1
ATOM 3083 C CA . PHE B 1 70 ? 62.398 55.760 91.761 1.00 30.60 70 PHE B CA 1
ATOM 3084 C C . PHE B 1 70 ? 63.232 56.728 92.588 1.00 31.11 70 PHE B C 1
ATOM 3085 O O . PHE B 1 70 ? 63.592 56.431 93.731 1.00 30.32 70 PHE B O 1
ATOM 3093 N N . LEU B 1 71 ? 63.565 57.888 92.022 1.00 30.45 71 LEU B N 1
ATOM 3094 C CA . LEU B 1 71 ? 64.441 58.794 92.748 1.00 30.17 71 LEU B CA 1
ATOM 3095 C C . LEU B 1 71 ? 63.733 59.356 93.973 1.00 34.89 71 LEU B C 1
ATOM 3096 O O . LEU B 1 71 ? 64.340 59.465 95.049 1.00 32.41 71 LEU B O 1
ATOM 3101 N N . LYS B 1 72 ? 62.440 59.682 93.856 1.00 35.50 72 LYS B N 1
ATOM 3102 C CA . LYS B 1 72 ? 61.747 60.181 95.040 1.00 32.89 72 LYS B CA 1
ATOM 3103 C C . LYS B 1 72 ? 61.608 59.098 96.097 1.00 34.61 72 LYS B C 1
ATOM 3104 O O . LYS B 1 72 ? 61.686 59.385 97.295 1.00 38.91 72 LYS B O 1
ATOM 3110 N N . GLU B 1 73 ? 61.442 57.850 95.682 1.00 34.54 73 GLU B N 1
ATOM 3111 C CA . GLU B 1 73 ? 61.302 56.771 96.647 1.00 34.11 73 GLU B CA 1
ATOM 3112 C C . GLU B 1 73 ? 62.626 56.259 97.187 1.00 35.72 73 GLU B C 1
ATOM 3113 O O . GLU B 1 73 ? 62.609 55.442 98.108 1.00 36.99 73 GLU B O 1
ATOM 3119 N N . ASN B 1 74 ? 63.763 56.664 96.621 1.00 40.20 74 ASN B N 1
ATOM 3120 C CA . ASN B 1 74 ? 65.084 56.203 97.066 1.00 39.17 74 ASN B CA 1
ATOM 3121 C C . ASN B 1 74 ? 66.001 57.410 97.218 1.00 37.71 74 ASN B C 1
ATOM 3122 O O . ASN B 1 74 ? 66.856 57.679 96.360 1.00 41.21 74 ASN B O 1
ATOM 3127 N N . PRO B 1 75 ? 65.866 58.146 98.316 1.00 39.73 75 PRO B N 1
ATOM 3128 C CA . PRO B 1 75 ? 66.661 59.371 98.472 1.00 39.49 75 PRO B CA 1
ATOM 3129 C C . PRO B 1 75 ? 68.162 59.142 98.340 1.00 42.90 75 PRO B C 1
ATOM 3130 O O . PRO B 1 75 ? 68.879 60.057 97.910 1.00 47.34 75 PRO B O 1
ATOM 3134 N N . SER B 1 76 ? 68.671 57.956 98.694 1.00 38.94 76 SER B N 1
ATOM 3135 C CA . SER B 1 76 ? 70.115 57.748 98.655 1.00 40.44 76 SER B CA 1
ATOM 3136 C C . SER B 1 76 ? 70.680 57.799 97.235 1.00 41.84 76 SER B C 1
ATOM 3137 O O . SER B 1 76 ? 71.884 58.023 97.076 1.00 41.78 76 SER B O 1
ATOM 3140 N N . VAL B 1 77 ? 69.850 57.630 96.206 1.00 38.13 77 VAL B N 1
ATOM 3141 C CA . VAL B 1 77 ? 70.292 57.692 94.814 1.00 35.83 77 VAL B CA 1
ATOM 3142 C C . VAL B 1 77 ? 69.943 59.059 94.237 1.00 37.36 77 VAL B C 1
ATOM 3143 O O . VAL B 1 77 ? 68.832 59.564 94.435 1.00 39.89 77 VAL B O 1
ATOM 3147 N N . LYS B 1 78 ? 70.900 59.678 93.558 1.00 35.53 78 LYS B N 1
ATOM 3148 C CA . LYS B 1 78 ? 70.698 60.955 92.892 1.00 31.97 78 LYS B CA 1
ATOM 3149 C C . LYS B 1 78 ? 70.713 60.738 91.393 1.00 31.79 78 LYS B C 1
ATOM 3150 O O . LYS B 1 78 ? 71.100 59.675 90.901 1.00 31.17 78 LYS B O 1
ATOM 3156 N N . ARG B 1 79 ? 70.292 61.771 90.665 1.00 31.76 79 ARG B N 1
ATOM 3157 C CA . ARG B 1 79 ? 70.335 61.694 89.212 1.00 30.93 79 ARG B CA 1
ATOM 3158 C C . ARG B 1 79 ? 71.758 61.460 88.720 1.00 33.10 79 ARG B C 1
ATOM 3159 O O . ARG B 1 79 ? 71.971 60.728 87.746 1.00 29.23 79 ARG B O 1
ATOM 3167 N N . GLU B 1 80 ? 72.746 62.032 89.411 1.00 33.23 80 GLU B N 1
ATOM 3168 C CA . GLU B 1 80 ? 74.151 61.838 89.070 1.00 34.50 80 GLU B CA 1
ATOM 3169 C C . GLU B 1 80 ? 74.610 60.402 89.273 1.00 34.23 80 GLU B C 1
ATOM 3170 O O . GLU B 1 80 ? 75.677 60.034 88.774 1.00 31.68 80 GLU B O 1
ATOM 3176 N N . ASP B 1 81 ? 73.838 59.591 89.994 1.00 32.73 81 ASP B N 1
ATOM 3177 C CA . ASP B 1 81 ? 74.125 58.168 90.109 1.00 31.79 81 ASP B CA 1
ATOM 3178 C C . ASP B 1 81 ? 73.588 57.352 88.941 1.00 31.36 81 ASP B C 1
ATOM 3179 O O . ASP B 1 81 ? 73.925 56.166 88.839 1.00 28.36 81 ASP B O 1
ATOM 3184 N N . LEU B 1 82 ? 72.772 57.949 88.064 1.00 28.43 82 LEU B N 1
ATOM 3185 C CA . LEU B 1 82 ? 72.221 57.261 86.899 1.00 29.29 82 LEU B CA 1
ATOM 3186 C C . LEU B 1 82 ? 72.957 57.659 85.624 1.00 26.59 82 LEU B C 1
ATOM 3187 O O . LEU B 1 82 ? 73.322 58.823 85.444 1.00 29.59 82 LEU B O 1
ATOM 3192 N N . PHE B 1 83 ? 73.151 56.693 84.730 1.00 24.32 83 PHE B N 1
ATOM 3193 C CA . PHE B 1 83 ? 73.696 56.947 83.397 1.00 24.14 83 PHE B CA 1
ATOM 3194 C C . PHE B 1 83 ? 72.585 56.752 82.355 1.00 25.16 83 PHE B C 1
ATOM 3195 O O . PHE B 1 83 ? 72.117 55.627 82.133 1.00 22.53 83 PHE B O 1
ATOM 3203 N N . ILE B 1 84 ? 72.179 57.840 81.704 1.00 22.38 84 ILE B N 1
ATOM 3204 C CA . ILE B 1 84 ? 71.026 57.847 80.808 1.00 25.06 84 ILE B CA 1
ATOM 3205 C C . ILE B 1 84 ? 71.500 58.085 79.384 1.00 25.57 84 ILE B C 1
ATOM 3206 O O . ILE B 1 84 ? 72.177 59.084 79.111 1.00 25.66 84 ILE B O 1
ATOM 3211 N N . CYS B 1 85 ? 71.092 57.205 78.472 1.00 21.82 85 CYS B N 1
ATOM 3212 C CA . CYS B 1 85 ? 71.404 57.326 77.057 1.00 22.13 85 CYS B CA 1
ATOM 3213 C C . CYS B 1 85 ? 70.122 57.401 76.234 1.00 23.60 85 CYS B C 1
ATOM 3214 O O . CYS B 1 85 ? 69.169 56.654 76.485 1.00 25.10 85 CYS B O 1
ATOM 3217 N N . THR B 1 86 ? 70.085 58.317 75.263 1.00 21.53 86 THR B N 1
ATOM 3218 C CA . THR B 1 86 ? 69.019 58.347 74.264 1.00 22.08 86 THR B CA 1
ATOM 3219 C C . THR B 1 86 ? 69.640 58.664 72.907 1.00 22.73 86 THR B C 1
ATOM 3220 O O . THR B 1 86 ? 70.847 58.919 72.794 1.00 22.51 86 THR B O 1
ATOM 3224 N N . LYS B 1 87 ? 68.814 58.624 71.864 1.00 21.24 87 LYS B N 1
ATOM 3225 C CA . LYS B 1 87 ? 69.327 58.632 70.501 1.00 24.46 87 LYS B CA 1
ATOM 3226 C C . LYS B 1 87 ? 68.372 59.399 69.601 1.00 22.46 87 LYS B C 1
ATOM 3227 O O . LYS B 1 87 ? 67.185 59.525 69.896 1.00 24.27 87 LYS B O 1
ATOM 3233 N N . VAL B 1 88 ? 68.905 59.910 68.492 1.00 22.67 88 VAL B N 1
ATOM 3234 C CA . VAL B 1 88 ? 68.131 60.661 67.505 1.00 24.23 88 VAL B CA 1
ATOM 3235 C C . VAL B 1 88 ? 67.884 59.763 66.300 1.00 23.25 88 VAL B C 1
ATOM 3236 O O . VAL B 1 88 ? 68.801 59.074 65.835 1.00 23.72 88 VAL B O 1
ATOM 3240 N N . TRP B 1 89 ? 66.640 59.750 65.811 1.00 24.18 89 TRP B N 1
ATOM 3241 C CA . TRP B 1 89 ? 66.227 58.816 64.766 1.00 24.22 89 TRP B CA 1
ATOM 3242 C C . TRP B 1 89 ? 66.566 59.367 63.373 1.00 22.84 89 TRP B C 1
ATOM 3243 O O . TRP B 1 89 ? 66.888 60.546 63.199 1.00 24.59 89 TRP B O 1
ATOM 3254 N N . ASN B 1 90 ? 66.451 58.491 62.364 1.00 23.25 90 ASN B N 1
ATOM 3255 C CA . ASN B 1 90 ? 67.047 58.729 61.044 1.00 23.59 90 ASN B CA 1
ATOM 3256 C C . ASN B 1 90 ? 66.475 59.943 60.314 1.00 26.92 90 ASN B C 1
ATOM 3257 O O . ASN B 1 90 ? 67.142 60.498 59.427 1.00 26.07 90 ASN B O 1
ATOM 3262 N N . HIS B 1 91 ? 65.239 60.343 60.610 1.00 25.56 91 HIS B N 1
ATOM 3263 C CA . HIS B 1 91 ? 64.640 61.420 59.833 1.00 25.98 91 HIS B CA 1
ATOM 3264 C C . HIS B 1 91 ? 64.945 62.781 60.412 1.00 26.39 91 HIS B C 1
ATOM 3265 O O . HIS B 1 91 ? 64.458 63.792 59.893 1.00 27.51 91 HIS B O 1
ATOM 3272 N N . MET B 1 92 ? 65.747 62.823 61.470 1.00 24.05 92 MET B N 1
ATOM 3273 C CA . MET B 1 92 ? 66.037 64.044 62.201 1.00 23.07 92 MET B CA 1
ATOM 3274 C C . MET B 1 92 ? 67.538 64.348 62.193 1.00 24.30 92 MET B C 1
ATOM 3275 O O . MET B 1 92 ? 68.054 64.962 63.121 1.00 23.42 92 MET B O 1
ATOM 3280 N N . HIS B 1 93 ? 68.251 63.953 61.130 1.00 25.11 93 HIS B N 1
ATOM 3281 C CA . HIS B 1 93 ? 69.686 64.212 61.064 1.00 24.76 93 HIS B CA 1
ATOM 3282 C C . HIS B 1 93 ? 70.034 65.644 60.700 1.00 26.92 93 HIS B C 1
ATOM 3283 O O . HIS B 1 93 ? 71.195 66.027 60.870 1.00 27.48 93 HIS B O 1
ATOM 3290 N N . ALA B 1 94 ? 69.086 66.432 60.198 1.00 27.75 94 ALA B N 1
ATOM 3291 C CA . ALA B 1 94 ? 69.389 67.819 59.885 1.00 28.93 94 ALA B CA 1
ATOM 3292 C C . ALA B 1 94 ? 69.764 68.554 61.170 1.00 33.71 94 ALA B C 1
ATOM 3293 O O . ALA B 1 94 ? 69.174 68.295 62.231 1.00 33.28 94 ALA B O 1
ATOM 3295 N N . PRO B 1 95 ? 70.740 69.465 61.117 1.00 36.22 95 PRO B N 1
ATOM 3296 C CA . PRO B 1 95 ? 71.349 69.968 62.363 1.00 31.55 95 PRO B CA 1
ATOM 3297 C C . PRO B 1 95 ? 70.352 70.501 63.389 1.00 34.41 95 PRO B C 1
ATOM 3298 O O . PRO B 1 95 ? 70.489 70.241 64.590 1.00 31.60 95 PRO B O 1
ATOM 3302 N N . GLU B 1 96 ? 69.341 71.236 62.935 1.00 37.06 96 GLU B N 1
ATOM 3303 C CA . GLU B 1 96 ? 68.311 71.776 63.814 1.00 31.44 96 GLU B CA 1
ATOM 3304 C C . GLU B 1 96 ? 67.400 70.680 64.339 1.00 31.76 96 GLU B C 1
ATOM 3305 O O . GLU B 1 96 ? 66.896 70.773 65.469 1.00 34.18 96 GLU B O 1
ATOM 3311 N N . ASP B 1 97 ? 67.180 69.637 63.537 1.00 30.19 97 ASP B N 1
ATOM 3312 C CA . ASP B 1 97 ? 66.345 68.527 63.974 1.00 28.73 97 ASP B CA 1
ATOM 3313 C C . ASP B 1 97 ? 67.044 67.683 65.033 1.00 31.42 97 ASP B C 1
ATOM 3314 O O . ASP B 1 97 ? 66.380 67.141 65.933 1.00 27.68 97 ASP B O 1
ATOM 3319 N N . VAL B 1 98 ? 68.377 67.561 64.936 1.00 31.50 98 VAL B N 1
ATOM 3320 C CA . VAL B 1 98 ? 69.155 66.879 65.971 1.00 28.28 98 VAL B CA 1
ATOM 3321 C C . VAL B 1 98 ? 68.911 67.535 67.319 1.00 25.52 98 VAL B C 1
ATOM 3322 O O . VAL B 1 98 ? 68.635 66.865 68.318 1.00 23.18 98 VAL B O 1
ATOM 3326 N N . LYS B 1 99 ? 69.045 68.859 67.370 1.00 26.74 99 LYS B N 1
ATOM 3327 C CA . LYS B 1 99 ? 68.871 69.564 68.630 1.00 28.36 99 LYS B CA 1
ATOM 3328 C C . LYS B 1 99 ? 67.428 69.480 69.092 1.00 29.39 99 LYS B C 1
ATOM 3329 O O . LYS B 1 99 ? 67.165 69.328 70.288 1.00 28.99 99 LYS B O 1
ATOM 3335 N N . TRP B 1 100 ? 66.478 69.537 68.152 1.00 30.13 100 TRP B N 1
ATOM 3336 C CA . TRP B 1 100 ? 65.079 69.340 68.519 1.00 29.72 100 TRP B CA 1
ATOM 3337 C C . TRP B 1 100 ? 64.893 67.986 69.183 1.00 26.79 100 TRP B C 1
ATOM 3338 O O . TRP B 1 100 ? 64.297 67.885 70.257 1.00 28.39 100 TRP B O 1
ATOM 3349 N N . SER B 1 101 ? 65.443 66.940 68.575 1.00 26.37 101 SER B N 1
ATOM 3350 C CA . SER B 1 101 ? 65.231 65.590 69.075 1.00 24.64 101 SER B CA 1
ATOM 3351 C C . SER B 1 101 ? 65.708 65.451 70.519 1.00 26.82 101 SER B C 1
ATOM 3352 O O . SER B 1 101 ? 64.984 64.929 71.376 1.00 26.11 101 SER B O 1
ATOM 3355 N N . LEU B 1 102 ? 66.920 65.931 70.820 1.00 27.59 102 LEU B N 1
ATOM 3356 C CA . LEU B 1 102 ? 67.428 65.820 72.185 1.00 25.67 102 LEU B CA 1
ATOM 3357 C C . LEU B 1 102 ? 66.541 66.584 73.160 1.00 25.14 102 LEU B C 1
ATOM 3358 O O . LEU B 1 102 ? 66.202 66.086 74.238 1.00 28.27 102 LEU B O 1
ATOM 3363 N N . ASP B 1 103 ? 66.164 67.807 72.803 1.00 26.38 103 ASP B N 1
ATOM 3364 C CA . ASP B 1 103 ? 65.322 68.596 73.694 1.00 30.93 103 ASP B CA 1
ATOM 3365 C C . ASP B 1 103 ? 63.963 67.931 73.901 1.00 29.95 103 ASP B C 1
ATOM 3366 O O . ASP B 1 103 ? 63.449 67.880 75.027 1.00 29.51 103 ASP B O 1
ATOM 3371 N N . ASN B 1 104 ? 63.396 67.363 72.837 1.00 26.83 104 ASN B N 1
ATOM 3372 C CA . ASN B 1 104 ? 62.179 66.577 72.981 1.00 26.41 104 ASN B CA 1
ATOM 3373 C C . ASN B 1 104 ? 62.388 65.421 73.954 1.00 26.98 104 ASN B C 1
ATOM 3374 O O . ASN B 1 104 ? 61.581 65.210 74.866 1.00 30.28 104 ASN B O 1
ATOM 3379 N N . SER B 1 105 ? 63.483 64.674 73.792 1.00 26.75 105 SER B N 1
ATOM 3380 C CA . SER B 1 105 ? 63.762 63.552 74.685 1.00 27.34 105 SER B CA 1
ATOM 3381 C C . SER B 1 105 ? 63.914 64.018 76.132 1.00 28.81 105 SER B C 1
ATOM 3382 O O . SER B 1 105 ? 63.366 63.405 77.055 1.00 28.23 105 SER B O 1
ATOM 3385 N N . LEU B 1 106 ? 64.675 65.097 76.348 1.00 26.65 106 LEU B N 1
ATOM 3386 C CA . LEU B 1 106 ? 64.907 65.576 77.704 1.00 26.01 106 LEU B CA 1
ATOM 3387 C C . LEU B 1 106 ? 63.593 65.972 78.354 1.00 30.38 106 LEU B C 1
ATOM 3388 O O . LEU B 1 106 ? 63.338 65.653 79.523 1.00 30.21 106 LEU B O 1
ATOM 3393 N N . LYS B 1 107 ? 62.740 66.660 77.598 1.00 28.99 107 LYS B N 1
ATOM 3394 C CA . LYS B 1 107 ? 61.408 66.996 78.077 1.00 31.19 107 LYS B CA 1
ATOM 3395 C C . LYS B 1 107 ? 60.668 65.744 78.545 1.00 31.88 107 LYS B C 1
ATOM 3396 O O . LYS B 1 107 ? 60.173 65.683 79.676 1.00 31.02 107 LYS B O 1
ATOM 3402 N N . ALA B 1 108 ? 60.608 64.719 77.693 1.00 30.50 108 ALA B N 1
ATOM 3403 C CA . ALA B 1 108 ? 59.945 63.478 78.079 1.00 28.11 108 ALA B CA 1
ATOM 3404 C C . ALA B 1 108 ? 60.640 62.823 79.262 1.00 29.43 108 ALA B C 1
ATOM 3405 O O . ALA B 1 108 ? 59.983 62.304 80.173 1.00 28.64 108 ALA B O 1
ATOM 3407 N N . LEU B 1 109 ? 61.973 62.802 79.244 1.00 27.03 109 LEU B N 1
ATOM 3408 C CA . LEU B 1 109 ? 62.712 62.151 80.309 1.00 28.75 109 LEU B CA 1
ATOM 3409 C C . LEU B 1 109 ? 62.668 62.947 81.606 1.00 27.60 109 LEU B C 1
ATOM 3410 O O . LEU B 1 109 ? 62.965 62.396 82.668 1.00 28.87 109 LEU B O 1
ATOM 3415 N N . ARG B 1 110 ? 62.305 64.222 81.549 1.00 26.06 110 ARG B N 1
ATOM 3416 C CA . ARG B 1 110 ? 62.340 65.086 82.726 1.00 30.79 110 ARG B CA 1
ATOM 3417 C C . ARG B 1 110 ? 63.766 65.265 83.248 1.00 31.16 110 ARG B C 1
ATOM 3418 O O . ARG B 1 110 ? 63.986 65.322 84.457 1.00 32.04 110 ARG B O 1
ATOM 3426 N N . LEU B 1 111 ? 64.737 65.357 82.334 1.00 29.32 111 LEU B N 1
ATOM 3427 C CA . LEU B 1 111 ? 66.139 65.544 82.673 1.00 28.96 111 LEU B CA 1
ATOM 3428 C C . LEU B 1 111 ? 66.641 66.853 82.089 1.00 29.64 111 LEU B C 1
ATOM 3429 O O . LEU B 1 111 ? 66.152 67.308 81.051 1.00 31.07 111 LEU B O 1
ATOM 3434 N N . ASP B 1 112 ? 67.610 67.469 82.776 1.00 27.47 112 ASP B N 1
ATOM 3435 C CA . ASP B 1 112 ? 68.320 68.607 82.199 1.00 29.46 112 ASP B CA 1
ATOM 3436 C C . ASP B 1 112 ? 69.343 68.178 81.159 1.00 30.02 112 ASP B C 1
ATOM 3437 O O . ASP B 1 112 ? 69.732 68.978 80.302 1.00 29.34 112 ASP B O 1
ATOM 3442 N N . TYR B 1 113 ? 69.817 66.945 81.242 1.00 25.61 113 TYR B N 1
ATOM 3443 C CA . TYR B 1 113 ? 70.867 66.497 80.351 1.00 28.26 113 TYR B CA 1
ATOM 3444 C C . TYR B 1 113 ? 70.818 64.986 80.313 1.00 26.23 113 TYR B C 1
ATOM 3445 O O . TYR B 1 113 ? 70.298 64.342 81.226 1.00 23.42 113 TYR B O 1
ATOM 3454 N N . VAL B 1 114 ? 71.398 64.430 79.262 1.00 24.57 114 VAL B N 1
ATOM 3455 C CA . VAL B 1 114 ? 71.620 63.000 79.184 1.00 23.46 114 VAL B CA 1
ATOM 3456 C C . VAL B 1 114 ? 73.108 62.752 79.374 1.00 27.14 114 VAL B C 1
ATOM 3457 O O . VAL B 1 114 ? 73.944 63.652 79.234 1.00 27.94 114 VAL B O 1
ATOM 3461 N N . ASP B 1 115 ? 73.441 61.521 79.736 1.00 25.89 115 ASP B N 1
ATOM 3462 C CA . ASP B 1 115 ? 74.849 61.214 79.876 1.00 26.62 115 ASP B CA 1
ATOM 3463 C C . ASP B 1 115 ? 75.458 60.823 78.539 1.00 24.78 115 ASP B C 1
ATOM 3464 O O . ASP B 1 115 ? 76.608 61.176 78.263 1.00 23.61 115 ASP B O 1
ATOM 3469 N N . LEU B 1 116 ? 74.696 60.134 77.692 1.00 22.35 116 LEU B N 1
ATOM 3470 C CA . LEU B 1 116 ? 75.160 59.704 76.378 1.00 22.21 116 LEU B CA 1
ATOM 3471 C C . LEU B 1 116 ? 74.078 60.000 75.352 1.00 24.05 116 LEU B C 1
ATOM 3472 O O . LEU B 1 116 ? 72.902 59.702 75.582 1.00 22.76 116 LEU B O 1
ATOM 3477 N N . PHE B 1 117 ? 74.476 60.609 74.240 1.00 21.93 117 PHE B N 1
ATOM 3478 C CA . PHE B 1 117 ? 73.598 60.893 73.116 1.00 21.35 117 PHE B CA 1
ATOM 3479 C C . PHE B 1 117 ? 74.246 60.328 71.855 1.00 21.22 117 PHE B C 1
ATOM 3480 O O . PHE B 1 117 ? 75.419 60.605 71.579 1.00 20.90 117 PHE B O 1
ATOM 3488 N N . LEU B 1 118 ? 73.485 59.532 71.108 1.00 20.12 118 LEU B N 1
ATOM 3489 C CA . LEU B 1 118 ? 73.984 58.759 69.977 1.00 20.63 118 LEU B CA 1
ATOM 3490 C C . LEU B 1 118 ? 73.172 59.048 68.720 1.00 23.17 118 LEU B C 1
ATOM 3491 O O . LEU B 1 118 ? 71.962 59.321 68.787 1.00 23.49 118 LEU B O 1
ATOM 3496 N N . VAL B 1 119 ? 73.839 58.948 67.569 1.00 19.58 119 VAL B N 1
ATOM 3497 C CA . VAL B 1 119 ? 73.136 58.882 66.292 1.00 19.40 119 VAL B CA 1
ATOM 3498 C C . VAL B 1 119 ? 72.709 57.432 66.089 1.00 20.44 119 VAL B C 1
ATOM 3499 O O . VAL B 1 119 ? 73.543 56.519 66.092 1.00 18.10 119 VAL B O 1
ATOM 3503 N N . HIS B 1 120 ? 71.400 57.210 65.958 1.00 17.58 120 HIS B N 1
ATOM 3504 C CA . HIS B 1 120 ? 70.889 55.846 66.030 1.00 17.56 120 HIS B CA 1
ATOM 3505 C C . HIS B 1 120 ? 71.348 55.009 64.837 1.00 18.23 120 HIS B C 1
ATOM 3506 O O . HIS B 1 120 ? 71.610 53.807 64.977 1.00 16.89 120 HIS B O 1
ATOM 3513 N N . TRP B 1 121 ? 71.443 55.615 63.654 1.00 19.04 121 TRP B N 1
ATOM 3514 C CA . TRP B 1 121 ? 71.853 54.928 62.437 1.00 19.01 121 TRP B CA 1
ATOM 3515 C C . TRP B 1 121 ? 72.629 55.903 61.571 1.00 19.44 121 TRP B C 1
ATOM 3516 O O . TRP B 1 121 ? 72.367 57.110 61.613 1.00 19.98 121 TRP B O 1
ATOM 3527 N N . PRO B 1 122 ? 73.594 55.418 60.781 1.00 20.88 122 PRO B N 1
ATOM 3528 C CA . PRO B 1 122 ? 74.286 56.310 59.847 1.00 21.43 122 PRO B CA 1
ATOM 3529 C C . PRO B 1 122 ? 73.502 56.478 58.548 1.00 22.26 122 PRO B C 1
ATOM 3530 O O . PRO B 1 122 ? 74.072 56.515 57.452 1.00 25.15 122 PRO B O 1
ATOM 3534 N N . ILE B 1 123 ? 72.185 56.627 58.680 1.00 23.29 123 ILE B N 1
ATOM 3535 C CA . ILE B 1 123 ? 71.246 56.673 57.560 1.00 21.49 123 ILE B CA 1
ATOM 3536 C C . ILE B 1 123 ? 70.320 57.854 57.795 1.00 23.38 123 ILE B C 1
ATOM 3537 O O . ILE B 1 123 ? 69.526 57.847 58.744 1.00 25.57 123 ILE B O 1
ATOM 3542 N N . ALA B 1 124 ? 70.415 58.863 56.947 1.00 24.60 124 ALA B N 1
ATOM 3543 C CA . ALA B 1 124 ? 69.547 60.019 57.050 1.00 22.60 124 ALA B CA 1
ATOM 3544 C C . ALA B 1 124 ? 68.360 59.813 56.123 1.00 25.06 124 ALA B C 1
ATOM 3545 O O . ALA B 1 124 ? 68.536 59.474 54.946 1.00 25.30 124 ALA B O 1
ATOM 3547 N N . ALA B 1 125 ? 67.153 59.994 56.667 1.00 24.58 125 ALA B N 1
ATOM 3548 C CA . ALA B 1 125 ? 65.923 59.895 55.903 1.00 24.47 125 ALA B CA 1
ATOM 3549 C C . ALA B 1 125 ? 65.249 61.251 55.863 1.00 26.02 125 ALA B C 1
ATOM 3550 O O . ALA B 1 125 ? 65.408 62.067 56.777 1.00 25.77 125 ALA B O 1
ATOM 3552 N N . GLU B 1 126 ? 64.487 61.475 54.797 1.00 26.84 126 GLU B N 1
ATOM 3553 C CA . GLU B 1 126 ? 63.624 62.645 54.720 1.00 28.36 126 GLU B CA 1
ATOM 3554 C C . GLU B 1 126 ? 62.502 62.575 55.756 1.00 27.81 126 GLU B C 1
ATOM 3555 O O . GLU B 1 126 ? 62.017 61.498 56.122 1.00 27.12 126 GLU B O 1
ATOM 3561 N N . ARG B 1 127 ? 62.069 63.745 56.206 1.00 28.50 127 ARG B N 1
ATOM 3562 C CA . ARG B 1 127 ? 60.994 63.843 57.176 1.00 32.36 127 ARG B CA 1
ATOM 3563 C C . ARG B 1 127 ? 59.841 64.667 56.617 1.00 32.00 127 ARG B C 1
ATOM 3564 O O . ARG B 1 127 ? 60.008 65.485 55.705 1.00 31.58 127 ARG B O 1
ATOM 3572 N N . THR B 1 128 ? 58.659 64.436 57.175 1.00 31.41 128 THR B N 1
ATOM 3573 C CA . THR B 1 128 ? 57.503 65.248 56.832 1.00 36.11 128 THR B CA 1
ATOM 3574 C C . THR B 1 128 ? 57.460 66.516 57.672 1.00 38.48 128 THR B C 1
ATOM 3575 O O . THR B 1 128 ? 58.225 66.705 58.624 1.00 37.40 128 THR B O 1
ATOM 3579 N N . GLU B 1 129 ? 56.496 67.368 57.325 1.00 42.62 129 GLU B N 1
ATOM 3580 C CA . GLU B 1 129 ? 56.320 68.642 58.009 1.00 43.84 129 GLU B CA 1
ATOM 3581 C C . GLU B 1 129 ? 56.122 68.452 59.510 1.00 42.38 129 GLU B C 1
ATOM 3582 O O . GLU B 1 129 ? 56.609 69.257 60.312 1.00 46.44 129 GLU B O 1
ATOM 3588 N N . ASP B 1 130 ? 55.409 67.399 59.916 1.00 38.24 130 ASP B N 1
ATOM 3589 C CA . ASP B 1 130 ? 55.117 67.175 61.328 1.00 38.82 130 ASP B CA 1
ATOM 3590 C C . ASP B 1 130 ? 56.053 66.152 61.963 1.00 41.30 130 ASP B C 1
ATOM 3591 O O . ASP B 1 130 ? 55.666 65.444 62.901 1.00 40.42 130 ASP B O 1
ATOM 3596 N N . ARG B 1 131 ? 57.282 66.064 61.460 1.00 38.18 131 ARG B N 1
ATOM 3597 C CA . ARG B 1 131 ? 58.342 65.301 62.105 1.00 37.24 131 ARG B CA 1
ATOM 3598 C C . ARG B 1 131 ? 58.051 63.799 62.144 1.00 35.44 131 ARG B C 1
ATOM 3599 O O . ARG B 1 131 ? 58.481 63.100 63.059 1.00 35.27 131 ARG B O 1
ATOM 3607 N N . GLN B 1 132 ? 57.368 63.286 61.128 1.00 35.33 132 GLN B N 1
ATOM 3608 C CA . GLN B 1 132 ? 57.358 61.856 60.852 1.00 35.33 132 GLN B CA 1
ATOM 3609 C C . GLN B 1 132 ? 58.299 61.515 59.705 1.00 33.96 132 GLN B C 1
ATOM 3610 O O . GLN B 1 132 ? 58.712 62.381 58.934 1.00 34.24 132 GLN B O 1
ATOM 3616 N N . VAL B 1 133 ? 58.616 60.225 59.586 1.00 34.10 133 VAL B N 1
ATOM 3617 C CA . VAL B 1 133 ? 59.448 59.755 58.485 1.00 31.05 133 VAL B CA 1
ATOM 3618 C C . VAL B 1 133 ? 58.655 59.815 57.186 1.00 33.99 133 VAL B C 1
ATOM 3619 O O . VAL B 1 133 ? 57.499 59.373 57.124 1.00 33.95 133 VAL B O 1
ATOM 3623 N N . LYS B 1 134 ? 59.265 60.370 56.141 1.00 29.35 134 LYS B N 1
ATOM 3624 C CA . LYS B 1 134 ? 58.643 60.353 54.829 1.00 29.91 134 LYS B CA 1
ATOM 3625 C C . LYS B 1 134 ? 58.794 58.963 54.217 1.00 29.82 134 LYS B C 1
ATOM 3626 O O . LYS B 1 134 ? 59.869 58.357 54.288 1.00 28.59 134 LYS B O 1
ATOM 3632 N N . LEU B 1 135 ? 57.714 58.454 53.626 1.00 27.57 135 LEU B N 1
ATOM 3633 C CA . LEU B 1 135 ? 57.693 57.125 53.032 1.00 28.76 135 LEU B CA 1
ATOM 3634 C C . LEU B 1 135 ? 57.502 57.209 51.522 1.00 27.58 135 LEU B C 1
ATOM 3635 O O . LEU B 1 135 ? 56.840 58.110 51.011 1.00 27.81 135 LEU B O 1
ATOM 3640 N N . GLY B 1 136 ? 58.109 56.270 50.807 1.00 28.99 136 GLY B N 1
ATOM 3641 C CA . GLY B 1 136 ? 58.025 56.247 49.371 1.00 24.36 136 GLY B CA 1
ATOM 3642 C C . GLY B 1 136 ? 56.940 55.300 48.909 1.00 27.05 136 GLY B C 1
ATOM 3643 O O . GLY B 1 136 ? 56.289 54.626 49.709 1.00 27.56 136 GLY B O 1
ATOM 3644 N N . PRO B 1 137 ? 56.746 55.210 47.591 1.00 24.67 137 PRO B N 1
ATOM 3645 C CA . PRO B 1 137 ? 55.679 54.353 47.055 1.00 25.10 137 PRO B CA 1
ATOM 3646 C C . PRO B 1 137 ? 55.864 52.879 47.358 1.00 24.60 137 PRO B C 1
ATOM 3647 O O . PRO B 1 137 ? 54.950 52.095 47.082 1.00 24.95 137 PRO B O 1
ATOM 3651 N N . ASP B 1 138 ? 57.014 52.461 47.863 1.00 23.92 138 ASP B N 1
ATOM 3652 C CA . ASP B 1 138 ? 57.180 51.085 48.298 1.00 24.47 138 ASP B CA 1
ATOM 3653 C C . ASP B 1 138 ? 56.840 50.904 49.767 1.00 24.69 138 ASP B C 1
ATOM 3654 O O . ASP B 1 138 ? 56.987 49.799 50.297 1.00 25.93 138 ASP B O 1
ATOM 3659 N N . GLY B 1 139 ? 56.403 51.959 50.436 1.00 22.76 139 GLY B N 1
ATOM 3660 C CA . GLY B 1 139 ? 56.223 51.891 51.860 1.00 22.24 139 GLY B CA 1
ATOM 3661 C C . GLY B 1 139 ? 57.491 51.981 52.680 1.00 29.83 139 GLY B C 1
ATOM 3662 O O . GLY B 1 139 ? 57.416 51.829 53.902 1.00 29.03 139 GLY B O 1
ATOM 3663 N N . LYS B 1 140 ? 58.648 52.246 52.073 1.00 28.67 140 LYS B N 1
ATOM 3664 C CA . LYS B 1 140 ? 59.891 52.333 52.831 1.00 28.32 140 LYS B CA 1
ATOM 3665 C C . LYS B 1 140 ? 60.319 53.783 53.006 1.00 28.08 140 LYS B C 1
ATOM 3666 O O . LYS B 1 140 ? 59.750 54.703 52.410 1.00 27.47 140 LYS B O 1
ATOM 3672 N N . TYR B 1 141 ? 61.347 53.968 53.836 1.00 26.44 141 TYR B N 1
ATOM 3673 C CA . TYR B 1 141 ? 61.905 55.292 54.073 1.00 25.88 141 TYR B CA 1
ATOM 3674 C C . TYR B 1 141 ? 62.388 55.902 52.768 1.00 27.08 141 TYR B C 1
ATOM 3675 O O . TYR B 1 141 ? 62.862 55.201 51.871 1.00 28.61 141 TYR B O 1
ATOM 3684 N N . VAL B 1 142 ? 62.271 57.220 52.662 1.00 27.77 142 VAL B N 1
ATOM 3685 C CA . VAL B 1 142 ? 62.903 57.953 51.571 1.00 29.62 142 VAL B CA 1
ATOM 3686 C C . VAL B 1 142 ? 64.271 58.407 52.057 1.00 27.95 142 VAL B C 1
ATOM 3687 O O . VAL B 1 142 ? 64.371 59.178 53.018 1.00 28.57 142 VAL B O 1
ATOM 3691 N N . ILE B 1 143 ? 65.324 57.932 51.400 1.00 27.66 143 ILE B N 1
ATOM 3692 C CA . ILE B 1 143 ? 66.677 58.189 51.870 1.00 26.28 143 ILE B CA 1
ATOM 3693 C C . ILE B 1 143 ? 67.115 59.585 51.460 1.00 27.93 143 ILE B C 1
ATOM 3694 O O . ILE B 1 143 ? 66.947 59.989 50.305 1.00 30.29 143 ILE B O 1
ATOM 3699 N N . ASN B 1 144 ? 67.660 60.330 52.419 1.00 27.56 144 ASN B N 1
ATOM 3700 C CA . ASN B 1 144 ? 68.340 61.593 52.152 1.00 27.34 144 ASN B CA 1
ATOM 3701 C C . ASN B 1 144 ? 69.791 61.242 51.831 1.00 28.51 144 ASN B C 1
ATOM 3702 O O . ASN B 1 144 ? 70.600 61.009 52.726 1.00 28.08 144 ASN B O 1
ATOM 3707 N N . HIS B 1 145 ? 70.125 61.159 50.552 1.00 27.49 145 HIS B N 1
ATOM 3708 C CA . HIS B 1 145 ? 71.451 60.658 50.213 1.00 29.04 145 HIS B CA 1
ATOM 3709 C C . HIS B 1 145 ? 72.543 61.643 50.587 1.00 27.91 145 HIS B C 1
ATOM 3710 O O . HIS B 1 145 ? 73.629 61.224 50.990 1.00 27.85 145 HIS B O 1
ATOM 3717 N N . GLU B 1 146 ? 72.277 62.944 50.491 1.00 27.73 146 GLU B N 1
ATOM 3718 C CA . GLU B 1 146 ? 73.302 63.921 50.844 1.00 31.09 146 GLU B CA 1
ATOM 3719 C C . GLU B 1 146 ? 73.685 63.823 52.328 1.00 30.92 146 GLU B C 1
ATOM 3720 O O . GLU B 1 146 ? 74.856 63.622 52.674 1.00 30.74 146 GLU B O 1
ATOM 3726 N N . LEU B 1 147 ? 72.695 63.902 53.218 1.00 28.20 147 LEU B N 1
ATOM 3727 C CA . LEU B 1 147 ? 72.976 63.855 54.645 1.00 28.55 147 LEU B CA 1
ATOM 3728 C C . LEU B 1 147 ? 73.509 62.491 55.062 1.00 27.75 147 LEU B C 1
ATOM 3729 O O . LEU B 1 147 ? 74.323 62.400 55.993 1.00 26.25 147 LEU B O 1
ATOM 3734 N N . THR B 1 148 ? 73.077 61.427 54.380 1.00 24.65 148 THR B N 1
ATOM 3735 C CA . THR B 1 148 ? 73.646 60.105 54.617 1.00 24.94 148 THR B CA 1
ATOM 3736 C C . THR B 1 148 ? 75.125 60.052 54.229 1.00 30.08 148 THR B C 1
ATOM 3737 O O . THR B 1 148 ? 75.950 59.510 54.969 1.00 29.02 148 THR B O 1
ATOM 3741 N N . GLU B 1 149 ? 75.476 60.556 53.044 1.00 26.16 149 GLU B N 1
ATOM 3742 C CA . GLU B 1 149 ? 76.843 60.356 52.573 1.00 31.41 149 GLU B CA 1
ATOM 3743 C C . GLU B 1 149 ? 77.826 61.328 53.213 1.00 31.00 149 GLU B C 1
ATOM 3744 O O . GLU B 1 149 ? 79.014 61.007 53.321 1.00 30.81 149 GLU B O 1
ATOM 3750 N N . ASN B 1 150 ? 77.362 62.515 53.618 1.00 30.45 150 ASN B N 1
ATOM 3751 C CA . ASN B 1 150 ? 78.210 63.558 54.197 1.00 30.19 150 ASN B CA 1
ATOM 3752 C C . ASN B 1 150 ? 77.612 63.968 55.530 1.00 29.92 150 ASN B C 1
ATOM 3753 O O . ASN B 1 150 ? 76.976 65.026 55.645 1.00 30.26 150 ASN B O 1
ATOM 3758 N N . PRO B 1 151 ? 77.794 63.154 56.567 1.00 26.51 151 PRO B N 1
ATOM 3759 C CA . PRO B 1 151 ? 77.086 63.403 57.830 1.00 29.97 151 PRO B CA 1
ATOM 3760 C C . PRO B 1 151 ? 77.699 64.512 58.667 1.00 29.82 151 PRO B C 1
ATOM 3761 O O . PRO B 1 151 ? 77.216 64.762 59.777 1.00 29.06 151 PRO B O 1
ATOM 3765 N N . GLU B 1 152 ? 78.725 65.196 58.167 1.00 27.20 152 GLU B N 1
ATOM 3766 C CA . GLU B 1 152 ? 79.407 66.189 58.988 1.00 31.62 152 GLU B CA 1
ATOM 3767 C C . GLU B 1 152 ? 78.458 67.217 59.594 1.00 31.14 152 GLU B C 1
ATOM 3768 O O . GLU B 1 152 ? 78.657 67.579 60.767 1.00 30.94 152 GLU B O 1
ATOM 3774 N N . PRO B 1 153 ? 77.436 67.723 58.891 1.00 31.43 153 PRO B N 1
ATOM 3775 C CA . PRO B 1 153 ? 76.469 68.606 59.577 1.00 28.66 153 PRO B CA 1
ATOM 3776 C C . PRO B 1 153 ? 75.812 67.947 60.780 1.00 29.12 153 PRO B C 1
ATOM 3777 O O . PRO B 1 153 ? 75.649 68.589 61.828 1.00 28.81 153 PRO B O 1
ATOM 3781 N N . THR B 1 154 ? 75.447 66.668 60.661 1.00 27.69 154 THR B N 1
ATOM 3782 C CA . THR B 1 154 ? 74.806 65.974 61.769 1.00 24.60 154 THR B CA 1
ATOM 3783 C C . THR B 1 154 ? 75.739 65.903 62.974 1.00 29.19 154 THR B C 1
ATOM 3784 O O . THR B 1 154 ? 75.340 66.219 64.101 1.00 31.87 154 THR B O 1
ATOM 3788 N N . TRP B 1 155 ? 77.003 65.526 62.751 1.00 28.38 155 TRP B N 1
ATOM 3789 C CA . TRP B 1 155 ? 77.939 65.409 63.869 1.00 28.16 155 TRP B CA 1
ATOM 3790 C C . TRP B 1 155 ? 78.254 66.772 64.482 1.00 30.36 155 TRP B C 1
ATOM 3791 O O . TRP B 1 155 ? 78.381 66.894 65.710 1.00 27.51 155 TRP B O 1
ATOM 3802 N N . ARG B 1 156 ? 78.373 67.813 63.649 1.00 29.44 156 ARG B N 1
ATOM 3803 C CA . ARG B 1 156 ? 78.566 69.156 64.191 1.00 31.86 156 ARG B CA 1
ATOM 3804 C C . ARG B 1 156 ? 77.480 69.501 65.199 1.00 34.45 156 ARG B C 1
ATOM 3805 O O . ARG B 1 156 ? 77.784 70.002 66.289 1.00 33.90 156 ARG B O 1
ATOM 3813 N N . ALA B 1 157 ? 76.207 69.229 64.857 1.00 28.76 157 ALA B N 1
ATOM 3814 C CA . ALA B 1 157 ? 75.114 69.437 65.808 1.00 31.50 157 ALA B CA 1
ATOM 3815 C C . ALA B 1 157 ? 75.335 68.636 67.088 1.00 29.77 157 ALA B C 1
ATOM 3816 O O . ALA B 1 157 ? 75.099 69.135 68.195 1.00 29.19 157 ALA B O 1
ATOM 3818 N N . MET B 1 158 ? 75.758 67.377 66.951 1.00 24.65 158 MET B N 1
ATOM 3819 C CA . MET B 1 158 ? 76.074 66.566 68.118 1.00 24.21 158 MET B CA 1
ATOM 3820 C C . MET B 1 158 ? 77.163 67.248 68.945 1.00 26.71 158 MET B C 1
ATOM 3821 O O . MET B 1 158 ? 77.044 67.404 70.171 1.00 25.26 158 MET B O 1
ATOM 3826 N N . GLU B 1 159 ? 78.228 67.685 68.276 1.00 30.09 159 GLU B N 1
ATOM 3827 C CA . GLU B 1 159 ? 79.308 68.368 68.976 1.00 32.21 159 GLU B CA 1
ATOM 3828 C C . GLU B 1 159 ? 78.808 69.620 69.689 1.00 32.06 159 GLU B C 1
ATOM 3829 O O . GLU B 1 159 ? 79.295 69.954 70.772 1.00 34.07 159 GLU B O 1
ATOM 3835 N N . GLU B 1 160 ? 77.826 70.312 69.117 1.00 33.48 160 GLU B N 1
ATOM 3836 C CA . GLU B 1 160 ? 77.356 71.548 69.737 1.00 37.31 160 GLU B CA 1
ATOM 3837 C C . GLU B 1 160 ? 76.528 71.266 70.982 1.00 34.46 160 GLU B C 1
ATOM 3838 O O . GLU B 1 160 ? 76.640 71.987 71.981 1.00 36.73 160 GLU B O 1
ATOM 3844 N N . LEU B 1 161 ? 75.690 70.227 70.943 1.00 31.99 161 LEU B N 1
ATOM 3845 C CA . LEU B 1 161 ? 74.958 69.833 72.142 1.00 35.47 161 LEU B CA 1
ATOM 3846 C C . LEU B 1 161 ? 75.911 69.395 73.240 1.00 34.89 161 LEU B C 1
ATOM 3847 O O . LEU B 1 161 ? 75.592 69.513 74.427 1.00 35.38 161 LEU B O 1
ATOM 3852 N N . TYR B 1 162 ? 77.057 68.836 72.852 1.00 33.36 162 TYR B N 1
ATOM 3853 C CA . TYR B 1 162 ? 78.081 68.451 73.812 1.00 32.72 162 TYR B CA 1
ATOM 3854 C C . TYR B 1 162 ? 78.653 69.687 74.493 1.00 33.97 162 TYR B C 1
ATOM 3855 O O . TYR B 1 162 ? 78.744 69.750 75.722 1.00 36.79 162 TYR B O 1
ATOM 3864 N N . GLU B 1 163 ? 78.978 70.713 73.714 1.00 32.86 163 GLU B N 1
ATOM 3865 C CA . GLU B 1 163 ? 79.506 71.921 74.326 1.00 38.33 163 GLU B CA 1
ATOM 3866 C C . GLU B 1 163 ? 78.463 72.605 75.205 1.00 39.80 163 GLU B C 1
ATOM 3867 O O . GLU B 1 163 ? 78.804 73.160 76.255 1.00 39.16 163 GLU B O 1
ATOM 3873 N N . ALA B 1 164 ? 77.188 72.574 74.806 1.00 40.40 164 ALA B N 1
ATOM 3874 C CA . ALA B 1 164 ? 76.126 73.150 75.633 1.00 36.20 164 ALA B CA 1
ATOM 3875 C C . ALA B 1 164 ? 75.853 72.330 76.872 1.00 37.59 164 ALA B C 1
ATOM 3876 O O . ALA B 1 164 ? 75.028 72.732 77.696 1.00 40.35 164 ALA B O 1
ATOM 3878 N N . LYS B 1 165 ? 76.502 71.180 77.004 1.00 36.34 165 LYS B N 1
ATOM 3879 C CA . LYS B 1 165 ? 76.343 70.327 78.168 1.00 38.54 165 LYS B CA 1
ATOM 3880 C C . LYS B 1 165 ? 74.923 69.783 78.276 1.00 33.69 165 LYS B C 1
ATOM 3881 O O . LYS B 1 165 ? 74.412 69.534 79.365 1.00 36.22 165 LYS B O 1
ATOM 3887 N N . LYS B 1 166 ? 74.265 69.587 77.154 1.00 33.98 166 LYS B N 1
ATOM 3888 C CA . LYS B 1 166 ? 73.029 68.831 77.206 1.00 34.85 166 LYS B CA 1
ATOM 3889 C C . LYS B 1 166 ? 73.273 67.329 77.145 1.00 31.78 166 LYS B C 1
ATOM 3890 O O . LYS B 1 166 ? 72.355 66.553 77.451 1.00 27.97 166 LYS B O 1
ATOM 3896 N N . ALA B 1 167 ? 74.494 66.911 76.793 1.00 30.83 167 ALA B N 1
ATOM 3897 C CA . ALA B 1 167 ? 74.907 65.512 76.842 1.00 29.68 167 ALA B CA 1
ATOM 3898 C C . ALA B 1 167 ? 76.359 65.447 77.294 1.00 29.59 167 ALA B C 1
ATOM 3899 O O . ALA B 1 167 ? 77.196 66.183 76.764 1.00 30.50 167 ALA B O 1
ATOM 3901 N N . ARG B 1 168 ? 76.654 64.585 78.281 1.00 26.97 168 ARG B N 1
ATOM 3902 C CA . ARG B 1 168 ? 78.015 64.466 78.805 1.00 31.10 168 ARG B CA 1
ATOM 3903 C C . ARG B 1 168 ? 78.931 63.681 77.877 1.00 31.79 168 ARG B C 1
ATOM 3904 O O . ARG B 1 168 ? 80.154 63.730 78.057 1.00 27.46 168 ARG B O 1
ATOM 3912 N N . ALA B 1 169 ? 78.357 62.953 76.911 1.00 26.22 169 ALA B N 1
ATOM 3913 C CA . ALA B 1 169 ? 79.116 62.220 75.907 1.00 23.45 169 ALA B CA 1
ATOM 3914 C C . ALA B 1 169 ? 78.248 62.006 74.672 1.00 25.83 169 ALA B C 1
ATOM 3915 O O . ALA B 1 169 ? 77.039 61.765 74.789 1.00 23.86 169 ALA B O 1
ATOM 3917 N N . ILE B 1 170 ? 78.879 62.062 73.494 1.00 20.42 170 ILE B N 1
ATOM 3918 C CA . ILE B 1 170 ? 78.186 61.861 72.231 1.00 20.64 170 ILE B CA 1
ATOM 3919 C C . ILE B 1 170 ? 78.859 60.725 71.480 1.00 20.49 170 ILE B C 1
ATOM 3920 O O . ILE B 1 170 ? 80.072 60.517 71.570 1.00 20.03 170 ILE B O 1
ATOM 3925 N N . GLY B 1 171 ? 78.056 59.980 70.746 1.00 20.12 171 GLY B N 1
ATOM 3926 C CA . GLY B 1 171 ? 78.558 58.827 70.046 1.00 18.60 171 GLY B CA 1
ATOM 3927 C C . GLY B 1 171 ? 77.645 58.446 68.917 1.00 20.68 171 GLY B C 1
ATOM 3928 O O . GLY B 1 171 ? 76.795 59.227 68.471 1.00 19.63 171 GLY B O 1
ATOM 3929 N N . VAL B 1 172 ? 77.819 57.214 68.451 1.00 18.81 172 VAL B N 1
ATOM 3930 C CA . VAL B 1 172 ? 77.114 56.748 67.272 1.00 18.32 172 VAL B CA 1
ATOM 3931 C C . VAL B 1 172 ? 76.574 55.355 67.563 1.00 19.13 172 VAL B C 1
ATOM 3932 O O . VAL B 1 172 ? 76.905 54.721 68.572 1.00 18.61 172 VAL B O 1
ATOM 3936 N N . SER B 1 173 ? 75.718 54.891 66.664 1.00 17.67 173 SER B N 1
ATOM 3937 C CA . SER B 1 173 ? 75.154 53.557 66.751 1.00 17.18 173 SER B CA 1
ATOM 3938 C C . SER B 1 173 ? 75.060 52.973 65.348 1.00 18.37 173 SER B C 1
ATOM 3939 O O . SER B 1 173 ? 74.743 53.686 64.387 1.00 18.96 173 SER B O 1
ATOM 3942 N N . ASN B 1 174 ? 75.381 51.684 65.233 1.00 17.13 174 ASN B N 1
ATOM 3943 C CA . ASN B 1 174 ? 75.406 50.973 63.959 1.00 18.29 174 ASN B CA 1
ATOM 3944 C C . ASN B 1 174 ? 76.435 51.540 62.981 1.00 19.29 174 ASN B C 1
ATOM 3945 O O . ASN B 1 174 ? 76.283 51.376 61.769 1.00 20.10 174 ASN B O 1
ATOM 3950 N N . TRP B 1 175 ? 77.481 52.211 63.461 1.00 19.89 175 TRP B N 1
ATOM 3951 C CA . TRP B 1 175 ? 78.490 52.752 62.560 1.00 19.44 175 TRP B CA 1
ATOM 3952 C C . TRP B 1 175 ? 79.428 51.638 62.112 1.00 20.43 175 TRP B C 1
ATOM 3953 O O . TRP B 1 175 ? 79.698 50.699 62.862 1.00 22.73 175 TRP B O 1
ATOM 3964 N N . THR B 1 176 ? 79.891 51.726 60.867 1.00 19.90 176 THR B N 1
ATOM 3965 C CA . THR B 1 176 ? 80.842 50.770 60.309 1.00 23.30 176 THR B CA 1
ATOM 3966 C C . THR B 1 176 ? 82.276 51.285 60.475 1.00 21.81 176 THR B C 1
ATOM 3967 O O . THR B 1 176 ? 82.507 52.453 60.799 1.00 21.35 176 THR B O 1
ATOM 3971 N N . ILE B 1 177 ? 83.255 50.409 60.206 1.00 19.64 177 ILE B N 1
ATOM 3972 C CA . ILE B 1 177 ? 84.652 50.848 60.257 1.00 22.15 177 ILE B CA 1
ATOM 3973 C C . ILE B 1 177 ? 84.878 52.006 59.288 1.00 24.53 177 ILE B C 1
ATOM 3974 O O . ILE B 1 177 ? 85.459 53.034 59.652 1.00 25.47 177 ILE B O 1
ATOM 3979 N N . ASP B 1 178 ? 84.400 51.870 58.045 1.00 22.94 178 ASP B N 1
ATOM 3980 C CA . ASP B 1 178 ? 84.593 52.947 57.080 1.00 22.88 178 ASP B CA 1
ATOM 3981 C C . ASP B 1 178 ? 83.857 54.201 57.497 1.00 22.73 178 ASP B C 1
ATOM 3982 O O . ASP B 1 178 ? 84.334 55.310 57.241 1.00 25.31 178 ASP B O 1
ATOM 3987 N N . GLY B 1 179 ? 82.653 54.052 58.065 1.00 22.83 179 GLY B N 1
ATOM 3988 C CA . GLY B 1 179 ? 81.950 55.211 58.590 1.00 21.32 179 GLY B CA 1
ATOM 3989 C C . GLY B 1 179 ? 82.730 55.896 59.695 1.00 23.60 179 GLY B C 1
ATOM 3990 O O . GLY B 1 179 ? 82.834 57.127 59.730 1.00 23.86 179 GLY B O 1
ATOM 3991 N N . LEU B 1 180 ? 83.306 55.107 60.606 1.00 21.55 180 LEU B N 1
ATOM 3992 C CA . LEU B 1 180 ? 84.112 55.696 61.670 1.00 25.24 180 LEU B CA 1
ATOM 3993 C C . LEU B 1 180 ? 85.329 56.410 61.091 1.00 26.44 180 LEU B C 1
ATOM 3994 O O . LEU B 1 180 ? 85.651 57.538 61.493 1.00 25.84 180 LEU B O 1
ATOM 3999 N N . LYS B 1 181 ? 85.998 55.790 60.117 1.00 24.81 181 LYS B N 1
ATOM 4000 C CA . LYS B 1 181 ? 87.157 56.445 59.518 1.00 29.69 181 LYS B CA 1
ATOM 4001 C C . LYS B 1 181 ? 86.751 57.774 58.895 1.00 28.27 181 LYS B C 1
ATOM 4002 O O . LYS B 1 181 ? 87.480 58.765 58.991 1.00 30.91 181 LYS B O 1
ATOM 4008 N N . LYS B 1 182 ? 85.581 57.812 58.263 1.00 27.68 182 LYS B N 1
ATOM 4009 C CA . LYS B 1 182 ? 85.104 59.049 57.659 1.00 30.75 182 LYS B CA 1
ATOM 4010 C C . LYS B 1 182 ? 84.718 60.069 58.725 1.00 29.38 182 LYS B C 1
ATOM 4011 O O . LYS B 1 182 ? 84.968 61.270 58.565 1.00 33.27 182 LYS B O 1
ATOM 4017 N N . LEU B 1 183 ? 84.114 59.610 59.820 1.00 26.43 183 LEU B N 1
ATOM 4018 C CA . LEU B 1 183 ? 83.748 60.516 60.908 1.00 30.22 183 LEU B CA 1
ATOM 4019 C C . LEU B 1 183 ? 84.976 61.106 61.604 1.00 31.22 183 LEU B C 1
ATOM 4020 O O . LEU B 1 183 ? 85.022 62.316 61.864 1.00 33.92 183 LEU B O 1
ATOM 4025 N N . PHE B 1 184 ? 85.983 60.277 61.908 1.00 27.32 184 PHE B N 1
ATOM 4026 C CA . PHE B 1 184 ? 87.196 60.783 62.559 1.00 30.22 184 PHE B CA 1
ATOM 4027 C C . PHE B 1 184 ? 87.789 61.974 61.813 1.00 34.16 184 PHE B C 1
ATOM 4028 O O . PHE B 1 184 ? 88.230 62.953 62.431 1.00 33.09 184 PHE B O 1
ATOM 4036 N N . ALA B 1 185 ? 87.822 61.904 60.478 1.00 35.12 185 ALA B N 1
ATOM 4037 C CA . ALA B 1 185 ? 88.456 62.961 59.698 1.00 36.30 185 ALA B CA 1
ATOM 4038 C C . ALA B 1 185 ? 87.799 64.313 59.959 1.00 39.26 185 ALA B C 1
ATOM 4039 O O . ALA B 1 185 ? 88.489 65.328 60.098 1.00 45.03 185 ALA B O 1
ATOM 4041 N N . VAL B 1 186 ? 86.470 64.353 60.048 1.00 39.11 186 VAL B N 1
ATOM 4042 C CA . VAL B 1 186 ? 85.785 65.635 60.184 1.00 41.46 186 VAL B CA 1
ATOM 4043 C C . VAL B 1 186 ? 85.435 66.000 61.620 1.00 39.49 186 VAL B C 1
ATOM 4044 O O . VAL B 1 186 ? 85.034 67.148 61.864 1.00 43.41 186 VAL B O 1
ATOM 4048 N N . ALA B 1 187 ? 85.582 65.092 62.577 1.00 35.87 187 ALA B N 1
ATOM 4049 C CA . ALA B 1 187 ? 85.129 65.382 63.930 1.00 35.38 187 ALA B CA 1
ATOM 4050 C C . ALA B 1 187 ? 86.149 66.199 64.723 1.00 38.64 187 ALA B C 1
ATOM 4051 O O . ALA B 1 187 ? 87.358 65.945 64.674 1.00 40.10 187 ALA B O 1
ATOM 4053 N N . LYS B 1 188 ? 85.647 67.205 65.446 1.00 36.04 188 LYS B N 1
ATOM 4054 C CA . LYS B 1 188 ? 86.418 67.788 66.538 1.00 33.54 188 LYS B CA 1
ATOM 4055 C C . LYS B 1 188 ? 86.392 66.874 67.765 1.00 34.01 188 LYS B C 1
ATOM 4056 O O . LYS B 1 188 ? 87.441 66.544 68.329 1.00 37.97 188 LYS B O 1
ATOM 4062 N N . VAL B 1 189 ? 85.208 66.441 68.184 1.00 31.17 189 VAL B N 1
ATOM 4063 C CA . VAL B 1 189 ? 85.050 65.521 69.306 1.00 31.24 189 VAL B CA 1
ATOM 4064 C C . VAL B 1 189 ? 84.896 64.112 68.745 1.00 29.95 189 VAL B C 1
ATOM 4065 O O . VAL B 1 189 ? 83.935 63.825 68.018 1.00 30.43 189 VAL B O 1
ATOM 4069 N N . LYS B 1 190 ? 85.847 63.236 69.048 1.00 25.83 190 LYS B N 1
ATOM 4070 C CA . LYS B 1 190 ? 85.712 61.854 68.608 1.00 26.41 190 LYS B CA 1
ATOM 4071 C C . LYS B 1 190 ? 84.526 61.184 69.305 1.00 27.95 190 LYS B C 1
ATOM 4072 O O . LYS B 1 190 ? 84.372 61.305 70.525 1.00 28.81 190 LYS B O 1
ATOM 4078 N N . PRO B 1 191 ? 83.693 60.447 68.572 1.00 25.63 191 PRO B N 1
ATOM 4079 C CA . PRO B 1 191 ? 82.575 59.746 69.216 1.00 23.66 191 PRO B CA 1
ATOM 4080 C C . PRO B 1 191 ? 83.084 58.813 70.304 1.00 23.90 191 PRO B C 1
ATOM 4081 O O . PRO B 1 191 ? 84.110 58.150 70.145 1.00 25.53 191 PRO B O 1
ATOM 4085 N N . ALA B 1 192 ? 82.359 58.769 71.418 1.00 22.34 192 ALA B N 1
ATOM 4086 C CA . ALA B 1 192 ? 82.814 58.028 72.586 1.00 20.54 192 ALA B CA 1
ATOM 4087 C C . ALA B 1 192 ? 82.383 56.571 72.585 1.00 20.86 192 ALA B C 1
ATOM 4088 O O . ALA B 1 192 ? 83.019 55.750 73.262 1.00 20.73 192 ALA B O 1
ATOM 4090 N N . VAL B 1 193 ? 81.307 56.246 71.863 1.00 19.03 193 VAL B N 1
ATOM 4091 C CA . VAL B 1 193 ? 80.676 54.936 71.887 1.00 16.95 193 VAL B CA 1
ATOM 4092 C C . VAL B 1 193 ? 80.157 54.642 70.489 1.00 18.31 193 VAL B C 1
ATOM 4093 O O . VAL B 1 193 ? 79.742 55.547 69.757 1.00 17.11 193 VAL B O 1
ATOM 4097 N N . ASN B 1 194 ? 80.171 53.365 70.118 1.00 16.85 194 ASN B N 1
ATOM 4098 C CA . ASN B 1 194 ? 79.492 52.882 68.919 1.00 16.38 194 ASN B CA 1
ATOM 4099 C C . ASN B 1 194 ? 78.635 51.707 69.367 1.00 19.01 194 ASN B C 1
ATOM 4100 O O . ASN B 1 194 ? 79.166 50.622 69.629 1.00 18.79 194 ASN B O 1
ATOM 4105 N N . GLN B 1 195 ? 77.320 51.925 69.458 1.00 15.45 195 GLN B N 1
ATOM 4106 C CA . GLN B 1 195 ? 76.388 50.890 69.900 1.00 17.89 195 GLN B CA 1
ATOM 4107 C C . GLN B 1 195 ? 75.978 50.036 68.700 1.00 19.19 195 GLN B C 1
ATOM 4108 O O . GLN B 1 195 ? 75.437 50.549 67.712 1.00 18.63 195 GLN B O 1
ATOM 4114 N N . ILE B 1 196 ? 76.218 48.732 68.796 1.00 17.44 196 ILE B N 1
ATOM 4115 C CA . ILE B 1 196 ? 76.041 47.817 67.678 1.00 17.19 196 ILE B CA 1
ATOM 4116 C C . ILE B 1 196 ? 75.535 46.499 68.231 1.00 20.24 196 ILE B C 1
ATOM 4117 O O . ILE B 1 196 ? 75.641 46.215 69.428 1.00 20.92 196 ILE B O 1
ATOM 4122 N N . GLU B 1 197 ? 74.995 45.684 67.338 1.00 18.49 197 GLU B N 1
ATOM 4123 C CA . GLU B 1 197 ? 74.609 44.332 67.704 1.00 19.81 197 GLU B CA 1
ATOM 4124 C C . GLU B 1 197 ? 75.872 43.501 67.928 1.00 19.81 197 GLU B C 1
ATOM 4125 O O . GLU B 1 197 ? 76.726 43.416 67.033 1.00 18.19 197 GLU B O 1
ATOM 4131 N N . ILE B 1 198 ? 76.014 42.918 69.127 1.00 18.01 198 ILE B N 1
ATOM 4132 C CA . ILE B 1 198 ? 77.121 42.009 69.430 1.00 18.51 198 ILE B CA 1
ATOM 4133 C C . ILE B 1 198 ? 76.623 40.856 70.288 1.00 19.19 198 ILE B C 1
ATOM 4134 O O . ILE B 1 198 ? 76.063 41.077 71.368 1.00 20.45 198 ILE B O 1
ATOM 4139 N N . HIS B 1 199 ? 76.879 39.628 69.843 1.00 17.97 199 HIS B N 1
ATOM 4140 C CA . HIS B 1 199 ? 76.555 38.451 70.638 1.00 17.59 199 HIS B CA 1
ATOM 4141 C C . HIS B 1 199 ? 77.232 37.259 69.984 1.00 18.82 199 HIS B C 1
ATOM 4142 O O . HIS B 1 199 ? 77.732 37.380 68.860 1.00 20.28 199 HIS B O 1
ATOM 4149 N N . PRO B 1 200 ? 77.262 36.096 70.631 1.00 19.33 200 PRO B N 1
ATOM 4150 C CA . PRO B 1 200 ? 77.968 34.948 70.032 1.00 19.07 200 PRO B CA 1
ATOM 4151 C C . PRO B 1 200 ? 77.566 34.620 68.592 1.00 19.43 200 PRO B C 1
ATOM 4152 O O . PRO B 1 200 ? 78.385 34.052 67.857 1.00 19.86 200 PRO B O 1
ATOM 4156 N N . TYR B 1 201 ? 76.345 34.923 68.159 1.00 18.05 201 TYR B N 1
ATOM 4157 C CA . TYR B 1 201 ? 75.996 34.577 66.786 1.00 20.85 201 TYR B CA 1
ATOM 4158 C C . TYR B 1 201 ? 76.399 35.663 65.797 1.00 19.84 201 TYR B C 1
ATOM 4159 O O . TYR B 1 201 ? 76.318 35.443 64.586 1.00 21.60 201 TYR B O 1
ATOM 4168 N N . LEU B 1 202 ? 76.826 36.816 66.301 1.00 19.46 202 LEU B N 1
ATOM 4169 C CA . LEU B 1 202 ? 77.376 37.906 65.499 1.00 18.97 202 LEU B CA 1
ATOM 4170 C C . LEU B 1 202 ? 78.497 38.544 66.312 1.00 18.04 202 LEU B C 1
ATOM 4171 O O . LEU B 1 202 ? 78.323 39.604 66.926 1.00 18.54 202 LEU B O 1
ATOM 4176 N N . PRO B 1 203 ? 79.661 37.904 66.379 1.00 17.87 203 PRO B N 1
ATOM 4177 C CA . PRO B 1 203 ? 80.722 38.451 67.243 1.00 16.58 203 PRO B CA 1
ATOM 4178 C C . PRO B 1 203 ? 81.205 39.832 66.824 1.00 16.82 203 PRO B C 1
ATOM 4179 O O . PRO B 1 203 ? 81.715 40.574 67.673 1.00 18.69 203 PRO B O 1
ATOM 4183 N N . ASN B 1 204 ? 81.054 40.216 65.551 1.00 18.12 204 ASN B N 1
ATOM 4184 C CA . ASN B 1 204 ? 81.419 41.563 65.105 1.00 17.80 204 ASN B CA 1
ATOM 4185 C C . ASN B 1 204 ? 82.865 41.873 65.470 1.00 17.85 204 ASN B C 1
ATOM 4186 O O . ASN B 1 204 ? 83.190 42.978 65.904 1.00 17.54 204 ASN B O 1
ATOM 4191 N N . GLU B 1 205 ? 83.739 40.881 65.289 1.00 17.12 205 GLU B N 1
ATOM 4192 C CA . GLU B 1 205 ? 85.084 40.965 65.848 1.00 18.44 205 GLU B CA 1
ATOM 4193 C C . GLU B 1 205 ? 85.872 42.119 65.251 1.00 22.21 205 GLU B C 1
ATOM 4194 O O . GLU B 1 205 ? 86.551 42.852 65.977 1.00 21.95 205 GLU B O 1
ATOM 4200 N N . GLU B 1 206 ? 85.820 42.288 63.924 1.00 19.99 206 GLU B N 1
ATOM 4201 C CA . GLU B 1 206 ? 86.692 43.279 63.312 1.00 22.69 206 GLU B CA 1
ATOM 4202 C C . GLU B 1 206 ? 86.341 44.678 63.786 1.00 22.75 206 GLU B C 1
ATOM 4203 O O . GLU B 1 206 ? 87.235 45.500 64.030 1.00 22.79 206 GLU B O 1
ATOM 4209 N N . LEU B 1 207 ? 85.039 44.968 63.904 1.00 19.17 207 LEU B N 1
ATOM 4210 C CA . LEU B 1 207 ? 84.578 46.298 64.289 1.00 18.29 207 LEU B CA 1
ATOM 4211 C C . LEU B 1 207 ? 84.826 46.564 65.766 1.00 19.92 207 LEU B C 1
ATOM 4212 O O . LEU B 1 207 ? 85.212 47.672 66.149 1.00 21.49 207 LEU B O 1
ATOM 4217 N N . VAL B 1 208 ? 84.573 45.569 66.615 1.00 19.36 208 VAL B N 1
ATOM 4218 C CA . VAL B 1 208 ? 84.895 45.710 68.028 1.00 20.61 208 VAL B CA 1
ATOM 4219 C C . VAL B 1 208 ? 86.379 46.018 68.198 1.00 21.45 208 VAL B C 1
ATOM 4220 O O . VAL B 1 208 ? 86.751 47.011 68.835 1.00 19.20 208 VAL B O 1
ATOM 4224 N N . ARG B 1 209 ? 87.242 45.215 67.557 1.00 21.41 209 ARG B N 1
ATOM 4225 C CA . ARG B 1 209 ? 88.681 45.450 67.639 1.00 21.91 209 ARG B CA 1
ATOM 4226 C C . ARG B 1 209 ? 89.019 46.858 67.180 1.00 22.19 209 ARG B C 1
ATOM 4227 O O . ARG B 1 209 ? 89.779 47.576 6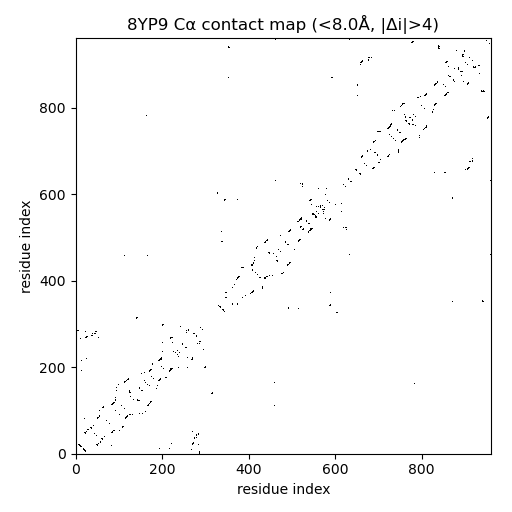7.843 1.00 22.26 209 ARG B O 1
ATOM 4235 N N . PHE B 1 210 ? 88.435 47.283 66.059 1.00 20.73 210 PHE B N 1
ATOM 4236 C CA . PHE B 1 210 ? 88.774 48.592 65.519 1.00 21.97 210 PHE B CA 1
ATOM 4237 C C . PHE B 1 210 ? 88.367 49.709 66.476 1.00 20.44 210 PHE B C 1
ATOM 4238 O O . PHE B 1 210 ? 89.114 50.676 66.665 1.00 21.83 210 PHE B O 1
ATOM 4246 N N . CYS B 1 211 ? 87.173 49.610 67.063 1.00 17.66 211 CYS B N 1
ATOM 4247 C CA . CYS B 1 211 ? 86.733 50.603 68.040 1.00 19.43 211 CYS B CA 1
ATOM 4248 C C . CYS B 1 211 ? 87.653 50.617 69.256 1.00 20.25 211 CYS B C 1
ATOM 4249 O O . CYS B 1 211 ? 88.057 51.677 69.744 1.00 21.33 211 CYS B O 1
ATOM 4252 N N . LEU B 1 212 ? 87.974 49.441 69.778 1.00 18.60 212 LEU B N 1
ATOM 4253 C CA . LEU B 1 212 ? 88.800 49.391 70.967 1.00 19.76 212 LEU B CA 1
ATOM 4254 C C . LEU B 1 212 ? 90.181 49.961 70.674 1.00 24.19 212 LEU B C 1
ATOM 4255 O O . LEU B 1 212 ? 90.750 50.692 71.497 1.00 21.90 212 LEU B O 1
ATOM 4260 N N . ASP B 1 213 ? 90.711 49.710 69.475 1.00 23.89 213 ASP B N 1
ATOM 4261 C CA . ASP B 1 213 ? 92.001 50.322 69.172 1.00 24.21 213 ASP B CA 1
ATOM 4262 C C . ASP B 1 213 ? 91.895 51.811 68.888 1.00 23.17 213 ASP B C 1
ATOM 4263 O O . ASP B 1 213 ? 92.922 52.473 68.807 1.00 25.53 213 ASP B O 1
ATOM 4268 N N . ASN B 1 214 ? 90.701 52.376 68.741 1.00 24.48 214 ASN B N 1
ATOM 4269 C CA . ASN B 1 214 ? 90.629 53.768 68.316 1.00 26.95 214 ASN B CA 1
ATOM 4270 C C . ASN B 1 214 ? 89.864 54.644 69.292 1.00 26.20 214 ASN B C 1
ATOM 4271 O O . ASN B 1 214 ? 89.343 55.691 68.895 1.00 27.03 214 ASN B O 1
ATOM 4276 N N . ASP B 1 215 ? 89.789 54.241 70.558 1.00 27.49 215 ASP B N 1
ATOM 4277 C CA . ASP B 1 215 ? 89.207 55.066 71.614 1.00 26.82 215 ASP B CA 1
ATOM 4278 C C . ASP B 1 215 ? 87.704 55.230 71.479 1.00 25.34 215 ASP B C 1
ATOM 4279 O O . ASP B 1 215 ? 87.145 56.263 71.867 1.00 23.64 215 ASP B O 1
ATOM 4284 N N . VAL B 1 216 ? 87.050 54.226 70.914 1.00 21.71 216 VAL B N 1
ATOM 4285 C CA . VAL B 1 216 ? 85.601 54.178 70.827 1.00 21.23 216 VAL B CA 1
ATOM 4286 C C . VAL B 1 216 ? 85.171 52.954 71.614 1.00 20.24 216 VAL B C 1
ATOM 4287 O O . VAL B 1 216 ? 85.648 51.843 71.360 1.00 20.29 216 VAL B O 1
ATOM 4291 N N . LEU B 1 217 ? 84.325 53.148 72.592 1.00 19.59 217 LEU B N 1
ATOM 4292 C CA . LEU B 1 217 ? 83.891 52.009 73.371 1.00 18.62 217 LEU B CA 1
ATOM 4293 C C . LEU B 1 217 ? 82.724 51.346 72.645 1.00 20.81 217 LEU B C 1
ATOM 4294 O O . LEU B 1 217 ? 81.734 52.024 72.337 1.00 20.83 217 LEU B O 1
ATOM 4299 N N . PRO B 1 218 ? 82.818 50.066 72.300 1.00 20.06 218 PRO B N 1
ATOM 4300 C CA . PRO B 1 218 ? 81.640 49.365 71.773 1.00 19.97 218 PRO B CA 1
ATOM 4301 C C . PRO B 1 218 ? 80.597 49.176 72.858 1.00 20.10 218 PRO B C 1
ATOM 4302 O O . PRO B 1 218 ? 80.901 49.046 74.046 1.00 21.14 218 PRO B O 1
ATOM 4306 N N . SER B 1 219 ? 79.353 49.183 72.431 1.00 20.65 219 SER B N 1
ATOM 4307 C CA . SER B 1 219 ? 78.222 48.937 73.299 1.00 20.07 219 SER B CA 1
ATOM 4308 C C . SER B 1 219 ? 77.316 47.965 72.559 1.00 21.46 219 SER B C 1
ATOM 4309 O O . SER B 1 219 ? 76.980 48.199 71.392 1.00 22.15 219 SER B O 1
ATOM 4312 N N . ALA B 1 220 ? 76.977 46.852 73.205 1.00 21.33 220 ALA B N 1
ATOM 4313 C C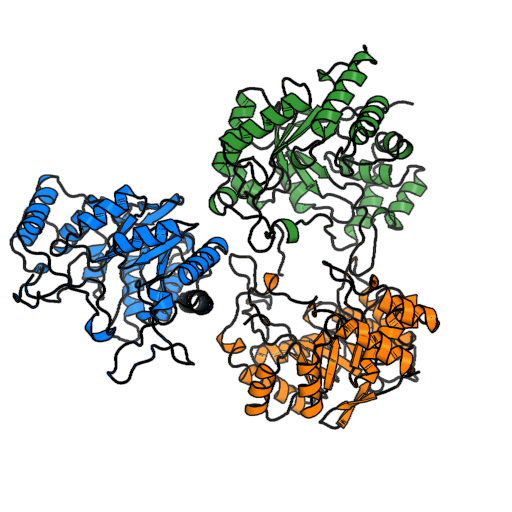A . ALA B 1 220 ? 76.312 45.739 72.539 1.00 20.41 220 ALA B CA 1
ATOM 4314 C C . ALA B 1 220 ? 74.823 45.822 72.804 1.00 20.38 220 ALA B C 1
ATOM 4315 O O . ALA B 1 220 ? 74.374 45.583 73.925 1.00 22.71 220 ALA B O 1
ATOM 4317 N N . TYR B 1 221 ? 74.055 46.141 71.774 1.00 21.06 221 TYR B N 1
ATOM 4318 C CA . TYR B 1 221 ? 72.629 45.901 71.876 1.00 21.94 221 TYR B CA 1
ATOM 4319 C C . TYR B 1 221 ? 72.336 44.478 71.396 1.00 22.58 221 TYR B C 1
ATOM 4320 O O . TYR B 1 221 ? 73.198 43.804 70.826 1.00 22.28 221 TYR B O 1
ATOM 4329 N N . SER B 1 222 ? 71.127 43.997 71.687 1.00 25.48 222 SER B N 1
ATOM 4330 C CA . SER B 1 222 ? 70.762 42.602 71.479 1.00 25.37 222 SER B CA 1
ATOM 4331 C C . SER B 1 222 ? 71.853 41.646 71.976 1.00 24.98 222 SER B C 1
ATOM 4332 O O . SER B 1 222 ? 72.238 40.718 71.265 1.00 22.73 222 SER B O 1
ATOM 4335 N N . PRO B 1 223 ? 72.371 41.848 73.199 1.00 24.00 223 PRO B N 1
ATOM 4336 C CA . PRO B 1 223 ? 73.462 40.980 73.683 1.00 22.36 223 PRO B CA 1
ATOM 4337 C C . PRO B 1 223 ? 73.044 39.545 73.899 1.00 21.88 223 PRO B C 1
ATOM 4338 O O . PRO B 1 223 ? 73.902 38.657 73.984 1.00 20.15 223 PRO B O 1
ATOM 4342 N N . LEU B 1 224 ? 71.761 39.282 74.035 1.00 23.24 224 LEU B N 1
ATOM 4343 C CA . LEU B 1 224 ? 71.297 37.917 74.179 1.00 26.01 224 LEU B CA 1
ATOM 4344 C C . LEU B 1 224 ? 70.798 37.350 72.864 1.00 29.56 224 LEU B C 1
ATOM 4345 O O . LEU B 1 224 ? 70.126 36.313 72.870 1.00 35.36 224 LEU B O 1
ATOM 4350 N N . GLY B 1 225 ? 71.095 38.014 71.740 1.00 25.48 225 GLY B N 1
ATOM 4351 C CA . GLY B 1 225 ? 70.647 37.574 70.434 1.00 29.64 225 GLY B CA 1
ATOM 4352 C C . GLY B 1 225 ? 69.261 38.033 70.039 1.00 33.84 225 GLY B C 1
ATOM 4353 O O . GLY B 1 225 ? 68.798 37.673 68.949 1.00 42.12 225 GLY B O 1
ATOM 4354 N N . SER B 1 226 ? 68.569 38.778 70.903 1.00 39.73 226 SER B N 1
ATOM 4355 C CA . SER B 1 226 ? 67.287 39.432 70.608 1.00 47.25 226 SER B CA 1
ATOM 4356 C C . SER B 1 226 ? 66.133 38.464 70.381 1.00 49.92 226 SER B C 1
ATOM 4357 O O . SER B 1 226 ? 64.989 38.901 70.225 1.00 59.91 226 SER B O 1
ATOM 4360 N N . GLN B 1 227 ? 66.416 37.165 70.355 1.00 50.75 227 GLN B N 1
ATOM 4361 C CA . GLN B 1 227 ? 65.464 36.143 69.907 1.00 59.47 227 GLN B CA 1
ATOM 4362 C C . GLN B 1 227 ? 64.699 36.593 68.650 1.00 65.81 227 GLN B C 1
ATOM 4363 O O . GLN B 1 227 ? 63.469 36.728 68.643 1.00 64.81 227 GLN B O 1
ATOM 4369 N N . ASP B 1 228 ? 65.460 36.804 67.562 1.00 61.75 228 ASP B N 1
ATOM 4370 C CA . ASP B 1 228 ? 64.919 37.256 66.274 1.00 63.53 228 ASP B CA 1
ATOM 4371 C C . ASP B 1 228 ? 65.106 36.156 65.222 1.00 67.91 228 ASP B C 1
ATOM 4372 O O . ASP B 1 228 ? 66.233 35.890 64.782 1.00 61.18 228 ASP B O 1
ATOM 4377 N N . GLN B 1 229 ? 63.996 35.536 64.806 1.00 72.20 229 GLN B N 1
ATOM 4378 C CA . GLN B 1 229 ? 63.996 34.363 63.916 1.00 71.57 229 GLN B CA 1
ATOM 4379 C C . GLN B 1 229 ? 65.071 33.352 64.306 1.00 66.14 229 GLN B C 1
ATOM 4380 O O . GLN B 1 229 ? 66.198 33.415 63.816 1.00 65.36 229 GLN B O 1
ATOM 4386 N N . GLY B 1 234 ? 67.645 31.425 60.264 1.00 66.64 234 GLY B N 1
ATOM 4387 C CA . GLY B 1 234 ? 66.479 31.373 61.130 1.00 65.76 234 GLY B CA 1
ATOM 4388 C C . GLY B 1 234 ? 66.636 30.489 62.360 1.00 60.93 234 GLY B C 1
ATOM 4389 O O . GLY B 1 234 ? 65.679 29.847 62.809 1.00 64.37 234 GLY B O 1
ATOM 4390 N N . GLU B 1 235 ? 67.842 30.437 62.913 1.00 54.13 235 GLU B N 1
ATOM 4391 C CA . GLU B 1 235 ? 68.072 29.733 64.164 1.00 46.00 235 GLU B CA 1
ATOM 4392 C C . GLU B 1 235 ? 68.304 30.747 65.277 1.00 42.19 235 GLU B C 1
ATOM 4393 O O . GLU B 1 235 ? 68.814 31.845 65.037 1.00 43.11 235 GLU B O 1
ATOM 4399 N N . ARG B 1 236 ? 67.913 30.378 66.497 1.00 40.73 236 ARG B N 1
ATOM 4400 C CA . ARG B 1 236 ? 68.005 31.268 67.647 1.00 38.88 236 ARG B CA 1
ATOM 4401 C C . ARG B 1 236 ? 69.213 30.955 68.514 1.00 30.79 236 ARG B C 1
ATOM 4402 O O . ARG B 1 236 ? 69.588 29.796 68.710 1.00 29.35 236 ARG B O 1
ATOM 4410 N N . VAL B 1 237 ? 69.785 32.015 69.073 1.00 28.19 237 VAL B N 1
ATOM 4411 C CA . VAL B 1 237 ? 70.898 31.852 69.992 1.00 28.44 237 VAL B CA 1
ATOM 4412 C C . VAL B 1 237 ? 70.519 30.920 71.139 1.00 31.10 237 VAL B C 1
ATOM 4413 O O . VAL B 1 237 ? 71.314 30.069 71.551 1.00 26.16 237 VAL B O 1
ATOM 4417 N N . ARG B 1 238 ? 69.300 31.063 71.672 1.00 31.83 238 ARG B N 1
ATOM 4418 C CA . ARG B 1 238 ? 68.870 30.268 72.817 1.00 30.09 238 ARG B CA 1
ATOM 4419 C C . ARG B 1 238 ? 68.753 28.785 72.497 1.00 30.59 238 ARG B C 1
ATOM 4420 O O . ARG B 1 238 ? 68.730 27.968 73.422 1.00 30.32 238 ARG B O 1
ATOM 4428 N N . ASP B 1 239 ? 68.652 28.412 71.232 1.00 29.14 239 ASP B N 1
ATOM 4429 C CA . ASP B 1 239 ? 68.573 27.002 70.896 1.00 29.39 239 ASP B CA 1
ATOM 4430 C C . ASP B 1 239 ? 69.939 26.342 70.807 1.00 28.21 239 ASP B C 1
ATOM 4431 O O . ASP B 1 239 ? 70.000 25.136 70.539 1.00 28.83 239 ASP B O 1
ATOM 4436 N N . ASP B 1 240 ? 71.028 27.098 70.972 1.00 26.73 240 ASP B N 1
ATOM 4437 C CA . ASP B 1 240 ? 72.368 26.542 70.726 1.00 25.93 240 ASP B CA 1
ATOM 4438 C C . ASP B 1 240 ? 72.718 25.544 71.819 1.00 25.12 240 ASP B C 1
ATOM 4439 O O . ASP B 1 240 ? 72.692 25.901 73.001 1.00 24.15 240 ASP B O 1
ATOM 4444 N N . PRO B 1 241 ? 72.999 24.287 71.490 1.00 20.32 241 PRO B N 1
ATOM 4445 C CA . PRO B 1 241 ? 73.229 23.318 72.562 1.00 20.58 241 PRO B CA 1
ATOM 4446 C C . PRO B 1 241 ? 74.557 23.553 73.265 1.00 21.99 241 PRO B C 1
ATOM 4447 O O . PRO B 1 241 ? 74.656 23.322 74.481 1.00 20.77 241 PRO B O 1
ATOM 4451 N N . GLY B 1 242 ? 75.558 24.068 72.546 1.00 19.64 242 GLY B N 1
ATOM 4452 C CA . GLY B 1 242 ? 76.843 24.352 73.166 1.00 20.35 242 GLY B CA 1
ATOM 4453 C C . GLY B 1 242 ? 76.798 25.521 74.130 1.00 19.97 242 GLY B C 1
ATOM 4454 O O . GLY B 1 242 ? 77.354 25.446 75.226 1.00 20.16 242 GLY B O 1
ATOM 4455 N N . LEU B 1 243 ? 76.133 26.614 73.743 1.00 20.06 243 LEU B N 1
ATOM 4456 C CA . LEU B 1 243 ? 75.967 27.731 74.669 1.00 21.03 243 LEU B CA 1
ATOM 4457 C C . LEU B 1 243 ? 75.188 27.306 75.912 1.00 22.90 243 LEU B C 1
ATOM 4458 O O . LEU B 1 243 ? 75.568 27.639 77.042 1.00 22.30 243 LEU B O 1
ATOM 4463 N N . ASN B 1 244 ? 74.097 26.564 75.730 1.00 19.36 244 ASN B N 1
ATOM 4464 C CA . ASN B 1 244 ? 73.315 26.176 76.902 1.00 20.19 244 ASN B CA 1
ATOM 4465 C C . ASN B 1 244 ? 74.092 25.216 77.792 1.00 21.46 244 ASN B C 1
ATOM 4466 O O . ASN B 1 244 ? 73.883 25.196 79.011 1.00 21.42 244 ASN B O 1
ATOM 4471 N N . ALA B 1 245 ? 74.980 24.405 77.208 1.00 20.33 245 ALA B N 1
ATOM 4472 C CA . ALA B 1 245 ? 75.736 23.461 78.022 1.00 20.26 245 ALA B CA 1
ATOM 4473 C C . ALA B 1 245 ? 76.711 24.188 78.936 1.00 21.24 245 ALA B C 1
ATOM 4474 O O . ALA B 1 245 ? 76.884 23.803 80.102 1.00 21.06 245 ALA B O 1
ATOM 4476 N N . VAL B 1 246 ? 77.347 25.246 78.431 1.00 20.34 246 VAL B N 1
ATOM 4477 C CA . VAL B 1 246 ? 78.243 26.027 79.275 1.00 22.08 246 VAL B CA 1
ATOM 4478 C C . VAL B 1 246 ? 77.465 26.673 80.418 1.00 23.44 246 VAL B C 1
ATOM 4479 O O . VAL B 1 246 ? 77.909 26.660 81.574 1.00 23.93 246 VAL B O 1
ATOM 4483 N N . ALA B 1 247 ? 76.302 27.258 80.115 1.00 22.21 247 ALA B N 1
ATOM 4484 C CA . ALA B 1 247 ? 75.461 27.834 81.160 1.00 20.53 247 ALA B CA 1
ATOM 4485 C C . ALA B 1 247 ? 75.061 26.782 82.182 1.00 21.67 247 ALA B C 1
ATOM 4486 O O . ALA B 1 247 ? 75.204 26.995 83.391 1.00 21.37 247 ALA B O 1
ATOM 4488 N N . ASN B 1 248 ? 74.556 25.636 81.722 1.00 20.39 248 ASN B N 1
ATOM 4489 C CA . ASN B 1 248 ? 74.126 24.611 82.670 1.00 21.85 248 ASN B CA 1
ATOM 4490 C C . ASN B 1 248 ? 75.296 24.110 83.520 1.00 21.94 248 ASN B C 1
ATOM 4491 O O . ASN B 1 248 ? 75.167 23.938 84.738 1.00 21.19 248 ASN B O 1
ATOM 4496 N N . ARG B 1 249 ? 76.444 23.846 82.890 1.00 20.49 249 ARG B N 1
ATOM 4497 C CA . ARG B 1 249 ? 77.540 23.218 83.621 1.00 22.71 249 ARG B CA 1
ATOM 4498 C C . ARG B 1 249 ? 78.035 24.115 84.748 1.00 22.73 249 ARG B C 1
ATOM 4499 O O . ARG B 1 249 ? 78.590 23.623 85.738 1.00 21.65 249 ARG B O 1
ATOM 4507 N N . SER B 1 250 ? 77.855 25.423 84.611 1.00 20.05 250 SER B N 1
ATOM 4508 C CA . SER B 1 250 ? 78.312 26.374 85.604 1.00 21.31 250 SER B CA 1
ATOM 4509 C C . SER B 1 250 ? 77.173 26.995 86.393 1.00 22.76 250 SER B C 1
ATOM 4510 O O . SER B 1 250 ? 77.395 28.000 87.069 1.00 23.94 250 SER B O 1
ATOM 4513 N N . ASN B 1 251 ? 75.964 26.431 86.323 1.00 22.20 251 ASN B N 1
ATOM 4514 C CA . ASN B 1 251 ? 74.862 26.838 87.195 1.00 22.70 251 ASN B CA 1
ATOM 4515 C C . ASN B 1 251 ? 74.585 28.337 87.071 1.00 22.52 251 ASN B C 1
ATOM 4516 O O . ASN B 1 251 ? 74.592 29.096 88.040 1.00 24.45 251 ASN B O 1
ATOM 4521 N N . MET B 1 252 ? 74.356 28.762 85.839 1.00 22.34 252 MET B N 1
ATOM 4522 C CA . MET B 1 252 ? 74.001 30.146 85.558 1.00 20.56 252 MET B CA 1
ATOM 4523 C C . MET B 1 252 ? 72.961 30.109 84.444 1.00 19.69 252 MET B C 1
ATOM 4524 O O . MET B 1 252 ? 72.748 29.067 83.817 1.00 21.08 252 MET B O 1
ATOM 4529 N N . THR B 1 253 ? 72.235 31.210 84.257 1.00 20.71 253 THR B N 1
ATOM 4530 C CA . THR B 1 253 ? 71.329 31.246 83.114 1.00 22.18 253 THR B CA 1
ATOM 4531 C C . THR B 1 253 ? 72.127 31.444 81.825 1.00 22.80 253 THR B C 1
ATOM 4532 O O . THR B 1 253 ? 73.263 31.927 81.830 1.00 19.97 253 THR B O 1
ATOM 4536 N N . LEU B 1 254 ? 71.510 31.065 80.707 1.00 23.43 254 LEU B N 1
ATOM 4537 C CA . LEU B 1 254 ? 72.091 31.349 79.400 1.00 20.88 254 LEU B CA 1
ATOM 4538 C C . LEU B 1 254 ? 72.383 32.843 79.250 1.00 22.62 254 LEU B C 1
ATOM 4539 O O . LEU B 1 254 ? 73.487 33.239 78.854 1.00 21.49 254 LEU B O 1
ATOM 4544 N N . ALA B 1 255 ? 71.417 33.691 79.613 1.00 23.51 255 ALA B N 1
ATOM 4545 C CA . ALA B 1 255 ? 71.627 35.135 79.524 1.00 23.12 255 ALA B CA 1
ATOM 4546 C C . ALA B 1 255 ? 72.885 35.559 80.278 1.00 23.98 255 ALA B C 1
ATOM 4547 O O . ALA B 1 255 ? 73.718 36.319 79.757 1.00 22.72 255 ALA B O 1
ATOM 4549 N N . GLN B 1 256 ? 73.055 35.050 81.502 1.00 22.00 256 GLN B N 1
ATOM 4550 C CA . GLN B 1 256 ? 74.221 35.433 82.293 1.00 21.64 256 GLN B CA 1
ATOM 4551 C C . GLN B 1 256 ? 75.514 35.016 81.603 1.00 20.57 256 GLN B C 1
ATOM 4552 O O . GLN B 1 256 ? 76.495 35.770 81.589 1.00 18.87 256 GLN B O 1
ATOM 4558 N N . ALA B 1 257 ? 75.542 33.821 81.021 1.00 21.11 257 ALA B N 1
ATOM 4559 C CA . ALA B 1 257 ? 76.745 33.414 80.308 1.00 21.03 257 ALA B CA 1
ATOM 4560 C C . ALA B 1 257 ? 77.042 34.371 79.152 1.00 21.42 257 ALA B C 1
ATOM 4561 O O . ALA B 1 257 ? 78.186 34.817 78.968 1.00 19.34 257 ALA B O 1
ATOM 4563 N N . LEU B 1 258 ? 76.023 34.705 78.363 1.00 18.95 258 LEU B N 1
ATOM 4564 C CA . LEU B 1 258 ? 76.248 35.604 77.238 1.00 19.52 258 LEU B CA 1
ATOM 4565 C C . LEU B 1 258 ? 76.659 36.992 77.707 1.00 19.62 258 LEU B C 1
ATOM 4566 O O . LEU B 1 258 ? 77.527 37.625 77.093 1.00 19.60 258 LEU B O 1
ATOM 4571 N N . LEU B 1 259 ? 76.020 37.510 78.757 1.00 16.65 259 LEU B N 1
ATOM 4572 C CA . LEU B 1 259 ? 76.394 38.841 79.225 1.00 17.37 259 LEU B CA 1
ATOM 4573 C C . LEU B 1 259 ? 77.824 38.850 79.765 1.00 18.68 259 LEU B C 1
ATOM 4574 O O . LEU B 1 259 ? 78.598 39.773 79.485 1.00 17.50 259 LEU B O 1
ATOM 4579 N N . GLY B 1 260 ? 78.204 37.813 80.520 1.00 19.60 260 GLY B N 1
ATOM 4580 C CA . GLY B 1 260 ? 79.578 37.715 80.980 1.00 17.26 260 GLY B CA 1
ATOM 4581 C C . GLY B 1 260 ? 80.574 37.611 79.842 1.00 21.64 260 GLY B C 1
ATOM 4582 O O . GLY B 1 260 ? 81.697 38.108 79.948 1.00 20.63 260 GLY B O 1
ATOM 4583 N N . TRP B 1 261 ? 80.183 36.957 78.744 1.00 19.91 261 TRP B N 1
ATOM 4584 C CA . TRP B 1 261 ? 81.064 36.833 77.587 1.00 18.11 261 TRP B CA 1
ATOM 4585 C C . TRP B 1 261 ? 81.324 38.200 76.957 1.00 18.20 261 TRP B C 1
ATOM 4586 O O . TRP B 1 261 ? 82.463 38.537 76.612 1.00 19.23 261 TRP B O 1
ATOM 4597 N N . GLY B 1 262 ? 80.284 39.018 76.827 1.00 19.58 262 GLY B N 1
ATOM 4598 C CA . GLY B 1 262 ? 80.467 40.327 76.225 1.00 18.84 262 GLY B CA 1
ATOM 4599 C C . GLY B 1 262 ? 81.328 41.244 77.069 1.00 19.53 262 GLY B C 1
ATOM 4600 O O . GLY B 1 262 ? 82.247 41.892 76.556 1.00 18.98 262 GLY B O 1
ATOM 4601 N N . VAL B 1 263 ? 81.074 41.283 78.382 1.00 18.53 263 VAL B N 1
ATOM 4602 C CA . VAL B 1 263 ? 81.823 42.199 79.233 1.00 17.59 263 VAL B CA 1
ATOM 4603 C C . VAL B 1 263 ? 83.302 41.843 79.213 1.00 20.26 263 VAL B C 1
ATOM 4604 O O . VAL B 1 263 ? 84.160 42.719 79.061 1.00 19.90 263 VAL B O 1
ATOM 4608 N N . LYS B 1 264 ? 83.618 40.548 79.303 1.00 20.77 264 LYS B N 1
ATOM 4609 C CA . LYS B 1 264 ? 85.008 40.106 79.282 1.00 17.68 264 LYS B CA 1
ATOM 4610 C C . LYS B 1 264 ? 85.699 40.497 77.974 1.00 21.37 264 LYS B C 1
ATOM 4611 O O . LYS B 1 264 ? 86.921 40.681 77.948 1.00 17.04 264 LYS B O 1
ATOM 4617 N N . ARG B 1 265 ? 84.941 40.639 76.876 1.00 19.33 265 ARG B N 1
ATOM 4618 C CA . ARG B 1 265 ? 85.553 41.144 75.647 1.00 18.71 265 ARG B CA 1
ATOM 4619 C C . ARG B 1 265 ? 85.846 42.631 75.733 1.00 18.31 265 ARG B C 1
ATOM 4620 O O . ARG B 1 265 ? 86.459 43.186 74.818 1.00 20.83 265 ARG B O 1
ATOM 4628 N N . GLY B 1 266 ? 85.385 43.291 76.778 1.00 18.62 266 GLY B N 1
ATOM 4629 C CA . GLY B 1 266 ? 85.759 44.648 77.046 1.00 17.45 266 GLY B CA 1
ATOM 4630 C C . GLY B 1 266 ? 84.777 45.709 76.634 1.00 19.24 266 GLY B C 1
ATOM 4631 O O . GLY B 1 266 ? 85.206 46.837 76.382 1.00 20.58 266 GLY B O 1
ATOM 4632 N N . TYR B 1 267 ? 83.476 45.401 76.567 1.00 19.27 267 TYR B N 1
ATOM 4633 C CA . TYR B 1 267 ? 82.504 46.389 76.118 1.00 19.90 267 TYR B CA 1
ATOM 4634 C C . TYR B 1 267 ? 81.233 46.330 76.959 1.00 20.74 267 TYR B C 1
ATOM 4635 O O . TYR B 1 267 ? 81.025 45.419 77.765 1.00 18.37 267 TYR B O 1
ATOM 4644 N N . VAL B 1 268 ? 80.381 47.337 76.754 1.00 19.76 268 VAL B N 1
ATOM 4645 C CA . VAL B 1 268 ? 79.096 47.451 77.438 1.00 19.83 268 VAL B CA 1
ATOM 4646 C C . VAL B 1 268 ? 78.092 46.469 76.841 1.00 19.37 268 VAL B C 1
ATOM 4647 O O . VAL B 1 268 ? 78.124 46.152 75.643 1.00 19.71 268 VAL B O 1
ATOM 4651 N N . VAL B 1 269 ? 77.193 45.973 77.686 1.00 17.69 269 VAL B N 1
ATOM 4652 C CA . VAL B 1 269 ? 76.076 45.147 77.244 1.00 19.84 269 VAL B CA 1
ATOM 4653 C C . VAL B 1 269 ? 74.772 45.751 77.763 1.00 20.82 269 VAL B C 1
ATOM 4654 O O . VAL B 1 269 ? 74.713 46.270 78.885 1.00 16.68 269 VAL B O 1
ATOM 4658 N N . LEU B 1 270 ? 73.733 45.682 76.929 1.00 20.46 270 LEU B N 1
ATOM 4659 C CA . LEU B 1 270 ? 72.467 46.385 77.138 1.00 24.68 270 LEU B CA 1
ATOM 4660 C C . LEU B 1 270 ? 71.312 45.399 77.009 1.00 25.97 270 LEU B C 1
ATOM 4661 O O . LEU B 1 270 ? 70.544 45.444 76.038 1.00 24.66 270 LEU B O 1
ATOM 4666 N N . PRO B 1 271 ? 71.170 44.479 77.961 1.00 23.09 271 PRO B N 1
ATOM 4667 C CA . PRO B 1 271 ? 70.116 43.462 77.838 1.00 25.24 271 PRO B CA 1
ATOM 4668 C C . PRO B 1 271 ? 68.716 44.031 78.065 1.00 26.25 271 PRO B C 1
ATOM 4669 O O . PRO B 1 271 ? 68.495 44.908 78.906 1.00 24.74 271 PRO B O 1
ATOM 4673 N N . LYS B 1 272 ? 67.766 43.529 77.288 1.00 29.38 272 LYS B N 1
ATOM 4674 C CA . LYS B 1 272 ? 66.373 43.908 77.430 1.00 31.66 272 LYS B CA 1
ATOM 4675 C C . LYS B 1 272 ? 65.594 42.755 78.032 1.00 31.07 272 LYS B C 1
ATOM 4676 O O . LYS B 1 272 ? 65.898 41.584 77.797 1.00 31.14 272 LYS B O 1
ATOM 4682 N N . SER B 1 273 ? 64.612 43.103 78.851 1.00 35.88 273 SER B N 1
ATOM 4683 C CA . SER B 1 273 ? 63.684 42.112 79.367 1.00 37.27 273 SER B CA 1
ATOM 4684 C C . SER B 1 273 ? 62.431 42.826 79.834 1.00 36.52 273 SER B C 1
ATOM 4685 O O . SER B 1 273 ? 62.486 43.981 80.262 1.00 34.46 273 SER B O 1
ATOM 4688 N N . SER B 1 274 ? 61.304 42.124 79.733 1.00 36.54 274 SER B N 1
ATOM 4689 C CA . SER B 1 274 ? 60.040 42.571 80.301 1.00 38.02 274 SER B CA 1
ATOM 4690 C C . SER B 1 274 ? 59.682 41.831 81.579 1.00 37.91 274 SER B C 1
ATOM 4691 O O . SER B 1 274 ? 58.783 42.267 82.301 1.00 38.65 274 SER B O 1
ATOM 4694 N N . THR B 1 275 ? 60.337 40.709 81.841 1.00 34.71 275 THR B N 1
ATOM 4695 C CA . THR B 1 275 ? 59.997 39.849 82.957 1.00 31.33 275 THR B CA 1
ATOM 4696 C C . THR B 1 275 ? 60.768 40.289 84.195 1.00 32.48 275 THR B C 1
ATOM 4697 O O . THR B 1 275 ? 62.000 40.398 84.137 1.00 32.12 275 THR B O 1
ATOM 4701 N N . PRO B 1 276 ? 60.101 40.566 85.315 1.00 30.84 276 PRO B N 1
ATOM 4702 C CA . PRO B 1 276 ? 60.835 41.036 86.498 1.00 30.05 276 PRO B CA 1
ATOM 4703 C C . PRO B 1 276 ? 61.889 40.061 86.997 1.00 30.08 276 PRO B C 1
ATOM 4704 O O . PRO B 1 276 ? 62.923 40.498 87.521 1.00 31.07 276 PRO B O 1
ATOM 4708 N N . SER B 1 277 ? 61.658 38.754 86.884 1.00 27.00 277 SER B N 1
ATOM 4709 C CA . SER B 1 277 ? 62.696 37.810 87.282 1.00 30.69 277 SER B CA 1
ATOM 4710 C C . SER B 1 277 ? 63.907 37.896 86.361 1.00 30.53 277 SER B C 1
ATOM 4711 O O . SER B 1 277 ? 65.054 37.783 86.812 1.00 31.18 277 SER B O 1
ATOM 4714 N N . ARG B 1 278 ? 63.682 38.067 85.064 1.00 31.72 278 ARG B N 1
ATOM 4715 C CA . ARG B 1 278 ? 64.837 38.142 84.187 1.00 30.53 278 ARG B CA 1
ATOM 4716 C C . ARG B 1 278 ? 65.520 39.492 84.303 1.00 30.75 278 ARG B C 1
ATOM 4717 O O . ARG B 1 278 ? 66.754 39.569 84.239 1.00 29.65 278 ARG B O 1
ATOM 4725 N N . ILE B 1 279 ? 64.750 40.565 84.499 1.00 29.35 279 ILE B N 1
ATOM 4726 C CA . ILE B 1 279 ? 65.380 41.851 84.786 1.00 29.24 279 ILE B CA 1
ATOM 4727 C C . ILE B 1 279 ? 66.314 41.685 85.974 1.00 30.46 279 ILE B C 1
ATOM 4728 O O . ILE B 1 279 ? 67.492 42.067 85.933 1.00 30.94 279 ILE B O 1
ATOM 4733 N N . LYS B 1 280 ? 65.801 41.036 87.019 1.00 29.93 280 LYS B N 1
ATOM 4734 C CA . LYS B 1 280 ? 66.553 40.756 88.232 1.00 32.07 280 LYS B CA 1
ATOM 4735 C C . LYS B 1 280 ? 67.834 39.989 87.930 1.00 28.90 280 LYS B C 1
ATOM 4736 O O . LYS B 1 280 ? 68.923 40.382 88.358 1.00 26.91 280 LYS B O 1
ATOM 4742 N N . SER B 1 281 ? 67.713 38.861 87.227 1.00 25.43 281 SER B N 1
ATOM 4743 C CA . SER B 1 281 ? 68.861 37.980 87.082 1.00 26.60 281 SER B CA 1
ATOM 4744 C C . SER B 1 281 ? 69.865 38.498 86.052 1.00 28.97 281 SER B C 1
ATOM 4745 O O . SER B 1 281 ? 71.068 38.253 86.194 1.00 27.51 281 SER B O 1
ATOM 4748 N N . ASN B 1 282 ? 69.408 39.232 85.038 1.00 24.10 282 ASN B N 1
ATOM 4749 C CA . ASN B 1 282 ? 70.332 39.722 84.026 1.00 25.70 282 ASN B CA 1
ATOM 4750 C C . ASN B 1 282 ? 71.369 40.669 84.604 1.00 27.26 282 ASN B C 1
ATOM 4751 O O . ASN B 1 282 ? 72.468 40.795 84.051 1.00 25.72 282 ASN B O 1
ATOM 4756 N N . ILE B 1 283 ? 71.047 41.364 85.695 1.00 27.46 283 ILE B N 1
ATOM 4757 C CA . ILE B 1 283 ? 72.026 42.285 86.263 1.00 27.48 283 ILE B CA 1
ATOM 4758 C C . ILE B 1 283 ? 73.144 41.556 86.994 1.00 28.73 283 ILE B C 1
ATOM 4759 O O . ILE B 1 283 ? 74.182 42.159 87.277 1.00 32.20 283 ILE B O 1
ATOM 4764 N N . GLU B 1 284 ? 72.986 40.265 87.269 1.00 27.97 284 GLU B N 1
ATOM 4765 C CA . GLU B 1 284 ? 74.018 39.500 87.973 1.00 28.31 284 GLU B CA 1
ATOM 4766 C C . GLU B 1 284 ? 75.038 38.938 86.977 1.00 27.64 284 GLU B C 1
ATOM 4767 O O . GLU B 1 284 ? 75.172 37.733 86.781 1.00 26.82 284 GLU B O 1
ATOM 4773 N N . VAL B 1 285 ? 75.786 39.836 86.347 1.00 27.39 285 VAL B N 1
ATOM 4774 C CA . VAL B 1 285 ? 76.692 39.389 85.287 1.00 26.41 285 VAL B CA 1
ATOM 4775 C C . VAL B 1 285 ? 77.915 38.713 85.902 1.00 27.68 285 VAL B C 1
ATOM 4776 O O . VAL B 1 285 ? 78.625 39.318 86.716 1.00 29.92 285 VAL B O 1
ATOM 4780 N N . PRO B 1 286 ? 78.207 37.474 85.537 1.00 25.50 286 PRO B N 1
ATOM 4781 C CA . PRO B 1 286 ? 79.308 36.752 86.178 1.00 27.53 286 PRO B CA 1
ATOM 4782 C C . PRO B 1 286 ? 80.681 37.099 85.598 1.00 26.87 286 PRO B C 1
ATOM 4783 O O . PRO B 1 286 ? 80.831 37.585 84.473 1.00 23.63 286 PRO B O 1
ATOM 4787 N N . ASP B 1 287 ? 81.696 36.856 86.421 1.00 28.85 287 ASP B N 1
ATOM 4788 C CA . ASP B 1 287 ? 83.097 36.950 86.011 1.00 29.17 287 ASP B CA 1
ATOM 4789 C C . ASP B 1 287 ? 83.496 35.552 85.552 1.00 27.82 287 ASP B C 1
ATOM 4790 O O . ASP B 1 287 ? 83.866 34.692 86.357 1.00 29.68 287 ASP B O 1
ATOM 4795 N N . LEU B 1 288 ? 83.376 35.313 84.245 1.00 25.20 288 LEU B N 1
ATOM 4796 C CA . LEU B 1 288 ? 83.443 33.959 83.707 1.00 23.31 288 LEU B CA 1
ATOM 4797 C C . LEU B 1 288 ? 84.826 33.359 83.903 1.00 25.36 288 LEU B C 1
ATOM 4798 O O . LEU B 1 288 ? 85.847 34.040 83.745 1.00 27.51 288 LEU B O 1
ATOM 4803 N N . SER B 1 289 ? 84.862 32.075 84.246 1.00 23.25 289 SER B N 1
ATOM 4804 C CA . SER B 1 289 ? 86.138 31.389 84.226 1.00 22.74 289 SER B CA 1
ATOM 4805 C C . SER B 1 289 ? 86.650 31.326 82.792 1.00 25.11 289 SER B C 1
ATOM 4806 O O . SER B 1 289 ? 85.896 31.475 81.821 1.00 24.84 289 SER B O 1
ATOM 4809 N N . GLU B 1 290 ? 87.953 31.105 82.662 1.00 25.01 290 GLU B N 1
ATOM 4810 C CA . GLU B 1 290 ? 88.548 31.069 81.332 1.00 25.57 290 GLU B CA 1
ATOM 4811 C C . GLU B 1 290 ? 87.967 29.917 80.512 1.00 23.03 290 GLU B C 1
ATOM 4812 O O . GLU B 1 290 ? 87.763 30.047 79.301 1.00 23.64 290 GLU B O 1
ATOM 4818 N N . ALA B 1 291 ? 87.697 28.782 81.159 1.00 19.56 291 ALA B N 1
ATOM 4819 C CA . ALA B 1 291 ? 87.151 27.634 80.447 1.00 20.32 291 ALA B CA 1
ATOM 4820 C C . ALA B 1 291 ? 85.750 27.911 79.906 1.00 21.83 291 ALA B C 1
ATOM 4821 O O . ALA B 1 291 ? 85.430 27.525 78.776 1.00 23.80 291 ALA B O 1
ATOM 4823 N N . ASP B 1 292 ? 84.883 28.527 80.712 1.00 19.52 292 ASP B N 1
ATOM 4824 C CA . ASP B 1 292 ? 83.551 28.870 80.223 1.00 21.96 292 ASP B CA 1
ATOM 4825 C C . ASP B 1 292 ? 83.637 29.889 79.098 1.00 22.30 292 ASP B C 1
ATOM 4826 O O . ASP B 1 292 ? 82.915 29.793 78.099 1.00 22.83 292 ASP B O 1
ATOM 4831 N N . TYR B 1 293 ? 84.511 30.882 79.257 1.00 20.13 293 TYR B N 1
ATOM 4832 C CA . TYR B 1 293 ? 84.645 31.942 78.269 1.00 22.01 293 TYR B CA 1
ATOM 4833 C C . TYR B 1 293 ? 85.129 31.393 76.922 1.00 22.08 293 TYR B C 1
ATOM 4834 O O . TYR B 1 293 ? 84.584 31.733 75.861 1.00 17.70 293 TYR B O 1
ATOM 4843 N N . GLN B 1 294 ? 86.152 30.532 76.949 1.00 20.90 294 GLN B N 1
ATOM 4844 C CA . GLN B 1 294 ? 86.677 29.971 75.709 1.00 22.04 294 GLN B CA 1
ATOM 4845 C C . GLN B 1 294 ? 85.685 29.000 75.075 1.00 20.78 294 GLN B C 1
ATOM 4846 O O . GLN B 1 294 ? 85.592 28.923 73.848 1.00 19.53 294 GLN B O 1
ATOM 4852 N N . ASP B 1 295 ? 84.941 28.246 75.892 1.00 20.15 295 ASP B N 1
ATOM 4853 C CA . ASP B 1 295 ? 83.976 27.301 75.333 1.00 22.52 295 ASP B CA 1
ATOM 4854 C C . ASP B 1 295 ? 82.794 28.033 74.701 1.00 21.78 295 ASP B C 1
ATOM 4855 O O . ASP B 1 295 ? 82.233 27.561 73.701 1.00 23.35 295 ASP B O 1
ATOM 4860 N N . LEU B 1 296 ? 82.418 29.191 75.247 1.00 20.16 296 LEU B N 1
ATOM 4861 C CA . LEU B 1 296 ? 81.469 30.050 74.552 1.00 19.87 296 LEU B CA 1
ATOM 4862 C C . LEU B 1 296 ? 82.052 30.527 73.226 1.00 20.10 296 LEU B C 1
ATOM 4863 O O . LEU B 1 296 ? 81.353 30.553 72.204 1.00 17.31 296 LEU B O 1
ATOM 4868 N N . TRP B 1 297 ? 83.346 30.877 73.216 1.00 19.19 297 TRP B N 1
ATOM 4869 C CA . TRP B 1 297 ? 83.986 31.364 71.986 1.00 19.54 297 TRP B CA 1
ATOM 4870 C C . TRP B 1 297 ? 84.069 30.295 70.907 1.00 19.26 297 TRP B C 1
ATOM 4871 O O . TRP B 1 297 ? 83.997 30.623 69.722 1.00 19.89 297 TRP B O 1
ATOM 4882 N N . LYS B 1 298 ? 84.255 29.028 71.281 1.00 18.55 298 LYS B N 1
ATOM 4883 C CA . LYS B 1 298 ? 84.314 27.985 70.268 1.00 18.37 298 LYS B CA 1
ATOM 4884 C C . LYS B 1 298 ? 83.028 27.954 69.459 1.00 20.79 298 LYS B C 1
ATOM 4885 O O . LYS B 1 298 ? 83.057 27.767 68.234 1.00 22.49 298 LYS B O 1
ATOM 4891 N N . VAL B 1 299 ? 81.888 28.131 70.128 1.00 20.02 299 VAL B N 1
ATOM 4892 C CA . VAL B 1 299 ? 80.605 28.157 69.435 1.00 19.03 299 VAL B CA 1
ATOM 4893 C C . VAL B 1 299 ? 80.564 29.318 68.460 1.00 19.18 299 VAL B C 1
ATOM 4894 O O . VAL B 1 299 ? 80.309 29.140 67.267 1.00 18.84 299 VAL B O 1
ATOM 4898 N N . ALA B 1 300 ? 80.864 30.520 68.951 1.00 17.47 300 ALA B N 1
ATOM 4899 C CA . ALA B 1 300 ? 80.837 31.694 68.099 1.00 17.74 300 ALA B CA 1
ATOM 4900 C C . ALA B 1 300 ? 81.784 31.532 66.918 1.00 21.47 300 ALA B C 1
ATOM 4901 O O . ALA B 1 300 ? 81.417 31.840 65.777 1.00 21.02 300 ALA B O 1
ATOM 4903 N N . ASN B 1 301 ? 82.992 31.009 67.158 1.00 18.21 301 ASN B N 1
ATOM 4904 C CA . ASN B 1 301 ? 83.950 30.861 66.070 1.00 19.91 301 ASN B CA 1
ATOM 4905 C C . ASN B 1 301 ? 83.732 29.612 65.238 1.00 19.78 301 ASN B C 1
ATOM 4906 O O . ASN B 1 301 ? 84.386 29.469 64.212 1.00 23.03 301 ASN B O 1
ATOM 4911 N N . GLY B 1 302 ? 82.838 28.716 65.631 1.00 19.03 302 GLY B N 1
ATOM 4912 C CA . GLY B 1 302 ? 82.630 27.521 64.839 1.00 20.70 302 GLY B CA 1
ATOM 4913 C C . GLY B 1 302 ? 81.577 27.636 63.742 1.00 22.22 302 GLY B C 1
ATOM 4914 O O . GLY B 1 302 ? 81.130 26.620 63.208 1.00 22.92 302 GLY B O 1
ATOM 4915 N N . ARG B 1 303 ? 81.173 28.851 63.389 1.00 19.07 303 ARG B N 1
ATOM 4916 C CA . ARG B 1 303 ? 80.022 29.033 62.522 1.00 22.33 303 ARG B CA 1
ATOM 4917 C C . ARG B 1 303 ? 80.168 30.353 61.779 1.00 23.51 303 ARG B C 1
ATOM 4918 O O . ARG B 1 303 ? 80.909 31.242 62.197 1.00 22.84 303 ARG B O 1
ATOM 4926 N N . LYS B 1 304 ? 79.438 30.483 60.686 1.00 24.77 304 LYS B N 1
ATOM 4927 C CA . LYS B 1 304 ? 79.384 31.781 60.035 1.00 24.64 304 LYS B CA 1
ATOM 4928 C C . LYS B 1 304 ? 78.454 32.714 60.812 1.00 27.25 304 LYS B C 1
ATOM 4929 O O . LYS B 1 304 ? 77.416 32.271 61.321 1.00 22.92 304 LYS B O 1
ATOM 4935 N N . PRO B 1 305 ? 78.800 33.997 60.939 1.00 26.75 305 PRO B N 1
ATOM 4936 C CA . PRO B 1 305 ? 77.937 34.909 61.700 1.00 24.61 305 PRO B CA 1
ATOM 4937 C C . PRO B 1 305 ? 76.612 35.119 61.002 1.00 24.33 305 PRO B C 1
ATOM 4938 O O . PRO B 1 305 ? 76.476 34.930 59.795 1.00 26.70 305 PRO B O 1
ATOM 4942 N N . THR B 1 306 ? 75.612 35.486 61.787 1.00 24.55 306 THR B N 1
ATOM 4943 C CA . THR B 1 306 ? 74.279 35.740 61.259 1.00 23.84 306 THR B CA 1
ATOM 4944 C C . THR B 1 306 ? 73.744 36.959 61.980 1.00 22.65 306 THR B C 1
ATOM 4945 O O . THR B 1 306 ? 73.598 36.930 63.202 1.00 25.80 306 THR B O 1
ATOM 4949 N N . ARG B 1 307 ? 73.499 38.030 61.240 1.00 22.60 307 ARG B N 1
ATOM 4950 C CA . ARG B 1 307 ? 73.002 39.270 61.819 1.00 23.10 307 ARG B CA 1
ATOM 4951 C C . ARG B 1 307 ? 71.484 39.215 62.009 1.00 25.21 307 ARG B C 1
ATOM 4952 O O . ARG B 1 307 ? 70.754 38.726 61.140 1.00 29.09 307 ARG B O 1
ATOM 4960 N N . PHE B 1 308 ? 71.003 39.714 63.149 1.00 22.65 308 PHE B N 1
ATOM 4961 C CA . PHE B 1 308 ? 69.567 39.682 63.441 1.00 28.40 308 PHE B CA 1
ATOM 4962 C C . PHE B 1 308 ? 68.869 41.028 63.277 1.00 27.09 308 PHE B C 1
ATOM 4963 O O . PHE B 1 308 ? 67.674 41.056 62.984 1.00 31.56 308 PHE B O 1
ATOM 4971 N N . VAL B 1 309 ? 69.555 42.139 63.474 1.00 24.19 309 VAL B N 1
ATOM 4972 C CA . VAL B 1 309 ? 68.940 43.454 63.390 1.00 23.57 309 VAL B CA 1
ATOM 4973 C C . VAL B 1 309 ? 69.425 44.073 62.091 1.00 26.33 309 VAL B C 1
ATOM 4974 O O . VAL B 1 309 ? 70.564 44.538 61.969 1.00 24.01 309 VAL B O 1
ATOM 4978 N N . ASP B 1 310 ? 68.563 44.041 61.092 1.00 26.75 310 ASP B N 1
ATOM 4979 C CA . ASP B 1 310 ? 68.893 44.625 59.806 1.00 27.16 310 ASP B CA 1
ATOM 4980 C C . ASP B 1 310 ? 67.582 45.138 59.237 1.00 28.80 310 ASP B C 1
ATOM 4981 O O . ASP B 1 310 ? 66.695 44.360 58.877 1.00 30.10 310 ASP B O 1
ATOM 4986 N N . MET B 1 311 ? 67.448 46.452 59.207 1.00 26.55 311 MET B N 1
ATOM 4987 C CA . MET B 1 311 ? 66.199 47.081 58.842 1.00 27.47 311 MET B CA 1
ATOM 4988 C C . MET B 1 311 ? 66.171 47.486 57.371 1.00 30.29 311 MET B C 1
ATOM 4989 O O . MET B 1 311 ? 65.453 48.418 56.991 1.00 31.41 311 MET B O 1
ATOM 4994 N N . LYS B 1 312 ? 66.912 46.755 56.530 1.00 27.89 312 LYS B N 1
ATOM 4995 C CA . LYS B 1 312 ? 66.854 46.918 55.077 1.00 35.28 312 LYS B CA 1
ATOM 4996 C C . LYS B 1 312 ? 65.445 47.206 54.575 1.00 33.32 312 LYS B C 1
ATOM 4997 O O . LYS B 1 312 ? 65.196 48.196 53.876 1.00 31.04 312 LYS B O 1
ATOM 5003 N N . ASP B 1 313 ? 64.510 46.327 54.937 1.00 33.96 313 ASP B N 1
ATOM 5004 C CA . ASP B 1 313 ? 63.187 46.328 54.334 1.00 34.41 313 ASP B CA 1
ATOM 5005 C C . ASP B 1 313 ? 62.310 47.456 54.848 1.00 30.82 313 ASP B C 1
ATOM 5006 O O . ASP B 1 313 ? 61.350 47.838 54.173 1.00 35.39 313 ASP B O 1
ATOM 5011 N N . THR B 1 314 ? 62.648 48.036 55.984 1.00 30.06 314 THR B N 1
ATOM 5012 C CA . THR B 1 314 ? 62.017 49.274 56.405 1.00 29.48 314 THR B CA 1
ATOM 5013 C C . THR B 1 314 ? 62.678 50.494 55.765 1.00 29.69 314 THR B C 1
ATOM 5014 O O . THR B 1 314 ? 61.989 51.357 55.211 1.00 29.32 314 THR B O 1
ATOM 5018 N N . PHE B 1 315 ? 64.018 50.572 55.837 1.00 29.66 315 PHE B N 1
ATOM 5019 C CA . PHE B 1 315 ? 64.758 51.748 55.378 1.00 29.42 315 PHE B CA 1
ATOM 5020 C C . PHE B 1 315 ? 64.840 51.846 53.866 1.00 30.09 315 PHE B C 1
ATOM 5021 O O . PHE B 1 315 ? 65.008 52.950 53.338 1.00 30.86 315 PHE B O 1
ATOM 5029 N N . GLY B 1 316 ? 64.797 50.722 53.159 1.00 31.30 316 GLY B N 1
ATOM 5030 C CA . GLY B 1 316 ? 65.144 50.758 51.743 1.00 33.60 316 GLY B CA 1
ATOM 5031 C C . GLY B 1 316 ? 66.581 51.173 51.512 1.00 33.59 316 GLY B C 1
ATOM 5032 O O . GLY B 1 316 ? 66.876 51.895 50.550 1.00 38.99 316 GLY B O 1
ATOM 5033 N N . TYR B 1 317 ? 67.478 50.752 52.399 1.00 31.85 317 TYR B N 1
ATOM 5034 C CA . TYR B 1 317 ? 68.897 51.071 52.346 1.00 31.75 317 TYR B CA 1
ATOM 5035 C C . TYR B 1 317 ? 69.631 49.872 52.922 1.00 30.65 317 TYR B C 1
ATOM 5036 O O . TYR B 1 317 ? 69.266 49.385 53.995 1.00 30.68 317 TYR B O 1
ATOM 5045 N N . ASP B 1 318 ? 70.628 49.370 52.213 1.00 32.27 318 ASP B N 1
ATOM 5046 C CA . ASP B 1 318 ? 71.323 48.164 52.645 1.00 34.63 318 ASP B CA 1
ATOM 5047 C C . ASP B 1 318 ? 72.673 48.570 53.231 1.00 35.51 318 ASP B C 1
ATOM 5048 O O . ASP B 1 318 ? 73.648 48.738 52.495 1.00 38.54 318 ASP B O 1
ATOM 5053 N N . LEU B 1 319 ? 72.726 48.719 54.566 1.00 32.60 319 LEU B N 1
ATOM 5054 C CA . LEU B 1 319 ? 73.938 49.219 55.230 1.00 32.77 319 LEU B CA 1
ATOM 5055 C C . LEU B 1 319 ? 75.099 48.237 55.136 1.00 30.72 319 LEU B C 1
ATOM 5056 O O . LEU B 1 319 ? 76.247 48.652 54.955 1.00 32.61 319 LEU B O 1
ATOM 5061 N N . TRP B 1 320 ? 74.842 46.941 55.280 1.00 31.18 320 TRP B N 1
ATOM 5062 C CA . TRP B 1 320 ? 75.939 46.007 55.481 1.00 32.31 320 TRP B CA 1
ATOM 5063 C C . TRP B 1 320 ? 76.278 45.156 54.271 1.00 40.47 320 TRP B C 1
ATOM 5064 O O . TRP B 1 320 ? 77.316 44.489 54.276 1.00 40.71 320 TRP B O 1
ATOM 5075 N N . LYS B 1 321 ? 75.477 45.176 53.229 1.00 45.20 321 LYS B N 1
ATOM 5076 C CA . LYS B 1 321 ? 75.827 44.417 52.047 1.00 47.78 321 LYS B CA 1
ATOM 5077 C C . LYS B 1 321 ? 76.123 45.371 50.896 1.00 52.87 321 LYS B C 1
ATOM 5078 O O . LYS B 1 321 ? 75.699 45.161 49.762 1.00 63.70 321 LYS B O 1
ATOM 5084 N N . GLU B 1 322 ? 76.832 46.459 51.191 1.00 54.65 322 GLU B N 1
ATOM 5085 C CA . GLU B 1 322 ? 77.301 47.392 50.157 1.00 63.85 322 GLU B CA 1
ATOM 5086 C C . GLU B 1 322 ? 78.839 47.420 50.053 1.00 69.56 322 GLU B C 1
ATOM 5087 O O . GLU B 1 322 ? 79.448 46.736 49.214 1.00 73.88 322 GLU B O 1
ATOM 5093 N N . ALA C 1 4 ? 23.185 17.359 74.745 1.00 28.24 4 ALA C N 1
ATOM 5094 C CA . ALA C 1 4 ? 24.162 17.955 73.817 1.00 38.22 4 ALA C CA 1
ATOM 5095 C C . ALA C 1 4 ? 23.451 18.529 72.601 1.00 39.68 4 ALA C C 1
ATOM 5096 O O . ALA C 1 4 ? 23.029 17.781 71.698 1.00 35.49 4 ALA C O 1
ATOM 5098 N N . THR C 1 5 ? 23.336 19.856 72.579 1.00 37.07 5 THR C N 1
ATOM 5099 C CA . THR C 1 5 ? 22.455 20.552 71.653 1.00 33.76 5 THR C CA 1
ATOM 5100 C C . THR C 1 5 ? 23.172 21.769 71.092 1.00 31.62 5 THR C C 1
ATOM 5101 O O . THR C 1 5 ? 23.960 22.406 71.795 1.00 32.55 5 THR C O 1
ATOM 5105 N N . LEU C 1 6 ? 22.913 22.083 69.828 1.00 30.48 6 LEU C N 1
ATOM 5106 C CA . LEU C 1 6 ? 23.640 23.144 69.143 1.00 31.63 6 LEU C CA 1
ATOM 5107 C C . LEU C 1 6 ? 22.686 24.030 68.371 1.00 31.94 6 LEU C C 1
ATOM 5108 O O . LEU C 1 6 ? 21.716 23.550 67.778 1.00 34.45 6 LEU C O 1
ATOM 5113 N N . ALA C 1 7 ? 22.977 25.322 68.366 1.00 30.97 7 ALA C N 1
ATOM 5114 C CA . ALA C 1 7 ? 22.308 26.248 67.464 1.00 33.98 7 ALA C CA 1
ATOM 5115 C C . ALA C 1 7 ? 23.167 26.445 66.225 1.00 34.08 7 ALA C C 1
ATOM 5116 O O . ALA C 1 7 ? 24.331 26.841 66.328 1.00 35.72 7 ALA C O 1
ATOM 5118 N N . ASN C 1 8 ? 22.609 26.193 65.052 1.00 33.35 8 ASN C N 1
ATOM 5119 C CA . ASN C 1 8 ? 23.399 26.457 63.854 1.00 27.80 8 ASN C CA 1
ATOM 5120 C C . ASN C 1 8 ? 23.253 27.930 63.462 1.00 24.49 8 ASN C C 1
ATOM 5121 O O . ASN C 1 8 ? 22.579 28.284 62.502 1.00 23.39 8 ASN C O 1
ATOM 5126 N N . LYS C 1 9 ? 23.894 28.813 64.223 1.00 22.78 9 LYS C N 1
ATOM 5127 C CA . LYS C 1 9 ? 23.759 30.221 63.872 1.00 22.28 9 LYS C CA 1
ATOM 5128 C C . LYS C 1 9 ? 24.436 30.483 62.531 1.00 22.94 9 LYS C C 1
ATOM 5129 O O . LYS C 1 9 ? 25.533 29.982 62.274 1.00 24.54 9 LYS C O 1
ATOM 5135 N N . THR C 1 10 ? 23.775 31.266 61.667 1.00 20.59 10 THR C N 1
ATOM 5136 C CA . THR C 1 10 ? 24.242 31.499 60.304 1.00 21.49 10 THR C CA 1
ATOM 5137 C C . THR C 1 10 ? 24.239 32.989 59.993 1.00 22.44 10 THR C C 1
ATOM 5138 O O . THR C 1 10 ? 23.690 33.803 60.740 1.00 21.59 10 THR C O 1
ATOM 5142 N N . PHE C 1 11 ? 24.896 33.325 58.879 1.00 20.76 11 PHE C N 1
ATOM 5143 C CA . PHE C 1 11 ? 24.940 34.658 58.290 1.00 21.22 11 PHE C CA 1
ATOM 5144 C C . PHE C 1 11 ? 24.456 34.573 56.846 1.00 22.43 11 PHE C C 1
ATOM 5145 O O . PHE C 1 11 ? 24.469 33.510 56.219 1.00 24.25 11 PHE C O 1
ATOM 5153 N N . LYS C 1 12 ? 24.038 35.699 56.305 1.00 22.13 12 LYS C N 1
ATOM 5154 C CA . LYS C 1 12 ? 23.503 35.734 54.953 1.00 26.95 12 LYS C CA 1
ATOM 5155 C C . LYS C 1 12 ? 24.476 36.535 54.106 1.00 24.70 12 LYS C C 1
ATOM 5156 O O . LYS C 1 12 ? 24.640 37.740 54.311 1.00 23.65 12 LYS C O 1
ATOM 5162 N N . LEU C 1 13 ? 25.133 35.863 53.171 1.00 26.34 13 LEU C N 1
ATOM 5163 C CA . LEU C 1 13 ? 26.073 36.546 52.295 1.00 24.72 13 LEU C CA 1
ATOM 5164 C C . LEU C 1 13 ? 25.337 37.527 51.388 1.00 26.85 13 LEU C C 1
ATOM 5165 O O . LEU C 1 13 ? 24.115 37.467 51.223 1.00 29.48 13 LEU C O 1
ATOM 5170 N N . ASN C 1 14 ? 26.106 38.432 50.781 1.00 27.01 14 ASN C N 1
ATOM 5171 C CA . ASN C 1 14 ? 25.543 39.478 49.940 1.00 27.30 14 ASN C CA 1
ATOM 5172 C C . ASN C 1 14 ? 24.892 38.931 48.673 1.00 27.83 14 ASN C C 1
ATOM 5173 O O . ASN C 1 14 ? 24.284 39.709 47.935 1.00 29.40 14 ASN C O 1
ATOM 5178 N N . ASN C 1 15 ? 25.002 37.630 48.396 1.00 26.36 15 ASN C N 1
ATOM 5179 C CA . ASN C 1 15 ? 24.262 36.988 47.315 1.00 27.37 15 ASN C CA 1
ATOM 5180 C C . ASN C 1 15 ? 23.219 36.009 47.841 1.00 29.51 15 ASN C C 1
ATOM 5181 O O . ASN C 1 15 ? 22.857 35.062 47.134 1.00 30.84 15 ASN C O 1
ATOM 5186 N N . GLY C 1 16 ? 22.791 36.164 49.095 1.00 27.19 16 GLY C N 1
ATOM 5187 C CA . GLY C 1 16 ? 21.777 35.308 49.660 1.00 25.38 16 GLY C CA 1
ATOM 5188 C C . GLY C 1 16 ? 22.265 33.980 50.188 1.00 25.88 16 GLY C C 1
ATOM 5189 O O . GLY C 1 16 ? 21.524 33.324 50.922 1.00 30.28 16 GLY C O 1
ATOM 5190 N N . VAL C 1 17 ? 23.482 33.549 49.850 1.00 26.82 17 VAL C N 1
ATOM 5191 C CA . VAL C 1 17 ? 23.993 32.288 50.386 1.00 27.02 17 VAL C CA 1
ATOM 5192 C C . VAL C 1 17 ? 24.161 32.388 51.901 1.00 28.14 17 VAL C C 1
ATOM 5193 O O . VAL C 1 17 ? 24.664 33.388 52.438 1.00 24.29 17 VAL C O 1
ATOM 5197 N N . GLU C 1 18 ? 23.768 31.330 52.600 1.00 25.27 18 GLU C N 1
ATOM 5198 C CA . GLU C 1 18 ? 23.881 31.312 54.043 1.00 26.77 18 GLU C CA 1
ATOM 5199 C C . GLU C 1 18 ? 25.080 30.488 54.469 1.00 22.38 18 GLU C C 1
ATOM 5200 O O . GLU C 1 18 ? 25.366 29.435 53.890 1.00 23.34 18 GLU C O 1
ATOM 5206 N N . ILE C 1 19 ? 25.807 31.009 55.458 1.00 20.51 19 ILE C N 1
ATOM 5207 C CA . ILE C 1 19 ? 27.105 30.488 55.841 1.00 20.11 19 ILE C CA 1
ATOM 5208 C C . ILE C 1 19 ? 27.124 30.290 57.355 1.00 19.78 19 ILE C C 1
ATOM 5209 O O . ILE C 1 19 ? 26.836 31.232 58.100 1.00 19.90 19 ILE C O 1
ATOM 5214 N N . PRO C 1 20 ? 27.399 29.093 57.859 1.00 19.52 20 PRO C N 1
ATOM 5215 C CA . PRO C 1 20 ? 27.441 28.907 59.323 1.00 22.02 20 PRO C CA 1
ATOM 5216 C C . PRO C 1 20 ? 28.450 29.844 59.975 1.00 19.42 20 PRO C C 1
ATOM 5217 O O . PRO C 1 20 ? 29.521 30.105 59.426 1.00 20.61 20 PRO C O 1
ATOM 5221 N N . ALA C 1 21 ? 28.089 30.385 61.147 1.00 19.56 21 ALA C N 1
ATOM 5222 C CA . ALA C 1 21 ? 28.978 31.338 61.805 1.00 19.81 21 ALA C CA 1
ATOM 5223 C C . ALA C 1 21 ? 30.260 30.682 62.293 1.00 19.81 21 ALA C C 1
ATOM 5224 O O . ALA C 1 21 ? 31.281 31.363 62.450 1.00 20.14 21 ALA C O 1
ATOM 5226 N N . VAL C 1 22 ? 30.225 29.379 62.545 1.00 19.60 22 VAL C N 1
ATOM 5227 C CA . VAL C 1 22 ? 31.364 28.636 63.059 1.00 19.75 22 VAL C CA 1
ATOM 5228 C C . VAL C 1 22 ? 31.758 27.612 62.006 1.00 19.60 22 VAL C C 1
ATOM 5229 O O . VAL C 1 22 ? 30.934 26.787 61.588 1.00 19.35 22 VAL C O 1
ATOM 5233 N N . GLY C 1 23 ? 33.008 27.673 61.568 1.00 19.90 23 GLY C N 1
ATOM 5234 C CA . GLY C 1 23 ? 33.552 26.691 60.655 1.00 19.99 23 GLY C CA 1
ATOM 5235 C C . GLY C 1 23 ? 34.798 26.089 61.273 1.00 21.46 23 GLY C C 1
ATOM 5236 O O . GLY C 1 23 ? 35.500 26.741 62.052 1.00 22.25 23 GLY C O 1
ATOM 5237 N N . PHE C 1 24 ? 35.062 24.833 60.927 1.00 20.64 24 PHE C N 1
ATOM 5238 C CA . PHE C 1 24 ? 36.203 24.105 61.452 1.00 23.41 24 PHE C CA 1
ATOM 5239 C C . PHE C 1 24 ? 37.433 24.359 60.578 1.00 23.65 24 PHE C C 1
ATOM 5240 O O . PHE C 1 24 ? 37.406 24.115 59.369 1.00 23.71 24 PHE C O 1
ATOM 5248 N N . GLY C 1 25 ? 38.507 24.842 61.184 1.00 23.26 25 GLY C N 1
ATOM 5249 C CA . GLY C 1 25 ? 39.741 25.014 60.433 1.00 28.20 25 GLY C CA 1
ATOM 5250 C C . GLY C 1 25 ? 40.474 23.708 60.194 1.00 28.30 25 GLY C C 1
ATOM 5251 O O . GLY C 1 25 ? 40.852 23.032 61.156 1.00 30.13 25 GLY C O 1
ATOM 5252 N N . THR C 1 26 ? 40.708 23.341 58.935 1.00 25.79 26 THR C N 1
ATOM 5253 C CA . THR C 1 26 ? 41.242 22.023 58.623 1.00 29.55 26 THR C CA 1
ATOM 5254 C C . THR C 1 26 ? 42.746 22.007 58.359 1.00 34.28 26 THR C C 1
ATOM 5255 O O . THR C 1 26 ? 43.274 20.965 57.960 1.00 34.93 26 THR C O 1
ATOM 5259 N N . PHE C 1 27 ? 43.457 23.107 58.583 1.00 35.01 27 PHE C N 1
ATOM 5260 C CA . PHE C 1 27 ? 44.842 23.171 58.123 1.00 41.97 27 PHE C CA 1
ATOM 5261 C C . PHE C 1 27 ? 45.757 22.226 58.916 1.00 44.67 27 PHE C C 1
ATOM 5262 O O . PHE C 1 27 ? 45.699 22.164 60.148 1.00 46.54 27 PHE C O 1
ATOM 5270 N N . ALA C 1 28 ? 46.541 21.425 58.176 1.00 52.70 28 ALA C N 1
ATOM 5271 C CA . ALA C 1 28 ? 47.778 20.766 58.622 1.00 61.91 28 ALA C CA 1
ATOM 5272 C C . ALA C 1 28 ? 48.811 20.967 57.507 1.00 61.41 28 ALA C C 1
ATOM 5273 O O . ALA C 1 28 ? 48.473 21.455 56.423 1.00 61.18 28 ALA C O 1
ATOM 5275 N N . ALA C 1 29 ? 50.062 20.547 57.705 1.00 68.79 29 ALA C N 1
ATOM 5276 C CA . ALA C 1 29 ? 50.732 19.562 58.551 1.00 77.63 29 ALA C CA 1
ATOM 5277 C C . ALA C 1 29 ? 50.418 19.617 60.049 1.00 77.53 29 ALA C C 1
ATOM 5278 O O . ALA C 1 29 ? 49.922 20.617 60.585 1.00 70.93 29 ALA C O 1
ATOM 5280 N N . GLU C 1 30 ? 50.679 18.481 60.694 1.00 75.37 30 GLU C N 1
ATOM 5281 C CA . GLU C 1 30 ? 51.223 17.333 59.946 1.00 73.60 30 GLU C CA 1
ATOM 5282 C C . GLU C 1 30 ? 50.189 16.688 59.003 1.00 71.45 30 GLU C C 1
ATOM 5283 O O . GLU C 1 30 ? 49.073 16.313 59.415 1.00 67.79 30 GLU C O 1
ATOM 5289 N N . GLY C 1 31 ? 50.571 16.597 57.725 1.00 68.83 31 GLY C N 1
ATOM 5290 C CA . GLY C 1 31 ? 49.735 15.988 56.708 1.00 65.16 31 GLY C CA 1
ATOM 5291 C C . GLY C 1 31 ? 50.063 14.522 56.522 1.00 64.16 31 GLY C C 1
ATOM 5292 O O . GLY C 1 31 ? 50.269 14.059 55.391 1.00 61.76 31 GLY C O 1
ATOM 5293 N N . GLN C 1 32 ? 50.152 13.785 57.654 1.00 58.58 32 GLN C N 1
ATOM 5294 C CA . GLN C 1 32 ? 50.328 12.346 57.632 1.00 52.47 32 GLN C CA 1
ATOM 5295 C C . GLN C 1 32 ? 49.002 11.657 57.310 1.00 47.00 32 GLN C C 1
ATOM 5296 O O . GLN C 1 32 ? 47.925 12.166 57.645 1.00 44.09 32 GLN C O 1
ATOM 5302 N N . PRO C 1 33 ? 49.057 10.510 56.640 1.00 44.85 33 PRO C N 1
ATOM 5303 C CA . PRO C 1 33 ? 47.820 9.831 56.237 1.00 42.70 33 PRO C CA 1
ATOM 5304 C C . PRO C 1 33 ? 46.890 9.631 57.426 1.00 41.35 33 PRO C C 1
ATOM 5305 O O . PRO C 1 33 ? 47.293 9.109 58.466 1.00 40.34 33 PRO C O 1
ATOM 5309 N N . GLY C 1 34 ? 45.640 10.079 57.270 1.00 37.34 34 GLY C N 1
ATOM 5310 C CA . GLY C 1 34 ? 44.589 9.884 58.252 1.00 39.29 34 GLY C CA 1
ATOM 5311 C C . GLY C 1 34 ? 44.454 10.963 59.317 1.00 37.29 34 GLY C C 1
ATOM 5312 O O . GLY C 1 34 ? 43.465 10.959 60.064 1.00 32.70 34 GLY C O 1
ATOM 5313 N N . GLN C 1 35 ? 45.411 11.883 59.419 1.00 37.94 35 GLN C N 1
ATOM 5314 C CA . GLN C 1 35 ? 45.322 12.900 60.458 1.00 37.53 35 GLN C CA 1
ATOM 5315 C C . GLN C 1 35 ? 44.209 13.893 60.162 1.00 33.53 35 GLN C C 1
ATOM 5316 O O . GLN C 1 35 ? 43.465 14.294 61.066 1.00 29.97 35 GLN C O 1
ATOM 5322 N N . THR C 1 36 ? 44.113 14.328 58.906 1.00 34.12 36 THR C N 1
ATOM 5323 C CA . THR C 1 36 ? 43.064 15.254 58.520 1.00 30.72 36 THR C CA 1
ATOM 5324 C C . THR C 1 36 ? 41.707 14.564 58.567 1.00 29.35 36 THR C C 1
ATOM 5325 O O . THR C 1 36 ? 40.716 15.152 59.007 1.00 27.07 36 THR C O 1
ATOM 5329 N N . TYR C 1 37 ? 41.660 13.298 58.153 1.00 29.91 37 TYR C N 1
ATOM 5330 C CA . TYR C 1 37 ? 40.421 12.537 58.210 1.00 30.82 37 TYR C CA 1
ATOM 5331 C C . TYR C 1 37 ? 39.876 12.479 59.632 1.00 28.43 37 TYR C C 1
ATOM 5332 O O . TYR C 1 37 ? 38.684 12.704 59.862 1.00 29.18 37 TYR C O 1
ATOM 5341 N N . ALA C 1 38 ? 40.739 12.168 60.598 1.00 28.47 38 ALA C N 1
ATOM 5342 C CA . ALA C 1 38 ? 40.309 12.040 61.987 1.00 28.10 38 ALA C CA 1
ATOM 5343 C C . ALA C 1 38 ? 39.716 13.343 62.515 1.00 26.90 38 ALA C C 1
ATOM 5344 O O . ALA C 1 38 ? 38.660 13.343 63.155 1.00 26.10 38 ALA C O 1
ATOM 5346 N N . ALA C 1 39 ? 40.392 14.466 62.277 1.00 26.91 39 ALA C N 1
ATOM 5347 C CA . ALA C 1 39 ? 39.880 15.723 62.808 1.00 25.95 39 ALA C CA 1
ATOM 5348 C C . ALA C 1 39 ? 38.630 16.173 62.057 1.00 24.75 39 ALA C C 1
ATOM 5349 O O . ALA C 1 39 ? 37.659 16.617 62.677 1.00 25.09 39 ALA C O 1
ATOM 5351 N N . THR C 1 40 ? 38.624 16.061 60.724 1.00 25.09 40 THR C N 1
ATOM 5352 C CA . THR C 1 40 ? 37.453 16.487 59.956 1.00 24.92 40 THR C CA 1
ATOM 5353 C C . THR C 1 40 ? 36.209 15.689 60.343 1.00 26.26 40 THR C C 1
ATOM 5354 O O . THR C 1 40 ? 35.121 16.253 60.523 1.00 23.84 40 THR C O 1
ATOM 5358 N N . LYS C 1 41 ? 36.347 14.363 60.418 1.00 24.10 41 LYS C N 1
ATOM 5359 C CA . LYS C 1 41 ? 35.220 13.507 60.749 1.00 23.88 41 LYS C CA 1
ATOM 5360 C C . LYS C 1 41 ? 34.734 13.785 62.164 1.00 27.32 41 LYS C C 1
ATOM 5361 O O . LYS C 1 41 ? 33.526 13.830 62.421 1.00 25.97 41 LYS C O 1
ATOM 5367 N N . ALA C 1 42 ? 35.669 13.997 63.092 1.00 26.42 42 ALA C N 1
ATOM 5368 C CA . ALA C 1 42 ? 35.300 14.324 64.462 1.00 25.95 42 ALA C CA 1
ATOM 5369 C C . ALA C 1 42 ? 34.567 15.657 64.533 1.00 24.79 42 ALA C C 1
ATOM 5370 O O . ALA C 1 42 ? 33.632 15.816 65.328 1.00 26.34 42 ALA C O 1
ATOM 5372 N N . ALA C 1 43 ? 34.992 16.636 63.729 1.00 22.46 43 ALA C N 1
ATOM 5373 C CA . ALA C 1 43 ? 34.297 17.923 63.697 1.00 22.48 43 ALA C CA 1
ATOM 5374 C C . ALA C 1 43 ? 32.867 17.761 63.188 1.00 23.44 43 ALA C C 1
ATOM 5375 O O . ALA C 1 43 ? 31.911 18.247 63.810 1.00 21.35 43 ALA C O 1
ATOM 5377 N N . LEU C 1 44 ? 32.700 17.053 62.067 1.00 21.55 44 LEU C N 1
ATOM 5378 C CA . LEU C 1 44 ? 31.359 16.816 61.540 1.00 24.31 44 LEU C CA 1
ATOM 5379 C C . LEU C 1 44 ? 30.476 16.109 62.566 1.00 24.75 44 LEU C C 1
ATOM 5380 O O . LEU C 1 44 ? 29.314 16.483 62.757 1.00 23.92 44 LEU C O 1
ATOM 5385 N N . GLU C 1 45 ? 31.005 15.075 63.228 1.00 24.84 45 GLU C N 1
ATOM 5386 C CA . GLU C 1 45 ? 30.205 14.351 64.209 1.00 27.83 45 GLU C CA 1
ATOM 5387 C C . GLU C 1 45 ? 29.923 15.199 65.437 1.00 26.53 45 GLU C C 1
ATOM 5388 O O . GLU C 1 45 ? 28.931 14.960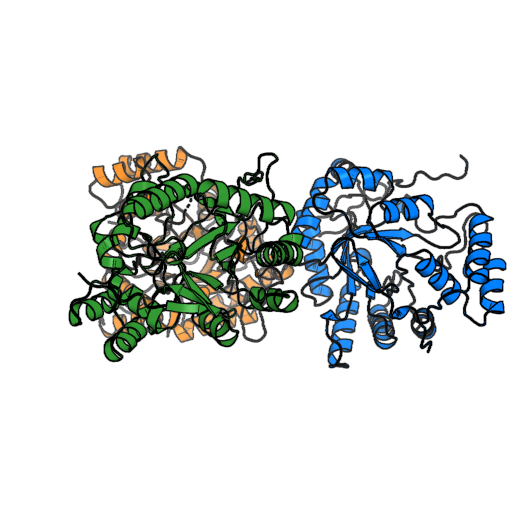 66.132 1.00 29.50 45 GLU C O 1
ATOM 5394 N N . ALA C 1 46 ? 30.769 16.194 65.712 1.00 23.73 46 ALA C N 1
ATOM 5395 C CA . ALA C 1 46 ? 30.487 17.123 66.79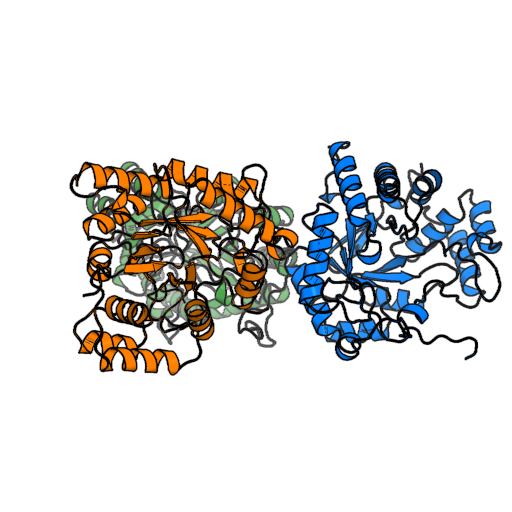0 1.00 23.23 46 ALA C CA 1
ATOM 5396 C C . ALA C 1 46 ? 29.431 18.162 66.421 1.00 21.58 46 ALA C C 1
ATOM 5397 O O . ALA C 1 46 ? 28.903 18.833 67.315 1.00 21.07 46 ALA C O 1
ATOM 5399 N N . GLY C 1 47 ? 29.108 18.327 65.141 1.00 21.80 47 GLY C N 1
ATOM 5400 C CA . GLY C 1 47 ? 28.075 19.259 64.738 1.00 20.65 47 GLY C CA 1
ATOM 5401 C C . GLY C 1 47 ? 28.531 20.494 63.995 1.00 20.39 47 GLY C C 1
ATOM 5402 O O . GLY C 1 47 ? 27.717 21.409 63.791 1.00 19.78 47 GLY C O 1
ATOM 5403 N N . TYR C 1 48 ? 29.804 20.564 63.609 1.00 19.81 48 TYR C N 1
ATOM 5404 C CA . TYR C 1 48 ? 30.247 21.561 62.648 1.00 19.60 48 TYR C CA 1
ATOM 5405 C C . TYR C 1 48 ? 29.562 21.309 61.314 1.00 19.51 48 TYR C C 1
ATOM 5406 O O . TYR C 1 48 ? 29.421 20.165 60.879 1.00 19.73 48 TYR C O 1
ATOM 5415 N N . ARG C 1 49 ? 29.134 22.383 60.657 1.00 19.32 49 ARG C N 1
ATOM 5416 C CA . ARG C 1 49 ? 28.514 22.281 59.339 1.00 22.22 49 ARG C CA 1
ATOM 5417 C C . ARG C 1 49 ? 29.257 23.129 58.321 1.00 20.29 49 ARG C C 1
ATOM 5418 O O . ARG C 1 49 ? 28.745 23.387 57.231 1.00 22.39 49 ARG C O 1
ATOM 5426 N N . HIS C 1 50 ? 30.452 23.578 58.667 1.00 19.46 50 HIS C N 1
ATOM 5427 C CA . HIS C 1 50 ? 31.217 24.485 57.829 1.00 20.46 50 HIS C CA 1
ATOM 5428 C C . HIS C 1 50 ? 32.671 24.047 57.924 1.00 20.38 50 HIS C C 1
ATOM 5429 O O . HIS C 1 50 ? 33.225 24.021 59.023 1.00 20.04 50 HIS C O 1
ATOM 5436 N N . LEU C 1 51 ? 33.267 23.634 56.806 1.00 20.44 51 LEU C N 1
ATOM 5437 C CA . LEU C 1 51 ? 34.669 23.214 56.785 1.00 23.43 51 LEU C CA 1
ATOM 5438 C C . LEU C 1 51 ? 35.482 24.189 55.948 1.00 22.26 51 LEU C C 1
ATOM 5439 O O . LEU C 1 51 ? 35.099 24.504 54.817 1.00 22.21 51 LEU C O 1
ATOM 5444 N N . ASP C 1 52 ? 36.595 24.675 56.510 1.00 22.94 52 ASP C N 1
ATOM 5445 C CA . ASP C 1 52 ? 37.468 25.635 55.842 1.00 22.60 52 ASP C CA 1
ATOM 5446 C C . ASP C 1 52 ? 38.723 24.929 55.344 1.00 28.09 52 ASP C C 1
ATOM 5447 O O . ASP C 1 52 ? 39.485 24.367 56.135 1.00 27.83 52 ASP C O 1
ATOM 5452 N N . CYS C 1 53 ? 38.956 24.993 54.042 1.00 25.14 53 CYS C N 1
ATOM 5453 C CA . CYS C 1 53 ? 39.966 24.174 53.405 1.00 28.16 53 CYS C CA 1
ATOM 5454 C C . CYS C 1 53 ? 40.832 25.051 52.511 1.00 27.79 53 CYS C C 1
ATOM 5455 O O . CYS C 1 53 ? 40.582 26.247 52.337 1.00 26.72 53 CYS C O 1
ATOM 5458 N N . ALA C 1 54 ? 41.890 24.460 51.973 1.00 29.15 54 ALA C N 1
ATOM 5459 C CA . ALA C 1 54 ? 42.740 25.209 51.058 1.00 32.62 54 ALA C CA 1
ATOM 5460 C C . ALA C 1 54 ? 43.566 24.221 50.262 1.00 31.10 54 ALA C C 1
ATOM 5461 O O . ALA C 1 54 ? 43.992 23.193 50.791 1.00 30.23 54 ALA C O 1
ATOM 5463 N N . TRP C 1 55 ? 43.764 24.530 48.981 1.00 33.54 55 TRP C N 1
ATOM 5464 C CA . TRP C 1 55 ? 44.706 23.752 48.191 1.00 32.43 55 TRP C CA 1
ATOM 5465 C C . TRP C 1 55 ? 46.055 23.701 48.885 1.00 33.54 55 TRP C C 1
ATOM 5466 O O . TRP C 1 55 ? 46.702 22.648 48.934 1.00 35.12 55 TRP C O 1
ATOM 5477 N N . PHE C 1 56 ? 46.472 24.825 49.475 1.00 33.57 56 PHE C N 1
ATOM 5478 C CA . PHE C 1 56 ? 47.825 24.915 50.021 1.00 37.28 56 PHE C CA 1
ATOM 5479 C C . PHE C 1 56 ? 48.101 23.775 50.984 1.00 38.50 56 PHE C C 1
ATOM 5480 O O . PHE C 1 56 ? 49.201 23.220 51.001 1.00 44.16 56 PHE C O 1
ATOM 5488 N N . TYR C 1 57 ? 47.106 23.374 51.753 1.00 35.84 57 TYR C N 1
ATOM 5489 C CA . TYR C 1 57 ? 47.368 22.420 52.812 1.00 38.52 57 TYR C CA 1
ATOM 5490 C C . TYR C 1 57 ? 47.396 20.976 52.326 1.00 39.00 57 TYR C C 1
ATOM 5491 O O . TYR C 1 57 ? 47.714 20.081 53.114 1.00 41.57 57 TYR C O 1
ATOM 5500 N N . GLN C 1 58 ? 47.104 20.726 51.049 1.00 37.64 58 GLN C N 1
ATOM 5501 C CA . GLN C 1 58 ? 47.375 19.429 50.429 1.00 39.08 58 GLN C CA 1
ATOM 5502 C C . GLN C 1 58 ? 46.703 18.276 51.167 1.00 36.23 58 GLN C C 1
ATOM 5503 O O . GLN C 1 58 ? 47.271 17.187 51.285 1.00 38.93 58 GLN C O 1
ATOM 5509 N N . ASN C 1 59 ? 45.496 18.503 51.690 1.00 36.85 59 ASN C N 1
ATOM 5510 C CA . ASN C 1 59 ? 44.803 17.455 52.433 1.00 35.09 59 ASN C CA 1
ATOM 5511 C C . ASN C 1 59 ? 43.338 17.337 52.038 1.00 36.39 59 ASN C C 1
ATOM 5512 O O . ASN C 1 59 ? 42.584 16.595 52.689 1.00 31.30 59 ASN C O 1
ATOM 5517 N N . GLU C 1 60 ? 42.926 18.021 50.970 1.00 33.00 60 GLU C N 1
ATOM 5518 C CA . GLU C 1 60 ? 41.525 18.011 50.582 1.00 33.84 60 GLU C CA 1
ATOM 5519 C C . GLU C 1 60 ? 41.034 16.624 50.207 1.00 32.24 60 GLU C C 1
ATOM 5520 O O . GLU C 1 60 ? 39.822 16.379 50.254 1.00 33.32 60 GLU C O 1
ATOM 5526 N N . ASP C 1 61 ? 41.934 15.706 49.841 1.00 32.12 61 ASP C N 1
ATOM 5527 C CA . ASP C 1 61 ? 41.477 14.350 49.561 1.00 31.94 61 ASP C CA 1
ATOM 5528 C C . ASP C 1 61 ? 40.972 13.666 50.833 1.00 35.60 61 ASP C C 1
ATOM 5529 O O . ASP C 1 61 ? 39.903 13.040 50.818 1.00 34.14 61 ASP C O 1
ATOM 5534 N N . GLU C 1 62 ? 41.685 13.818 51.957 1.00 33.19 62 GLU C N 1
ATOM 5535 C CA . GLU C 1 62 ? 41.196 13.239 53.212 1.00 32.62 62 GLU C CA 1
ATOM 5536 C C . GLU C 1 62 ? 39.903 13.905 53.672 1.00 29.35 62 GLU C C 1
ATOM 5537 O O . GLU C 1 62 ? 39.008 13.238 54.200 1.00 27.90 62 GLU C O 1
ATOM 5543 N N . ILE C 1 63 ? 39.797 15.220 53.499 1.00 28.50 63 ILE C N 1
ATOM 5544 C CA . ILE C 1 63 ? 38.562 15.915 53.832 1.00 29.07 63 ILE C CA 1
ATOM 5545 C C . ILE C 1 63 ? 37.411 15.377 52.995 1.00 30.89 63 ILE C C 1
ATOM 5546 O O . ILE C 1 63 ? 36.298 15.165 53.498 1.00 27.23 63 ILE C O 1
ATOM 5551 N N . GLY C 1 64 ? 37.651 15.164 51.698 1.00 30.76 64 GLY C N 1
ATOM 5552 C CA . GLY C 1 64 ? 36.627 14.546 50.872 1.00 31.51 64 GLY C CA 1
ATOM 5553 C C . GLY C 1 64 ? 36.225 13.182 51.397 1.00 31.86 64 GLY C C 1
ATOM 5554 O O . GLY C 1 64 ? 35.042 12.825 51.402 1.00 29.37 64 GLY C O 1
ATOM 5555 N N . ASN C 1 65 ? 37.210 12.412 51.861 1.00 30.43 65 ASN C N 1
ATOM 5556 C CA . ASN C 1 65 ? 36.951 11.095 52.421 1.00 28.63 65 ASN C CA 1
ATOM 5557 C C . ASN C 1 65 ? 36.102 11.202 53.680 1.00 31.04 65 ASN C C 1
ATOM 5558 O O . ASN C 1 65 ? 35.202 10.386 53.910 1.00 28.83 65 ASN C O 1
ATOM 5563 N N . ALA C 1 66 ? 36.394 12.196 54.522 1.00 29.48 66 ALA C N 1
ATOM 5564 C CA . ALA C 1 66 ? 35.669 12.359 55.775 1.00 29.83 66 ALA C CA 1
ATOM 5565 C C . ALA C 1 66 ? 34.221 12.780 55.534 1.00 28.22 66 ALA C C 1
ATOM 5566 O O . ALA C 1 66 ? 33.293 12.243 56.151 1.00 27.16 66 ALA C O 1
ATOM 5568 N N . ILE C 1 67 ? 34.011 13.759 54.658 1.00 26.39 67 ILE C N 1
ATOM 5569 C CA . ILE C 1 67 ? 32.654 14.180 54.348 1.00 27.00 67 ILE C CA 1
ATOM 5570 C C . ILE C 1 67 ? 31.833 12.981 53.897 1.00 27.42 67 ILE C C 1
ATOM 5571 O O . ILE C 1 67 ? 30.753 12.702 54.434 1.00 28.19 67 ILE C O 1
ATOM 5576 N N . ALA C 1 68 ? 32.358 12.227 52.935 1.00 25.90 68 ALA C N 1
ATOM 5577 C CA . ALA C 1 68 ? 31.603 11.109 52.382 1.00 26.52 68 ALA C CA 1
ATOM 5578 C C . ALA C 1 68 ? 31.271 10.086 53.459 1.00 29.08 68 ALA C C 1
ATOM 5579 O O . ALA C 1 68 ? 30.126 9.624 53.559 1.00 26.27 68 ALA C O 1
ATOM 5581 N N . ASP C 1 69 ? 32.270 9.708 54.267 1.00 27.47 69 ASP C N 1
ATOM 5582 C CA . ASP C 1 69 ? 32.037 8.715 55.308 1.00 27.34 69 ASP C CA 1
ATOM 5583 C C . ASP C 1 69 ? 31.025 9.227 56.323 1.00 27.43 69 ASP C C 1
ATOM 5584 O O . ASP C 1 69 ? 30.140 8.486 56.758 1.00 26.37 69 ASP C O 1
ATOM 5589 N N . PHE C 1 70 ? 31.131 10.500 56.696 1.00 27.95 70 PHE C N 1
ATOM 5590 C CA . PHE C 1 70 ? 30.165 11.084 57.614 1.00 25.65 70 PHE C CA 1
ATOM 5591 C C . PHE C 1 70 ? 28.751 11.015 57.045 1.00 25.83 70 PHE C C 1
ATOM 5592 O O . PHE C 1 70 ? 27.817 10.561 57.722 1.00 23.84 70 PHE C O 1
ATOM 5600 N N . LEU C 1 71 ? 28.581 11.437 55.786 1.00 26.05 71 LEU C N 1
ATOM 5601 C CA . LEU C 1 71 ? 27.243 11.487 55.195 1.00 26.48 71 LEU C CA 1
ATOM 5602 C C . LEU C 1 71 ? 26.629 10.101 55.124 1.00 26.04 71 LEU C C 1
ATOM 5603 O O . LEU C 1 71 ? 25.428 9.925 55.378 1.00 25.93 71 LEU C O 1
ATOM 5608 N N . LYS C 1 72 ? 27.440 9.101 54.784 1.00 26.55 72 LYS C N 1
ATOM 5609 C CA . LYS C 1 72 ? 26.922 7.744 54.714 1.00 28.17 72 LYS C CA 1
ATOM 5610 C C . LYS C 1 72 ? 26.450 7.259 56.081 1.00 28.23 72 LYS C C 1
ATOM 5611 O O . LYS C 1 72 ? 25.476 6.506 56.163 1.00 29.36 72 LYS C O 1
ATOM 5617 N N . GLU C 1 73 ? 27.116 7.678 57.166 1.00 29.31 73 GLU C N 1
ATOM 5618 C CA . GLU C 1 73 ? 26.736 7.224 58.500 1.00 27.34 73 GLU C CA 1
ATOM 5619 C C . GLU C 1 73 ? 25.635 8.075 59.116 1.00 26.51 73 GLU C C 1
ATOM 5620 O O . GLU C 1 73 ? 25.004 7.639 60.086 1.00 27.00 73 GLU C O 1
ATOM 5626 N N . ASN C 1 74 ? 25.344 9.245 58.548 1.00 25.47 74 ASN C N 1
ATOM 5627 C CA . ASN C 1 74 ? 24.352 10.171 59.095 1.00 24.67 74 ASN C CA 1
ATOM 5628 C C . ASN C 1 74 ? 23.295 10.461 58.025 1.00 25.09 74 ASN C C 1
ATOM 5629 O O . ASN C 1 74 ? 23.282 11.539 57.417 1.00 24.22 74 ASN C O 1
ATOM 5634 N N . PRO C 1 75 ? 22.367 9.524 57.802 1.00 26.54 75 PRO C N 1
ATOM 5635 C CA . PRO C 1 75 ? 21.285 9.741 56.811 1.00 27.16 75 PRO C CA 1
ATOM 5636 C C . PRO C 1 75 ? 20.492 11.036 56.987 1.00 26.15 75 PRO C C 1
ATOM 5637 O O . PRO C 1 75 ? 20.005 11.590 55.991 1.00 26.24 75 PRO C O 1
ATOM 5641 N N . SER C 1 76 ? 20.281 11.490 58.226 1.00 25.43 76 SER C N 1
ATOM 5642 C CA . SER C 1 76 ? 19.496 12.683 58.505 1.00 24.56 76 SER C CA 1
ATOM 5643 C C . SER C 1 76 ? 20.196 13.960 58.053 1.00 24.09 76 SER C C 1
ATOM 5644 O O . SER C 1 76 ? 19.591 15.038 58.119 1.00 22.91 76 SER C O 1
ATOM 5647 N N . VAL C 1 77 ? 21.437 13.853 57.574 1.00 24.84 77 VAL C N 1
ATOM 5648 C CA . VAL C 1 77 ? 22.244 14.979 57.110 1.00 24.12 77 VAL C CA 1
ATOM 5649 C C . VAL C 1 77 ? 22.449 14.862 55.601 1.00 23.78 77 VAL C C 1
ATOM 5650 O O . VAL C 1 77 ? 22.622 13.756 55.067 1.00 23.89 77 VAL C O 1
ATOM 5654 N N . LYS C 1 78 ? 22.411 16.004 54.910 1.00 23.65 78 LYS C N 1
ATOM 5655 C CA . LYS C 1 78 ? 22.602 16.066 53.466 1.00 22.56 78 LYS C CA 1
ATOM 5656 C C . LYS C 1 78 ? 23.730 17.027 53.146 1.00 22.70 78 LYS C C 1
ATOM 5657 O O . LYS C 1 78 ? 24.016 17.959 53.916 1.00 20.40 78 LYS C O 1
ATOM 5663 N N . ARG C 1 79 ? 24.355 16.795 51.979 1.00 24.93 79 ARG C N 1
ATOM 5664 C CA . ARG C 1 79 ? 25.515 17.588 51.593 1.00 22.12 79 ARG C CA 1
ATOM 5665 C C . ARG C 1 79 ? 25.155 19.059 51.534 1.00 20.97 79 ARG C C 1
ATOM 5666 O O . ARG C 1 79 ? 26.002 19.925 51.777 1.00 20.12 79 ARG C O 1
ATOM 5674 N N . GLU C 1 80 ? 23.893 19.358 51.252 1.00 21.34 80 GLU C N 1
ATOM 5675 C CA . GLU C 1 80 ? 23.448 20.741 51.233 1.00 22.43 80 GLU C CA 1
ATOM 5676 C C . GLU C 1 80 ? 23.391 21.389 52.615 1.00 23.65 80 GLU C C 1
ATOM 5677 O O . GLU C 1 80 ? 23.296 22.621 52.676 1.00 22.99 80 GLU C O 1
ATOM 5683 N N . ASP C 1 81 ? 23.446 20.615 53.722 1.00 22.89 81 ASP C N 1
ATOM 5684 C CA . ASP C 1 81 ? 23.596 21.231 55.046 1.00 21.13 81 ASP C CA 1
ATOM 5685 C C . ASP C 1 81 ? 25.024 21.689 55.318 1.00 25.34 81 ASP C C 1
ATOM 5686 O O . ASP C 1 81 ? 25.242 22.513 56.214 1.00 28.58 81 ASP C O 1
ATOM 5691 N N . LEU C 1 82 ? 25.993 21.178 54.571 1.00 23.35 82 LEU C N 1
ATOM 5692 C CA . LEU C 1 82 ? 27.398 21.490 54.785 1.00 22.46 82 LEU C CA 1
ATOM 5693 C C . LEU C 1 82 ? 27.823 22.708 53.970 1.00 23.71 82 LEU C C 1
ATOM 5694 O O . LEU C 1 82 ? 27.326 22.959 52.870 1.00 25.54 82 LEU C O 1
ATOM 5699 N N . PHE C 1 83 ? 28.750 23.472 54.527 1.00 22.64 83 PHE C N 1
ATOM 5700 C CA . PHE C 1 83 ? 29.311 24.639 53.860 1.00 21.18 83 PHE C CA 1
ATOM 5701 C C . PHE C 1 83 ? 30.797 24.368 53.690 1.00 22.64 83 PHE C C 1
ATOM 5702 O O . PHE C 1 83 ? 31.536 24.305 54.678 1.00 22.27 83 PHE C O 1
ATOM 5710 N N . ILE C 1 84 ? 31.229 24.181 52.443 1.00 23.25 84 ILE C N 1
ATOM 5711 C CA . ILE C 1 84 ? 32.613 23.817 52.132 1.00 23.91 84 ILE C CA 1
ATOM 5712 C C . ILE C 1 84 ? 33.298 25.012 51.483 1.00 21.45 84 ILE C C 1
ATOM 5713 O O . ILE C 1 84 ? 32.843 25.509 50.444 1.00 21.48 84 ILE C O 1
ATOM 5718 N N . CYS C 1 85 ? 34.393 25.471 52.084 1.00 22.95 85 CYS C N 1
ATOM 5719 C CA . CYS C 1 85 ? 35.181 26.571 51.537 1.00 24.46 85 CYS C CA 1
ATOM 5720 C C . CYS C 1 85 ? 36.582 26.084 51.175 1.00 26.08 85 CYS C C 1
ATOM 5721 O O . CYS C 1 85 ? 37.224 25.397 51.975 1.00 26.92 85 CYS C O 1
ATOM 5724 N N . THR C 1 86 ? 37.068 26.436 49.979 1.00 28.10 86 THR C N 1
ATOM 5725 C CA . THR C 1 86 ? 38.474 26.217 49.663 1.00 26.39 86 THR C CA 1
ATOM 5726 C C . THR C 1 86 ? 39.041 27.439 48.943 1.00 25.49 86 THR C C 1
ATOM 5727 O O . THR C 1 86 ? 38.352 28.442 48.726 1.00 26.67 86 THR C O 1
ATOM 5731 N N . LYS C 1 87 ? 40.322 27.354 48.590 1.00 26.76 87 LYS C N 1
ATOM 5732 C CA . LYS C 1 87 ? 41.116 28.532 48.240 1.00 29.67 87 LYS C CA 1
ATOM 5733 C C . LYS C 1 87 ? 42.211 28.159 47.252 1.00 31.18 87 LYS C C 1
ATOM 5734 O O . LYS C 1 87 ? 42.777 27.063 47.311 1.00 31.73 87 LYS C O 1
ATOM 5740 N N . VAL C 1 88 ? 42.561 29.115 46.395 1.00 31.30 88 VAL C N 1
ATOM 5741 C CA . VAL C 1 88 ? 43.612 28.947 45.398 1.00 31.70 88 VAL C CA 1
ATOM 5742 C C . VAL C 1 88 ? 44.837 29.729 45.852 1.00 30.38 88 VAL C C 1
ATOM 5743 O O . VAL C 1 88 ? 44.728 30.886 46.274 1.00 31.11 88 VAL C O 1
ATOM 5747 N N . TRP C 1 89 ? 45.996 29.088 45.773 1.00 31.64 89 TRP C N 1
ATOM 5748 C CA . TRP C 1 89 ? 47.242 29.586 46.336 1.00 35.04 89 TRP C CA 1
ATOM 5749 C C . TRP C 1 89 ? 47.922 30.592 45.383 1.00 35.86 89 TRP C C 1
ATOM 5750 O O . TRP C 1 89 ? 47.473 30.843 44.252 1.00 33.51 89 TRP C O 1
ATOM 5761 N N . ASN C 1 90 ? 49.019 31.184 45.875 1.00 31.66 90 ASN C N 1
ATOM 5762 C CA . ASN C 1 90 ? 49.584 32.381 45.257 1.00 35.09 90 ASN C CA 1
ATOM 5763 C C . ASN C 1 90 ? 50.174 32.116 43.875 1.00 36.23 90 ASN C C 1
ATOM 5764 O O . ASN C 1 90 ? 50.328 33.057 43.090 1.00 36.99 90 ASN C O 1
ATOM 5769 N N . HIS C 1 91 ? 50.577 30.883 43.575 1.00 35.98 91 HIS C N 1
ATOM 5770 C CA . HIS C 1 91 ? 51.218 30.617 42.290 1.00 40.44 91 HIS C CA 1
ATOM 5771 C C . HIS C 1 91 ? 50.212 30.283 41.202 1.00 38.82 91 HIS C C 1
ATOM 5772 O O . HIS C 1 91 ? 50.606 30.077 40.045 1.00 40.87 91 HIS C O 1
ATOM 5779 N N . MET C 1 92 ? 48.927 30.274 41.543 1.00 37.12 92 MET C N 1
ATOM 5780 C CA . MET C 1 92 ? 47.871 29.834 40.651 1.00 37.41 92 MET C CA 1
ATOM 5781 C C . MET C 1 92 ? 46.905 30.965 40.301 1.00 37.28 92 MET C C 1
ATOM 5782 O O . MET C 1 92 ? 45.732 30.720 40.017 1.00 36.72 92 MET C O 1
ATOM 5787 N N . HIS C 1 93 ? 47.391 32.204 40.267 1.00 37.99 93 HIS C N 1
ATOM 5788 C CA . HIS C 1 93 ? 46.521 33.337 39.973 1.00 38.00 93 HIS C CA 1
ATOM 5789 C C . HIS C 1 93 ? 46.241 33.559 38.495 1.00 40.12 93 HIS C C 1
ATOM 5790 O O . HIS C 1 93 ? 45.316 34.318 38.187 1.00 40.11 93 HIS C O 1
ATOM 5797 N N . ALA C 1 94 ? 47.004 32.950 37.586 1.00 42.05 94 ALA C N 1
ATOM 5798 C CA . ALA C 1 94 ? 46.686 33.034 36.161 1.00 44.18 94 ALA C CA 1
ATOM 5799 C C . ALA C 1 94 ? 45.278 32.494 35.903 1.00 43.32 94 ALA C C 1
ATOM 5800 O O . ALA C 1 94 ? 44.863 31.510 36.532 1.00 41.70 94 ALA C O 1
ATOM 5802 N N . PRO C 1 95 ? 44.516 33.105 34.994 1.00 44.48 95 PRO C N 1
ATOM 5803 C CA . PRO C 1 95 ? 43.100 32.708 34.834 1.00 43.62 95 PRO C CA 1
ATOM 5804 C C . PRO C 1 95 ? 42.868 31.219 34.632 1.00 43.47 95 PRO C C 1
ATOM 5805 O O . PRO C 1 95 ? 41.930 30.669 35.221 1.00 41.73 95 PRO C O 1
ATOM 5809 N N . GLU C 1 96 ? 43.697 30.542 33.837 1.00 45.33 96 GLU C N 1
ATOM 5810 C CA . GLU C 1 96 ? 43.512 29.106 33.654 1.00 45.31 96 GLU C CA 1
ATOM 5811 C C . GLU C 1 96 ? 43.984 28.319 34.872 1.00 43.42 96 GLU C C 1
ATOM 5812 O O . GLU C 1 96 ? 43.457 27.233 35.141 1.00 44.30 96 GLU C O 1
ATOM 5818 N N . ASP C 1 97 ? 44.933 28.857 35.643 1.00 42.84 97 ASP C N 1
ATOM 5819 C CA . ASP C 1 97 ? 45.376 28.181 36.861 1.00 41.10 97 ASP C CA 1
ATOM 5820 C C . ASP C 1 97 ? 44.365 28.313 38.005 1.00 41.00 97 ASP C C 1
ATOM 5821 O O . ASP C 1 97 ? 44.265 27.412 38.849 1.00 38.03 97 ASP C O 1
ATOM 5826 N N . VAL C 1 98 ? 43.620 29.420 38.058 1.00 39.95 98 VAL C N 1
ATOM 5827 C CA . VAL C 1 98 ? 42.520 29.531 39.013 1.00 39.79 98 VAL C CA 1
ATOM 5828 C C . VAL C 1 98 ? 41.521 28.408 38.785 1.00 39.83 98 VAL C C 1
ATOM 5829 O O . VAL C 1 98 ? 41.098 27.723 39.724 1.00 37.15 98 VAL C O 1
ATOM 5833 N N . LYS C 1 99 ? 41.140 28.195 37.524 1.00 40.83 99 LYS C N 1
ATOM 5834 C CA . LYS C 1 99 ? 40.111 27.211 37.220 1.00 37.13 99 LYS C CA 1
ATOM 5835 C C . LYS C 1 99 ? 40.624 25.791 37.412 1.00 39.16 99 LYS C C 1
ATOM 5836 O O . LYS C 1 99 ? 39.897 24.935 37.935 1.00 39.58 99 LYS C O 1
ATOM 5842 N N . TRP C 1 100 ? 41.886 25.537 37.051 1.00 38.47 100 TRP C N 1
ATOM 5843 C CA . TRP C 1 100 ? 42.498 24.242 37.340 1.00 38.52 100 TRP C CA 1
ATOM 5844 C C . TRP C 1 100 ? 42.516 23.960 38.837 1.00 36.99 100 TRP C C 1
ATOM 5845 O O . TRP C 1 100 ? 42.300 22.820 39.268 1.00 37.09 100 TRP C O 1
ATOM 5856 N N . SER C 1 101 ? 42.801 24.986 39.642 1.00 36.64 101 SER C N 1
ATOM 5857 C CA . SER C 1 101 ? 42.902 24.800 41.087 1.00 35.77 101 SER C CA 1
ATOM 5858 C C . SER C 1 101 ? 41.575 24.347 41.694 1.00 35.33 101 SER C C 1
ATOM 5859 O O . SER C 1 101 ? 41.544 23.417 42.509 1.00 35.98 101 SER C O 1
ATOM 5862 N N . LEU C 1 102 ? 40.463 24.990 41.313 1.00 33.25 102 LEU C N 1
ATOM 5863 C CA . LEU C 1 102 ? 39.170 24.578 41.856 1.00 32.84 102 LEU C CA 1
ATOM 5864 C C . LEU C 1 102 ? 38.784 23.183 41.376 1.00 34.70 102 LEU C C 1
ATOM 5865 O O . LEU C 1 102 ? 38.231 22.393 42.148 1.00 37.44 102 LEU C O 1
ATOM 5870 N N . ASP C 1 103 ? 39.053 22.852 40.111 1.00 38.77 103 ASP C N 1
ATOM 5871 C CA . ASP C 1 103 ? 38.720 21.510 39.639 1.00 38.05 103 ASP C CA 1
ATOM 5872 C C . ASP C 1 103 ? 39.518 20.451 40.385 1.00 35.20 103 ASP C C 1
ATOM 5873 O O . ASP C 1 103 ? 38.975 19.414 40.777 1.00 38.97 103 ASP C O 1
ATOM 5878 N N . ASN C 1 104 ? 40.809 20.694 40.589 1.00 34.02 104 ASN C N 1
ATOM 5879 C CA . ASN C 1 104 ? 41.610 19.772 41.388 1.00 37.14 104 ASN C CA 1
ATOM 5880 C C . ASN C 1 104 ? 41.010 19.590 42.783 1.00 35.88 104 ASN C C 1
ATOM 5881 O O . ASN C 1 104 ? 40.891 18.461 43.273 1.00 35.70 104 ASN C O 1
ATOM 5886 N N . SER C 1 105 ? 40.591 20.690 43.417 1.00 33.59 105 SER C N 1
ATOM 5887 C CA . SER C 1 105 ? 39.994 20.624 44.751 1.00 33.96 105 SER C CA 1
ATOM 5888 C C . SER C 1 105 ? 38.663 19.872 44.752 1.00 34.25 105 SER C C 1
ATOM 5889 O O . SER C 1 105 ? 38.368 19.129 45.697 1.00 31.57 105 SER C O 1
ATOM 5892 N N . LEU C 1 106 ? 37.837 20.072 43.719 1.00 35.31 106 LEU C N 1
ATOM 5893 C CA . LEU C 1 106 ? 36.545 19.388 43.646 1.00 35.33 106 LEU C CA 1
ATOM 5894 C C . LEU C 1 106 ? 36.716 17.885 43.495 1.00 36.44 106 LEU C C 1
ATOM 5895 O O . LEU C 1 106 ? 35.951 17.106 44.078 1.00 35.74 106 LEU C O 1
ATOM 5900 N N . LYS C 1 107 ? 37.700 17.459 42.695 1.00 38.79 107 LYS C N 1
ATOM 5901 C CA . LYS C 1 107 ? 38.072 16.048 42.664 1.00 39.14 107 LYS C CA 1
ATOM 5902 C C . LYS C 1 107 ? 38.364 15.550 44.071 1.00 32.09 107 LYS C C 1
ATOM 5903 O O . LYS C 1 107 ? 37.851 14.513 44.504 1.00 32.62 107 LYS C O 1
ATOM 5909 N N . ALA C 1 108 ? 39.239 16.258 44.780 1.00 30.93 108 ALA C N 1
ATOM 5910 C CA . ALA C 1 108 ? 39.698 15.762 46.067 1.00 33.54 108 ALA C CA 1
ATOM 5911 C C . ALA C 1 108 ? 38.540 15.681 47.047 1.00 32.21 108 ALA C C 1
ATOM 5912 O O . ALA C 1 108 ? 38.316 14.641 47.677 1.00 32.91 108 ALA C O 1
ATOM 5914 N N . LEU C 1 109 ? 37.771 16.765 47.166 1.00 32.40 109 LEU C N 1
ATOM 5915 C CA . LEU C 1 109 ? 36.651 16.818 48.101 1.00 31.31 109 LEU C CA 1
ATOM 5916 C C . LEU C 1 109 ? 35.439 16.020 47.630 1.00 31.18 109 LEU C C 1
ATOM 5917 O O . LEU C 1 109 ? 34.492 15.872 48.408 1.00 28.63 109 LEU C O 1
ATOM 5922 N N . ARG C 1 110 ? 35.429 15.551 46.373 1.00 29.67 110 ARG C N 1
ATOM 5923 C CA . ARG C 1 110 ? 34.361 14.700 45.842 1.00 30.95 110 ARG C CA 1
ATOM 5924 C C . ARG C 1 110 ? 33.040 15.456 45.718 1.00 31.88 110 ARG C C 1
ATOM 5925 O O . ARG C 1 110 ? 31.977 14.929 46.053 1.00 33.38 110 ARG C O 1
ATOM 5933 N N . LEU C 1 111 ? 33.106 16.695 45.240 1.00 30.97 111 LEU C N 1
ATOM 5934 C CA . LEU C 1 111 ? 31.966 17.597 45.219 1.00 29.22 111 LEU C CA 1
ATOM 5935 C C . LEU C 1 111 ? 31.784 18.172 43.825 1.00 31.48 111 LEU C C 1
ATOM 5936 O O . LEU C 1 111 ? 32.752 18.429 43.105 1.00 32.07 111 LEU C O 1
ATOM 5941 N N . ASP C 1 112 ? 30.526 18.371 43.453 1.00 30.55 112 ASP C N 1
ATOM 5942 C CA . ASP C 1 112 ? 30.220 19.100 42.233 1.00 29.44 112 ASP C CA 1
ATOM 5943 C C . ASP C 1 112 ? 30.419 20.597 42.398 1.00 30.18 112 ASP C C 1
ATOM 5944 O O . ASP C 1 112 ? 30.612 21.294 41.397 1.00 29.84 112 ASP C O 1
ATOM 5949 N N . TYR C 1 113 ? 30.381 21.112 43.627 1.00 26.89 113 TYR C N 1
ATOM 5950 C CA . TYR C 1 113 ? 30.660 22.523 43.833 1.00 26.15 113 TYR C CA 1
ATOM 5951 C C . TYR C 1 113 ? 31.158 22.708 45.263 1.00 26.66 113 TYR C C 1
ATOM 5952 O O . TYR C 1 113 ? 31.023 21.824 46.114 1.00 25.47 113 TYR C O 1
ATOM 5961 N N . VAL C 1 114 ? 31.781 23.851 45.506 1.00 26.77 114 VAL C N 1
ATOM 5962 C CA . VAL C 1 114 ? 32.102 24.276 46.853 1.00 24.06 114 VAL C CA 1
ATOM 5963 C C . VAL C 1 114 ? 31.188 25.442 47.162 1.00 23.99 114 VAL C C 1
ATOM 5964 O O . VAL C 1 114 ? 30.646 26.101 46.269 1.00 28.07 114 VAL C O 1
ATOM 5968 N N . ASP C 1 115 ? 30.996 25.689 48.445 1.00 22.10 115 ASP C N 1
ATOM 5969 C CA . ASP C 1 115 ? 30.097 26.769 48.803 1.00 23.46 115 ASP C CA 1
ATOM 5970 C C . ASP C 1 115 ? 30.788 28.112 48.767 1.00 22.47 115 ASP C C 1
ATOM 5971 O O . ASP C 1 115 ? 30.152 29.129 48.467 1.00 23.99 115 ASP C O 1
ATOM 5976 N N . LEU C 1 116 ? 32.084 28.123 49.034 1.00 20.91 116 LEU C N 1
ATOM 5977 C CA . LEU C 1 116 ? 32.868 29.340 49.027 1.00 21.84 116 LEU C CA 1
ATOM 5978 C C . LEU C 1 116 ? 34.220 29.016 48.417 1.00 23.77 116 LEU C C 1
ATOM 5979 O O . LEU C 1 116 ? 34.834 28.004 48.766 1.00 25.44 116 LEU C O 1
ATOM 5984 N N . PHE C 1 117 ? 34.655 29.851 47.480 1.00 24.75 117 PHE C N 1
ATOM 5985 C CA . PHE C 1 117 ? 35.975 29.765 46.873 1.00 22.84 117 PHE C CA 1
ATOM 5986 C C . PHE C 1 117 ? 36.636 31.116 47.084 1.00 24.08 117 PHE C C 1
ATOM 5987 O O . PHE C 1 117 ? 36.010 32.154 46.834 1.00 24.47 117 PHE C O 1
ATOM 5995 N N . LEU C 1 118 ? 37.871 31.102 47.602 1.00 26.15 118 LEU C N 1
ATOM 5996 C CA . LEU C 1 118 ? 38.603 32.313 47.976 1.00 26.40 118 LEU C CA 1
ATOM 5997 C C . LEU C 1 118 ? 39.978 32.347 47.313 1.00 28.01 118 LEU C C 1
ATOM 5998 O O . LEU C 1 118 ? 40.631 31.311 47.152 1.00 28.13 118 LEU C O 1
ATOM 6003 N N . VAL C 1 119 ? 40.424 33.550 46.951 1.00 25.98 119 VAL C N 1
ATOM 6004 C CA . VAL C 1 119 ? 41.834 33.790 46.644 1.00 27.47 119 VAL C CA 1
ATOM 6005 C C . VAL C 1 119 ? 42.554 33.913 47.979 1.00 27.94 119 VAL C C 1
ATOM 6006 O O . VAL C 1 119 ? 42.202 34.760 48.810 1.00 28.67 119 VAL C O 1
ATOM 6010 N N . HIS C 1 120 ? 43.544 33.048 48.202 1.00 27.99 120 HIS C N 1
ATOM 6011 C CA . HIS C 1 120 ? 44.127 32.905 49.534 1.00 27.72 120 HIS C CA 1
ATOM 6012 C C . HIS C 1 120 ? 44.902 34.156 49.964 1.00 29.26 120 HIS C C 1
ATOM 6013 O O . HIS C 1 120 ? 44.857 34.548 51.139 1.00 29.98 120 HIS C O 1
ATOM 6020 N N . TRP C 1 121 ? 45.628 34.782 49.039 1.00 27.45 121 TRP C N 1
ATOM 6021 C CA . TRP C 1 121 ? 46.427 35.982 49.280 1.00 30.53 121 TRP C CA 1
ATOM 6022 C C . TRP C 1 121 ? 46.317 36.913 48.081 1.00 29.80 121 TRP C C 1
ATOM 6023 O O . TRP C 1 121 ? 46.157 36.450 46.947 1.00 31.90 121 TRP C O 1
ATOM 6034 N N . PRO C 1 122 ? 46.407 38.218 48.295 1.00 28.76 122 PRO C N 1
ATOM 6035 C CA . PRO C 1 122 ? 46.453 39.183 47.192 1.00 30.53 122 PRO C CA 1
ATOM 6036 C C . PRO C 1 122 ? 47.867 39.263 46.634 1.00 32.45 122 PRO C C 1
ATOM 6037 O O . PRO C 1 122 ? 48.415 40.349 46.421 1.00 33.80 122 PRO C O 1
ATOM 6041 N N . ILE C 1 123 ? 48.477 38.097 46.451 1.00 32.64 123 ILE C N 1
ATOM 6042 C CA . ILE C 1 123 ? 49.853 37.969 46.010 1.00 34.42 123 ILE C CA 1
ATOM 6043 C C . ILE C 1 123 ? 49.891 36.929 44.902 1.00 35.87 123 ILE C C 1
ATOM 6044 O O . ILE C 1 123 ? 49.541 35.763 45.129 1.00 34.29 123 ILE C O 1
ATOM 6049 N N . ALA C 1 124 ? 50.334 37.345 43.716 1.00 37.99 124 ALA C N 1
ATOM 6050 C CA . ALA C 1 124 ? 50.502 36.464 42.566 1.00 38.96 124 ALA C CA 1
ATOM 6051 C C . ALA C 1 124 ? 51.973 36.086 42.446 1.00 40.52 124 ALA C C 1
ATOM 6052 O O . ALA C 1 124 ? 52.842 36.963 42.366 1.00 41.95 124 ALA C O 1
ATOM 6054 N N . ALA C 1 125 ? 52.243 34.784 42.425 1.00 41.49 125 ALA C N 1
ATOM 6055 C CA . ALA C 1 125 ? 53.598 34.262 42.442 1.00 41.85 125 ALA C CA 1
ATOM 6056 C C . ALA C 1 125 ? 53.790 33.315 41.267 1.00 46.08 125 ALA C C 1
ATOM 6057 O O . ALA C 1 125 ? 52.833 32.693 40.792 1.00 46.06 125 ALA C O 1
ATOM 6059 N N . GLU C 1 126 ? 55.042 33.216 40.808 1.00 45.30 126 GLU C N 1
ATOM 6060 C CA . GLU C 1 126 ? 55.402 32.339 39.696 1.00 50.82 126 GLU C CA 1
ATOM 6061 C C . GLU C 1 126 ? 55.231 30.872 40.079 1.00 46.01 126 GLU C C 1
ATOM 6062 O O . GLU C 1 126 ? 55.448 30.474 41.228 1.00 44.46 126 GLU C O 1
ATOM 6068 N N . ARG C 1 127 ? 54.860 30.056 39.094 1.00 46.93 127 ARG C N 1
ATOM 6069 C CA . ARG C 1 127 ? 54.691 28.631 39.322 1.00 47.37 127 ARG C CA 1
ATOM 6070 C C . ARG C 1 127 ? 55.648 27.851 38.436 1.00 50.60 127 ARG C C 1
ATOM 6071 O O . ARG C 1 127 ? 56.114 28.340 37.406 1.00 50.89 127 ARG C O 1
ATOM 6079 N N . THR C 1 128 ? 55.971 26.640 38.876 1.00 53.03 128 THR C N 1
ATOM 6080 C CA . THR C 1 128 ? 56.756 25.738 38.057 1.00 53.94 128 THR C CA 1
ATOM 6081 C C . THR C 1 128 ? 55.850 25.026 37.062 1.00 58.72 128 THR C C 1
ATOM 6082 O O . THR C 1 128 ? 54.619 25.107 37.128 1.00 59.27 128 THR C O 1
ATOM 6086 N N . GLU C 1 129 ? 56.480 24.289 36.149 1.00 58.28 129 GLU C N 1
ATOM 6087 C CA . GLU C 1 129 ? 55.726 23.562 35.137 1.00 59.59 129 GLU C CA 1
ATOM 6088 C C . GLU C 1 129 ? 54.740 22.579 35.766 1.00 63.53 129 GLU C C 1
ATOM 6089 O O . GLU C 1 129 ? 53.613 22.428 35.279 1.00 62.69 129 GLU C O 1
ATOM 6095 N N . ASP C 1 130 ? 55.142 21.892 36.843 1.00 60.94 130 ASP C N 1
ATOM 6096 C CA . ASP C 1 130 ? 54.269 20.927 37.509 1.00 61.68 130 ASP C CA 1
ATOM 6097 C C . ASP C 1 130 ? 53.433 21.556 38.625 1.00 57.76 130 ASP C C 1
ATOM 6098 O O . ASP C 1 130 ? 53.054 20.863 39.580 1.00 59.18 130 ASP C O 1
ATOM 6103 N N . ARG C 1 131 ? 53.164 22.861 38.542 1.00 55.97 131 ARG C N 1
ATOM 6104 C CA . ARG C 1 131 ? 52.139 23.531 39.344 1.00 53.83 131 ARG C CA 1
ATOM 6105 C C . ARG C 1 131 ? 52.466 23.587 40.837 1.00 52.80 131 ARG C C 1
ATOM 6106 O O . ARG C 1 131 ? 51.559 23.523 41.674 1.00 53.69 131 ARG C O 1
ATOM 6114 N N . GLN C 1 132 ? 53.736 23.733 41.198 1.00 51.49 132 GLN C N 1
ATOM 6115 C CA . GLN C 1 132 ? 54.094 24.130 42.552 1.00 52.62 132 GLN C CA 1
ATOM 6116 C C . GLN C 1 132 ? 54.740 25.512 42.519 1.00 48.30 132 GLN C C 1
ATOM 6117 O O . GLN C 1 132 ? 54.923 26.121 41.462 1.00 47.32 132 GLN C O 1
ATOM 6123 N N . VAL C 1 133 ? 55.060 26.022 43.695 1.00 46.54 133 VAL C N 1
ATOM 6124 C CA . VAL C 1 133 ? 55.477 27.412 43.825 1.00 47.99 133 VAL C CA 1
ATOM 6125 C C . VAL C 1 133 ? 56.927 27.548 43.385 1.00 47.26 133 VAL C C 1
ATOM 6126 O O . VAL C 1 133 ? 57.802 26.804 43.841 1.00 44.93 133 VAL C O 1
ATOM 6130 N N . LYS C 1 134 ? 57.186 28.491 42.484 1.00 47.75 134 LYS C N 1
ATOM 6131 C CA . LYS C 1 134 ? 58.542 28.720 42.003 1.00 46.95 134 LYS C CA 1
ATOM 6132 C C . LYS C 1 134 ? 59.319 29.481 43.070 1.00 51.26 134 LYS C C 1
ATOM 6133 O O . LYS C 1 134 ? 58.885 30.548 43.519 1.00 51.49 134 LYS C O 1
ATOM 6139 N N . LEU C 1 135 ? 60.448 28.928 43.492 1.00 49.66 135 LEU C N 1
ATOM 6140 C CA . LEU C 1 135 ? 61.295 29.561 44.489 1.00 50.97 135 LEU C CA 1
ATOM 6141 C C . LEU C 1 135 ? 62.459 30.258 43.799 1.00 55.98 135 LEU C C 1
ATOM 6142 O O . LEU C 1 135 ? 63.032 29.729 42.844 1.00 61.94 135 LEU C O 1
ATOM 6147 N N . GLY C 1 136 ? 62.815 31.442 44.291 1.00 58.54 136 GLY C N 1
ATOM 6148 C CA . GLY C 1 136 ? 63.896 32.209 43.711 1.00 60.67 136 GLY C CA 1
ATOM 6149 C C . GLY C 1 136 ? 65.272 31.794 44.200 1.00 60.17 136 GLY C C 1
ATOM 6150 O O . GLY C 1 136 ? 65.432 30.825 44.954 1.00 56.44 136 GLY C O 1
ATOM 6151 N N . PRO C 1 137 ? 66.301 32.532 43.771 1.00 62.88 137 PRO C N 1
ATOM 6152 C CA . PRO C 1 137 ? 67.658 32.244 44.265 1.00 62.08 137 PRO C CA 1
ATOM 6153 C C . PRO C 1 137 ? 67.772 32.362 45.772 1.00 60.70 137 PRO C C 1
ATOM 6154 O O . PRO C 1 137 ? 68.588 31.655 46.378 1.00 59.27 137 PRO C O 1
ATOM 6158 N N . ASP C 1 138 ? 66.961 33.218 46.399 1.00 60.85 138 ASP C N 1
ATOM 6159 C CA . ASP C 1 138 ? 66.919 33.323 47.853 1.00 61.14 138 ASP C CA 1
ATOM 6160 C C . ASP C 1 138 ? 66.036 32.264 48.498 1.00 54.17 138 ASP C C 1
ATOM 6161 O O . ASP C 1 138 ? 65.919 32.248 49.727 1.00 53.46 138 ASP C O 1
ATOM 6166 N N . GLY C 1 139 ? 65.416 31.387 47.713 1.00 52.61 139 GLY C N 1
ATOM 6167 C CA . GLY C 1 139 ? 64.499 30.432 48.300 1.00 56.81 139 GLY C CA 1
ATOM 6168 C C . GLY C 1 139 ? 63.165 31.019 48.696 1.00 51.97 139 GLY C C 1
ATOM 6169 O O . GLY C 1 139 ? 62.514 30.501 49.599 1.00 54.20 139 GLY C O 1
ATOM 6170 N N . LYS C 1 140 ? 62.758 32.108 48.057 1.00 51.32 140 LYS C N 1
ATOM 6171 C CA . LYS C 1 140 ? 61.500 32.775 48.328 1.00 48.12 140 LYS C CA 1
ATOM 6172 C C . LYS C 1 140 ? 60.654 32.793 47.063 1.00 47.57 140 LYS C C 1
ATOM 6173 O O . LYS C 1 140 ? 61.137 32.523 45.961 1.00 46.30 140 LYS C O 1
ATOM 6179 N N . TYR C 1 141 ? 59.368 33.076 47.235 1.00 47.69 141 TYR C N 1
ATOM 6180 C CA . TYR C 1 141 ? 58.476 33.109 46.087 1.00 44.63 141 TYR C CA 1
ATOM 6181 C C . TYR C 1 141 ? 58.989 34.115 45.059 1.00 46.19 141 TYR C C 1
ATOM 6182 O O . TYR C 1 141 ? 59.614 35.122 45.401 1.00 45.66 141 TYR C O 1
ATOM 6191 N N . VAL C 1 142 ? 58.743 33.827 43.787 1.00 45.92 142 VAL C N 1
ATOM 6192 C CA . VAL C 1 142 ? 59.011 34.769 42.708 1.00 48.16 142 VAL C CA 1
ATOM 6193 C C . VAL C 1 142 ? 57.715 35.517 42.424 1.00 47.14 142 VAL C C 1
ATOM 6194 O O . VAL C 1 142 ? 56.719 34.917 42.002 1.00 50.33 142 VAL C O 1
ATOM 6198 N N . ILE C 1 143 ? 57.702 36.823 42.649 1.00 47.39 143 ILE C N 1
ATOM 6199 C CA . ILE C 1 143 ? 56.448 37.569 42.620 1.00 46.18 143 ILE C CA 1
ATOM 6200 C C . ILE C 1 143 ? 56.201 38.136 41.226 1.00 48.24 143 ILE C C 1
ATOM 6201 O O . ILE C 1 143 ? 57.094 38.737 40.615 1.00 50.68 143 ILE C O 1
ATOM 6206 N N . ASN C 1 144 ? 54.978 37.941 40.729 1.00 47.38 144 ASN C N 1
ATOM 6207 C CA . ASN C 1 144 ? 54.514 38.549 39.488 1.00 49.11 144 ASN C CA 1
ATOM 6208 C C . ASN C 1 144 ? 53.889 39.899 39.825 1.00 48.63 144 ASN C C 1
ATOM 6209 O O . ASN C 1 144 ? 52.765 39.960 40.337 1.00 46.55 144 ASN C O 1
ATOM 6214 N N . HIS C 1 145 ? 54.605 40.982 39.521 1.00 50.69 145 HIS C N 1
ATOM 6215 C CA . HIS C 1 145 ? 54.140 42.317 39.910 1.00 50.45 145 HIS C CA 1
ATOM 6216 C C . HIS C 1 145 ? 52.825 42.682 39.221 1.00 50.29 145 HIS C C 1
ATOM 6217 O O . HIS C 1 145 ? 51.863 43.115 39.877 1.00 48.46 145 HIS C O 1
ATOM 6224 N N . GLU C 1 146 ? 52.767 42.499 37.895 1.00 52.31 146 GLU C N 1
ATOM 6225 C CA . GLU C 1 146 ? 51.597 42.870 37.101 1.00 52.63 146 GLU C CA 1
ATOM 6226 C C . GLU C 1 146 ? 50.323 42.258 37.657 1.00 49.83 146 GLU C C 1
ATOM 6227 O O . GLU C 1 146 ? 49.341 42.959 37.930 1.00 48.88 146 GLU C O 1
ATOM 6233 N N . LEU C 1 147 ? 50.320 40.931 37.790 1.00 48.67 147 LEU C N 1
ATOM 6234 C CA . LEU C 1 147 ? 49.153 40.233 38.301 1.00 46.18 147 LEU C CA 1
ATOM 6235 C C . LEU C 1 147 ? 48.839 40.656 39.731 1.00 43.82 147 LEU C C 1
ATOM 6236 O O . LEU C 1 147 ? 47.670 40.666 40.129 1.00 42.10 147 LEU C O 1
ATOM 6241 N N . THR C 1 148 ? 49.860 41.007 40.517 1.00 43.82 148 THR C N 1
ATOM 6242 C CA . THR C 1 148 ? 49.623 41.377 41.908 1.00 42.10 148 THR C CA 1
ATOM 6243 C C . THR C 1 148 ? 48.971 42.753 42.005 1.00 44.80 148 THR C C 1
ATOM 6244 O O . THR C 1 148 ? 48.030 42.956 42.788 1.00 40.10 148 THR C O 1
ATOM 6248 N N . GLU C 1 149 ? 49.466 43.713 41.223 1.00 44.27 149 GLU C N 1
ATOM 6249 C CA . GLU C 1 149 ? 48.887 45.052 41.224 1.00 44.76 149 GLU C CA 1
ATOM 6250 C C . GLU C 1 149 ? 47.574 45.105 40.458 1.00 47.43 149 GLU C C 1
ATOM 6251 O O . GLU C 1 149 ? 46.723 45.952 40.753 1.00 45.58 149 GLU C O 1
ATOM 6257 N N . ASN C 1 150 ? 47.391 44.205 39.492 1.00 47.62 150 ASN C N 1
ATOM 6258 C CA . ASN C 1 150 ? 46.244 44.210 38.586 1.00 46.73 150 ASN C CA 1
ATOM 6259 C C . ASN C 1 150 ? 45.611 42.836 38.636 1.00 44.57 150 ASN C C 1
ATOM 6260 O O . ASN C 1 150 ? 45.804 42.016 37.728 1.00 45.61 150 ASN C O 1
ATOM 6265 N N . PRO C 1 151 ? 44.861 42.540 39.699 1.00 43.50 151 PRO C N 1
ATOM 6266 C CA . PRO C 1 151 ? 44.310 41.193 39.865 1.00 40.64 151 PRO C CA 1
ATOM 6267 C C . PRO C 1 151 ? 43.078 40.920 39.022 1.00 40.25 151 PRO C C 1
ATOM 6268 O O . PRO C 1 151 ? 42.479 39.851 39.175 1.00 38.95 151 PRO C O 1
ATOM 6272 N N . GLU C 1 152 ? 42.680 41.850 38.156 1.00 41.97 152 GLU C N 1
ATOM 6273 C CA . GLU C 1 152 ? 41.414 41.709 37.441 1.00 42.20 152 GLU C CA 1
ATOM 6274 C C . GLU C 1 152 ? 41.297 40.381 36.709 1.00 42.52 152 GLU C C 1
ATOM 6275 O O . GLU C 1 152 ? 40.247 39.726 36.829 1.00 41.28 152 GLU C O 1
ATOM 6281 N N . PRO C 1 153 ? 42.309 39.919 35.966 1.00 44.20 153 PRO C N 1
ATOM 6282 C CA . PRO C 1 153 ? 42.178 38.612 35.297 1.00 44.55 153 PRO C CA 1
ATOM 6283 C C . PRO C 1 153 ? 41.982 37.464 36.274 1.00 42.14 153 PRO C C 1
ATOM 6284 O O . PRO C 1 153 ? 41.275 36.496 35.969 1.00 41.77 153 PRO C O 1
ATOM 6288 N N . THR C 1 154 ? 42.596 37.536 37.448 1.00 40.62 154 THR C N 1
ATOM 6289 C CA . THR C 1 154 ? 42.356 36.507 38.454 1.00 38.36 154 THR C CA 1
ATOM 6290 C C . THR C 1 154 ? 40.909 36.537 38.929 1.00 36.71 154 THR C C 1
ATOM 6291 O O . THR C 1 154 ? 40.255 35.495 39.046 1.00 35.75 154 THR C O 1
ATOM 6295 N N . TRP C 1 155 ? 40.391 37.730 39.211 1.00 36.48 155 TRP C N 1
ATOM 6296 C CA . TRP C 1 155 ? 39.018 37.814 39.682 1.00 35.03 155 TRP C CA 1
ATOM 6297 C C . TRP C 1 155 ? 38.037 37.437 38.576 1.00 38.90 155 TRP C C 1
ATOM 6298 O O . TRP C 1 155 ? 36.992 36.833 38.857 1.00 34.92 155 TRP C O 1
ATOM 6309 N N . ARG C 1 156 ? 38.356 37.790 37.314 1.00 38.43 156 ARG C N 1
ATOM 6310 C CA . ARG C 1 156 ? 37.514 37.391 36.185 1.00 39.73 156 ARG C CA 1
ATOM 6311 C C . ARG C 1 156 ? 37.335 35.888 36.166 1.00 39.06 156 ARG C C 1
ATOM 6312 O O . ARG C 1 156 ? 36.253 35.378 35.849 1.00 38.94 156 ARG C O 1
ATOM 6320 N N . ALA C 1 157 ? 38.406 35.161 36.461 1.00 38.80 157 ALA C N 1
ATOM 6321 C CA . ALA C 1 157 ? 38.297 33.720 36.499 1.00 38.24 157 ALA C CA 1
ATOM 6322 C C . ALA C 1 157 ? 37.368 33.281 37.626 1.00 35.87 157 ALA C C 1
ATOM 6323 O O . ALA C 1 157 ? 36.499 32.423 37.414 1.00 35.65 157 ALA C O 1
ATOM 6325 N N . MET C 1 158 ? 37.496 33.879 38.824 1.00 34.20 158 MET C N 1
ATOM 6326 C CA . MET C 1 158 ? 36.568 33.516 39.898 1.00 32.11 158 MET C CA 1
ATOM 6327 C C . MET C 1 158 ? 35.133 33.842 39.488 1.00 32.28 158 MET C C 1
ATOM 6328 O O . MET C 1 158 ? 34.215 33.041 39.703 1.00 31.50 158 MET C O 1
ATOM 6333 N N . GLU C 1 159 ? 34.928 35.004 38.861 1.00 33.48 159 GLU C N 1
ATOM 6334 C CA . GLU C 1 159 ? 33.587 35.378 38.422 1.00 34.70 159 GLU C CA 1
ATOM 6335 C C . GLU C 1 159 ? 33.015 34.360 37.434 1.00 35.04 159 GLU C C 1
ATOM 6336 O O . GLU C 1 159 ? 31.816 34.061 37.464 1.00 36.79 159 GLU C O 1
ATOM 6342 N N . GLU C 1 160 ? 33.852 33.808 36.556 1.00 37.63 160 GLU C N 1
ATOM 6343 C CA . GLU C 1 160 ? 33.360 32.831 35.587 1.00 39.28 160 GLU C CA 1
ATOM 6344 C C . GLU C 1 160 ? 33.133 31.460 36.214 1.00 37.45 160 GLU C C 1
ATOM 6345 O O . GLU C 1 160 ? 32.267 30.712 35.741 1.00 38.91 160 GLU C O 1
ATOM 6351 N N . LEU C 1 161 ? 33.917 31.100 37.241 1.00 34.86 161 LEU C N 1
ATOM 6352 C CA . LEU C 1 161 ? 33.654 29.875 37.999 1.00 36.79 161 LEU C CA 1
ATOM 6353 C C . LEU C 1 161 ? 32.336 29.970 38.752 1.00 35.55 161 LEU C C 1
ATOM 6354 O O . LEU C 1 161 ? 31.611 28.979 38.910 1.00 34.95 161 LEU C O 1
ATOM 6359 N N . TYR C 1 162 ? 32.050 31.153 39.278 1.00 34.89 162 TYR C N 1
ATOM 6360 C CA . TYR C 1 162 ? 30.771 31.424 39.911 1.00 33.35 162 TYR C CA 1
ATOM 6361 C C . TYR C 1 162 ? 29.619 31.232 38.926 1.00 39.82 162 TYR C C 1
ATOM 6362 O O . TYR C 1 162 ? 28.664 30.491 39.197 1.00 38.20 162 TYR C O 1
ATOM 6371 N N . GLU C 1 163 ? 29.703 31.874 37.756 1.00 38.42 163 GLU C N 1
ATOM 6372 C CA . GLU C 1 163 ? 28.627 31.744 36.784 1.00 39.23 163 GLU C CA 1
ATOM 6373 C C . GLU C 1 163 ? 28.473 30.302 36.323 1.00 38.85 163 GLU C C 1
ATOM 6374 O O . GLU C 1 163 ? 27.350 29.849 36.081 1.00 42.62 163 GLU C O 1
ATOM 6380 N N . ALA C 1 164 ? 29.574 29.554 36.228 1.00 39.42 164 ALA C N 1
ATOM 6381 C CA . ALA C 1 164 ? 29.482 28.128 35.920 1.00 39.30 164 ALA C CA 1
ATOM 6382 C C . ALA C 1 164 ? 28.880 27.326 37.060 1.00 38.54 164 ALA C C 1
ATOM 6383 O O . ALA C 1 164 ? 28.651 26.124 36.897 1.00 40.00 164 ALA C O 1
ATOM 6385 N N . LYS C 1 165 ? 28.674 27.941 38.222 1.00 38.16 165 LYS C N 1
ATOM 6386 C CA . LYS C 1 165 ? 28.069 27.270 39.362 1.00 38.40 165 LYS C CA 1
ATOM 6387 C C . LYS C 1 165 ? 28.993 26.211 39.957 1.00 36.63 165 LYS C C 1
ATOM 6388 O O . LYS C 1 165 ? 28.528 25.213 40.510 1.00 34.19 165 LYS C O 1
ATOM 6394 N N . LYS C 1 166 ? 30.308 26.414 39.837 1.00 36.45 166 LYS C N 1
ATOM 6395 C CA . LYS C 1 166 ? 31.279 25.583 40.540 1.00 33.65 166 LYS C CA 1
ATOM 6396 C C . LYS C 1 166 ? 31.533 26.056 41.968 1.00 31.67 166 LYS C C 1
ATOM 6397 O O . LYS C 1 166 ? 31.927 25.250 42.820 1.00 30.58 166 LYS C O 1
ATOM 6403 N N . ALA C 1 167 ? 31.292 27.330 42.254 1.00 29.55 167 ALA C N 1
ATOM 6404 C CA . ALA C 1 167 ? 31.356 27.868 43.602 1.00 26.76 167 ALA C CA 1
ATOM 6405 C C . ALA C 1 167 ? 30.060 28.616 43.843 1.00 29.60 167 ALA C C 1
ATOM 6406 O O . ALA C 1 167 ? 29.613 29.358 42.959 1.00 33.98 167 ALA C O 1
ATOM 6408 N N . ARG C 1 168 ? 29.438 28.403 45.012 1.00 24.82 168 ARG C N 1
ATOM 6409 C CA . ARG C 1 168 ? 28.192 29.105 45.298 1.00 27.23 168 ARG C CA 1
ATOM 6410 C C . ARG C 1 168 ? 28.430 30.542 45.707 1.00 26.55 168 ARG C C 1
ATOM 6411 O O . ARG C 1 168 ? 27.496 31.351 45.649 1.00 27.82 168 ARG C O 1
ATOM 6419 N N . ALA C 1 169 ? 29.657 30.864 46.108 1.00 22.98 169 ALA C N 1
ATOM 6420 C CA . ALA C 1 169 ? 30.076 32.206 46.487 1.00 25.41 169 ALA C CA 1
ATOM 6421 C C . ALA C 1 169 ? 31.578 32.331 46.282 1.00 26.21 169 ALA C C 1
ATOM 6422 O O . ALA C 1 169 ? 32.329 31.369 46.496 1.00 24.97 169 ALA C O 1
ATOM 6424 N N . ILE C 1 170 ? 32.010 33.532 45.889 1.00 23.14 170 ILE C N 1
ATOM 6425 C CA . ILE C 1 170 ? 33.426 33.815 45.693 1.00 24.59 170 ILE C CA 1
ATOM 6426 C C . ILE C 1 170 ? 33.848 34.986 46.576 1.00 24.39 170 ILE C C 1
ATOM 6427 O O . ILE C 1 170 ? 33.048 35.873 46.894 1.00 24.83 170 ILE C O 1
ATOM 6432 N N . GLY C 1 171 ? 35.121 34.981 46.970 1.00 25.50 171 GLY C N 1
ATOM 6433 C CA . GLY C 1 171 ? 35.645 35.981 47.876 1.00 23.64 171 GLY C CA 1
ATOM 6434 C C . GLY C 1 171 ? 37.168 36.045 47.890 1.00 28.68 171 GLY C C 1
ATOM 6435 O O . GLY C 1 171 ? 37.851 35.533 47.001 1.00 28.06 171 GLY C O 1
ATOM 6436 N N . VAL C 1 172 ? 37.701 36.705 48.916 1.00 29.78 172 VAL C N 1
ATOM 6437 C CA . VAL C 1 172 ? 39.130 36.937 49.042 1.00 25.07 172 VAL C CA 1
ATOM 6438 C C . VAL C 1 172 ? 39.540 36.607 50.469 1.00 25.93 172 VAL C C 1
ATOM 6439 O O . VAL C 1 172 ? 38.707 36.457 51.360 1.00 24.20 172 VAL C O 1
ATOM 6443 N N . SER C 1 173 ? 40.849 36.510 50.668 1.00 26.07 173 SER C N 1
ATOM 6444 C CA . SER C 1 173 ? 41.466 36.283 51.963 1.00 23.97 173 SER C CA 1
ATOM 6445 C C . SER C 1 173 ? 42.680 37.201 52.055 1.00 25.35 173 SER C C 1
ATOM 6446 O O . SER C 1 173 ? 43.374 37.418 51.056 1.00 28.13 173 SER C O 1
ATOM 6449 N N . ASN C 1 174 ? 42.914 37.777 53.234 1.00 22.22 174 ASN C N 1
ATOM 6450 C CA . ASN C 1 174 ? 44.087 38.628 53.466 1.00 26.65 174 ASN C CA 1
ATOM 6451 C C . ASN C 1 174 ? 44.087 39.880 52.584 1.00 28.50 174 ASN C C 1
ATOM 6452 O O . ASN C 1 174 ? 45.148 40.451 52.292 1.00 26.60 174 ASN C O 1
ATOM 6457 N N . TRP C 1 175 ? 42.901 40.312 52.161 1.00 23.72 175 TRP C N 1
ATOM 6458 C CA . TRP C 1 175 ? 42.747 41.539 51.390 1.00 25.81 175 TRP C CA 1
ATOM 6459 C C . TRP C 1 175 ? 42.700 42.750 52.310 1.00 30.07 175 TRP C C 1
ATOM 6460 O O . TRP C 1 175 ? 42.112 42.703 53.402 1.00 26.26 175 TRP C O 1
ATOM 6471 N N . THR C 1 176 ? 43.285 43.849 51.845 1.00 28.25 176 THR C N 1
ATOM 6472 C CA . THR C 1 176 ? 43.271 45.090 52.600 1.00 28.96 176 THR C CA 1
ATOM 6473 C C . THR C 1 176 ? 42.122 45.990 52.139 1.00 30.36 176 THR C C 1
ATOM 6474 O O . THR C 1 176 ? 41.420 45.706 51.171 1.00 28.16 176 THR C O 1
ATOM 6478 N N . ILE C 1 177 ? 41.939 47.102 52.855 1.00 33.03 177 ILE C N 1
ATOM 6479 C CA . ILE C 1 177 ? 40.931 48.078 52.455 1.00 32.99 177 ILE C CA 1
ATOM 6480 C C . ILE C 1 177 ? 41.250 48.613 51.066 1.00 34.76 177 ILE C C 1
ATOM 6481 O O . ILE C 1 177 ? 40.401 48.614 50.164 1.00 37.40 177 ILE C O 1
ATOM 6486 N N . ASP C 1 178 ? 42.495 49.050 50.862 1.00 34.65 178 ASP C N 1
ATOM 6487 C CA . ASP C 1 178 ? 42.887 49.563 49.553 1.00 38.95 178 ASP C CA 1
ATOM 6488 C C . ASP C 1 178 ? 42.823 48.479 48.483 1.00 35.18 178 ASP C C 1
ATOM 6489 O O . ASP C 1 178 ? 42.456 48.757 47.337 1.00 36.17 178 ASP C O 1
ATOM 6494 N N . GLY C 1 179 ? 43.197 47.246 48.826 1.00 33.99 179 GLY C N 1
ATOM 6495 C CA . GLY C 1 179 ? 43.004 46.148 47.892 1.00 34.24 179 GLY C CA 1
ATOM 6496 C C . GLY C 1 179 ? 41.539 45.909 47.573 1.00 34.60 179 GLY C C 1
ATOM 6497 O O . GLY C 1 179 ? 41.160 45.726 46.410 1.00 37.38 179 GLY C O 1
ATOM 6498 N N . LEU C 1 180 ? 40.692 45.936 48.597 1.00 33.81 180 LEU C N 1
ATOM 6499 C CA . LEU C 1 180 ? 39.261 45.794 48.374 1.00 33.25 180 LEU C CA 1
ATOM 6500 C C . LEU C 1 180 ? 38.735 46.913 47.496 1.00 32.50 180 LEU C C 1
ATOM 6501 O O . LEU C 1 180 ? 38.000 46.665 46.538 1.00 33.47 180 LEU C O 1
ATOM 6506 N N . LYS C 1 181 ? 39.089 48.158 47.819 1.00 32.89 181 LYS C N 1
ATOM 6507 C CA . LYS C 1 181 ? 38.658 49.277 46.993 1.00 34.51 181 LYS C CA 1
ATOM 6508 C C . LYS C 1 181 ? 39.087 49.069 45.555 1.00 38.55 181 LYS C C 1
ATOM 6509 O O . LYS C 1 181 ? 38.316 49.323 44.616 1.00 42.67 181 LYS C O 1
ATOM 6515 N N . LYS C 1 182 ? 40.331 48.630 45.365 1.00 37.07 182 LYS C N 1
ATOM 6516 C CA . LYS C 1 182 ? 40.812 48.314 44.028 1.00 41.00 182 LYS C CA 1
ATOM 6517 C C . LYS C 1 182 ? 39.927 47.250 43.397 1.00 39.44 182 LYS C C 1
ATOM 6518 O O . LYS C 1 182 ? 39.406 47.423 42.290 1.00 40.00 182 LYS C O 1
ATOM 6524 N N . LEU C 1 183 ? 39.684 46.171 44.134 1.00 36.73 183 LEU C N 1
ATOM 6525 C CA . LEU C 1 183 ? 38.908 45.066 43.599 1.00 36.46 183 LEU C CA 1
ATOM 6526 C C . LEU C 1 183 ? 37.485 45.497 43.266 1.00 37.91 183 LEU C C 1
ATOM 6527 O O . LEU C 1 183 ? 36.940 45.110 42.226 1.00 39.79 183 LEU C O 1
ATOM 6532 N N . PHE C 1 184 ? 36.861 46.290 44.141 1.00 38.94 184 PHE C N 1
ATOM 6533 C CA . PHE C 1 184 ? 35.500 46.752 43.877 1.00 36.22 184 PHE C CA 1
ATOM 6534 C C . PHE C 1 184 ? 35.424 47.463 42.536 1.00 44.81 184 PHE C C 1
ATOM 6535 O O . PHE C 1 184 ? 34.455 47.300 41.781 1.00 43.51 184 PHE C O 1
ATOM 6543 N N . ALA C 1 185 ? 36.451 48.246 42.211 1.00 45.78 185 ALA C N 1
ATOM 6544 C CA . ALA C 1 185 ? 36.410 49.011 40.974 1.00 44.73 185 ALA C CA 1
ATOM 6545 C C . ALA C 1 185 ? 36.245 48.100 39.765 1.00 46.03 185 ALA C C 1
ATOM 6546 O O . ALA C 1 185 ? 35.520 48.438 38.822 1.00 52.56 185 ALA C O 1
ATOM 6548 N N . VAL C 1 186 ? 36.918 46.948 39.760 1.00 43.42 186 VAL C N 1
ATOM 6549 C CA . VAL C 1 186 ? 36.902 46.088 38.579 1.00 43.96 186 VAL C CA 1
ATOM 6550 C C . VAL C 1 186 ? 35.897 44.950 38.698 1.00 43.66 186 VAL C C 1
ATOM 6551 O O . VAL C 1 186 ? 35.480 44.394 37.669 1.00 44.81 186 VAL C O 1
ATOM 6555 N N . ALA C 1 187 ? 35.482 44.604 39.906 1.00 43.49 187 ALA C N 1
ATOM 6556 C CA . ALA C 1 187 ? 34.598 43.470 40.100 1.00 42.13 187 ALA C CA 1
ATOM 6557 C C . ALA C 1 187 ? 33.249 43.722 39.450 1.00 40.46 187 ALA C C 1
ATOM 6558 O O . ALA C 1 187 ? 32.678 44.811 39.572 1.00 40.69 187 ALA C O 1
ATOM 6560 N N . LYS C 1 188 ? 32.749 42.704 38.748 1.00 41.21 188 LYS C N 1
ATOM 6561 C CA . LYS C 1 188 ? 31.339 42.596 38.393 1.00 41.73 188 LYS C CA 1
ATOM 6562 C C . LYS C 1 188 ? 30.548 41.879 39.476 1.00 39.70 188 LYS C C 1
ATOM 6563 O O . LYS C 1 188 ? 29.381 42.204 39.707 1.00 41.54 188 LYS C O 1
ATOM 6569 N N . VAL C 1 189 ? 31.164 40.897 40.128 1.00 38.27 189 VAL C N 1
ATOM 6570 C CA . VAL C 1 189 ? 30.615 40.233 41.302 1.00 36.20 189 VAL C CA 1
ATOM 6571 C C . VAL C 1 189 ? 31.439 40.662 42.504 1.00 34.70 189 VAL C C 1
ATOM 6572 O O . VAL C 1 189 ? 32.647 40.400 42.564 1.00 34.33 189 VAL C O 1
ATOM 6576 N N . LYS C 1 190 ? 30.795 41.301 43.462 1.00 33.10 190 LYS C N 1
ATOM 6577 C CA . LYS C 1 190 ? 31.511 41.735 44.641 1.00 32.34 190 LYS C CA 1
ATOM 6578 C C . LYS C 1 190 ? 31.924 40.523 45.476 1.00 31.71 190 LYS C C 1
ATOM 6579 O O . LYS C 1 190 ? 31.139 39.577 45.620 1.00 34.71 190 LYS C O 1
ATOM 6585 N N . PRO C 1 191 ? 33.145 40.511 46.025 1.00 32.52 191 PRO C N 1
ATOM 6586 C CA . PRO C 1 191 ? 33.543 39.398 46.902 1.00 29.95 191 PRO C CA 1
ATOM 6587 C C . PRO C 1 191 ? 32.564 39.223 48.052 1.00 26.84 191 PRO C C 1
ATOM 6588 O O . PRO C 1 191 ? 32.151 40.193 48.692 1.00 28.10 191 PRO C O 1
ATOM 6592 N N . ALA C 1 192 ? 32.211 37.964 48.326 1.00 25.94 192 ALA C N 1
ATOM 6593 C CA . ALA C 1 192 ? 31.255 37.688 49.394 1.00 27.63 192 ALA C CA 1
ATOM 6594 C C . ALA C 1 192 ? 31.903 37.676 50.780 1.00 25.93 192 ALA C C 1
ATOM 6595 O O . ALA C 1 192 ? 31.225 37.957 51.775 1.00 25.44 192 ALA C O 1
ATOM 6597 N N . VAL C 1 193 ? 33.198 37.366 50.859 1.00 26.03 193 VAL C N 1
ATOM 6598 C CA . VAL C 1 193 ? 33.897 37.080 52.108 1.00 24.24 193 VAL C CA 1
ATOM 6599 C C . VAL C 1 193 ? 35.315 37.639 52.007 1.00 26.22 193 VAL C C 1
ATOM 6600 O O . VAL C 1 193 ? 35.916 37.645 50.928 1.00 26.38 193 VAL C O 1
ATOM 6604 N N . ASN C 1 194 ? 35.836 38.143 53.124 1.00 23.66 194 ASN C N 1
ATOM 6605 C CA . ASN C 1 194 ? 37.253 38.473 53.256 1.00 24.51 194 ASN C CA 1
ATOM 6606 C C . ASN C 1 194 ? 37.763 37.730 54.487 1.00 23.21 194 ASN C C 1
ATOM 6607 O O . ASN C 1 194 ? 37.461 38.121 55.617 1.00 21.74 194 ASN C O 1
ATOM 6612 N N . GLN C 1 195 ? 38.503 36.647 54.278 1.00 21.82 195 GLN C N 1
ATOM 6613 C CA . GLN C 1 195 ? 38.986 35.839 55.380 1.00 21.21 195 GLN C CA 1
ATOM 6614 C C . GLN C 1 195 ? 40.304 36.419 55.870 1.00 22.95 195 GLN C C 1
ATOM 6615 O O . GLN C 1 195 ? 41.283 36.457 55.117 1.00 23.05 195 GLN C O 1
ATOM 6621 N N . ILE C 1 196 ? 40.331 36.863 57.130 1.00 20.71 196 ILE C N 1
ATOM 6622 C CA . ILE C 1 196 ? 41.476 37.575 57.691 1.00 22.82 196 ILE C CA 1
ATOM 6623 C C . ILE C 1 196 ? 41.704 37.132 59.133 1.00 23.15 196 ILE C C 1
ATOM 6624 O O . ILE C 1 196 ? 40.811 36.584 59.797 1.00 21.46 196 ILE C O 1
ATOM 6629 N N . GLU C 1 197 ? 42.912 37.425 59.624 1.00 21.21 197 GLU C N 1
ATOM 6630 C CA . GLU C 1 197 ? 43.241 37.231 61.036 1.00 20.73 197 GLU C CA 1
ATOM 6631 C C . GLU C 1 197 ? 42.461 38.230 61.893 1.00 19.61 197 GLU C C 1
ATOM 6632 O O . GLU C 1 197 ? 42.555 39.445 61.686 1.00 21.05 197 GLU C O 1
ATOM 6638 N N . ILE C 1 198 ? 41.694 37.731 62.858 1.00 20.19 198 ILE C N 1
ATOM 6639 C CA . ILE C 1 198 ? 40.946 38.586 63.778 1.00 19.34 198 ILE C CA 1
ATOM 6640 C C . ILE C 1 198 ? 40.884 37.896 65.129 1.00 20.66 198 ILE C C 1
ATOM 6641 O O . ILE C 1 198 ? 40.407 36.760 65.235 1.00 19.74 198 ILE C O 1
ATOM 6646 N N . HIS C 1 199 ? 41.330 38.593 66.157 1.00 20.07 199 HIS C N 1
ATOM 6647 C CA . HIS C 1 199 ? 41.210 38.075 67.503 1.00 19.73 199 HIS C CA 1
ATOM 6648 C C . HIS C 1 199 ? 41.352 39.250 68.458 1.00 18.77 199 HIS C C 1
ATOM 6649 O O . HIS C 1 199 ? 41.510 40.397 68.014 1.00 19.94 199 HIS C O 1
ATOM 6656 N N . PRO C 1 200 ? 41.239 39.020 69.762 1.00 16.78 200 PRO C N 1
ATOM 6657 C CA . PRO C 1 200 ? 41.268 40.147 70.707 1.00 18.07 200 PRO C CA 1
ATOM 6658 C C . PRO C 1 200 ? 42.588 40.894 70.738 1.00 20.94 200 PRO C C 1
ATOM 6659 O O . PRO C 1 200 ? 42.595 42.078 71.101 1.00 22.87 200 PRO C O 1
ATOM 6663 N N . TYR C 1 201 ? 43.702 40.260 70.356 1.00 21.90 201 TYR C N 1
ATOM 6664 C CA . TYR C 1 201 ? 44.975 40.959 70.231 1.00 21.76 201 TYR C CA 1
ATOM 6665 C C . TYR C 1 201 ? 45.185 41.593 68.860 1.00 26.42 201 TYR C C 1
ATOM 6666 O O . TYR C 1 201 ? 46.173 42.315 68.680 1.00 27.36 201 TYR C O 1
ATOM 6675 N N . LEU C 1 202 ? 44.307 41.325 67.887 1.00 24.46 202 LEU C N 1
ATOM 6676 C CA . LEU C 1 202 ? 44.316 42.013 66.592 1.00 23.32 202 LEU C CA 1
ATOM 6677 C C . LEU C 1 202 ? 42.869 42.208 66.156 1.00 23.49 202 LEU C C 1
ATOM 6678 O O . LEU C 1 202 ? 42.359 41.510 65.270 1.00 21.92 202 LEU C O 1
ATOM 6683 N N . PRO C 1 203 ? 42.166 43.149 66.779 1.00 23.53 203 PRO C N 1
ATOM 6684 C CA . PRO C 1 203 ? 40.744 43.310 66.455 1.00 21.64 203 PRO C CA 1
ATOM 6685 C C . PRO C 1 203 ? 40.508 43.665 65.003 1.00 20.79 203 PRO C C 1
ATOM 6686 O O . PRO C 1 203 ? 39.414 43.387 64.498 1.00 19.29 203 PRO C O 1
ATOM 6690 N N . ASN C 1 204 ? 41.487 44.265 64.314 1.00 19.77 204 ASN C N 1
ATOM 6691 C CA . ASN C 1 204 ? 41.370 44.524 62.873 1.00 20.06 204 ASN C CA 1
ATOM 6692 C C . ASN C 1 204 ? 40.112 45.341 62.575 1.00 24.04 204 ASN C C 1
ATOM 6693 O O . ASN C 1 204 ? 39.415 45.109 61.581 1.00 22.60 204 ASN C O 1
ATOM 6698 N N . GLU C 1 205 ? 39.796 46.292 63.459 1.00 23.89 205 GLU C N 1
ATOM 6699 C CA . GLU C 1 205 ? 38.441 46.843 63.468 1.00 24.29 205 GLU C CA 1
ATOM 6700 C C . GLU C 1 205 ? 38.193 47.729 62.253 1.00 26.23 205 GLU C C 1
ATOM 6701 O O . GLU C 1 205 ? 37.105 47.690 61.661 1.00 24.38 205 GLU C O 1
ATOM 6707 N N . GLU C 1 206 ? 39.187 48.521 61.849 1.00 25.80 206 GLU C N 1
ATOM 6708 C CA . GLU C 1 206 ? 38.984 49.352 60.672 1.00 27.27 206 GLU C CA 1
ATOM 6709 C C . GLU C 1 206 ? 38.645 48.496 59.455 1.00 25.94 206 GLU C C 1
ATOM 6710 O O . GLU C 1 206 ? 37.723 48.818 58.696 1.00 25.67 206 GLU C O 1
ATOM 6716 N N . LEU C 1 207 ? 39.358 47.386 59.268 1.00 25.42 207 LEU C N 1
ATOM 6717 C CA . LEU C 1 207 ? 39.072 46.518 58.129 1.00 24.49 207 LEU C CA 1
ATOM 6718 C C . LEU C 1 207 ? 37.732 45.814 58.296 1.00 24.37 207 LEU C C 1
ATOM 6719 O O . LEU C 1 207 ? 36.946 45.738 57.345 1.00 26.61 207 LEU C O 1
ATOM 6724 N N . VAL C 1 208 ? 37.439 45.304 59.494 1.00 24.11 208 VAL C N 1
ATOM 6725 C CA . VAL C 1 208 ? 36.156 44.636 59.701 1.00 23.17 208 VAL C CA 1
ATOM 6726 C C . VAL C 1 208 ? 35.015 45.603 59.415 1.00 23.05 208 VAL C C 1
ATOM 6727 O O . VAL C 1 208 ? 34.113 45.320 58.619 1.00 22.74 208 VAL C O 1
ATOM 6731 N N . ARG C 1 209 ? 35.070 46.783 60.023 1.00 23.95 209 ARG C N 1
ATOM 6732 C CA . ARG C 1 209 ? 34.034 47.781 59.801 1.00 25.59 209 ARG C CA 1
ATOM 6733 C C . ARG C 1 209 ? 33.884 48.119 58.313 1.00 28.86 209 ARG C C 1
ATOM 6734 O O . ARG C 1 209 ? 32.765 48.333 57.826 1.00 27.08 209 ARG C O 1
ATOM 6742 N N . PHE C 1 210 ? 35.000 48.172 57.571 1.00 26.53 210 PHE C N 1
ATOM 6743 C CA . PHE C 1 210 ? 34.920 48.536 56.157 1.00 27.54 210 PHE C CA 1
ATOM 6744 C C . PHE C 1 210 ? 34.315 47.416 55.325 1.00 27.03 210 PHE C C 1
ATOM 6745 O O . PHE C 1 210 ? 33.589 47.674 54.364 1.00 26.61 210 PHE C O 1
ATOM 6753 N N . CYS C 1 211 ? 34.646 46.171 55.643 1.00 26.04 211 CYS C N 1
ATOM 6754 C CA . CYS C 1 211 ? 33.975 45.062 54.990 1.00 24.65 211 CYS C CA 1
ATOM 6755 C C . CYS C 1 211 ? 32.473 45.109 55.242 1.00 28.55 211 CYS C C 1
ATOM 6756 O O . CYS C 1 211 ? 31.666 44.973 54.310 1.00 28.17 211 CYS C O 1
ATOM 6759 N N . LEU C 1 212 ? 32.075 45.283 56.505 1.00 24.72 212 LEU C N 1
ATOM 6760 C CA . LEU C 1 212 ? 30.650 45.250 56.835 1.00 29.14 212 LEU C CA 1
ATOM 6761 C C . LEU C 1 212 ? 29.912 46.422 56.211 1.00 31.42 212 LEU C C 1
ATOM 6762 O O . LEU C 1 212 ? 28.760 46.283 55.780 1.00 33.60 212 LEU C O 1
ATOM 6767 N N . ASP C 1 213 ? 30.549 47.590 56.177 1.00 30.37 213 ASP C N 1
ATOM 6768 C CA . ASP C 1 213 ? 29.915 48.735 55.558 1.00 30.79 213 ASP C CA 1
ATOM 6769 C C . ASP C 1 213 ? 29.759 48.560 54.056 1.00 33.73 213 ASP C C 1
ATOM 6770 O O . ASP C 1 213 ? 29.025 49.336 53.433 1.00 35.39 213 ASP C O 1
ATOM 6775 N N . ASN C 1 214 ? 30.400 47.545 53.467 1.00 34.60 214 ASN C N 1
ATOM 6776 C CA . ASN C 1 214 ? 30.461 47.379 52.017 1.00 32.56 214 ASN C CA 1
ATOM 6777 C C . ASN C 1 214 ? 29.950 46.016 51.561 1.00 32.94 214 ASN C C 1
ATOM 6778 O O . ASN C 1 214 ? 30.221 45.602 50.424 1.00 33.05 214 ASN C O 1
ATOM 6783 N N . ASP C 1 215 ? 29.211 45.307 52.419 1.00 29.28 215 ASP C N 1
ATOM 6784 C CA . ASP C 1 215 ? 28.544 44.064 52.044 1.00 32.99 215 ASP C CA 1
ATOM 6785 C C . ASP C 1 215 ? 29.510 42.905 51.841 1.00 29.39 215 ASP C C 1
ATOM 6786 O O . ASP C 1 215 ? 29.189 41.944 51.133 1.00 29.72 215 ASP C O 1
ATOM 6791 N N . VAL C 1 216 ? 30.682 42.975 52.457 1.00 29.24 216 VAL C N 1
ATOM 6792 C CA . VAL C 1 216 ? 31.666 41.903 52.443 1.00 25.65 216 VAL C CA 1
ATOM 6793 C C . VAL C 1 216 ? 31.655 41.285 53.829 1.00 25.58 216 VAL C C 1
ATOM 6794 O O . VAL C 1 216 ? 31.886 41.992 54.818 1.00 26.35 216 VAL C O 1
ATOM 6798 N N . LEU C 1 217 ? 31.385 39.984 53.923 1.00 21.44 217 LEU C N 1
ATOM 6799 C CA . LEU C 1 217 ? 31.402 39.350 55.242 1.00 19.80 217 LEU C CA 1
ATOM 6800 C C . LEU C 1 217 ? 32.828 38.995 55.651 1.00 22.75 217 LEU C C 1
ATOM 6801 O O . LEU C 1 217 ? 33.481 38.206 54.960 1.00 22.87 217 LEU C O 1
ATOM 6806 N N . PRO C 1 218 ? 33.336 39.508 56.768 1.00 21.04 218 PRO C N 1
ATOM 6807 C CA . PRO C 1 218 ? 34.647 39.057 57.213 1.00 20.75 218 PRO C CA 1
ATOM 6808 C C . PRO C 1 218 ? 34.535 37.666 57.796 1.00 21.14 218 PRO C C 1
ATOM 6809 O O . PRO C 1 218 ? 33.466 37.218 58.225 1.00 19.79 218 PRO C O 1
ATOM 6813 N N . SER C 1 219 ? 35.666 36.979 57.766 1.00 22.16 219 SER C N 1
ATOM 6814 C CA . SER C 1 219 ? 35.852 35.638 58.284 1.00 19.03 219 SER C CA 1
ATOM 6815 C C . SER C 1 219 ? 37.189 35.649 59.008 1.00 21.25 219 SER C C 1
ATOM 6816 O O . SER C 1 219 ? 38.196 36.089 58.438 1.00 20.62 219 SER C O 1
ATOM 6819 N N . ALA C 1 220 ? 37.205 35.192 60.259 1.00 21.93 220 ALA C N 1
ATOM 6820 C CA . ALA C 1 220 ? 38.387 35.322 61.114 1.00 21.14 220 ALA C CA 1
ATOM 6821 C C . ALA C 1 220 ? 39.091 33.979 61.212 1.00 21.28 220 ALA C C 1
ATOM 6822 O O . ALA C 1 220 ? 38.542 33.022 61.766 1.00 18.46 220 ALA C O 1
ATOM 6824 N N . TYR C 1 221 ? 40.306 33.911 60.682 1.00 18.69 221 TYR C N 1
ATOM 6825 C CA . TYR C 1 221 ? 41.161 32.786 61.000 1.00 22.10 221 TYR C CA 1
ATOM 6826 C C . TYR C 1 221 ? 42.024 33.148 62.201 1.00 21.91 221 TYR C C 1
ATOM 6827 O O . TYR C 1 221 ? 42.159 34.321 62.557 1.00 21.88 221 TYR C O 1
ATOM 6836 N N . SER C 1 222 ? 42.592 32.126 62.842 1.00 23.51 222 SER C N 1
ATOM 6837 C CA . SER C 1 222 ? 43.274 32.273 64.121 1.00 26.26 222 SER C CA 1
ATOM 6838 C C . SER C 1 222 ? 42.423 33.060 65.126 1.00 24.73 222 SER C C 1
ATOM 6839 O O . SER C 1 222 ? 42.925 33.962 65.792 1.00 21.90 222 SER C O 1
ATOM 6842 N N . PRO C 1 223 ? 41.123 32.731 65.238 1.00 23.37 223 PRO C N 1
ATOM 6843 C CA . PRO C 1 223 ? 40.249 33.466 66.165 1.00 19.17 223 PRO C CA 1
ATOM 6844 C C . PRO C 1 223 ? 40.601 33.268 67.630 1.00 21.70 223 PRO C C 1
ATOM 6845 O O . PRO C 1 223 ? 40.149 34.064 68.460 1.00 20.21 223 PRO C O 1
ATOM 6849 N N . LEU C 1 224 ? 41.348 32.220 67.975 1.00 22.98 224 LEU C N 1
ATOM 6850 C CA . LEU C 1 224 ? 41.836 31.990 69.327 1.00 26.51 224 LEU C CA 1
ATOM 6851 C C . LEU C 1 224 ? 43.204 32.617 69.564 1.00 26.88 224 LEU C C 1
ATOM 6852 O O . LEU C 1 224 ? 43.831 32.360 70.600 1.00 28.76 224 LEU C O 1
ATOM 6857 N N . GLY C 1 225 ? 43.656 33.463 68.652 1.00 27.05 225 GLY C N 1
ATOM 6858 C CA . GLY C 1 225 ? 45.044 33.852 68.618 1.00 29.82 225 GLY C CA 1
ATOM 6859 C C . GLY C 1 225 ? 45.874 32.735 68.012 1.00 36.74 225 GLY C C 1
ATOM 6860 O O . GLY C 1 225 ? 45.381 31.771 67.413 1.00 42.43 225 GLY C O 1
ATOM 6861 N N . SER C 1 226 ? 47.161 32.861 68.169 1.00 37.24 226 SER C N 1
ATOM 6862 C CA . SER C 1 226 ? 47.986 31.829 67.588 1.00 50.97 226 SER C CA 1
ATOM 6863 C C . SER C 1 226 ? 48.578 30.972 68.693 1.00 56.81 226 SER C C 1
ATOM 6864 O O . SER C 1 226 ? 48.687 31.385 69.852 1.00 54.04 226 SER C O 1
ATOM 6867 N N . GLN C 1 227 ? 48.966 29.760 68.309 1.00 60.31 227 GLN C N 1
ATOM 6868 C CA . GLN C 1 227 ? 49.860 28.982 69.154 1.00 64.43 227 GLN C CA 1
ATOM 6869 C C . GLN C 1 227 ? 51.066 29.799 69.628 1.00 64.05 227 GLN C C 1
ATOM 6870 O O . GLN C 1 227 ? 51.670 29.458 70.657 1.00 63.37 227 GLN C O 1
ATOM 6876 N N . ASP C 1 228 ? 51.399 30.887 68.911 1.00 63.59 228 ASP C N 1
ATOM 6877 C CA . ASP C 1 228 ? 52.619 31.675 69.063 1.00 64.70 228 ASP C CA 1
ATOM 6878 C C . ASP C 1 228 ? 52.468 32.724 70.173 1.00 63.81 228 ASP C C 1
ATOM 6879 O O . ASP C 1 228 ? 51.447 32.803 70.866 1.00 60.79 228 ASP C O 1
ATOM 6884 N N . GLN C 1 229 ? 53.489 33.576 70.308 1.00 64.40 229 GLN C N 1
ATOM 6885 C CA . GLN C 1 229 ? 53.731 34.411 71.477 1.00 64.92 229 GLN C CA 1
ATOM 6886 C C . GLN C 1 229 ? 53.991 35.857 71.058 1.00 65.44 229 GLN C C 1
ATOM 6887 O O . GLN C 1 229 ? 54.626 36.104 70.024 1.00 63.49 229 GLN C O 1
ATOM 6893 N N . VAL C 1 230 ? 53.501 36.811 71.850 1.00 61.20 230 VAL C N 1
ATOM 6894 C CA . VAL C 1 230 ? 53.763 38.227 71.539 1.00 63.38 230 VAL C CA 1
ATOM 6895 C C . VAL C 1 230 ? 55.255 38.505 71.718 1.00 69.90 230 VAL C C 1
ATOM 6896 O O . VAL C 1 230 ? 55.817 38.204 72.789 1.00 66.18 230 VAL C O 1
ATOM 6900 N N . PRO C 1 231 ? 55.934 39.070 70.712 1.00 72.67 231 PRO C N 1
ATOM 6901 C CA . PRO C 1 231 ? 57.411 39.021 70.717 1.00 72.12 231 PRO C CA 1
ATOM 6902 C C . PRO C 1 231 ? 58.074 39.673 71.922 1.00 75.54 231 PRO C C 1
ATOM 6903 O 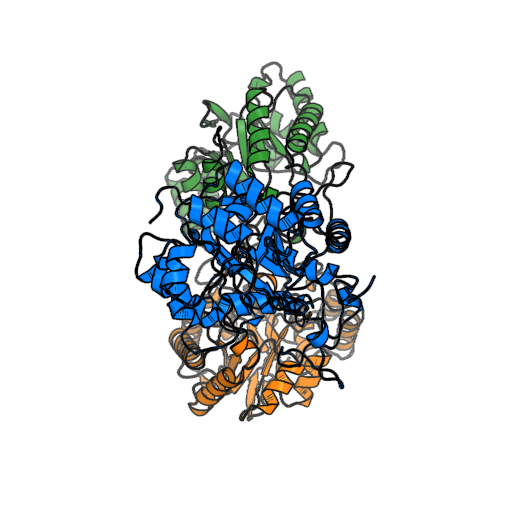O . PRO C 1 231 ? 58.907 39.030 72.581 1.00 74.77 231 PRO C O 1
ATOM 6907 N N . THR C 1 232 ? 57.753 40.935 72.230 1.00 75.95 232 THR C N 1
ATOM 6908 C CA . THR C 1 232 ? 58.529 41.650 73.248 1.00 78.66 232 THR C CA 1
ATOM 6909 C C . THR C 1 232 ? 58.201 41.156 74.654 1.00 73.71 232 THR C C 1
ATOM 6910 O O . THR C 1 232 ? 59.105 40.883 75.458 1.00 73.28 232 THR C O 1
ATOM 6914 N N . THR C 1 233 ? 56.917 41.054 74.979 1.00 69.83 233 THR C N 1
ATOM 6915 C CA . THR C 1 233 ? 56.510 40.674 76.322 1.00 68.95 233 THR C CA 1
ATOM 6916 C C . THR C 1 233 ? 56.176 39.189 76.462 1.00 65.91 233 THR C C 1
ATOM 6917 O O . THR C 1 233 ? 55.878 38.739 77.573 1.00 62.40 233 THR C O 1
ATOM 6921 N N . GLY C 1 234 ? 56.240 38.418 75.381 1.00 63.72 234 GLY C N 1
ATOM 6922 C CA . GLY C 1 234 ? 55.902 37.004 75.444 1.00 62.96 234 GLY C CA 1
ATOM 6923 C C . GLY C 1 234 ? 54.460 36.669 75.788 1.00 61.36 234 GLY C C 1
ATOM 6924 O O . GLY C 1 234 ? 54.201 35.625 76.399 1.00 60.09 234 GLY C O 1
ATOM 6925 N N . GLU C 1 235 ? 53.506 37.491 75.365 1.00 57.69 235 GLU C N 1
ATOM 6926 C CA . GLU C 1 235 ? 52.110 37.271 75.722 1.00 57.43 235 GLU C CA 1
ATOM 6927 C C . GLU C 1 235 ? 51.432 36.344 74.718 1.00 52.85 235 GLU C C 1
ATOM 6928 O O . GLU C 1 235 ? 51.584 36.511 73.503 1.00 53.21 235 GLU C O 1
ATOM 6934 N N . ARG C 1 236 ? 50.685 35.369 75.230 1.00 48.37 236 ARG C N 1
ATOM 6935 C CA . ARG C 1 236 ? 49.802 34.545 74.413 1.00 47.94 236 ARG C CA 1
ATOM 6936 C C . ARG C 1 236 ? 48.356 34.937 74.688 1.00 37.47 236 ARG C C 1
ATOM 6937 O O . ARG C 1 236 ? 47.977 35.150 75.847 1.00 37.98 236 ARG C O 1
ATOM 6945 N N . VAL C 1 237 ? 47.547 35.012 73.622 1.00 33.55 237 VAL C N 1
ATOM 6946 C CA . VAL C 1 237 ? 46.143 35.404 73.773 1.00 30.97 237 VAL C CA 1
ATOM 6947 C C . VAL C 1 237 ? 45.448 34.530 74.806 1.00 31.46 237 VAL C C 1
ATOM 6948 O O . VAL C 1 237 ? 44.702 35.024 75.659 1.00 28.84 237 VAL C O 1
ATOM 6952 N N . ARG C 1 238 ? 45.678 33.219 74.747 1.00 29.97 238 ARG C N 1
ATOM 6953 C CA . ARG C 1 238 ? 44.985 32.296 75.630 1.00 32.06 238 ARG C CA 1
ATOM 6954 C C . ARG C 1 238 ? 45.481 32.356 77.065 1.00 32.67 238 ARG C C 1
ATOM 6955 O O . ARG C 1 238 ? 44.924 31.664 77.929 1.00 32.37 238 ARG C O 1
ATOM 6963 N N . ASP C 1 239 ? 46.518 33.138 77.335 1.00 31.38 239 ASP C N 1
ATOM 6964 C CA . ASP C 1 239 ? 46.986 33.385 78.690 1.00 30.16 239 ASP C CA 1
ATOM 6965 C C . ASP C 1 239 ? 46.541 34.740 79.220 1.00 26.82 239 ASP C C 1
ATOM 6966 O O . ASP C 1 239 ? 46.948 35.126 80.320 1.00 26.92 239 ASP C O 1
ATOM 6971 N N . ASP C 1 240 ? 45.761 35.485 78.464 1.00 26.53 240 ASP C N 1
ATOM 6972 C CA . ASP C 1 240 ? 45.433 36.835 78.887 1.00 25.34 240 ASP C CA 1
ATOM 6973 C C . ASP C 1 240 ? 44.579 36.764 80.143 1.00 24.07 240 ASP C C 1
ATOM 6974 O O . ASP C 1 240 ? 43.534 36.110 80.127 1.00 22.80 240 ASP C O 1
ATOM 6979 N N . PRO C 1 241 ? 44.997 37.376 81.250 1.00 22.82 241 PRO C N 1
ATOM 6980 C CA . PRO C 1 241 ? 44.183 37.309 82.475 1.00 22.54 241 PRO C CA 1
ATOM 6981 C C . PRO C 1 241 ? 42.829 38.001 82.363 1.00 22.21 241 PRO C C 1
ATOM 6982 O O . PRO C 1 241 ? 41.858 37.538 82.979 1.00 20.62 241 PRO C O 1
ATOM 6986 N N . GLY C 1 242 ? 42.730 39.095 81.603 1.00 21.94 242 GLY C N 1
ATOM 6987 C CA . GLY C 1 242 ? 41.444 39.748 81.439 1.00 19.40 242 GLY C CA 1
ATOM 6988 C C . GLY C 1 242 ? 40.469 38.909 80.635 1.00 22.19 242 GLY C C 1
ATOM 6989 O O . GLY C 1 242 ? 39.280 38.829 80.962 1.00 19.86 242 GLY C O 1
ATOM 6990 N N . LEU C 1 243 ? 40.950 38.284 79.562 1.00 21.11 243 LEU C N 1
ATOM 6991 C CA . LEU C 1 243 ? 40.069 37.433 78.774 1.00 19.91 243 LEU C CA 1
ATOM 6992 C C . LEU C 1 243 ? 39.655 36.195 79.563 1.00 20.86 243 LEU C C 1
ATOM 6993 O O . LEU C 1 243 ? 38.480 35.811 79.551 1.00 22.57 243 LEU C O 1
ATOM 6998 N N . ASN C 1 244 ? 40.593 35.571 80.283 1.00 20.49 244 ASN C N 1
ATOM 6999 C CA . ASN C 1 244 ? 40.233 34.396 81.075 1.00 20.71 244 ASN C CA 1
ATOM 7000 C C . ASN C 1 244 ? 39.276 34.746 82.215 1.00 19.94 244 ASN C C 1
ATOM 7001 O O . ASN C 1 244 ? 38.395 33.945 82.535 1.00 20.40 244 ASN C O 1
ATOM 7006 N N . ALA C 1 245 ? 39.401 35.942 82.805 1.00 19.54 245 ALA C N 1
ATOM 7007 C CA . ALA C 1 245 ? 38.514 36.335 83.906 1.00 21.39 245 ALA C CA 1
ATOM 7008 C C . ALA C 1 245 ? 37.046 36.403 83.467 1.00 21.18 245 ALA C C 1
ATOM 7009 O O . ALA C 1 245 ? 36.141 36.064 84.243 1.00 21.77 245 ALA C O 1
ATOM 7011 N N . VAL C 1 246 ? 36.791 36.878 82.243 1.00 23.09 246 VAL C N 1
ATOM 7012 C CA . VAL C 1 246 ? 35.426 36.924 81.703 1.00 21.67 246 VAL C CA 1
ATOM 7013 C C . VAL C 1 246 ? 34.881 35.512 81.486 1.00 21.56 246 VAL C C 1
ATOM 7014 O O . VAL C 1 246 ? 33.738 35.202 81.845 1.00 22.24 246 VAL C O 1
ATOM 7018 N N . ALA C 1 247 ? 35.681 34.636 80.876 1.00 23.65 247 ALA C N 1
ATOM 7019 C CA . ALA C 1 247 ? 35.244 33.255 80.690 1.00 22.11 247 ALA C CA 1
ATOM 7020 C C . ALA C 1 247 ? 34.990 32.570 82.029 1.00 24.25 247 ALA C C 1
ATOM 7021 O O . ALA C 1 247 ? 34.056 31.768 82.166 1.00 23.52 247 ALA C O 1
ATOM 7023 N N . ASN C 1 248 ? 35.834 32.847 83.024 1.00 25.36 248 ASN C N 1
ATOM 7024 C CA . ASN C 1 248 ? 35.622 32.249 84.335 1.00 28.40 248 ASN C CA 1
ATOM 7025 C C . ASN C 1 248 ? 34.302 32.722 84.947 1.00 28.23 248 ASN C C 1
ATOM 7026 O O . ASN C 1 248 ? 33.527 31.911 85.474 1.00 28.91 248 ASN C O 1
ATOM 7031 N N . ARG C 1 249 ? 33.998 34.021 84.844 1.00 24.94 249 ARG C N 1
ATOM 7032 C CA . ARG C 1 249 ? 32.763 34.504 85.446 1.00 27.44 249 ARG C CA 1
ATOM 7033 C C . ARG C 1 249 ? 31.527 33.840 84.845 1.00 27.70 249 ARG C C 1
ATOM 7034 O O . ARG C 1 249 ? 30.503 33.729 85.519 1.00 28.75 249 ARG C O 1
ATOM 7042 N N . SER C 1 250 ? 31.573 33.427 83.584 1.00 27.16 250 SER C N 1
ATOM 7043 C CA . SER C 1 250 ? 30.381 32.898 82.937 1.00 26.21 250 SER C CA 1
ATOM 7044 C C . SER C 1 250 ? 30.422 31.386 82.769 1.00 28.29 250 SER C C 1
ATOM 7045 O O . SER C 1 250 ? 29.523 30.818 82.141 1.00 28.93 250 SER C O 1
ATOM 7048 N N . ASN C 1 251 ? 31.427 30.718 83.339 1.00 27.62 251 ASN C N 1
ATOM 7049 C CA . ASN C 1 251 ? 31.527 29.261 83.271 1.00 28.34 251 ASN C CA 1
ATOM 7050 C C . ASN C 1 251 ? 31.513 28.754 81.822 1.00 28.27 251 ASN C C 1
ATOM 7051 O O . ASN C 1 251 ? 30.928 27.713 81.517 1.00 31.85 251 ASN C O 1
ATOM 7056 N N . MET C 1 252 ? 32.170 29.484 80.920 1.00 22.09 252 MET C N 1
ATOM 7057 C CA . MET C 1 252 ? 32.477 28.985 79.586 1.00 19.79 252 MET C CA 1
ATOM 7058 C C . MET C 1 252 ? 33.994 28.869 79.442 1.00 21.11 252 MET C C 1
ATOM 7059 O O . MET C 1 252 ? 34.760 29.477 80.205 1.00 20.15 252 MET C O 1
ATOM 7064 N N . THR C 1 253 ? 34.432 28.055 78.482 1.00 19.28 253 THR C N 1
ATOM 7065 C CA . THR C 1 253 ? 35.857 28.009 78.200 1.00 21.50 253 THR C CA 1
ATOM 7066 C C . THR C 1 253 ? 36.329 29.332 77.590 1.00 20.83 253 THR C C 1
ATOM 7067 O O . THR C 1 253 ? 35.540 30.119 77.051 1.00 18.45 253 THR C O 1
ATOM 7071 N N . LEU C 1 254 ? 37.640 29.581 77.709 1.00 20.27 254 LEU C N 1
ATOM 7072 C CA . LEU C 1 254 ? 38.244 30.751 77.075 1.00 19.12 254 LEU C CA 1
ATOM 7073 C C . LEU C 1 254 ? 37.999 30.744 75.564 1.00 20.71 254 LEU C C 1
ATOM 7074 O O . LEU C 1 254 ? 37.664 31.778 74.971 1.00 17.49 254 LEU C O 1
ATOM 7079 N N . ALA C 1 255 ? 38.136 29.577 74.926 1.00 18.97 255 ALA C N 1
ATOM 7080 C CA . ALA C 1 255 ? 37.850 29.482 73.499 1.00 20.32 255 ALA C CA 1
ATOM 7081 C C . ALA C 1 255 ? 36.412 29.906 73.194 1.00 20.57 255 ALA C C 1
ATOM 7082 O O . ALA C 1 255 ? 36.164 30.689 72.265 1.00 19.56 255 ALA C O 1
ATOM 7084 N N . GLN C 1 256 ? 35.455 29.441 74.001 1.00 19.42 256 GLN C N 1
ATOM 7085 C CA . GLN C 1 256 ? 34.057 29.786 73.763 1.00 19.38 256 GLN C CA 1
ATOM 7086 C C . GLN C 1 256 ? 33.804 31.286 73.893 1.00 19.01 256 GLN C C 1
ATOM 7087 O O . GLN C 1 256 ? 33.067 31.866 73.086 1.00 13.94 256 GLN C O 1
ATOM 7093 N N . ALA C 1 257 ? 34.415 31.945 74.885 1.00 19.18 257 ALA C N 1
ATOM 7094 C CA . ALA C 1 257 ? 34.299 33.401 74.940 1.00 18.90 257 ALA C CA 1
ATOM 7095 C C . ALA C 1 257 ? 34.920 34.069 73.712 1.00 18.21 257 ALA C C 1
ATOM 7096 O O . ALA C 1 257 ? 34.373 35.041 73.181 1.00 17.96 257 ALA C O 1
ATOM 7098 N N . LEU C 1 258 ? 36.080 33.595 73.262 1.00 19.57 258 LEU C N 1
ATOM 7099 C CA . LEU C 1 258 ? 36.723 34.277 72.144 1.00 17.61 258 LEU C CA 1
ATOM 7100 C C . LEU C 1 258 ? 35.939 34.052 70.866 1.00 17.12 258 LEU C C 1
ATOM 7101 O O . LEU C 1 258 ? 35.710 34.990 70.101 1.00 15.61 258 LEU C O 1
ATOM 7106 N N . LEU C 1 259 ? 35.511 32.815 70.627 1.00 16.91 259 LEU C N 1
ATOM 7107 C CA . LEU C 1 259 ? 34.658 32.547 69.481 1.00 16.31 259 LEU C CA 1
ATOM 7108 C C . LEU C 1 259 ? 33.385 33.380 69.549 1.00 17.55 259 LEU C C 1
ATOM 7109 O O . LEU C 1 259 ? 33.008 34.047 68.574 1.00 17.14 259 LEU C O 1
ATOM 7114 N N . GLY C 1 260 ? 32.730 33.393 70.714 1.00 17.09 260 GLY C N 1
ATOM 7115 C CA . GLY C 1 260 ? 31.484 34.134 70.838 1.00 16.39 260 GLY C CA 1
ATOM 7116 C C . GLY C 1 260 ? 31.663 35.616 70.598 1.00 16.61 260 GLY C C 1
ATOM 7117 O O . GLY C 1 260 ? 30.763 36.284 70.085 1.00 17.64 260 GLY C O 1
ATOM 7118 N N . TRP C 1 261 ? 32.822 36.151 70.974 1.00 15.79 261 TRP C N 1
ATOM 7119 C CA . TRP C 1 261 ? 33.105 37.561 70.737 1.00 16.32 261 TRP C CA 1
ATOM 7120 C C . TRP C 1 261 ? 33.140 37.873 69.238 1.00 18.23 261 TRP C C 1
ATOM 7121 O O . TRP C 1 261 ? 32.522 38.840 68.775 1.00 17.90 261 TRP C O 1
ATOM 7132 N N . GLY C 1 262 ? 33.847 37.048 68.459 1.00 16.04 262 GLY C N 1
ATOM 7133 C CA . GLY C 1 262 ? 33.938 37.305 67.036 1.00 18.20 262 GLY C CA 1
ATOM 7134 C C . GLY C 1 262 ? 32.584 37.251 66.354 1.00 17.76 262 GLY C C 1
ATOM 7135 O O . GLY C 1 262 ? 32.258 38.118 65.540 1.00 14.32 262 GLY C O 1
ATOM 7136 N N . VAL C 1 263 ? 31.766 36.247 66.707 1.00 15.75 263 VAL C N 1
ATOM 7137 C CA . VAL C 1 263 ? 30.451 36.090 66.088 1.00 17.26 263 VAL C CA 1
ATOM 7138 C C . VAL C 1 263 ? 29.554 37.276 66.425 1.00 19.38 263 VAL C C 1
ATOM 7139 O O . VAL C 1 263 ? 28.804 37.762 65.569 1.00 17.60 263 VAL C O 1
ATOM 7143 N N . LYS C 1 264 ? 29.611 37.763 67.673 1.00 17.67 264 LYS C N 1
ATOM 7144 C CA . LYS C 1 264 ? 28.762 38.893 68.043 1.00 18.38 264 LYS C CA 1
ATOM 7145 C C . LYS C 1 264 ? 29.167 40.181 67.338 1.00 18.24 264 LYS C C 1
ATOM 7146 O O . LYS C 1 264 ? 28.308 41.032 67.078 1.00 19.28 264 LYS C O 1
ATOM 7152 N N . ARG C 1 265 ? 30.468 40.369 67.079 1.00 19.68 265 ARG C N 1
ATOM 7153 C CA . ARG C 1 265 ? 30.925 41.479 66.238 1.00 18.67 265 ARG C CA 1
ATOM 7154 C C . ARG C 1 265 ? 30.311 41.405 64.850 1.00 18.71 265 ARG C C 1
ATOM 7155 O O . ARG C 1 265 ? 30.206 42.423 64.161 1.00 22.05 265 ARG C O 1
ATOM 7163 N N . GLY C 1 266 ? 29.934 40.209 64.419 1.00 18.54 266 GLY C N 1
ATOM 7164 C CA . GLY C 1 266 ? 29.197 40.015 63.196 1.00 17.76 266 GLY C CA 1
ATOM 7165 C C . GLY C 1 266 ? 29.925 39.274 62.098 1.00 16.55 266 GLY C C 1
ATOM 7166 O O . GLY C 1 266 ? 29.647 39.551 60.932 1.00 20.50 266 GLY C O 1
ATOM 7167 N N . TYR C 1 267 ? 30.846 38.352 62.412 1.00 16.39 267 TYR C N 1
ATOM 7168 C CA . TYR C 1 267 ? 31.640 37.693 61.374 1.00 19.83 267 TYR C CA 1
ATOM 7169 C C . TYR C 1 267 ? 31.858 36.229 61.722 1.00 18.93 267 TYR C C 1
ATOM 7170 O O . TYR C 1 267 ? 31.528 35.767 62.815 1.00 18.10 267 TYR C O 1
ATOM 7179 N N . VAL C 1 268 ? 32.392 35.495 60.758 1.00 16.13 268 VAL C N 1
ATOM 7180 C CA . VAL C 1 268 ? 32.613 34.067 60.922 1.00 16.08 268 VAL C CA 1
ATOM 7181 C C . VAL C 1 268 ? 33.906 33.850 61.703 1.00 16.96 268 VAL C C 1
ATOM 7182 O O . VAL C 1 268 ? 34.843 34.650 61.625 1.00 16.18 268 VAL C O 1
ATOM 7186 N N . VAL C 1 269 ? 33.964 32.762 62.464 1.00 15.17 269 VAL C N 1
ATOM 7187 C CA . VAL C 1 269 ? 35.157 32.376 63.210 1.00 16.39 269 VAL C CA 1
ATOM 7188 C C . VAL C 1 269 ? 35.539 30.970 62.782 1.00 16.08 269 VAL C C 1
ATOM 7189 O O . VAL C 1 269 ? 34.668 30.114 62.594 1.00 16.88 269 VAL C O 1
ATOM 7193 N N . LEU C 1 270 ? 36.838 30.715 62.645 1.00 18.93 270 LEU C N 1
ATOM 7194 C CA . LEU C 1 270 ? 37.321 29.465 62.054 1.00 20.57 270 LEU C CA 1
ATOM 7195 C C . LEU C 1 270 ? 38.302 28.754 62.983 1.00 22.40 270 LEU C C 1
ATOM 7196 O O . LEU C 1 270 ? 39.466 28.530 62.623 1.00 23.01 270 LEU C O 1
ATOM 7201 N N . PRO C 1 271 ? 37.843 28.328 64.169 1.00 20.74 271 PRO C N 1
ATOM 7202 C CA . PRO C 1 271 ? 38.746 27.642 65.105 1.00 23.64 271 PRO C CA 1
ATOM 7203 C C . PRO C 1 271 ? 39.315 26.349 64.539 1.00 25.05 271 PRO C C 1
ATOM 7204 O O . PRO C 1 271 ? 38.597 25.521 63.974 1.00 23.26 271 PRO C O 1
ATOM 7208 N N . LYS C 1 272 ? 40.601 26.138 64.784 1.00 27.87 272 LYS C N 1
ATOM 7209 C CA . LYS C 1 272 ? 41.263 24.894 64.437 1.00 29.39 272 LYS C CA 1
ATOM 7210 C C . LYS C 1 272 ? 41.688 24.153 65.696 1.00 33.18 272 LYS C C 1
ATOM 7211 O O . LYS C 1 272 ? 42.020 24.759 66.717 1.00 32.77 272 LYS C O 1
ATOM 7217 N N . SER C 1 273 ? 41.693 22.830 65.603 1.00 34.75 273 SER C N 1
ATOM 7218 C CA . SER C 1 273 ? 42.187 22.013 66.694 1.00 36.92 273 SER C CA 1
ATOM 7219 C C . SER C 1 273 ? 42.437 20.590 66.217 1.00 40.71 273 SER C C 1
ATOM 7220 O O . SER C 1 273 ? 41.780 20.096 65.293 1.00 40.90 273 SER C O 1
ATOM 7223 N N . SER C 1 274 ? 43.400 19.944 66.877 1.00 41.54 274 SER C N 1
ATOM 7224 C CA . SER C 1 274 ? 43.703 18.534 66.702 1.00 40.40 274 SER C CA 1
ATOM 7225 C C . SER C 1 274 ? 43.123 17.669 67.810 1.00 38.25 274 SER C C 1
ATOM 7226 O O . SER C 1 274 ? 42.971 16.461 67.614 1.00 37.82 274 SER C O 1
ATOM 7229 N N . THR C 1 275 ? 42.817 18.255 68.964 1.00 37.81 275 THR C N 1
ATOM 7230 C CA . THR C 1 275 ? 42.412 17.484 70.135 1.00 40.47 275 THR C CA 1
ATOM 7231 C C . THR C 1 275 ? 40.910 17.257 70.095 1.00 37.22 275 THR C C 1
ATOM 7232 O O . THR C 1 275 ? 40.157 18.234 70.086 1.00 39.55 275 THR C O 1
ATOM 7236 N N . PRO C 1 276 ? 40.426 16.011 70.110 1.00 39.78 276 PRO C N 1
ATOM 7237 C CA . PRO C 1 276 ? 38.968 15.807 69.986 1.00 36.65 276 PRO C CA 1
ATOM 7238 C C . PRO C 1 276 ? 38.155 16.571 71.020 1.00 36.60 276 PRO C C 1
ATOM 7239 O O . PRO C 1 276 ? 37.147 17.189 70.657 1.00 34.25 276 PRO C O 1
ATOM 7243 N N . SER C 1 277 ? 38.600 16.600 72.286 1.00 37.12 277 SER C N 1
ATOM 7244 C CA . SER C 1 277 ? 37.851 17.309 73.323 1.00 37.38 277 SER C CA 1
ATOM 7245 C C . SER C 1 277 ? 37.709 18.784 72.983 1.00 32.92 277 SER C C 1
ATOM 7246 O O . SER C 1 277 ? 36.674 19.403 73.260 1.00 35.91 277 SER C O 1
ATOM 7249 N N . ARG C 1 278 ? 38.747 19.377 72.413 1.00 32.56 278 ARG C N 1
ATOM 7250 C CA . ARG C 1 278 ? 38.649 20.795 72.108 1.00 36.14 278 ARG C CA 1
ATOM 7251 C C . ARG C 1 278 ? 37.854 21.036 70.835 1.00 32.31 278 ARG C C 1
ATOM 7252 O O . ARG C 1 278 ? 37.214 22.091 70.702 1.00 27.76 278 ARG C O 1
ATOM 7260 N N . ILE C 1 279 ? 37.870 20.063 69.915 1.00 29.50 279 ILE C N 1
ATOM 7261 C CA . ILE C 1 279 ? 37.029 20.139 68.726 1.00 29.98 279 ILE C CA 1
ATOM 7262 C C . ILE C 1 279 ? 35.561 20.136 69.133 1.00 27.83 279 ILE C C 1
ATOM 7263 O O . ILE C 1 279 ? 34.767 20.953 68.657 1.00 26.96 279 ILE C O 1
ATOM 7268 N N . LYS C 1 280 ? 35.189 19.238 70.052 1.00 28.07 280 LYS C N 1
ATOM 7269 C CA . LYS C 1 280 ? 33.807 19.172 70.530 1.00 29.00 280 LYS C CA 1
ATOM 7270 C C . LYS C 1 280 ? 33.393 20.446 71.255 1.00 30.03 280 LYS C C 1
ATOM 7271 O O . LYS C 1 280 ? 32.289 20.958 71.041 1.00 29.81 280 LYS C O 1
ATOM 7277 N N . SER C 1 281 ? 34.258 20.967 72.131 1.00 28.80 281 SER C N 1
ATOM 7278 C CA . SER C 1 281 ? 33.854 22.120 72.924 1.00 27.18 281 SER C CA 1
ATOM 7279 C C . SER C 1 281 ? 33.868 23.410 72.107 1.00 25.58 281 SER C C 1
ATOM 7280 O O . SER C 1 281 ? 33.079 24.319 72.389 1.00 26.27 281 SER C O 1
ATOM 7283 N N . ASN C 1 282 ? 34.736 23.514 71.092 1.00 25.00 282 ASN C N 1
ATOM 7284 C CA . ASN C 1 282 ? 34.817 24.741 70.292 1.00 26.29 282 ASN C CA 1
ATOM 7285 C C . ASN C 1 282 ? 33.563 25.023 69.449 1.00 27.14 282 ASN C C 1
ATOM 7286 O O . ASN C 1 282 ? 33.362 26.175 69.043 1.00 24.31 282 ASN C O 1
ATOM 7291 N N . ILE C 1 283 ? 32.748 24.010 69.116 1.00 24.83 283 ILE C N 1
ATOM 7292 C CA . ILE C 1 283 ? 31.517 24.294 68.362 1.00 24.94 283 ILE C CA 1
ATOM 7293 C C . ILE C 1 283 ? 30.394 24.791 69.263 1.00 25.08 283 ILE C C 1
ATOM 7294 O O . ILE C 1 283 ? 29.394 25.330 68.766 1.00 24.62 283 ILE C O 1
ATOM 7299 N N . GLU C 1 284 ? 30.533 24.653 70.581 1.00 24.02 284 GLU C N 1
ATOM 7300 C CA . GLU C 1 284 ? 29.507 25.136 71.500 1.00 24.89 284 GLU C CA 1
ATOM 7301 C C . GLU C 1 284 ? 29.682 26.634 71.739 1.00 22.02 284 GLU C C 1
ATOM 7302 O O . GLU C 1 284 ? 29.909 27.106 72.845 1.00 25.05 284 GLU C O 1
ATOM 7308 N N . VAL C 1 285 ? 29.567 27.394 70.664 1.00 22.56 285 VAL C N 1
ATOM 7309 C CA . VAL C 1 285 ? 29.849 28.820 70.748 1.00 21.99 285 VAL C CA 1
ATOM 7310 C C . VAL C 1 285 ? 28.672 29.575 71.355 1.00 23.91 285 VAL C C 1
ATOM 7311 O O . VAL C 1 285 ? 27.554 29.520 70.814 1.00 22.77 285 VAL C O 1
ATOM 7315 N N . PRO C 1 286 ? 28.880 30.314 72.451 1.00 22.24 286 PRO C N 1
ATOM 7316 C CA . PRO C 1 286 ? 27.773 31.071 73.062 1.00 22.54 286 PRO C CA 1
ATOM 7317 C C . PRO C 1 286 ? 27.352 32.276 72.227 1.00 21.84 286 PRO C C 1
ATOM 7318 O O . PRO C 1 286 ? 28.131 32.829 71.446 1.00 23.12 286 PRO C O 1
ATOM 7322 N N . ASP C 1 287 ? 26.096 32.678 72.392 1.00 19.89 287 ASP C N 1
ATOM 7323 C CA . ASP C 1 287 ? 25.624 33.984 71.934 1.00 19.89 287 ASP C CA 1
ATOM 7324 C C . ASP C 1 287 ? 25.789 34.918 73.133 1.00 22.18 287 ASP C C 1
ATOM 7325 O O . ASP C 1 287 ? 24.994 34.884 74.080 1.00 21.05 287 ASP C O 1
ATOM 7330 N N . LEU C 1 288 ? 26.849 35.723 73.113 1.00 22.47 288 LEU C N 1
ATOM 7331 C CA . LEU C 1 288 ? 27.344 36.339 74.343 1.00 20.28 288 LEU C CA 1
ATOM 7332 C C . LEU C 1 288 ? 26.354 37.345 74.911 1.00 21.11 288 LEU C C 1
ATOM 7333 O O . LEU C 1 288 ? 25.699 38.083 74.173 1.00 24.39 288 LEU C O 1
ATOM 7338 N N . SER C 1 289 ? 26.248 37.384 76.235 1.00 20.08 289 SER C N 1
ATOM 7339 C CA . SER C 1 289 ? 25.454 38.434 76.851 1.00 18.17 289 SER C CA 1
ATOM 7340 C C . SER C 1 289 ? 26.105 39.785 76.572 1.00 17.93 289 SER C C 1
ATOM 7341 O O . SER C 1 289 ? 27.294 39.871 76.244 1.00 18.14 289 SER C O 1
ATOM 7344 N N . GLU C 1 290 ? 25.322 40.860 76.693 1.00 16.29 290 GLU C N 1
ATOM 7345 C CA . GLU C 1 290 ? 25.922 42.168 76.443 1.00 18.36 290 GLU C CA 1
ATOM 7346 C C . GLU C 1 290 ? 27.041 42.442 77.432 1.00 20.78 290 GLU C C 1
ATOM 7347 O O . GLU C 1 290 ? 28.071 43.027 77.071 1.00 18.92 290 GLU C O 1
ATOM 7353 N N . ALA C 1 291 ? 26.843 42.032 78.690 1.00 18.54 291 ALA C N 1
ATOM 7354 C CA . ALA C 1 291 ? 27.865 42.203 79.714 1.00 18.95 291 ALA C CA 1
ATOM 7355 C C . ALA C 1 291 ? 29.174 41.525 79.309 1.00 20.03 291 ALA C C 1
ATOM 7356 O O . ALA C 1 291 ? 30.243 42.146 79.347 1.00 21.14 291 ALA C O 1
ATOM 7358 N N . ASP C 1 292 ? 29.109 40.238 78.941 1.00 19.94 292 ASP C N 1
ATOM 7359 C CA . ASP C 1 292 ? 30.306 39.518 78.521 1.00 18.89 292 ASP C CA 1
ATOM 7360 C C . ASP C 1 292 ? 30.909 40.171 77.295 1.00 20.08 292 ASP C C 1
ATOM 7361 O O . ASP C 1 292 ? 32.138 40.280 77.173 1.00 20.62 292 ASP C O 1
ATOM 7366 N N . TYR C 1 293 ? 30.057 40.596 76.365 1.00 17.66 293 TYR C N 1
ATOM 7367 C CA . TYR C 1 293 ? 30.558 41.167 75.126 1.00 18.51 293 TYR C CA 1
ATOM 7368 C C . TYR C 1 293 ? 31.354 42.423 75.411 1.00 18.66 293 TYR C C 1
ATOM 7369 O O . TYR C 1 293 ? 32.464 42.597 74.895 1.00 18.70 293 TYR C O 1
ATOM 7378 N N . GLN C 1 294 ? 30.808 43.308 76.250 1.00 17.16 294 GLN C N 1
ATOM 7379 C CA . GLN C 1 294 ? 31.516 44.551 76.538 1.00 19.91 294 GLN C CA 1
ATOM 7380 C C . GLN C 1 294 ? 32.770 44.296 77.373 1.00 21.03 294 GLN C C 1
ATOM 7381 O O . GLN C 1 294 ? 33.789 44.979 77.199 1.00 22.84 294 GLN C O 1
ATOM 7387 N N . ASP C 1 295 ? 32.725 43.329 78.287 1.00 19.57 295 ASP C N 1
ATOM 7388 C CA . ASP C 1 295 ? 33.891 43.120 79.140 1.00 21.57 295 ASP C CA 1
ATOM 7389 C C . ASP C 1 295 ? 35.062 42.578 78.332 1.00 21.01 295 ASP C C 1
ATOM 7390 O O . ASP C 1 295 ? 36.217 42.929 78.597 1.00 20.58 295 ASP C O 1
ATOM 7395 N N . LEU C 1 296 ? 34.782 41.729 77.336 1.00 19.53 296 LEU C N 1
ATOM 7396 C CA . LEU C 1 296 ? 35.852 41.242 76.473 1.00 19.24 296 LEU C CA 1
ATOM 7397 C C . LEU C 1 296 ? 36.440 42.383 75.658 1.00 20.25 296 LEU C C 1
ATOM 7398 O O . LEU C 1 296 ? 37.667 42.508 75.549 1.00 20.24 296 LEU C O 1
ATOM 7403 N N . TRP C 1 297 ? 35.583 43.271 75.147 1.00 18.99 297 TRP C N 1
ATOM 7404 C CA . TRP C 1 297 ? 36.070 44.406 74.368 1.00 20.01 297 TRP C CA 1
ATOM 7405 C C . TRP C 1 297 ? 36.914 45.347 75.203 1.00 21.29 297 TRP C C 1
ATOM 7406 O O . TRP C 1 297 ? 37.764 46.055 74.659 1.00 21.95 297 TRP C O 1
ATOM 7417 N N . LYS C 1 298 ? 36.645 45.430 76.509 1.00 22.03 298 LYS C N 1
ATOM 7418 C CA . LYS C 1 298 ? 37.489 46.254 77.366 1.00 23.37 298 LYS C CA 1
ATOM 7419 C C . LYS C 1 298 ? 38.924 45.754 77.332 1.00 22.30 298 LYS C C 1
ATOM 7420 O O . LYS C 1 298 ? 39.866 46.554 77.258 1.00 21.81 298 LYS C O 1
ATOM 7426 N N . VAL C 1 299 ? 39.111 44.433 77.372 1.00 19.99 299 VAL C N 1
ATOM 7427 C CA . VAL C 1 299 ? 40.461 43.888 77.307 1.00 22.77 299 VAL C CA 1
ATOM 7428 C C . VAL C 1 299 ? 41.093 44.207 75.953 1.00 25.05 299 VAL C C 1
ATOM 7429 O O . VAL C 1 299 ? 42.227 44.696 75.879 1.00 25.87 299 VAL C O 1
ATOM 7433 N N . ALA C 1 300 ? 40.347 43.998 74.864 1.00 22.01 300 ALA C N 1
ATOM 7434 C CA . ALA C 1 300 ? 40.925 44.209 73.535 1.00 25.16 300 ALA C CA 1
ATOM 7435 C C . ALA C 1 300 ? 41.243 45.677 73.280 1.00 27.55 300 ALA C C 1
ATOM 7436 O O . ALA C 1 300 ? 42.257 45.997 72.648 1.00 29.96 300 ALA C O 1
ATOM 7438 N N . ASN C 1 301 ? 40.373 46.580 73.729 1.00 26.49 301 ASN C N 1
ATOM 7439 C CA . ASN C 1 301 ? 40.584 48.009 73.531 1.00 26.87 301 ASN C CA 1
ATOM 7440 C C . ASN C 1 301 ? 41.746 48.548 74.356 1.00 32.48 301 ASN C C 1
ATOM 7441 O O . ASN C 1 301 ? 42.236 49.651 74.080 1.00 33.38 301 ASN C O 1
ATOM 7446 N N . GLY C 1 302 ? 42.220 47.796 75.338 1.00 32.77 302 GLY C N 1
ATOM 7447 C CA . GLY C 1 302 ? 43.248 48.320 76.198 1.00 33.48 302 GLY C CA 1
ATOM 7448 C C . GLY C 1 302 ? 44.659 47.981 75.763 1.00 40.47 302 GLY C C 1
ATOM 7449 O O . GLY C 1 302 ? 45.562 47.975 76.611 1.00 48.64 302 GLY C O 1
ATOM 7450 N N . ARG C 1 303 ? 44.883 47.699 74.475 1.00 38.14 303 ARG C N 1
ATOM 7451 C CA . ARG C 1 303 ? 46.216 47.278 74.062 1.00 42.10 303 ARG C CA 1
ATOM 7452 C C . ARG C 1 303 ? 46.477 47.579 72.595 1.00 38.95 303 ARG C C 1
ATOM 7453 O O . ARG C 1 303 ? 45.555 47.728 71.793 1.00 40.40 303 ARG C O 1
ATOM 7461 N N . LYS C 1 304 ? 47.781 47.656 72.253 1.00 35.80 304 LYS C N 1
ATOM 7462 C CA . LYS C 1 304 ? 48.255 47.784 70.882 1.00 38.40 304 LYS C CA 1
ATOM 7463 C C . LYS C 1 304 ? 48.261 46.416 70.201 1.00 34.42 304 LYS C C 1
ATOM 7464 O O . LYS C 1 304 ? 48.560 45.406 70.842 1.00 34.31 304 LYS C O 1
ATOM 7470 N N . PRO C 1 305 ? 47.936 46.361 68.916 1.00 29.64 305 PRO C N 1
ATOM 7471 C CA . PRO C 1 305 ? 47.652 45.075 68.263 1.00 29.51 305 PRO C CA 1
ATOM 7472 C C . PRO C 1 305 ? 48.905 44.269 67.948 1.00 30.45 305 PRO C C 1
ATOM 7473 O O . PRO C 1 305 ? 49.996 44.800 67.740 1.00 32.04 305 PRO C O 1
ATOM 7477 N N . THR C 1 306 ? 48.728 42.958 67.880 1.00 28.49 306 THR C N 1
ATOM 7478 C CA . THR C 1 306 ? 49.819 42.065 67.514 1.00 27.82 306 THR C CA 1
ATOM 7479 C C . THR C 1 306 ? 49.327 41.151 66.406 1.00 29.03 306 THR C C 1
ATOM 7480 O O . THR C 1 306 ? 48.317 40.459 66.575 1.00 27.68 306 THR C O 1
ATOM 7484 N N . ARG C 1 307 ? 50.013 41.171 65.264 1.00 26.11 307 ARG C N 1
ATOM 7485 C CA . ARG C 1 307 ? 49.665 40.286 64.165 1.00 24.26 307 ARG C CA 1
ATOM 7486 C C . ARG C 1 307 ? 50.503 39.019 64.252 1.00 23.78 307 ARG C C 1
ATOM 7487 O O . ARG C 1 307 ? 51.734 39.088 64.285 1.00 26.78 307 ARG C O 1
ATOM 7495 N N . PHE C 1 308 ? 49.842 37.863 64.269 1.00 22.21 308 PHE C N 1
ATOM 7496 C CA . PHE C 1 308 ? 50.573 36.617 64.379 1.00 26.87 308 PHE C CA 1
ATOM 7497 C C . PHE C 1 308 ? 50.834 35.935 63.047 1.00 30.19 308 PHE C C 1
ATOM 7498 O O . PHE C 1 308 ? 51.801 35.176 62.954 1.00 34.95 308 PHE C O 1
ATOM 7506 N N . VAL C 1 309 ? 50.039 36.185 62.013 1.00 29.58 309 VAL C N 1
ATOM 7507 C CA . VAL C 1 309 ? 50.212 35.502 60.730 1.00 29.00 309 VAL C CA 1
ATOM 7508 C C . VAL C 1 309 ? 50.787 36.485 59.714 1.00 30.16 309 VAL C C 1
ATOM 7509 O O . VAL C 1 309 ? 50.104 37.408 59.252 1.00 26.18 309 VAL C O 1
ATOM 7513 N N . ASP C 1 310 ? 52.038 36.255 59.330 1.00 30.36 310 ASP C N 1
ATOM 7514 C CA . ASP C 1 310 ? 52.725 37.125 58.388 1.00 32.01 310 ASP C CA 1
ATOM 7515 C C . ASP C 1 310 ? 53.800 36.292 57.713 1.00 34.64 310 ASP C C 1
ATOM 7516 O O . ASP C 1 310 ? 54.820 35.979 58.337 1.00 34.64 310 ASP C O 1
ATOM 7521 N N . MET C 1 311 ? 53.587 35.947 56.448 1.00 31.87 311 MET C N 1
ATOM 7522 C CA . MET C 1 311 ? 54.525 35.106 55.719 1.00 36.09 311 MET C CA 1
ATOM 7523 C C . MET C 1 311 ? 55.513 35.930 54.884 1.00 34.91 311 MET C C 1
ATOM 7524 O O . MET C 1 311 ? 55.957 35.483 53.820 1.00 35.79 311 MET C O 1
ATOM 7529 N N . LYS C 1 312 ? 55.837 37.146 55.339 1.00 31.96 312 LYS C N 1
ATOM 7530 C CA . LYS C 1 312 ? 56.889 37.953 54.725 1.00 37.53 312 LYS C CA 1
ATOM 7531 C C . LYS C 1 312 ? 58.073 37.123 54.246 1.00 38.57 312 LYS C C 1
ATOM 7532 O O . LYS C 1 312 ? 58.496 37.222 53.091 1.00 39.99 312 LYS C O 1
ATOM 7538 N N . ASP C 1 313 ? 58.655 36.329 55.139 1.00 37.34 313 ASP C N 1
ATOM 7539 C CA . ASP C 1 313 ? 59.914 35.680 54.807 1.00 42.23 313 ASP C CA 1
ATOM 7540 C C . ASP C 1 313 ? 59.742 34.607 53.751 1.00 41.80 313 ASP C C 1
ATOM 7541 O O . ASP C 1 313 ? 60.635 34.414 52.923 1.00 44.56 313 ASP C O 1
ATOM 7546 N N . THR C 1 314 ? 58.627 33.873 53.787 1.00 36.83 314 THR C N 1
ATOM 7547 C CA . THR C 1 314 ? 58.376 32.848 52.776 1.00 37.38 314 THR C CA 1
ATOM 7548 C C . THR C 1 314 ? 58.105 33.488 51.426 1.00 39.10 314 THR C C 1
ATOM 7549 O O . THR C 1 314 ? 58.640 33.057 50.399 1.00 43.86 314 THR C O 1
ATOM 7553 N N . PHE C 1 315 ? 57.254 34.515 51.412 1.00 40.86 315 PHE C N 1
ATOM 7554 C CA . PHE C 1 315 ? 56.798 35.134 50.176 1.00 36.87 315 PHE C CA 1
ATOM 7555 C C . PHE C 1 315 ? 57.849 36.042 49.561 1.00 40.14 315 PHE C C 1
ATOM 7556 O O . PHE C 1 315 ? 57.867 36.218 48.337 1.00 39.56 315 PHE C O 1
ATOM 7564 N N . GLY C 1 316 ? 58.717 36.626 50.381 1.00 39.85 316 GLY C N 1
ATOM 7565 C CA . GLY C 1 316 ? 59.533 37.728 49.904 1.00 37.36 316 GLY C CA 1
ATOM 7566 C C . GLY C 1 316 ? 58.664 38.899 49.513 1.00 37.49 316 GLY C C 1
ATOM 7567 O O . GLY C 1 316 ? 58.924 39.567 48.506 1.00 41.47 316 GLY C O 1
ATOM 7568 N N . TYR C 1 317 ? 57.614 39.140 50.282 1.00 34.99 317 TYR C N 1
ATOM 7569 C CA . TYR C 1 317 ? 56.619 40.156 49.989 1.00 38.12 317 TYR C CA 1
ATOM 7570 C C . TYR C 1 317 ? 56.016 40.594 51.323 1.00 37.12 317 TYR C C 1
ATOM 7571 O O . TYR C 1 317 ? 55.563 39.759 52.113 1.00 35.29 317 TYR C O 1
ATOM 7580 N N . ASP C 1 318 ? 56.063 41.892 51.594 1.00 34.03 318 ASP C N 1
ATOM 7581 C CA . ASP C 1 318 ? 55.628 42.462 52.864 1.00 34.42 318 ASP C CA 1
ATOM 7582 C C . ASP C 1 318 ? 54.278 43.144 52.625 1.00 35.76 318 ASP C C 1
ATOM 7583 O O . ASP C 1 318 ? 54.205 44.342 52.347 1.00 35.83 318 ASP C O 1
ATOM 7588 N N . LEU C 1 319 ? 53.201 42.364 52.739 1.00 36.21 319 LEU C N 1
ATOM 7589 C CA . LEU C 1 319 ? 51.870 42.888 52.443 1.00 36.37 319 LEU C CA 1
ATOM 7590 C C . LEU C 1 319 ? 51.474 44.009 53.406 1.00 34.53 319 LEU C C 1
ATOM 7591 O O . LEU C 1 319 ? 50.887 45.015 52.990 1.00 35.69 319 LEU C O 1
ATOM 7596 N N . TRP C 1 320 ? 51.796 43.872 54.691 1.00 36.33 320 TRP C N 1
ATOM 7597 C CA . TRP C 1 320 ? 51.294 44.804 55.695 1.00 37.49 320 TRP C CA 1
ATOM 7598 C C . TRP C 1 320 ? 52.362 45.766 56.225 1.00 41.72 320 TRP C C 1
ATOM 7599 O O . TRP C 1 320 ? 52.191 46.324 57.311 1.00 50.21 320 TRP C O 1
ATOM 7610 N N . LYS C 1 321 ? 53.451 45.981 55.486 1.00 40.57 321 LYS C N 1
ATOM 7611 C CA . LYS C 1 321 ? 54.504 46.899 55.916 1.00 44.25 321 LYS C CA 1
ATOM 7612 C C . LYS C 1 321 ? 53.922 48.165 56.544 1.00 50.96 321 LYS C C 1
ATOM 7613 O O . LYS C 1 321 ? 53.048 48.812 55.960 1.00 49.26 321 LYS C O 1
ATOM 7619 N N . GLU C 1 322 ? 54.398 48.503 57.755 1.00 51.77 322 GLU C N 1
ATOM 7620 C CA . GLU C 1 322 ? 53.949 49.712 58.451 1.00 56.62 322 GLU C CA 1
ATOM 7621 C C . GLU C 1 322 ? 54.849 50.925 58.225 1.00 59.62 322 GLU C C 1
ATOM 7622 O O . GLU C 1 322 ? 54.434 51.916 57.611 1.00 62.92 322 GLU C O 1
ATOM 7628 N N . SER C 1 323 ? 56.087 50.852 58.714 1.00 56.10 323 SER C N 1
ATOM 7629 C CA . SER C 1 323 ? 57.150 51.848 58.546 1.00 52.34 323 SER C CA 1
ATOM 7630 C C . SER C 1 323 ? 56.914 53.185 59.266 1.00 50.38 323 SER C C 1
ATOM 7631 O O . SER C 1 323 ? 57.810 54.034 59.248 1.00 42.34 323 SER C O 1
ATOM 7634 N N . GLN C 1 324 ? 55.783 53.382 59.939 1.00 56.36 324 GLN C N 1
ATOM 7635 C CA . GLN C 1 324 ? 55.472 54.679 60.556 1.00 52.13 324 GLN C CA 1
ATOM 7636 C C . GLN C 1 324 ? 55.337 54.595 62.086 1.00 53.15 324 GLN C C 1
ATOM 7637 O O . GLN C 1 324 ? 55.729 55.517 62.816 1.00 54.14 324 GLN C O 1
#

B-factor: mean 30.37, std 11.49, range [11.65, 89.2]

Organism: Pyricularia grisea (NCBI:txid148305)